Protein AF-A0A2E7RG84-F1 (afdb_monomer_lite)

Structure (mmCIF, N/CA/C/O backbone):
data_AF-A0A2E7RG84-F1
#
_entry.id   AF-A0A2E7RG84-F1
#
loop_
_atom_site.group_PDB
_atom_site.id
_atom_site.type_symbol
_atom_site.label_atom_id
_atom_site.label_alt_id
_atom_site.label_comp_id
_atom_site.label_asym_id
_atom_site.label_entity_id
_atom_site.label_seq_id
_atom_site.pdbx_PDB_ins_code
_atom_site.Cartn_x
_atom_site.Cartn_y
_atom_site.Cartn_z
_atom_site.occupancy
_atom_site.B_iso_or_equiv
_atom_site.auth_seq_id
_atom_site.auth_comp_id
_atom_site.auth_asym_id
_atom_site.auth_atom_id
_atom_site.pdbx_PDB_model_num
ATOM 1 N N . MET A 1 1 ? 33.469 19.936 31.153 1.00 39.25 1 MET A N 1
ATOM 2 C CA . MET A 1 1 ? 32.973 19.456 29.844 1.00 39.25 1 MET A CA 1
ATOM 3 C C . MET A 1 1 ? 33.631 20.201 28.677 1.00 39.25 1 MET A C 1
ATOM 5 O O . MET A 1 1 ? 34.249 19.545 27.854 1.00 39.25 1 MET A O 1
ATOM 9 N N . ILE A 1 2 ? 33.672 21.541 28.676 1.00 36.41 2 ILE A N 1
ATOM 10 C CA . ILE A 1 2 ? 34.371 22.355 27.648 1.00 36.41 2 ILE A CA 1
ATOM 11 C C . ILE A 1 2 ? 35.890 22.063 27.553 1.00 36.41 2 ILE A C 1
ATOM 13 O O . ILE A 1 2 ? 36.446 22.001 26.463 1.00 36.41 2 ILE A O 1
ATOM 17 N N . SER A 1 3 ? 36.561 21.741 28.667 1.00 27.92 3 SER A N 1
ATOM 18 C CA . SER A 1 3 ? 37.991 21.370 28.654 1.00 27.92 3 SER A CA 1
ATOM 19 C C . SER A 1 3 ? 38.306 20.014 27.994 1.00 27.92 3 SER A C 1
ATOM 21 O O . SER A 1 3 ? 39.457 19.793 27.634 1.00 27.92 3 SER A O 1
ATOM 23 N N . ARG A 1 4 ? 37.324 19.110 27.828 1.00 38.44 4 ARG A N 1
ATOM 24 C CA . ARG A 1 4 ? 37.518 17.827 27.115 1.00 38.44 4 ARG A CA 1
ATOM 25 C C . ARG A 1 4 ? 37.231 17.945 25.613 1.00 38.44 4 ARG A C 1
ATOM 27 O O . ARG A 1 4 ? 37.834 17.222 24.829 1.00 38.44 4 ARG A O 1
ATOM 34 N N . LEU A 1 5 ? 36.396 18.908 25.216 1.00 36.53 5 LEU A N 1
ATOM 35 C CA . LEU A 1 5 ? 36.155 19.258 23.811 1.00 36.53 5 LEU A CA 1
ATOM 36 C C . LEU A 1 5 ? 37.372 19.963 23.180 1.00 36.53 5 LEU A C 1
ATOM 38 O O . LEU A 1 5 ? 37.743 19.646 22.054 1.00 36.53 5 LEU A O 1
ATOM 42 N N . LEU A 1 6 ? 38.079 20.815 23.934 1.00 34.78 6 LEU A N 1
ATOM 43 C CA . LEU A 1 6 ? 39.306 21.477 23.458 1.00 34.78 6 LEU A CA 1
ATOM 44 C C . LEU A 1 6 ? 40.503 20.520 23.273 1.00 34.78 6 LEU A C 1
ATOM 46 O O . LEU A 1 6 ? 41.343 20.757 22.410 1.00 34.78 6 LEU A O 1
ATOM 50 N N . GLN A 1 7 ? 40.571 19.410 24.019 1.00 34.28 7 GLN A N 1
ATOM 51 C CA . GLN A 1 7 ? 41.629 18.396 23.859 1.00 34.28 7 GLN A CA 1
ATOM 52 C C . GLN A 1 7 ? 41.414 17.470 22.648 1.00 34.28 7 GLN A C 1
ATOM 54 O O . GLN A 1 7 ? 42.392 17.012 22.052 1.00 34.28 7 GLN A O 1
ATOM 59 N N . CYS A 1 8 ? 40.162 17.246 22.234 1.00 34.12 8 CYS A N 1
ATOM 60 C CA . CYS A 1 8 ? 39.859 16.494 21.011 1.00 34.12 8 CYS A CA 1
ATOM 61 C C . CYS A 1 8 ? 40.117 17.338 19.751 1.00 34.12 8 CYS A C 1
ATOM 63 O O . CYS A 1 8 ? 40.696 16.837 18.790 1.00 34.12 8 CYS A O 1
ATOM 65 N N . ALA A 1 9 ? 39.806 18.640 19.789 1.00 36.47 9 ALA A N 1
ATOM 66 C CA . ALA A 1 9 ? 40.077 19.559 18.680 1.00 36.47 9 ALA A CA 1
ATOM 67 C C . ALA A 1 9 ? 41.586 19.760 18.416 1.00 36.47 9 ALA A C 1
ATOM 69 O O . ALA A 1 9 ? 42.009 19.820 17.264 1.00 36.47 9 ALA A O 1
ATOM 70 N N . PHE A 1 10 ? 42.422 19.783 19.462 1.00 33.31 10 PHE A N 1
ATOM 71 C CA . PHE A 1 10 ? 43.878 19.939 19.316 1.00 33.31 10 PHE A CA 1
ATOM 72 C C . PHE A 1 10 ? 44.573 18.682 18.754 1.00 33.31 10 PHE A C 1
ATOM 74 O O . PHE A 1 10 ? 45.615 18.785 18.111 1.00 33.31 10 PHE A O 1
ATOM 81 N N . SER A 1 11 ? 43.979 17.500 18.955 1.00 36.31 11 SER A N 1
ATOM 82 C CA . SER A 1 11 ? 44.508 16.226 18.442 1.00 36.31 11 SER A CA 1
ATOM 83 C C . SER A 1 11 ? 44.142 15.995 16.970 1.00 36.31 11 SER A C 1
ATOM 85 O O . SER A 1 11 ? 44.943 15.432 16.228 1.00 36.31 11 SER A O 1
ATOM 87 N N . LEU A 1 12 ? 42.985 16.502 16.519 1.00 35.38 12 LEU A N 1
ATOM 88 C CA . LEU A 1 12 ? 42.619 16.511 15.097 1.00 35.38 12 LEU A CA 1
ATOM 89 C C . LEU A 1 12 ? 43.442 17.529 14.287 1.00 35.38 12 LEU A C 1
ATOM 91 O O . LEU A 1 12 ? 43.832 17.241 13.159 1.00 35.38 12 LEU A O 1
ATOM 95 N N . TYR A 1 13 ? 43.765 18.691 14.867 1.00 32.31 13 TYR A N 1
ATOM 96 C CA . TYR A 1 13 ? 44.509 19.745 14.164 1.00 32.31 13 TYR A CA 1
ATOM 97 C C . TYR A 1 13 ? 45.998 19.404 13.946 1.00 32.31 13 TYR A C 1
ATOM 99 O O . TYR A 1 13 ? 46.603 19.854 12.976 1.00 32.31 13 TYR A O 1
ATOM 107 N N . LEU A 1 14 ? 46.596 18.567 14.806 1.00 32.62 14 LEU A N 1
ATOM 108 C CA . LEU A 1 14 ? 47.992 18.133 14.656 1.00 32.62 14 LEU A CA 1
ATOM 109 C C . LEU A 1 14 ? 48.166 16.994 13.631 1.00 32.62 14 LEU A C 1
ATOM 111 O O . LEU A 1 14 ? 49.238 16.862 13.045 1.00 32.62 14 LEU A O 1
ATOM 115 N N . GLY A 1 15 ? 47.117 16.199 13.381 1.00 33.38 15 GLY A N 1
ATOM 116 C CA . GLY A 1 15 ? 47.125 15.133 12.369 1.00 33.38 15 GLY A CA 1
ATOM 117 C C . GLY A 1 15 ? 47.013 15.651 10.930 1.00 33.38 15 GLY A C 1
ATOM 118 O O . GLY A 1 15 ? 47.558 15.046 10.012 1.00 33.38 15 GLY A O 1
ATOM 119 N N . LEU A 1 16 ? 46.377 16.811 10.743 1.00 35.62 16 LEU A N 1
ATOM 120 C CA . LEU A 1 16 ? 46.164 17.451 9.437 1.00 35.62 16 LEU A CA 1
ATOM 121 C C . LEU A 1 16 ? 47.346 18.314 8.953 1.00 35.62 16 LEU A C 1
ATOM 123 O O . LEU A 1 16 ? 47.365 18.729 7.799 1.00 35.62 16 LEU A O 1
ATOM 127 N N . LEU A 1 17 ? 48.365 18.542 9.789 1.00 31.16 17 LEU A N 1
ATOM 128 C CA . LEU A 1 17 ? 49.560 19.331 9.445 1.00 31.16 17 LEU A CA 1
ATOM 129 C C . LEU A 1 17 ? 50.771 18.493 8.984 1.00 31.16 17 LEU A C 1
ATOM 131 O O . LEU A 1 17 ? 51.824 19.063 8.703 1.00 31.16 17 LEU A O 1
ATOM 135 N N . LEU A 1 18 ? 50.648 17.162 8.877 1.00 33.56 18 LEU A N 1
ATOM 136 C CA . LEU A 1 18 ? 51.766 16.265 8.530 1.00 33.56 18 LEU A CA 1
ATOM 137 C C . LEU A 1 18 ? 51.698 15.618 7.137 1.00 33.56 18 LEU A C 1
ATOM 139 O O . LEU A 1 18 ? 52.515 14.748 6.843 1.00 33.56 18 LEU A O 1
ATOM 143 N N . LEU A 1 19 ? 50.793 16.043 6.252 1.00 35.00 19 LEU A N 1
ATOM 144 C CA . LEU A 1 19 ? 50.695 15.469 4.905 1.00 35.00 19 LEU A CA 1
ATOM 145 C C . LEU A 1 19 ? 50.489 16.532 3.820 1.00 35.00 19 LEU A C 1
ATOM 147 O O . LEU A 1 19 ? 49.388 16.705 3.320 1.00 35.00 19 LEU A O 1
ATOM 151 N N . THR A 1 20 ? 51.574 17.199 3.416 1.00 32.81 20 THR A N 1
ATOM 152 C CA . THR A 1 20 ? 51.792 17.698 2.039 1.00 32.81 20 THR A CA 1
ATOM 153 C C . THR A 1 20 ? 53.311 17.681 1.729 1.00 32.81 20 THR A C 1
ATOM 155 O O . THR A 1 20 ? 54.113 17.430 2.629 1.00 32.81 20 THR A O 1
ATOM 158 N N . PRO A 1 21 ? 53.746 17.831 0.466 1.00 36.47 21 PRO A N 1
ATOM 159 C CA . PRO A 1 21 ? 54.131 16.745 -0.426 1.00 36.47 21 PRO A CA 1
ATOM 160 C C . PRO A 1 21 ? 55.659 16.658 -0.593 1.00 36.47 21 PRO A C 1
ATOM 162 O O . PRO A 1 21 ? 56.345 17.671 -0.734 1.00 36.47 21 PRO A O 1
ATOM 165 N N . LEU A 1 22 ? 56.217 15.447 -0.654 1.00 29.44 22 LEU A N 1
ATOM 166 C CA . LEU A 1 22 ? 57.594 15.297 -1.126 1.00 29.44 22 LEU A CA 1
ATOM 167 C C . LEU A 1 22 ? 57.639 15.504 -2.644 1.00 29.44 22 LEU A C 1
ATOM 169 O O . LEU A 1 22 ? 56.875 14.918 -3.409 1.00 29.44 22 LEU A O 1
ATOM 173 N N . SER A 1 23 ? 58.521 16.417 -3.031 1.00 32.97 23 SER A N 1
ATOM 174 C CA . SER A 1 23 ? 58.710 16.972 -4.361 1.00 32.97 23 SER A CA 1
ATOM 175 C C . SER A 1 23 ? 59.216 15.953 -5.387 1.00 32.97 23 SER A C 1
ATOM 177 O O . SER A 1 23 ? 59.891 14.970 -5.084 1.00 32.97 23 SER A O 1
ATOM 179 N N . ALA A 1 24 ? 58.901 16.241 -6.648 1.00 35.69 24 ALA A N 1
ATOM 180 C CA . ALA A 1 24 ? 59.144 15.438 -7.841 1.00 35.69 24 ALA A CA 1
ATOM 181 C C . ALA A 1 24 ? 60.629 15.309 -8.269 1.00 35.69 24 ALA A C 1
ATOM 183 O O . ALA A 1 24 ? 60.942 15.481 -9.446 1.00 35.69 24 ALA A O 1
ATOM 184 N N . GLN A 1 25 ? 61.567 15.009 -7.361 1.00 35.03 25 GLN A N 1
ATOM 185 C CA . GLN A 1 25 ? 62.993 14.979 -7.728 1.00 35.03 25 GLN A CA 1
ATOM 186 C C . GLN A 1 25 ? 63.871 13.868 -7.125 1.00 35.03 25 GLN A C 1
ATOM 188 O O . GLN A 1 25 ? 65.089 13.997 -7.164 1.00 35.03 25 GLN A O 1
ATOM 193 N N . GLU A 1 26 ? 63.306 12.738 -6.676 1.00 34.16 26 GLU A N 1
ATOM 194 C CA . GLU A 1 26 ? 64.103 11.552 -6.274 1.00 34.16 26 GLU A CA 1
ATOM 195 C C . GLU A 1 26 ? 63.571 10.190 -6.773 1.00 34.16 26 GLU A C 1
ATOM 197 O O . GLU A 1 26 ? 64.096 9.141 -6.412 1.00 34.16 26 GLU A O 1
ATOM 202 N N . LEU A 1 27 ? 62.618 10.168 -7.712 1.00 32.81 27 LEU A N 1
ATOM 203 C CA . LEU A 1 27 ? 62.155 8.942 -8.398 1.00 32.81 27 LEU A CA 1
ATOM 204 C C . LEU A 1 27 ? 62.913 8.655 -9.710 1.00 32.81 27 LEU A C 1
ATOM 206 O O . LEU A 1 27 ? 62.388 8.108 -10.676 1.00 32.81 27 LEU A O 1
ATOM 210 N N . GLY A 1 28 ? 64.192 9.023 -9.748 1.00 38.69 28 GLY A N 1
ATOM 211 C CA . GLY A 1 28 ? 65.107 8.742 -10.849 1.00 38.69 28 GLY A CA 1
ATOM 212 C C . GLY A 1 28 ? 66.220 7.806 -10.397 1.00 38.69 28 GLY A C 1
ATOM 213 O O . GLY A 1 28 ? 67.264 8.296 -9.981 1.00 38.69 28 GLY A O 1
ATOM 214 N N . LYS A 1 29 ? 65.988 6.487 -10.526 1.00 37.56 29 LYS A N 1
ATOM 215 C CA . LYS A 1 29 ? 66.951 5.355 -10.618 1.00 37.56 29 LYS A CA 1
ATOM 216 C C . LYS A 1 29 ? 66.550 4.175 -9.726 1.00 37.56 29 LYS A C 1
ATOM 218 O O . LYS A 1 29 ? 67.100 3.987 -8.649 1.00 37.56 29 LYS A O 1
ATOM 223 N N . ARG A 1 30 ? 65.680 3.316 -10.259 1.00 31.19 30 ARG A N 1
ATOM 224 C CA . ARG A 1 30 ? 65.763 1.845 -10.161 1.00 31.19 30 ARG A CA 1
ATOM 225 C C . ARG A 1 30 ? 64.839 1.256 -11.229 1.00 31.19 30 ARG A C 1
ATOM 227 O O . ARG A 1 30 ? 63.664 1.014 -11.006 1.00 31.19 30 ARG A O 1
ATOM 234 N N . LYS A 1 31 ? 65.390 1.123 -12.438 1.00 35.53 31 LYS A N 1
ATOM 235 C CA . LYS A 1 31 ? 64.858 0.256 -13.490 1.00 35.53 31 LYS A CA 1
ATOM 236 C C . LYS A 1 31 ? 65.249 -1.173 -13.120 1.00 35.53 31 LYS A C 1
ATOM 238 O O . LYS A 1 31 ? 66.382 -1.559 -13.379 1.00 35.53 31 LYS A O 1
ATOM 243 N N . GLU A 1 32 ? 64.327 -1.929 -12.547 1.00 34.22 32 GLU A N 1
ATOM 244 C CA . GLU A 1 32 ? 64.296 -3.382 -12.708 1.00 34.22 32 GLU A CA 1
ATOM 245 C C . GLU A 1 32 ? 62.896 -3.752 -13.195 1.00 34.22 32 GLU A C 1
ATOM 247 O O . GLU A 1 32 ? 61.896 -3.198 -12.743 1.00 34.22 32 GLU A O 1
ATOM 252 N N . ALA A 1 33 ? 62.869 -4.569 -14.243 1.00 38.97 33 ALA A N 1
ATOM 253 C CA . ALA A 1 33 ? 61.710 -4.834 -15.075 1.00 38.97 33 ALA A CA 1
ATOM 254 C C . ALA A 1 33 ? 60.600 -5.552 -14.293 1.00 38.97 33 ALA A C 1
ATOM 256 O O . ALA A 1 33 ? 60.776 -6.692 -13.873 1.00 38.97 33 ALA A O 1
ATOM 257 N N . LEU A 1 34 ? 59.449 -4.895 -14.159 1.00 31.16 34 LEU A N 1
ATOM 258 C CA . LEU A 1 34 ? 58.169 -5.542 -13.876 1.00 31.16 34 LEU A CA 1
ATOM 259 C C . LEU A 1 34 ? 57.423 -5.692 -15.212 1.00 31.16 34 LEU A C 1
ATOM 261 O O . LEU A 1 34 ? 57.449 -4.749 -16.009 1.00 31.16 34 LEU A O 1
ATOM 265 N N . PRO A 1 35 ? 56.807 -6.851 -15.501 1.00 33.59 35 PRO A N 1
ATOM 266 C CA . PRO A 1 35 ? 56.099 -7.050 -16.754 1.00 33.59 35 PRO A CA 1
ATOM 267 C C . PRO A 1 35 ? 54.868 -6.139 -16.799 1.00 33.59 35 PRO A C 1
ATOM 269 O O . PRO A 1 35 ? 53.963 -6.240 -15.977 1.00 33.59 35 PRO A O 1
ATOM 272 N N . THR A 1 36 ? 54.869 -5.223 -17.762 1.00 42.00 36 THR A N 1
ATOM 273 C CA . THR A 1 36 ? 53.724 -4.412 -18.168 1.00 42.00 36 THR A CA 1
ATOM 274 C C . THR A 1 36 ? 52.819 -5.265 -19.042 1.00 42.00 36 THR A C 1
ATOM 276 O O . THR A 1 36 ? 53.060 -5.350 -20.239 1.00 42.00 36 THR A O 1
ATOM 279 N N . GLU A 1 37 ? 51.859 -5.938 -18.416 1.00 37.19 37 GLU A N 1
ATOM 280 C CA . GLU A 1 37 ? 50.552 -6.345 -18.956 1.00 37.19 37 GLU A CA 1
ATOM 281 C C . GLU A 1 37 ? 49.878 -7.205 -17.875 1.00 37.19 37 GLU A C 1
ATOM 283 O O . GLU A 1 37 ? 50.251 -8.359 -17.659 1.00 37.19 37 GLU A O 1
ATOM 288 N N . SER A 1 38 ? 48.909 -6.637 -17.149 1.00 34.41 38 SER A N 1
ATOM 289 C CA . SER A 1 38 ? 47.959 -7.461 -16.396 1.00 34.41 38 SER A CA 1
ATOM 290 C C . SER A 1 38 ? 47.107 -8.199 -17.431 1.00 34.41 38 SER A C 1
ATOM 292 O O . SER A 1 38 ? 46.535 -7.534 -18.299 1.00 34.41 38 SER A O 1
ATOM 294 N N . PRO A 1 39 ? 47.029 -9.539 -17.408 1.00 37.53 39 PRO A N 1
ATOM 295 C CA . PRO A 1 39 ? 46.246 -10.263 -18.394 1.00 37.53 39 PRO A CA 1
ATOM 296 C C . PRO A 1 39 ? 44.771 -9.926 -18.179 1.00 37.53 39 PRO A C 1
ATOM 298 O O . PRO A 1 39 ? 44.203 -10.263 -17.144 1.00 37.53 39 PRO A O 1
ATOM 301 N N . VAL A 1 40 ? 44.140 -9.268 -19.152 1.00 42.28 40 VAL A N 1
ATOM 302 C CA . VAL A 1 40 ? 42.677 -9.231 -19.222 1.00 42.28 40 VAL A CA 1
ATOM 303 C C . VAL A 1 40 ? 42.241 -10.664 -19.497 1.00 42.28 40 VAL A C 1
ATOM 305 O O . VAL A 1 40 ? 42.514 -11.205 -20.571 1.00 42.28 40 VAL A O 1
ATOM 308 N N . ILE A 1 41 ? 41.617 -11.309 -18.514 1.00 52.03 41 ILE A N 1
ATOM 309 C CA . ILE A 1 41 ? 41.089 -12.661 -18.689 1.00 52.03 41 ILE A CA 1
ATOM 310 C C . ILE A 1 41 ? 39.840 -12.547 -19.570 1.00 52.03 41 ILE A C 1
ATOM 312 O O . ILE A 1 41 ? 38.747 -12.256 -19.090 1.00 52.03 41 ILE A O 1
ATOM 316 N N . GLN A 1 42 ? 40.009 -12.740 -20.879 1.00 42.78 42 GLN A N 1
ATOM 317 C CA . GLN A 1 42 ? 38.890 -12.873 -21.807 1.00 42.78 42 GLN A CA 1
ATOM 318 C C . GLN A 1 42 ? 38.331 -14.294 -21.716 1.00 42.78 42 GLN A C 1
ATOM 320 O O . GLN A 1 42 ? 38.977 -15.258 -22.130 1.00 42.78 42 GLN A O 1
ATOM 325 N N . VAL A 1 43 ? 37.130 -14.416 -21.155 1.00 48.69 43 VAL A N 1
ATOM 326 C CA . VAL A 1 43 ? 36.356 -15.661 -21.150 1.00 48.69 43 VAL A CA 1
ATOM 327 C C . VAL A 1 43 ? 35.458 -15.686 -22.385 1.00 48.69 43 VAL A C 1
ATOM 329 O O . VAL A 1 43 ? 34.888 -14.671 -22.780 1.00 48.69 43 VAL A O 1
ATOM 332 N N . ASP A 1 44 ? 35.338 -16.859 -22.998 1.00 47.06 44 ASP A N 1
ATOM 333 C CA . ASP A 1 44 ? 34.425 -17.118 -24.108 1.00 47.06 44 ASP A CA 1
ATOM 334 C C . ASP A 1 44 ? 32.962 -16.993 -23.644 1.00 47.06 44 ASP A C 1
ATOM 336 O O . ASP A 1 44 ? 32.420 -17.885 -22.988 1.00 47.06 44 ASP A O 1
ATOM 340 N N . LEU A 1 45 ? 32.330 -15.868 -23.991 1.00 44.44 45 LEU A N 1
ATOM 341 C CA . LEU A 1 45 ? 30.965 -15.516 -23.587 1.00 44.44 45 LEU A CA 1
ATOM 342 C C . LEU A 1 45 ? 29.900 -16.486 -24.129 1.00 44.44 45 LEU A C 1
ATOM 344 O O . LEU A 1 45 ? 28.796 -16.523 -23.596 1.00 44.44 45 LEU A O 1
ATOM 348 N N . SER A 1 46 ? 30.219 -17.305 -25.140 1.00 42.41 46 SER A N 1
ATOM 349 C CA . SER A 1 46 ? 29.287 -18.303 -25.692 1.00 42.41 46 SER A CA 1
ATOM 350 C C . SER A 1 46 ? 29.012 -19.489 -24.754 1.00 42.41 46 SER A C 1
ATOM 352 O O . SER A 1 46 ? 28.125 -20.295 -25.025 1.00 42.41 46 SER A O 1
ATOM 354 N N . LYS A 1 47 ? 29.752 -19.591 -23.640 1.00 43.25 47 LYS A N 1
ATOM 355 C CA . LYS A 1 47 ? 29.615 -20.641 -22.616 1.00 43.25 47 LYS A CA 1
ATOM 356 C C . LYS A 1 47 ? 28.865 -20.192 -21.359 1.00 43.25 47 LYS A C 1
ATOM 358 O O . LYS A 1 47 ? 28.720 -20.981 -20.428 1.00 43.25 47 LYS A O 1
ATOM 363 N N . LEU A 1 48 ? 28.414 -18.939 -21.307 1.00 42.91 48 LEU A N 1
ATOM 364 C CA . LEU A 1 48 ? 27.634 -18.420 -20.188 1.00 42.91 48 LEU A CA 1
ATOM 365 C C . LEU A 1 48 ? 26.192 -18.927 -20.285 1.00 42.91 48 LEU A C 1
ATOM 367 O O . LEU A 1 48 ? 25.417 -18.449 -21.109 1.00 42.91 48 LEU A O 1
ATOM 371 N N . GLU A 1 49 ? 25.819 -19.881 -19.431 1.00 42.22 49 GLU A N 1
ATOM 372 C CA . GLU A 1 49 ? 24.404 -20.214 -19.247 1.00 42.22 49 GLU A CA 1
ATOM 373 C C . GLU A 1 49 ? 23.676 -19.029 -18.584 1.00 42.22 49 GLU A C 1
ATOM 375 O O . GLU A 1 49 ? 24.142 -18.545 -17.541 1.00 42.22 49 GLU A O 1
ATOM 380 N N . PRO A 1 50 ? 22.555 -18.546 -19.151 1.00 40.62 50 PRO A N 1
ATOM 381 C CA . PRO A 1 50 ? 21.757 -17.495 -18.532 1.00 40.62 50 PRO A CA 1
ATOM 382 C C . PRO A 1 50 ? 21.218 -17.949 -17.167 1.00 40.62 50 PRO A C 1
ATOM 384 O O . PRO A 1 50 ? 20.908 -19.120 -16.961 1.00 40.62 50 PRO A O 1
ATOM 387 N N . LEU A 1 51 ? 21.088 -17.003 -16.229 1.00 40.66 51 LEU A N 1
ATOM 388 C CA . LEU A 1 51 ? 20.524 -17.228 -14.883 1.00 40.66 51 LEU A CA 1
ATOM 389 C C . LEU A 1 51 ? 19.067 -17.729 -14.908 1.00 40.66 51 LEU A C 1
ATOM 391 O O . LEU A 1 51 ? 18.587 -18.246 -13.900 1.00 40.66 51 LEU A O 1
ATOM 395 N N . TYR A 1 52 ? 18.407 -17.605 -16.061 1.00 33.91 52 TYR A N 1
ATOM 396 C CA . TYR A 1 52 ? 17.084 -18.132 -16.353 1.00 33.91 52 TYR A CA 1
ATOM 397 C C . TYR A 1 52 ? 17.184 -19.071 -17.561 1.00 33.91 52 TYR A C 1
ATOM 399 O O . TYR A 1 52 ? 17.639 -18.630 -18.623 1.00 33.91 52 TYR A O 1
ATOM 407 N N . PRO A 1 53 ? 16.776 -20.346 -17.455 1.00 27.00 53 PRO A N 1
ATOM 408 C CA . PRO A 1 53 ? 16.643 -21.184 -18.632 1.00 27.00 53 PRO A CA 1
ATOM 409 C C . PRO A 1 53 ? 15.522 -20.605 -19.498 1.00 27.00 53 PRO A C 1
ATOM 411 O O . PRO A 1 53 ? 14.356 -20.636 -19.116 1.00 27.00 53 PRO A O 1
ATOM 414 N N . LEU A 1 54 ? 15.860 -20.083 -20.678 1.00 27.38 54 LEU A N 1
ATOM 415 C CA . LEU A 1 54 ? 14.854 -19.902 -21.721 1.00 27.38 54 LEU A CA 1
ATOM 416 C C . LEU A 1 54 ? 14.287 -21.297 -22.027 1.00 27.38 54 LEU A C 1
ATOM 418 O O . LEU A 1 54 ? 15.078 -22.195 -22.345 1.00 27.38 54 LEU A O 1
ATOM 422 N N . PRO A 1 55 ? 12.965 -21.529 -21.929 1.00 27.58 55 PRO A N 1
ATOM 423 C CA . PRO A 1 55 ? 12.417 -22.814 -22.311 1.00 27.58 55 PRO A CA 1
ATOM 424 C C . PRO A 1 55 ? 12.781 -23.092 -23.769 1.00 27.58 55 PRO A C 1
ATOM 426 O O . PRO A 1 55 ? 12.612 -22.248 -24.654 1.00 27.58 55 PRO A O 1
ATOM 429 N N . SER A 1 56 ? 13.312 -24.289 -24.020 1.00 27.98 56 SER A N 1
ATOM 430 C CA . SER A 1 56 ? 13.565 -24.780 -25.369 1.00 27.98 56 SER A CA 1
ATOM 431 C C . SER A 1 56 ? 12.291 -24.620 -26.190 1.00 27.98 56 SER A C 1
ATOM 433 O O . SER A 1 56 ? 11.250 -25.138 -25.782 1.00 27.98 56 SER A O 1
ATOM 435 N N . ARG A 1 57 ? 12.377 -23.927 -27.335 1.00 27.53 57 ARG A N 1
ATOM 436 C CA . ARG A 1 57 ? 11.299 -23.853 -28.331 1.00 27.53 57 ARG A CA 1
ATOM 437 C C . ARG A 1 57 ? 10.695 -25.246 -28.500 1.00 27.53 57 ARG A C 1
ATOM 439 O O . ARG A 1 57 ? 11.332 -26.129 -29.076 1.00 27.53 57 ARG A O 1
ATOM 446 N N . ALA A 1 58 ? 9.476 -25.437 -28.002 1.00 26.70 58 ALA A N 1
ATOM 447 C CA . ALA A 1 58 ? 8.660 -26.559 -28.414 1.00 26.70 58 ALA A CA 1
ATOM 448 C C . ALA A 1 58 ? 8.547 -26.469 -29.939 1.00 26.70 58 ALA A C 1
ATOM 450 O O . ALA A 1 58 ? 8.235 -25.412 -30.490 1.00 26.70 58 ALA A O 1
ATOM 451 N N . SER A 1 59 ? 8.906 -27.557 -30.611 1.00 26.36 59 SER A N 1
ATOM 452 C CA . SER A 1 59 ? 8.872 -27.693 -32.060 1.00 26.36 59 SER A CA 1
ATOM 453 C C . SER A 1 59 ? 7.482 -27.335 -32.587 1.00 26.36 59 SER A C 1
ATOM 455 O O . SER A 1 59 ? 6.551 -28.135 -32.481 1.00 26.36 59 SER A O 1
ATOM 457 N N . ALA A 1 60 ? 7.346 -26.134 -33.149 1.00 27.09 60 ALA A N 1
ATOM 458 C CA . ALA A 1 60 ? 6.208 -25.787 -33.979 1.00 27.09 60 ALA A CA 1
ATOM 459 C C . ALA A 1 60 ? 6.248 -26.695 -35.213 1.00 27.09 60 ALA A C 1
ATOM 461 O O . ALA A 1 60 ? 7.271 -26.788 -3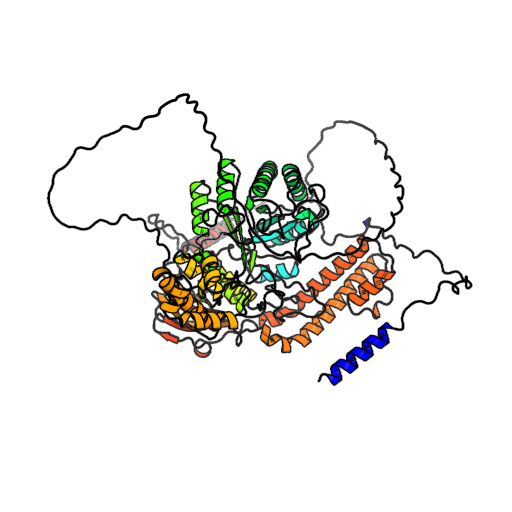5.894 1.00 27.09 60 ALA A O 1
ATOM 462 N N . GLY A 1 61 ? 5.151 -27.423 -35.414 1.00 25.30 61 GLY A N 1
ATOM 463 C CA . GLY A 1 61 ? 5.001 -28.416 -36.464 1.00 25.30 61 GLY A CA 1
ATOM 464 C C . GLY A 1 61 ? 5.261 -27.850 -37.856 1.00 25.30 61 GLY A C 1
ATOM 465 O O . GLY A 1 61 ? 4.944 -26.702 -38.162 1.00 25.30 61 GLY A O 1
ATOM 466 N N . GLU A 1 62 ? 5.841 -28.710 -38.684 1.00 26.11 62 GLU A N 1
ATOM 467 C CA . GLU A 1 62 ? 6.028 -28.526 -40.115 1.00 26.11 62 GLU A CA 1
ATOM 468 C C . GLU A 1 62 ? 4.715 -28.127 -40.803 1.00 26.11 62 GLU A C 1
ATOM 470 O O . GLU A 1 62 ? 3.713 -28.838 -40.705 1.00 26.11 62 GLU A O 1
ATOM 475 N N . LEU A 1 63 ? 4.749 -27.044 -41.581 1.00 26.00 63 LEU A N 1
ATOM 476 C CA . LEU A 1 63 ? 3.870 -26.864 -42.734 1.00 26.00 63 LEU A CA 1
ATOM 477 C C . LEU A 1 63 ? 4.688 -26.372 -43.941 1.00 26.00 63 LEU A C 1
ATOM 479 O O . LEU A 1 63 ? 5.715 -25.715 -43.758 1.00 26.00 63 LEU A O 1
ATOM 483 N N . PRO A 1 64 ? 4.298 -26.764 -45.167 1.00 25.22 64 PRO A N 1
ATOM 484 C CA . PRO A 1 64 ? 5.226 -26.924 -46.276 1.00 25.22 64 PRO A CA 1
ATOM 485 C C . PRO A 1 64 ? 5.335 -25.686 -47.171 1.00 25.22 64 PRO A C 1
ATOM 487 O O . PRO A 1 64 ? 4.348 -25.003 -47.411 1.00 25.22 64 PRO A O 1
ATOM 490 N N . GLY A 1 65 ? 6.553 -25.503 -47.691 1.00 23.70 65 GLY A N 1
ATOM 491 C CA . GLY A 1 65 ? 6.917 -25.023 -49.029 1.00 23.70 65 GLY A CA 1
ATOM 492 C C . GLY A 1 65 ? 6.162 -23.844 -49.637 1.00 23.70 65 GLY A C 1
ATOM 493 O O . GLY A 1 65 ? 5.031 -24.006 -50.064 1.00 23.70 65 GLY A O 1
ATOM 494 N N . ASP A 1 66 ? 6.887 -22.747 -49.860 1.00 25.58 66 ASP A N 1
ATOM 495 C CA . ASP A 1 66 ? 6.901 -22.112 -51.178 1.00 25.58 66 ASP A CA 1
ATOM 496 C C . ASP A 1 66 ? 8.235 -21.383 -51.428 1.00 25.58 66 ASP A C 1
ATOM 498 O O . ASP A 1 66 ? 8.710 -20.576 -50.627 1.00 25.58 66 ASP A O 1
ATOM 502 N N . ASP A 1 67 ? 8.845 -21.746 -52.557 1.00 24.39 67 ASP A N 1
ATOM 503 C CA . ASP A 1 67 ? 10.019 -21.150 -53.194 1.00 24.39 67 ASP A CA 1
ATOM 504 C C . ASP A 1 67 ? 9.733 -19.704 -53.621 1.00 24.39 67 ASP A C 1
ATOM 506 O O . ASP A 1 67 ? 8.859 -19.505 -54.461 1.00 24.39 67 ASP A O 1
ATOM 510 N N . VAL A 1 68 ? 10.554 -18.730 -53.204 1.00 27.73 68 VAL A N 1
ATOM 511 C CA . VAL A 1 68 ? 11.017 -17.659 -54.110 1.00 27.73 68 VAL A CA 1
ATOM 512 C C . VAL A 1 68 ? 12.429 -17.206 -53.719 1.00 27.73 68 VAL A C 1
ATOM 514 O O . VAL A 1 68 ? 12.673 -16.612 -52.673 1.00 27.73 68 VAL A O 1
ATOM 517 N N . SER A 1 69 ? 13.357 -17.472 -54.631 1.00 24.05 69 SER A N 1
ATOM 518 C CA . SER A 1 69 ? 14.734 -16.992 -54.706 1.00 24.05 69 SER A CA 1
ATOM 519 C C . SER A 1 69 ? 14.852 -15.464 -54.823 1.00 24.05 69 SER A C 1
ATOM 521 O O . SER A 1 69 ? 14.193 -14.861 -55.672 1.00 24.05 69 SER A O 1
ATOM 523 N N . GLY A 1 70 ? 15.795 -14.864 -54.093 1.00 24.55 70 GLY A N 1
ATOM 524 C CA . GLY A 1 70 ? 16.235 -13.482 -54.300 1.00 24.55 70 GLY A CA 1
ATOM 525 C C . GLY A 1 70 ? 17.547 -13.188 -53.575 1.00 24.55 70 GLY A C 1
ATOM 526 O O . GLY A 1 70 ? 17.542 -12.784 -52.418 1.00 24.55 70 GLY A O 1
ATOM 527 N N . GLU A 1 71 ? 18.671 -13.419 -54.254 1.00 22.20 71 GLU A N 1
ATOM 528 C CA . GLU A 1 71 ? 20.009 -12.994 -53.827 1.00 22.20 71 GLU A CA 1
ATOM 529 C C . GLU A 1 71 ? 20.106 -11.461 -53.755 1.00 22.20 71 GLU A C 1
ATOM 531 O O . GLU A 1 71 ? 19.726 -10.775 -54.704 1.00 22.20 71 GLU A O 1
ATOM 536 N N . CYS A 1 72 ? 20.702 -10.922 -52.684 1.00 23.02 72 CYS A N 1
ATOM 537 C CA . CYS A 1 72 ? 21.431 -9.653 -52.744 1.00 23.02 72 CYS A CA 1
ATOM 538 C C . CYS A 1 72 ? 22.489 -9.557 -51.626 1.00 23.02 72 CYS A C 1
ATOM 540 O O . CYS A 1 72 ? 22.261 -9.936 -50.481 1.00 23.02 72 CYS A O 1
ATOM 542 N N . SER A 1 73 ? 23.673 -9.091 -52.019 1.00 24.23 73 SER A N 1
ATOM 543 C CA . SER A 1 73 ? 24.974 -9.097 -51.331 1.00 24.23 73 SER A CA 1
ATOM 544 C C . SER A 1 73 ? 25.122 -8.121 -50.143 1.00 24.23 73 SER A C 1
ATOM 546 O O . SER A 1 73 ? 24.399 -7.127 -50.094 1.00 24.23 73 SER A O 1
ATOM 548 N N . PRO A 1 74 ? 26.123 -8.310 -49.250 1.00 25.61 74 PRO A N 1
ATOM 549 C CA . PRO A 1 74 ? 26.356 -7.457 -48.082 1.00 25.61 74 PRO A CA 1
ATOM 550 C C . PRO A 1 74 ? 27.130 -6.174 -48.427 1.00 25.61 74 PRO A C 1
ATOM 552 O O . PRO A 1 74 ? 28.186 -6.227 -49.059 1.00 25.61 74 PRO A O 1
ATOM 555 N N . ALA A 1 75 ? 26.624 -5.026 -47.967 1.00 24.95 75 ALA A N 1
ATOM 556 C CA . ALA A 1 75 ? 27.269 -3.723 -48.100 1.00 24.95 75 ALA A CA 1
ATOM 557 C C . ALA A 1 75 ? 28.124 -3.372 -46.864 1.00 24.95 75 ALA A C 1
ATOM 559 O O . ALA A 1 75 ? 27.636 -3.292 -45.743 1.00 24.95 75 ALA A O 1
ATOM 560 N N . GLU A 1 76 ? 29.415 -3.195 -47.143 1.00 23.69 76 GLU A N 1
ATOM 561 C CA . GLU A 1 76 ? 30.462 -2.379 -46.509 1.00 23.69 76 GLU A CA 1
ATOM 562 C C . GLU A 1 76 ? 30.216 -1.738 -45.126 1.00 23.69 76 GLU A C 1
ATOM 564 O O . GLU A 1 76 ? 29.535 -0.725 -44.971 1.00 23.69 76 GLU A O 1
ATOM 569 N N . VAL A 1 77 ? 30.969 -2.244 -44.143 1.00 23.69 77 VAL A N 1
ATOM 570 C CA . VAL A 1 77 ? 31.303 -1.577 -42.878 1.00 23.69 77 VAL A CA 1
ATOM 571 C C . VAL A 1 77 ? 32.277 -0.425 -43.159 1.00 23.69 77 VAL A C 1
ATOM 573 O O . VAL A 1 77 ? 33.420 -0.658 -43.552 1.00 23.69 77 VAL A O 1
ATOM 576 N N . LYS A 1 78 ? 31.851 0.824 -42.933 1.00 23.86 78 LYS A N 1
ATOM 577 C CA . LYS A 1 78 ? 32.751 1.987 -42.875 1.00 23.86 78 LYS A CA 1
ATOM 578 C C . LYS A 1 78 ? 33.158 2.267 -41.431 1.00 23.86 78 LYS A C 1
ATOM 580 O O . LYS A 1 78 ? 32.342 2.645 -40.600 1.00 23.86 78 LYS A O 1
ATOM 585 N N . SER A 1 79 ? 34.451 2.105 -41.178 1.00 22.69 79 SER A N 1
ATOM 586 C CA . SER A 1 79 ? 35.185 2.557 -39.999 1.00 22.69 79 SER A CA 1
ATOM 587 C C . SER A 1 79 ? 35.101 4.080 -39.829 1.00 22.69 79 SER A C 1
ATOM 589 O O . SER A 1 79 ? 35.445 4.811 -40.761 1.00 22.69 79 SER A O 1
ATOM 591 N N . PHE A 1 80 ? 34.727 4.554 -38.639 1.00 23.31 80 PHE A N 1
ATOM 592 C CA . PHE A 1 80 ? 34.913 5.944 -38.218 1.00 23.31 80 PHE A CA 1
ATOM 593 C C . PHE A 1 80 ? 35.991 6.011 -37.127 1.00 23.31 80 PHE A C 1
ATOM 595 O O . PHE A 1 80 ? 35.886 5.361 -36.090 1.00 23.31 80 PHE A O 1
ATOM 602 N N . GLU A 1 81 ? 37.047 6.780 -37.397 1.00 23.05 81 GLU A N 1
ATOM 603 C CA . GLU A 1 81 ? 38.128 7.100 -36.462 1.00 23.05 81 GLU A CA 1
ATOM 604 C C . GLU A 1 81 ? 37.656 8.141 -35.433 1.00 23.05 81 GLU A C 1
ATOM 606 O O . GLU A 1 81 ? 37.245 9.245 -35.795 1.00 23.05 81 GLU A O 1
ATOM 611 N N . LEU A 1 82 ? 37.774 7.817 -34.143 1.00 23.56 82 LEU A N 1
ATOM 612 C CA . LEU A 1 82 ? 37.650 8.769 -33.036 1.00 23.56 82 LEU A CA 1
ATOM 613 C C . LEU A 1 82 ? 38.931 9.613 -32.940 1.00 23.56 82 LEU A C 1
ATOM 615 O O . LEU A 1 82 ? 40.008 9.099 -32.638 1.00 23.56 82 LEU A O 1
ATOM 619 N N . ARG A 1 83 ? 38.819 10.925 -33.179 1.00 22.80 83 ARG A N 1
ATOM 620 C CA . ARG A 1 83 ? 39.874 11.901 -32.865 1.00 22.80 83 ARG A CA 1
ATOM 621 C C . ARG A 1 83 ? 39.697 12.415 -31.438 1.00 22.80 83 ARG A C 1
ATOM 623 O O . ARG A 1 83 ? 38.661 12.976 -31.103 1.00 22.80 83 ARG A O 1
ATOM 630 N N . SER A 1 84 ? 40.746 12.267 -30.634 1.00 24.08 84 SER A N 1
ATOM 631 C CA . SER A 1 84 ? 40.890 12.847 -29.298 1.00 24.08 84 SER A CA 1
ATOM 632 C C . SER A 1 84 ? 40.924 14.381 -29.352 1.00 24.08 84 SER A C 1
ATOM 634 O O . SER A 1 84 ? 41.774 14.945 -30.048 1.00 24.08 84 SER A O 1
ATOM 636 N N . ALA A 1 85 ? 40.069 15.051 -28.580 1.00 24.92 85 ALA A N 1
ATOM 637 C CA . ALA A 1 85 ? 40.164 16.484 -28.305 1.00 24.92 85 ALA A CA 1
ATOM 638 C C . ALA A 1 85 ? 40.595 16.709 -26.844 1.00 24.92 85 ALA A C 1
ATOM 640 O O . ALA A 1 85 ? 40.082 16.074 -25.928 1.00 24.92 85 ALA A O 1
ATOM 641 N N . ALA A 1 86 ? 41.590 17.577 -26.663 1.00 24.06 86 ALA A N 1
ATOM 642 C CA . ALA A 1 86 ? 42.187 17.967 -25.386 1.00 24.06 86 ALA A CA 1
ATOM 643 C C . ALA A 1 86 ? 41.294 18.968 -24.607 1.00 24.06 86 ALA A C 1
ATOM 645 O O . ALA A 1 86 ? 40.480 19.651 -25.231 1.00 24.06 86 ALA A O 1
ATOM 646 N N . PRO A 1 87 ? 41.451 19.090 -23.272 1.00 26.38 87 PRO A N 1
ATOM 647 C CA . PRO A 1 87 ? 40.579 19.908 -22.422 1.00 26.38 87 PRO A CA 1
ATOM 648 C C . PRO A 1 87 ? 40.931 21.410 -22.475 1.00 26.38 87 PRO A C 1
ATOM 650 O O . PRO A 1 87 ? 42.110 21.742 -22.626 1.00 26.38 87 PRO A O 1
ATOM 653 N N . PRO A 1 88 ? 39.959 22.332 -22.308 1.00 27.52 88 PRO A N 1
ATOM 654 C CA . PRO A 1 88 ? 40.240 23.755 -22.160 1.00 27.52 88 PRO A CA 1
ATOM 655 C C . PRO A 1 88 ? 40.454 24.177 -20.694 1.00 27.52 88 PRO A C 1
ATOM 657 O O . PRO A 1 88 ? 39.910 23.600 -19.755 1.00 27.52 88 PRO A O 1
ATOM 660 N N . GLU A 1 89 ? 41.291 25.202 -20.539 1.00 23.91 89 GLU A N 1
ATOM 661 C CA . GLU A 1 89 ? 41.814 25.764 -19.293 1.00 23.91 89 GLU A CA 1
ATOM 662 C C . GLU A 1 89 ? 40.774 26.537 -18.457 1.00 23.91 89 GLU A C 1
ATOM 664 O O . GLU A 1 89 ? 39.923 27.260 -18.976 1.00 23.91 89 GLU A O 1
ATOM 669 N N . LEU A 1 90 ? 40.931 26.432 -17.133 1.00 24.62 90 LEU A N 1
ATOM 670 C CA . LEU A 1 90 ? 40.214 27.163 -16.086 1.00 24.62 90 LEU A CA 1
ATOM 671 C C . LEU A 1 90 ? 40.499 28.676 -16.125 1.00 24.62 90 LEU A C 1
ATOM 673 O O . LEU A 1 90 ? 41.656 29.101 -16.146 1.00 24.62 90 LEU A O 1
ATOM 677 N N . ARG A 1 91 ? 39.446 29.495 -16.001 1.00 23.59 91 ARG A N 1
ATOM 678 C CA . ARG A 1 91 ? 39.538 30.886 -15.530 1.00 23.59 91 ARG A CA 1
ATOM 679 C C . ARG A 1 91 ? 38.605 31.099 -14.342 1.00 23.59 91 ARG A C 1
ATOM 681 O O . ARG A 1 91 ? 37.413 30.834 -14.423 1.00 23.59 91 ARG A O 1
ATOM 688 N N . SER A 1 92 ? 39.202 31.582 -13.261 1.00 24.08 92 SER A N 1
ATOM 689 C CA . SER A 1 92 ? 38.603 32.024 -12.004 1.00 24.08 92 SER A CA 1
ATOM 690 C C . SER A 1 92 ? 37.791 33.310 -12.174 1.00 24.08 92 SER A C 1
ATOM 692 O O . SER A 1 92 ? 38.302 34.257 -12.776 1.00 24.08 92 SER A O 1
ATOM 694 N N . VAL A 1 93 ? 36.602 33.376 -11.574 1.00 25.73 93 VAL A N 1
ATOM 695 C CA . VAL A 1 93 ? 35.916 34.636 -11.247 1.00 25.73 93 VAL A CA 1
ATOM 696 C C . VAL A 1 93 ? 35.321 34.512 -9.844 1.00 25.73 93 VAL A C 1
ATOM 698 O O . VAL A 1 93 ? 34.801 33.462 -9.477 1.00 25.73 93 VAL A O 1
ATOM 701 N N . GLU A 1 94 ? 35.531 35.577 -9.079 1.00 24.47 94 GLU A N 1
ATOM 702 C CA . GLU A 1 94 ? 35.308 35.765 -7.647 1.00 24.47 94 GLU A CA 1
ATOM 703 C C . GLU A 1 94 ? 33.822 35.809 -7.251 1.00 24.47 94 GLU A C 1
ATOM 705 O O . GLU A 1 94 ? 32.952 36.141 -8.056 1.00 24.47 94 GLU A O 1
ATOM 710 N N . GLU A 1 95 ? 33.576 35.460 -5.985 1.00 26.16 95 GLU A N 1
ATOM 711 C CA . GLU A 1 95 ? 32.315 35.594 -5.250 1.00 26.16 95 GLU A CA 1
ATOM 712 C C . GLU A 1 95 ? 31.903 37.063 -5.096 1.00 26.16 95 GLU A C 1
ATOM 714 O O . GLU A 1 95 ? 32.734 37.891 -4.732 1.00 26.16 95 GLU A O 1
ATOM 719 N N . GLU A 1 96 ? 30.608 37.359 -5.225 1.00 24.53 96 GLU A N 1
ATOM 720 C CA . GLU A 1 96 ? 29.979 38.432 -4.449 1.00 24.53 96 GLU A CA 1
ATOM 721 C C . GLU A 1 96 ? 28.495 38.118 -4.190 1.00 24.53 96 GLU A C 1
ATOM 723 O O . GLU A 1 96 ? 27.758 37.641 -5.053 1.00 24.53 96 GLU A O 1
ATOM 728 N N . SER A 1 97 ? 28.121 38.317 -2.930 1.00 25.25 97 SER A N 1
ATOM 729 C CA . SER A 1 97 ? 26.851 38.041 -2.260 1.00 25.25 97 SER A CA 1
ATOM 730 C C . SER A 1 97 ? 25.855 39.192 -2.399 1.00 25.25 97 SER A C 1
ATOM 732 O O . SER A 1 97 ? 26.266 40.329 -2.179 1.00 25.25 97 SER A O 1
ATOM 734 N N . GLU A 1 98 ? 24.558 38.919 -2.570 1.00 27.31 98 GLU A N 1
ATOM 735 C CA . GLU A 1 98 ? 23.503 39.907 -2.278 1.00 27.31 98 GLU A CA 1
ATOM 736 C C . GLU A 1 98 ? 22.259 39.267 -1.626 1.00 27.31 98 GLU A C 1
ATOM 738 O O . GLU A 1 98 ? 21.624 38.372 -2.186 1.00 27.31 98 GLU A O 1
ATOM 743 N N . ASP A 1 99 ? 21.937 39.766 -0.426 1.00 24.86 99 ASP A N 1
ATOM 744 C CA . ASP A 1 99 ? 20.621 39.744 0.231 1.00 24.86 99 ASP A CA 1
ATOM 745 C C . ASP A 1 99 ? 19.667 40.758 -0.444 1.00 24.86 99 ASP A C 1
ATOM 747 O O . ASP A 1 99 ? 20.144 41.771 -0.964 1.00 24.86 99 ASP A O 1
ATOM 751 N N . PRO A 1 100 ? 18.328 40.596 -0.370 1.00 33.75 100 PRO A N 1
ATOM 752 C CA . PRO A 1 100 ? 17.391 41.615 -0.831 1.00 33.75 100 PRO A CA 1
ATOM 753 C C . PRO A 1 100 ? 16.792 42.437 0.327 1.00 33.75 100 PRO A C 1
ATOM 755 O O . PRO A 1 100 ? 16.161 41.895 1.236 1.00 33.75 100 PRO A O 1
ATOM 758 N N . GLU A 1 101 ? 16.910 43.765 0.234 1.00 25.12 101 GLU A N 1
ATOM 759 C CA . GLU A 1 101 ? 16.095 44.733 0.982 1.00 25.12 101 GLU A CA 1
ATOM 760 C C . GLU A 1 101 ? 14.957 45.313 0.119 1.00 25.12 101 GLU A C 1
ATOM 762 O O . GLU A 1 101 ? 15.039 45.451 -1.102 1.00 25.12 101 GLU A O 1
ATOM 767 N N . GLU A 1 102 ? 13.878 45.640 0.826 1.00 27.39 102 GLU A N 1
ATOM 768 C CA . GLU A 1 102 ? 12.618 46.257 0.414 1.00 27.39 102 GLU A CA 1
ATOM 769 C C . GLU A 1 102 ? 12.760 47.631 -0.285 1.00 27.39 102 GLU A C 1
ATOM 771 O O . GLU A 1 102 ? 13.615 48.432 0.074 1.00 27.39 102 GLU A O 1
ATOM 776 N N . GLN A 1 103 ? 11.823 47.981 -1.183 1.00 25.95 103 GLN A N 1
ATOM 777 C CA . GLN A 1 103 ? 10.780 49.007 -0.945 1.00 25.95 103 GLN A CA 1
ATOM 778 C C . GLN A 1 103 ? 10.111 49.545 -2.231 1.00 25.95 103 GLN A C 1
ATOM 780 O O . GLN A 1 103 ? 10.748 49.933 -3.202 1.00 25.95 103 GLN A O 1
ATOM 785 N N . GLU A 1 104 ? 8.778 49.595 -2.136 1.00 26.67 104 GLU A N 1
ATOM 786 C CA . GLU A 1 104 ? 7.830 50.633 -2.575 1.00 26.67 104 GLU A CA 1
ATOM 787 C C . GLU A 1 104 ? 7.904 51.296 -3.971 1.00 26.67 104 GLU A C 1
ATOM 789 O O . GLU A 1 104 ? 8.727 52.153 -4.264 1.00 26.67 104 GLU A O 1
ATOM 794 N N . GLY A 1 105 ? 6.802 51.106 -4.714 1.00 24.66 105 GLY A N 1
ATOM 795 C CA . GLY A 1 105 ? 5.892 52.222 -5.017 1.00 24.66 105 GLY A CA 1
ATOM 796 C C . GLY A 1 105 ? 5.960 52.855 -6.413 1.00 24.66 105 GLY A C 1
ATOM 797 O O . GLY A 1 105 ? 6.907 53.556 -6.740 1.00 24.66 105 GLY A O 1
ATOM 798 N N . SER A 1 106 ? 4.864 52.736 -7.184 1.00 25.27 106 SER A N 1
ATOM 799 C CA . SER A 1 106 ? 4.128 53.880 -7.781 1.00 25.27 106 SER A CA 1
ATOM 800 C C . SER A 1 106 ? 3.278 53.507 -9.015 1.00 25.27 106 SER A C 1
ATOM 802 O O . SER A 1 106 ? 3.792 53.271 -10.099 1.00 25.27 106 SER A O 1
ATOM 804 N N . GLN A 1 107 ? 1.955 53.575 -8.819 1.00 27.34 107 GLN A N 1
ATOM 805 C CA . GLN A 1 107 ? 0.903 54.173 -9.669 1.00 27.34 107 GLN A CA 1
ATOM 806 C C . GLN A 1 107 ? 0.960 54.101 -11.215 1.00 27.34 107 GLN A C 1
ATOM 808 O O . GLN A 1 107 ? 1.821 54.692 -11.856 1.00 27.34 107 GLN A O 1
ATOM 813 N N . GLY A 1 108 ? -0.137 53.596 -11.809 1.00 25.36 108 GLY A N 1
ATOM 814 C CA . GLY A 1 108 ? -0.540 53.915 -13.190 1.00 25.36 108 GLY A CA 1
ATOM 815 C C . GLY A 1 108 ? -1.698 53.075 -13.762 1.00 25.36 108 GLY A C 1
ATOM 816 O O . GLY A 1 108 ? -1.466 52.123 -14.492 1.00 25.36 108 GLY A O 1
ATOM 817 N N . LYS A 1 109 ? -2.955 53.436 -13.459 1.00 25.77 109 LYS A N 1
ATOM 818 C CA . LYS A 1 109 ? -4.186 53.029 -14.196 1.00 25.77 109 LYS A CA 1
ATOM 819 C C . LYS A 1 109 ? -4.252 53.739 -15.585 1.00 25.77 109 LYS A C 1
ATOM 821 O O . LYS A 1 109 ? -3.522 54.707 -15.771 1.00 25.77 109 LYS A O 1
ATOM 826 N N . PRO A 1 110 ? -5.283 53.528 -16.437 1.00 41.84 110 PRO A N 1
ATOM 827 C CA . PRO A 1 110 ? -5.677 52.323 -17.185 1.00 41.84 110 PRO A CA 1
ATOM 828 C C . PRO A 1 110 ? -5.872 52.647 -18.697 1.00 41.84 110 PRO A C 1
ATOM 830 O O . PRO A 1 110 ? -5.997 53.811 -19.065 1.00 41.84 110 PRO A O 1
ATOM 833 N N . THR A 1 111 ? -6.028 51.666 -19.595 1.00 26.44 111 THR A N 1
ATOM 834 C CA . THR A 1 111 ? -6.706 51.932 -20.887 1.00 26.44 111 THR A CA 1
ATOM 835 C C . THR A 1 111 ? -7.611 50.783 -21.326 1.00 26.44 111 THR A C 1
ATOM 837 O O . THR A 1 111 ? -7.197 49.638 -21.456 1.00 26.44 111 THR A O 1
ATOM 840 N N . ASN A 1 112 ? -8.878 51.147 -21.538 1.00 27.50 112 ASN A N 1
ATOM 841 C CA . ASN A 1 112 ? -9.883 50.422 -22.305 1.00 27.50 112 ASN A CA 1
ATOM 842 C C . ASN A 1 112 ? -9.476 50.341 -23.781 1.00 27.50 112 ASN A C 1
ATOM 844 O O . ASN A 1 112 ? -9.025 51.339 -24.342 1.00 27.50 112 ASN A O 1
ATOM 848 N N . SER A 1 113 ? -9.858 49.256 -24.452 1.00 26.31 113 SER A N 1
ATOM 849 C CA . SER A 1 113 ? -10.394 49.366 -25.810 1.00 26.31 113 SER A CA 1
ATOM 850 C C . SER A 1 113 ? -11.520 48.350 -26.023 1.00 26.31 113 SER A C 1
ATOM 852 O O . SER A 1 113 ? -11.402 47.172 -25.703 1.00 26.31 113 SER A O 1
ATOM 854 N N . GLN A 1 114 ? -12.655 48.885 -26.470 1.00 26.72 114 GLN A N 1
ATOM 855 C CA . GLN A 1 114 ? -13.831 48.181 -26.968 1.00 26.72 114 GLN A CA 1
ATOM 856 C C . GLN A 1 114 ? -13.671 47.907 -28.470 1.00 26.72 114 GLN A C 1
ATOM 858 O O . GLN A 1 114 ? -13.024 48.688 -29.165 1.00 26.72 114 GLN A O 1
ATOM 863 N N . GLY A 1 115 ? -14.406 46.906 -28.960 1.00 24.98 115 GLY A N 1
ATOM 864 C CA . GLY A 1 115 ? -14.782 46.724 -30.368 1.00 24.98 115 GLY A CA 1
ATOM 865 C C . GLY A 1 115 ? -14.486 45.297 -30.834 1.00 24.98 115 GLY A C 1
ATOM 866 O O . GLY A 1 115 ? -13.413 44.790 -30.561 1.00 24.98 115 GLY A O 1
ATOM 867 N N . GLU A 1 116 ? -15.356 44.548 -31.502 1.00 25.36 116 GLU A N 1
ATOM 868 C CA . GLU A 1 116 ? -16.635 44.837 -32.139 1.00 25.36 116 GLU A CA 1
ATOM 869 C C . GLU A 1 116 ? -17.356 43.502 -32.405 1.00 25.36 116 GLU A C 1
ATOM 871 O O . GLU A 1 116 ? -16.744 42.441 -32.507 1.00 25.36 116 GLU A O 1
ATOM 876 N N . ARG A 1 117 ? -18.684 43.574 -32.506 1.00 26.22 117 ARG A N 1
ATOM 877 C CA . ARG A 1 117 ? -19.599 42.475 -32.838 1.00 26.22 117 ARG A CA 1
ATOM 878 C C . ARG A 1 117 ? -19.474 42.048 -34.304 1.00 26.22 117 ARG A C 1
ATOM 880 O O . ARG A 1 117 ? -19.442 42.910 -35.176 1.00 26.22 117 ARG A O 1
ATOM 887 N N . ALA A 1 118 ? -19.691 40.761 -34.573 1.00 26.05 118 ALA A N 1
ATOM 888 C CA . ALA A 1 118 ? -20.394 40.315 -35.776 1.00 26.05 118 ALA A CA 1
ATOM 889 C C . ALA A 1 118 ? -21.257 39.077 -35.470 1.00 26.05 118 ALA A C 1
ATOM 891 O O . ALA A 1 118 ? -20.752 38.008 -35.146 1.00 26.05 118 ALA A O 1
ATOM 892 N N . ASN A 1 119 ? -22.577 39.263 -35.565 1.00 24.55 119 ASN A N 1
ATOM 893 C CA . ASN A 1 119 ? -23.589 38.208 -35.638 1.00 24.55 119 ASN A CA 1
ATOM 894 C C . ASN A 1 119 ? -23.625 37.635 -37.060 1.00 24.55 119 ASN A C 1
ATOM 896 O O . ASN A 1 119 ? -23.696 38.429 -37.997 1.00 24.55 119 ASN A O 1
ATOM 900 N N . VAL A 1 120 ? -23.772 36.313 -37.201 1.00 27.03 120 VAL A N 1
ATOM 901 C CA . VAL A 1 120 ? -24.602 35.699 -38.254 1.00 27.03 120 VAL A CA 1
ATOM 902 C C . VAL A 1 120 ? -25.368 34.502 -37.670 1.00 27.03 120 VAL A C 1
ATOM 904 O O . VAL A 1 120 ? -24.830 33.684 -36.931 1.00 27.03 120 VAL A O 1
ATOM 907 N N . GLU A 1 121 ? -26.659 34.495 -37.994 1.00 24.80 121 GLU A N 1
ATOM 908 C CA . GLU A 1 121 ? -27.736 33.517 -37.784 1.00 24.80 121 GLU A CA 1
ATOM 909 C C . GLU A 1 121 ? -27.346 32.087 -38.236 1.00 24.80 121 GLU A C 1
ATOM 911 O O . GLU A 1 121 ? -26.490 31.927 -39.091 1.00 24.80 121 GLU A O 1
ATOM 916 N N . GLY A 1 122 ? -27.926 30.964 -37.807 1.00 24.39 122 GLY A N 1
ATOM 917 C CA . GLY A 1 122 ? -29.166 30.664 -37.099 1.00 24.39 122 GLY A CA 1
ATOM 918 C C . GLY A 1 122 ? -29.767 29.362 -37.668 1.00 24.39 122 GLY A C 1
ATOM 919 O O . GLY A 1 122 ? -29.826 29.197 -38.879 1.00 24.39 122 GLY A O 1
ATOM 920 N N . THR A 1 123 ? -30.224 28.437 -36.815 1.00 25.61 123 THR A N 1
ATOM 921 C CA . THR A 1 123 ? -31.343 27.475 -37.040 1.00 25.61 123 THR A CA 1
ATOM 922 C C . THR A 1 123 ? -31.512 26.617 -35.774 1.00 25.61 123 THR A C 1
ATOM 924 O O . THR A 1 123 ? -30.698 25.763 -35.469 1.00 25.61 123 THR A O 1
ATOM 927 N N . LYS A 1 124 ? -32.358 27.020 -34.817 1.00 25.89 124 LYS A N 1
ATOM 928 C CA . LYS A 1 124 ? -33.784 26.666 -34.607 1.00 25.89 124 LYS A CA 1
ATOM 929 C C . LYS A 1 124 ? -34.110 25.166 -34.491 1.00 25.89 124 LYS A C 1
ATOM 931 O O . LYS A 1 124 ? -34.232 24.473 -35.490 1.00 25.89 124 LYS A O 1
ATOM 936 N N . GLY A 1 125 ? -34.497 24.779 -33.268 1.00 24.19 125 GLY A N 1
ATOM 937 C CA . GLY A 1 125 ? -35.155 23.510 -32.933 1.00 24.19 125 GLY A CA 1
ATOM 938 C C . GLY A 1 125 ? -35.998 23.547 -31.644 1.00 24.19 125 GLY A C 1
ATOM 939 O O . GLY A 1 125 ? -35.749 22.779 -30.734 1.00 24.19 125 GLY A O 1
ATOM 940 N N . ARG A 1 126 ? -36.965 24.478 -31.566 1.00 24.33 126 ARG A N 1
ATOM 941 C CA . ARG A 1 126 ? -38.210 24.504 -30.747 1.00 24.33 126 ARG A CA 1
ATOM 942 C C . ARG A 1 126 ? -38.362 23.538 -29.542 1.00 24.33 126 ARG A C 1
ATOM 944 O O . ARG A 1 126 ? -38.636 22.356 -29.724 1.00 24.33 126 ARG A O 1
ATOM 951 N N . ARG A 1 127 ? -38.589 24.126 -28.358 1.00 23.62 127 ARG A N 1
ATOM 952 C CA . ARG A 1 127 ? -39.613 23.666 -27.394 1.00 23.62 127 ARG A CA 1
ATOM 953 C C . ARG A 1 127 ? -40.576 24.811 -27.060 1.00 23.62 127 ARG A C 1
ATOM 955 O O . ARG A 1 127 ? -40.190 25.976 -27.028 1.00 23.62 127 ARG A O 1
ATOM 962 N N . ARG A 1 128 ? -41.860 24.461 -26.960 1.00 24.92 128 ARG A N 1
ATOM 963 C CA . ARG A 1 128 ? -43.022 25.349 -26.814 1.00 24.92 128 ARG A CA 1
ATOM 964 C C . ARG A 1 128 ? -43.117 25.941 -25.407 1.00 24.92 128 ARG A C 1
ATOM 966 O O . ARG A 1 128 ? -42.958 25.237 -24.421 1.00 24.92 128 ARG A O 1
ATOM 973 N N . VAL A 1 129 ? -43.476 27.218 -25.403 1.00 23.03 129 VAL A N 1
ATOM 974 C CA . VAL A 1 129 ? -43.914 28.074 -24.297 1.00 23.03 129 VAL A CA 1
ATOM 975 C C . VAL A 1 129 ? -45.330 27.704 -23.844 1.00 23.03 129 VAL A C 1
ATOM 977 O O . VAL A 1 129 ? -46.185 27.474 -24.701 1.00 23.03 129 VAL A O 1
ATOM 980 N N . ILE A 1 130 ? -45.597 27.788 -22.537 1.00 24.89 130 ILE A N 1
ATOM 981 C CA . ILE A 1 130 ? -46.885 28.259 -21.998 1.00 24.89 130 ILE A CA 1
ATOM 982 C C . ILE A 1 130 ? -46.576 29.307 -20.912 1.00 24.89 130 ILE A C 1
ATOM 984 O O . ILE A 1 130 ? -45.724 29.083 -20.059 1.00 24.89 130 ILE A O 1
ATOM 988 N N . GLN A 1 131 ? -47.216 30.476 -21.026 1.00 24.52 131 GLN A N 1
ATOM 989 C CA . GLN A 1 131 ? -47.128 31.631 -20.122 1.00 24.52 131 GLN A CA 1
ATOM 990 C C . GLN A 1 131 ? -48.050 31.483 -18.892 1.00 24.52 131 GLN A C 1
ATOM 992 O O . GLN A 1 131 ? -49.024 30.732 -18.971 1.00 24.52 131 GLN A O 1
ATOM 997 N N . PRO A 1 132 ? -47.792 32.229 -17.799 1.00 25.39 132 PRO A N 1
ATOM 998 C CA . PRO A 1 132 ? -48.568 32.181 -16.563 1.00 25.39 132 PRO A CA 1
ATOM 999 C C . PRO A 1 132 ? -49.747 33.170 -16.572 1.00 25.39 132 PRO A C 1
ATOM 1001 O O . PRO A 1 132 ? -49.693 34.218 -17.218 1.00 25.39 132 PRO A O 1
ATOM 1004 N N . SER A 1 133 ? -50.799 32.841 -15.824 1.00 25.66 133 SER A N 1
ATOM 1005 C CA . SER A 1 133 ? -51.908 33.738 -15.483 1.00 25.66 133 SER A CA 1
ATOM 1006 C C . SER A 1 133 ? -51.901 34.048 -13.983 1.00 25.66 133 SER A C 1
ATOM 1008 O O . SER A 1 133 ? -51.650 33.165 -13.169 1.00 25.66 133 SER A O 1
ATOM 1010 N N . ASP A 1 134 ? -52.173 35.316 -13.692 1.00 26.00 134 ASP A N 1
ATOM 1011 C CA . ASP A 1 134 ? -52.044 36.079 -12.439 1.00 26.00 134 ASP A CA 1
ATOM 1012 C C . ASP A 1 134 ? -53.262 35.885 -11.472 1.00 26.00 134 ASP A C 1
ATOM 1014 O O . ASP A 1 134 ? -54.143 35.083 -11.792 1.00 26.00 134 ASP A O 1
ATOM 1018 N N . PRO A 1 135 ? -53.370 36.574 -10.309 1.00 44.28 135 PRO A N 1
ATOM 1019 C CA . PRO A 1 135 ? -53.307 35.985 -8.967 1.00 44.28 135 PRO A CA 1
ATOM 1020 C C . PRO A 1 135 ? -54.658 35.941 -8.216 1.00 44.28 135 PRO A C 1
ATOM 1022 O O . PRO A 1 135 ? -55.610 36.642 -8.560 1.00 44.28 135 PRO A O 1
ATOM 1025 N N . GLY A 1 136 ? -54.725 35.150 -7.140 1.00 23.94 136 GLY A N 1
ATOM 1026 C CA . GLY A 1 136 ? -55.879 35.073 -6.241 1.00 23.94 136 GLY A CA 1
ATOM 1027 C C . GLY A 1 136 ? -55.481 34.563 -4.858 1.00 23.94 136 GLY A C 1
ATOM 1028 O O . GLY A 1 136 ? -54.874 33.505 -4.748 1.00 23.94 136 GLY A O 1
ATOM 1029 N N . ASP A 1 137 ? -55.793 35.391 -3.871 1.00 27.28 137 ASP A N 1
ATOM 1030 C CA . ASP A 1 137 ? -55.539 35.344 -2.430 1.00 27.28 137 ASP A CA 1
ATOM 1031 C C . ASP A 1 137 ? -56.145 34.117 -1.705 1.00 27.28 137 ASP A C 1
ATOM 1033 O O . ASP A 1 137 ? -57.024 33.448 -2.252 1.00 27.28 137 ASP A O 1
ATOM 1037 N N . ASP A 1 138 ? -55.690 33.917 -0.458 1.00 26.52 138 ASP A N 1
ATOM 1038 C CA . ASP A 1 138 ? -56.348 33.225 0.672 1.00 26.52 138 ASP A CA 1
ATOM 1039 C C . ASP A 1 138 ? -55.716 31.903 1.176 1.00 26.52 138 ASP A C 1
ATOM 1041 O O . ASP A 1 138 ? -56.030 30.812 0.711 1.00 26.52 138 ASP A O 1
ATOM 1045 N N . GLY A 1 139 ? -54.939 32.023 2.262 1.00 25.05 139 GLY A N 1
ATOM 1046 C CA . GLY A 1 139 ? -55.191 31.268 3.501 1.00 25.05 139 GLY A CA 1
ATOM 1047 C C . GLY A 1 139 ? -54.609 29.856 3.687 1.00 25.05 139 GLY A C 1
ATOM 1048 O O . GLY A 1 139 ? -54.980 28.914 3.003 1.00 25.05 139 GLY A O 1
ATOM 1049 N N . GLU A 1 140 ? -53.866 29.736 4.792 1.00 25.91 140 GLU A N 1
ATOM 1050 C CA . GLU A 1 140 ? -53.631 28.544 5.631 1.00 25.91 140 GLU A CA 1
ATOM 1051 C C . GLU A 1 140 ? -52.356 27.707 5.403 1.00 25.91 140 GLU A C 1
ATOM 1053 O O . GLU A 1 140 ? -52.089 27.132 4.353 1.00 25.91 140 GLU A O 1
ATOM 1058 N N . GLU A 1 141 ? -51.571 27.669 6.487 1.00 31.66 141 GLU A N 1
ATOM 1059 C CA . GLU A 1 141 ? -50.420 26.813 6.768 1.00 31.66 141 GLU A CA 1
ATOM 1060 C C . GLU A 1 141 ? -50.719 25.339 6.465 1.00 31.66 141 GLU A C 1
ATOM 1062 O O . GLU A 1 141 ? -51.749 24.849 6.913 1.00 31.66 141 GLU A O 1
ATOM 1067 N N . ILE A 1 142 ? -49.794 24.626 5.803 1.00 25.47 142 ILE A N 1
ATOM 1068 C CA . ILE A 1 142 ? -49.441 23.209 6.035 1.00 25.47 142 ILE A CA 1
ATOM 1069 C C . ILE A 1 142 ? -48.210 22.845 5.177 1.00 25.47 142 ILE A C 1
ATOM 1071 O O . ILE A 1 142 ? -48.231 22.975 3.959 1.00 25.47 142 ILE A O 1
ATOM 1075 N N . GLY A 1 143 ? -47.169 22.363 5.868 1.00 27.69 143 GLY A N 1
ATOM 1076 C CA . GLY A 1 143 ? -46.182 21.350 5.463 1.00 27.69 143 GLY A CA 1
ATOM 1077 C C . GLY A 1 143 ? -45.641 21.350 4.033 1.00 27.69 143 GLY A C 1
ATOM 1078 O O . GLY A 1 143 ? -46.212 20.697 3.162 1.00 27.69 143 GLY A O 1
ATOM 1079 N N . ASP A 1 144 ? -44.455 21.934 3.848 1.00 25.16 144 ASP A N 1
ATOM 1080 C CA . ASP A 1 144 ? -43.632 21.666 2.671 1.00 25.16 144 ASP A CA 1
ATOM 1081 C C . ASP A 1 144 ? -43.121 20.220 2.689 1.00 25.16 144 ASP A C 1
ATOM 1083 O O . ASP A 1 144 ? -42.443 19.761 3.610 1.00 25.16 144 ASP A O 1
ATOM 1087 N N . SER A 1 145 ? -43.503 19.517 1.631 1.00 25.55 145 SER A N 1
ATOM 1088 C CA . SER A 1 145 ? -43.095 18.176 1.250 1.00 25.55 145 SER A CA 1
ATOM 1089 C C . SER A 1 145 ? -41.616 18.117 0.874 1.00 25.55 145 SER A C 1
ATOM 1091 O O . SER A 1 145 ? -41.143 18.908 0.056 1.00 25.55 145 SER A O 1
ATOM 1093 N N . GLU A 1 146 ? -40.936 17.114 1.422 1.00 26.77 146 GLU A N 1
ATOM 1094 C CA . GLU A 1 146 ? -39.574 16.690 1.112 1.00 26.77 146 GLU A CA 1
ATOM 1095 C C . GLU A 1 146 ? -39.332 16.555 -0.401 1.00 26.77 146 GLU A C 1
ATOM 1097 O O . GLU A 1 146 ? -39.859 15.665 -1.072 1.00 26.77 146 GLU A O 1
ATOM 1102 N N . SER A 1 147 ? -38.468 17.417 -0.939 1.00 25.73 147 SER A N 1
ATOM 1103 C CA . SER A 1 147 ? -37.692 17.098 -2.132 1.00 25.73 147 SER A CA 1
ATOM 1104 C C . SER A 1 147 ? -36.531 16.207 -1.703 1.00 25.73 147 SER A C 1
ATOM 1106 O O . SER A 1 147 ? -35.605 16.658 -1.029 1.00 25.73 147 SER A O 1
ATOM 1108 N N . ASN A 1 148 ? -36.614 14.938 -2.083 1.00 28.23 148 ASN A N 1
ATOM 1109 C CA . ASN A 1 148 ? -35.616 13.911 -1.834 1.00 28.23 148 ASN A CA 1
ATOM 1110 C C . ASN A 1 148 ? -34.337 14.208 -2.647 1.00 28.23 148 ASN A C 1
ATOM 1112 O O . ASN A 1 148 ? -34.188 13.764 -3.783 1.00 28.23 148 ASN A O 1
ATOM 1116 N N . THR A 1 149 ? -33.448 15.023 -2.082 1.00 25.38 149 THR A N 1
ATOM 1117 C CA . THR A 1 149 ? -32.036 15.131 -2.467 1.00 25.38 149 THR A CA 1
ATOM 1118 C C . THR A 1 149 ? -31.218 14.634 -1.286 1.00 25.38 149 THR A C 1
ATOM 1120 O O . THR A 1 149 ? -30.698 15.428 -0.501 1.00 25.38 149 THR A O 1
ATOM 1123 N N . ASP A 1 150 ? -31.154 13.316 -1.126 1.00 28.78 150 ASP A N 1
ATOM 1124 C CA . ASP A 1 150 ? -30.254 12.678 -0.172 1.00 28.78 150 ASP A CA 1
ATOM 1125 C C . ASP A 1 150 ? -28.824 12.695 -0.733 1.00 28.78 150 ASP A C 1
ATOM 1127 O O . ASP A 1 150 ? -28.262 11.691 -1.147 1.00 28.78 150 ASP A O 1
ATOM 1131 N N . SER A 1 151 ? -28.248 13.894 -0.823 1.00 31.14 151 SER A N 1
ATOM 1132 C CA . SER A 1 151 ? -26.802 14.064 -0.775 1.00 31.14 151 SER A CA 1
ATOM 1133 C C . SER A 1 151 ? -26.475 14.329 0.689 1.00 31.14 151 SER A C 1
ATOM 1135 O O . SER A 1 151 ? -26.319 15.486 1.104 1.00 31.14 151 SER A O 1
ATOM 1137 N N . SER A 1 152 ? -26.474 13.275 1.504 1.00 33.88 152 SER A N 1
ATOM 1138 C CA . SER A 1 152 ? -26.051 13.352 2.894 1.00 33.88 152 SER A CA 1
ATOM 1139 C C . SER A 1 152 ? -24.595 13.823 2.926 1.00 33.88 152 SER A C 1
ATOM 1141 O O . SER A 1 152 ? -23.656 13.029 2.854 1.00 33.88 152 SER A O 1
ATOM 1143 N N . LYS A 1 153 ? -24.372 15.138 3.024 1.00 39.28 153 LYS A N 1
ATOM 1144 C CA . LYS A 1 153 ? -23.076 15.657 3.454 1.00 39.28 153 LYS A CA 1
ATOM 1145 C C . LYS A 1 153 ? -22.794 14.965 4.779 1.00 39.28 153 LYS A C 1
ATOM 1147 O O . LYS A 1 153 ? -23.589 15.095 5.708 1.00 39.28 153 LYS A O 1
ATOM 1152 N N . ARG A 1 154 ? -21.715 14.185 4.846 1.00 41.53 154 ARG A N 1
ATOM 1153 C CA . ARG A 1 154 ? -21.263 13.526 6.073 1.00 41.53 154 ARG A CA 1
ATOM 1154 C C . ARG A 1 154 ? -20.897 14.624 7.073 1.00 41.53 154 ARG A C 1
ATOM 1156 O O . ARG A 1 154 ? -19.777 15.115 7.093 1.00 41.53 154 ARG A O 1
ATOM 1163 N N . VAL A 1 155 ? -21.880 15.101 7.835 1.00 36.38 155 VAL A N 1
ATOM 1164 C CA . VAL A 1 155 ? -21.679 16.130 8.856 1.00 36.38 155 VAL A CA 1
ATOM 1165 C C . VAL A 1 155 ? -21.090 15.438 10.073 1.00 36.38 155 VAL A C 1
ATOM 1167 O O . VAL A 1 155 ? -21.791 14.745 10.809 1.00 36.38 155 VAL A O 1
ATOM 1170 N N . ALA A 1 156 ? -19.794 15.622 10.289 1.00 35.94 156 ALA A N 1
ATOM 1171 C CA . ALA A 1 156 ? -19.128 15.104 11.467 1.00 35.94 156 ALA A CA 1
ATOM 1172 C C . ALA A 1 156 ? -19.563 15.873 12.731 1.00 35.94 156 ALA A C 1
ATOM 1174 O O . ALA A 1 156 ? -19.652 17.106 12.748 1.00 35.94 156 ALA A O 1
ATOM 1175 N N . GLN A 1 157 ? -19.807 15.124 13.804 1.00 37.00 157 GLN A N 1
ATOM 1176 C CA . GLN A 1 157 ? -19.982 15.585 15.187 1.00 37.00 157 GLN A CA 1
ATOM 1177 C C . GLN A 1 157 ? -18.831 14.998 16.026 1.00 37.00 157 GLN A C 1
ATOM 1179 O O . GLN A 1 157 ? -18.353 13.911 15.701 1.00 37.00 157 GLN A O 1
ATOM 1184 N N . PRO A 1 158 ? -18.358 15.653 17.096 1.00 34.88 158 PRO A N 1
ATOM 1185 C CA . PRO A 1 158 ? -17.228 15.162 17.874 1.00 34.88 158 PRO A CA 1
ATOM 1186 C C . PRO A 1 158 ? -17.679 14.056 18.834 1.00 34.88 158 PRO A C 1
ATOM 1188 O O . PRO A 1 158 ? -18.130 14.343 19.934 1.00 34.88 158 PRO A O 1
ATOM 1191 N N . MET A 1 159 ? -17.536 12.793 18.433 1.00 42.84 159 MET A N 1
ATOM 1192 C CA . MET A 1 159 ? -17.331 11.654 19.337 1.00 42.84 159 MET A CA 1
ATOM 1193 C C . MET A 1 159 ? -16.775 10.492 18.526 1.00 42.84 159 MET A C 1
ATOM 1195 O O . MET A 1 159 ? -17.502 9.951 17.710 1.00 42.84 159 MET A O 1
ATOM 1199 N N . GLY A 1 160 ? -15.534 10.072 18.778 1.00 48.03 160 GLY A N 1
ATOM 1200 C CA . GLY A 1 160 ? -15.056 8.765 18.326 1.00 48.03 160 GLY A CA 1
ATOM 1201 C C . GLY A 1 160 ? -15.958 7.685 18.909 1.00 48.03 160 GLY A C 1
ATOM 1202 O O . GLY A 1 160 ? -15.785 7.289 20.065 1.00 48.03 160 GLY A O 1
ATOM 1203 N N . GLY A 1 161 ? -16.990 7.305 18.157 1.00 57.41 161 GLY A N 1
ATOM 1204 C CA . GLY A 1 161 ? -17.886 6.243 18.551 1.00 57.41 161 GLY A CA 1
ATOM 1205 C C . GLY A 1 161 ? -17.035 4.994 18.686 1.00 57.41 161 GLY A C 1
ATOM 1206 O O . GLY A 1 161 ? -16.369 4.562 17.757 1.00 57.41 161 GLY A O 1
ATOM 1207 N N . SER A 1 162 ? -16.991 4.461 19.895 1.00 70.56 162 SER A N 1
ATOM 1208 C CA . SER A 1 162 ? -16.269 3.229 20.179 1.00 70.56 162 SER A CA 1
ATOM 1209 C C . SER A 1 162 ? -17.093 1.997 19.834 1.00 70.56 162 SER A C 1
ATOM 1211 O O . SER A 1 162 ? -16.637 0.897 20.102 1.00 70.56 162 SER A O 1
ATOM 1213 N N . GLU A 1 163 ? -18.303 2.177 19.312 1.00 86.19 163 GLU A N 1
ATOM 1214 C CA . GLU A 1 163 ? -19.230 1.105 18.995 1.00 86.19 163 GLU A CA 1
ATOM 1215 C C . GLU A 1 163 ? -19.206 0.821 17.494 1.00 86.19 163 GLU A C 1
ATOM 1217 O O . GLU A 1 163 ? -19.486 1.714 16.695 1.00 86.19 163 GLU A O 1
ATOM 1222 N N . LEU A 1 164 ? -18.874 -0.414 17.127 1.00 91.44 164 LEU A N 1
ATOM 1223 C CA . LEU A 1 164 ? -19.070 -0.955 15.786 1.00 91.44 164 LEU A CA 1
ATOM 1224 C C . LEU A 1 164 ? -20.283 -1.883 15.812 1.00 91.44 164 LEU A C 1
ATOM 1226 O O . LEU A 1 164 ? -20.489 -2.598 16.795 1.00 91.44 164 LEU A O 1
ATOM 1230 N N . VAL A 1 165 ? -21.054 -1.924 14.728 1.00 92.81 165 VAL A N 1
ATOM 1231 C CA . VAL A 1 165 ? -22.162 -2.879 14.586 1.00 92.81 165 VAL A CA 1
ATOM 1232 C C . VAL A 1 165 ? -21.862 -3.832 13.440 1.00 92.81 165 VAL A C 1
ATOM 1234 O O . VAL A 1 165 ? -21.680 -3.404 12.307 1.00 92.81 165 VAL A O 1
ATOM 1237 N N . VAL A 1 166 ? -21.834 -5.132 13.721 1.00 92.38 166 VAL A N 1
ATOM 1238 C CA . VAL A 1 166 ? -21.691 -6.181 12.704 1.00 92.38 166 VAL A CA 1
ATOM 1239 C C . VAL A 1 166 ? -23.072 -6.740 12.390 1.00 92.38 166 VAL A C 1
ATOM 1241 O O . VAL A 1 166 ? -23.757 -7.244 13.283 1.00 92.38 166 VAL A O 1
ATOM 1244 N N . LYS A 1 167 ? -23.494 -6.665 11.126 1.00 89.12 167 LYS A N 1
ATOM 1245 C CA . LYS A 1 167 ? -24.792 -7.188 10.679 1.00 89.12 167 LYS A CA 1
ATOM 1246 C C . LYS A 1 167 ? -24.659 -8.648 10.261 1.00 89.12 167 LYS A C 1
ATOM 1248 O O . LYS A 1 167 ? -24.221 -8.953 9.158 1.00 89.12 167 LYS A O 1
ATOM 1253 N N . LEU A 1 168 ? -25.102 -9.560 11.121 1.00 82.81 168 LEU A N 1
ATOM 1254 C CA . LEU A 1 168 ? -24.960 -11.002 10.882 1.00 82.81 168 LEU A CA 1
ATOM 1255 C C . LEU A 1 168 ? -25.878 -11.544 9.776 1.00 82.81 168 LEU A C 1
ATOM 1257 O O . LEU A 1 168 ? -25.550 -12.532 9.132 1.00 82.81 168 LEU A O 1
ATOM 1261 N N . ASN A 1 169 ? -27.022 -10.893 9.544 1.00 72.31 169 ASN A N 1
ATOM 1262 C CA . ASN A 1 169 ? -28.021 -11.307 8.548 1.00 72.31 169 ASN A CA 1
ATOM 1263 C C . ASN A 1 169 ? -27.960 -10.496 7.240 1.00 72.31 169 ASN A C 1
ATOM 1265 O O . ASN A 1 169 ? -28.828 -10.649 6.380 1.00 72.31 169 ASN A O 1
ATOM 1269 N N . GLN A 1 170 ? -26.985 -9.596 7.110 1.00 64.00 170 GLN A N 1
ATOM 1270 C CA . GLN A 1 170 ? -26.776 -8.770 5.922 1.00 64.00 170 GLN A CA 1
ATOM 1271 C C . GLN A 1 170 ? -25.368 -9.037 5.404 1.00 64.00 170 GLN A C 1
ATOM 1273 O O . GLN A 1 170 ? -24.423 -8.297 5.676 1.00 64.00 170 GLN A O 1
ATOM 1278 N N . GLY A 1 171 ? -25.247 -10.147 4.683 1.00 58.94 171 GLY A N 1
ATOM 1279 C CA . GLY A 1 171 ? -24.099 -10.372 3.827 1.00 58.94 171 GLY A CA 1
ATOM 1280 C C . GLY A 1 171 ? -24.095 -9.325 2.714 1.00 58.94 171 GLY A C 1
ATOM 1281 O O . GLY A 1 171 ? -25.152 -8.941 2.197 1.00 58.94 171 GLY A O 1
ATOM 1282 N N . SER A 1 172 ? -22.921 -8.792 2.394 1.00 57.41 172 SER A N 1
ATOM 1283 C CA . SER A 1 172 ? -22.787 -7.731 1.395 1.00 57.41 172 SER A CA 1
ATOM 1284 C C . SER A 1 172 ? -22.993 -8.232 -0.044 1.00 57.41 172 SER A C 1
ATOM 1286 O O . SER A 1 172 ? -22.970 -7.420 -0.969 1.00 57.41 172 SER A O 1
ATOM 1288 N N . ASN A 1 173 ? -23.176 -9.548 -0.262 1.00 55.41 173 ASN A N 1
ATOM 1289 C CA . ASN A 1 173 ? -23.002 -10.242 -1.546 1.00 55.41 173 ASN A CA 1
ATOM 1290 C C . ASN A 1 173 ? -21.638 -9.970 -2.209 1.00 55.41 173 ASN A C 1
ATOM 1292 O O . ASN A 1 173 ? -21.461 -10.222 -3.402 1.00 55.41 173 ASN A O 1
ATOM 1296 N N . GLN A 1 174 ? -20.675 -9.444 -1.454 1.00 59.03 174 GLN A N 1
ATOM 1297 C CA . GLN A 1 174 ? -19.320 -9.181 -1.902 1.00 59.03 174 GLN A CA 1
ATOM 1298 C C . GLN A 1 174 ? -18.369 -10.005 -1.038 1.00 59.03 174 GLN A C 1
ATOM 1300 O O . GLN A 1 174 ? -18.555 -10.130 0.172 1.00 59.03 174 GLN A O 1
ATOM 1305 N N . SER A 1 175 ? -17.350 -10.576 -1.665 1.00 69.75 175 SER A N 1
ATOM 1306 C CA . SER A 1 175 ? -16.149 -11.052 -0.983 1.00 69.75 175 SER A CA 1
ATOM 1307 C C . SER A 1 175 ? -15.017 -10.058 -1.252 1.00 69.75 175 SER A C 1
ATOM 1309 O O . SER A 1 175 ? -15.078 -9.299 -2.226 1.00 69.75 175 SER A O 1
ATOM 1311 N N . TYR A 1 176 ? -13.967 -10.048 -0.420 1.00 68.81 176 TYR A N 1
ATOM 1312 C CA . TYR A 1 176 ? -12.759 -9.273 -0.750 1.00 68.81 176 TYR A CA 1
ATOM 1313 C C . TYR A 1 176 ? -12.157 -9.754 -2.080 1.00 68.81 176 TYR A C 1
ATOM 1315 O O . TYR A 1 176 ? -11.547 -8.970 -2.817 1.00 68.81 176 TYR A O 1
ATOM 1323 N N . GLY A 1 177 ? -12.329 -11.046 -2.384 1.00 75.00 177 GLY A N 1
ATOM 1324 C CA . GLY A 1 177 ? -11.754 -11.706 -3.542 1.00 75.00 177 GLY A CA 1
ATOM 1325 C C . GLY A 1 177 ? -10.263 -11.407 -3.631 1.00 75.00 177 GLY A C 1
ATOM 1326 O O . GLY A 1 177 ? -9.552 -11.318 -2.629 1.00 75.00 177 GLY A O 1
ATOM 1327 N N . SER A 1 178 ? -9.779 -11.179 -4.844 1.00 83.62 178 SER A N 1
ATOM 1328 C CA . SER A 1 178 ? -8.373 -10.867 -5.073 1.00 83.62 178 SER A CA 1
ATOM 1329 C C . SER A 1 178 ? -7.999 -9.387 -4.895 1.00 83.62 178 SER A C 1
ATOM 1331 O O . SER A 1 178 ? -6.825 -9.028 -4.990 1.00 83.62 178 SER A O 1
ATOM 1333 N N . ARG A 1 179 ? -8.970 -8.507 -4.611 1.00 87.19 179 ARG A N 1
ATOM 1334 C CA . ARG A 1 179 ? -8.798 -7.040 -4.643 1.00 87.19 179 ARG A CA 1
ATOM 1335 C C . ARG A 1 179 ? -7.895 -6.502 -3.534 1.00 87.19 179 ARG A C 1
ATOM 1337 O O . ARG A 1 179 ? -7.292 -5.447 -3.705 1.00 87.19 179 ARG A O 1
ATOM 1344 N N . LEU A 1 180 ? -7.780 -7.227 -2.419 1.00 85.88 180 LEU A N 1
ATOM 1345 C CA . LEU A 1 180 ? -6.922 -6.879 -1.278 1.00 85.88 180 LEU A CA 1
ATOM 1346 C C . LEU A 1 180 ? -5.555 -7.581 -1.286 1.00 85.88 180 LEU A C 1
ATOM 1348 O O . LEU A 1 180 ? -4.803 -7.463 -0.324 1.00 85.88 180 LEU A O 1
ATOM 1352 N N . LYS A 1 181 ? -5.232 -8.322 -2.351 1.00 88.88 181 LYS A N 1
ATOM 1353 C CA . LYS A 1 181 ? -4.049 -9.196 -2.410 1.00 88.88 181 LYS A CA 1
ATOM 1354 C C . LYS A 1 181 ? -2.908 -8.623 -3.245 1.00 88.88 181 LYS A C 1
ATOM 1356 O O . LYS A 1 181 ? -2.101 -9.384 -3.772 1.00 88.88 181 LYS A O 1
ATOM 1361 N N . GLY A 1 182 ? -2.882 -7.309 -3.454 1.00 94.31 182 GLY A N 1
ATOM 1362 C CA . GLY A 1 182 ? -1.857 -6.703 -4.290 1.00 94.31 182 GLY A CA 1
ATOM 1363 C C . GLY A 1 182 ? -0.649 -6.188 -3.519 1.00 94.31 182 GLY A C 1
ATOM 1364 O O . GLY A 1 182 ? -0.722 -5.818 -2.346 1.00 94.31 182 GLY A O 1
ATOM 1365 N N . ILE A 1 183 ? 0.491 -6.183 -4.202 1.00 96.62 183 ILE A N 1
ATOM 1366 C CA . ILE A 1 183 ? 1.808 -6.007 -3.599 1.00 96.62 183 ILE A CA 1
ATOM 1367 C C . ILE A 1 183 ? 2.776 -5.332 -4.573 1.00 96.62 183 ILE A C 1
ATOM 1369 O O . ILE A 1 183 ? 2.725 -5.548 -5.788 1.00 96.62 183 ILE A O 1
ATOM 1373 N N . VAL A 1 184 ? 3.701 -4.544 -4.029 1.00 97.00 184 VAL A N 1
ATOM 1374 C CA . VAL A 1 184 ? 4.908 -4.100 -4.731 1.00 97.00 184 VAL A CA 1
ATOM 1375 C C . VAL A 1 184 ? 6.083 -4.965 -4.269 1.00 97.00 184 VAL A C 1
ATOM 1377 O O . VAL A 1 184 ? 6.507 -4.885 -3.117 1.00 97.00 184 VAL A O 1
ATOM 1380 N N . ASN A 1 185 ? 6.619 -5.806 -5.158 1.00 93.00 185 ASN A N 1
ATOM 1381 C CA . ASN A 1 185 ? 7.843 -6.580 -4.909 1.00 93.00 185 ASN A CA 1
ATOM 1382 C C . ASN A 1 185 ? 9.044 -5.878 -5.552 1.00 93.00 185 ASN A C 1
ATOM 1384 O O . ASN A 1 185 ? 9.609 -6.352 -6.540 1.00 93.00 185 ASN A O 1
ATOM 1388 N N . GLU A 1 186 ? 9.387 -4.694 -5.047 1.00 87.19 186 GLU A N 1
ATOM 1389 C CA . GLU A 1 186 ? 10.471 -3.912 -5.633 1.00 87.19 186 GLU A CA 1
ATOM 1390 C C . GLU A 1 186 ? 11.808 -4.672 -5.574 1.00 87.19 186 GLU A C 1
ATOM 1392 O O . GLU A 1 186 ? 12.180 -5.290 -4.579 1.00 87.19 186 GLU A O 1
ATOM 1397 N N . GLY A 1 187 ? 12.515 -4.661 -6.705 1.00 80.19 187 GLY A N 1
ATOM 1398 C CA . GLY A 1 187 ? 13.732 -5.442 -6.909 1.00 80.19 187 GLY A CA 1
ATOM 1399 C C . GLY A 1 187 ? 13.495 -6.875 -7.397 1.00 80.19 187 GLY A C 1
ATOM 1400 O O . GLY A 1 187 ? 14.466 -7.518 -7.793 1.00 80.19 187 GLY A O 1
ATOM 1401 N N . GLY A 1 188 ? 12.248 -7.360 -7.435 1.00 85.38 188 GLY A N 1
ATOM 1402 C CA . GLY A 1 188 ? 11.910 -8.637 -8.064 1.00 85.38 188 GLY A CA 1
ATOM 1403 C C . GLY A 1 188 ? 12.455 -9.861 -7.337 1.00 85.38 188 GLY A C 1
ATOM 1404 O O . GLY A 1 188 ? 12.952 -10.789 -7.978 1.00 85.38 188 GLY A O 1
ATOM 1405 N N . ASN A 1 189 ? 12.435 -9.858 -6.003 1.00 89.94 189 ASN A N 1
ATOM 1406 C CA . ASN A 1 189 ? 12.954 -10.980 -5.230 1.00 89.94 189 ASN A CA 1
ATOM 1407 C C . ASN A 1 189 ? 11.987 -12.175 -5.305 1.00 89.94 189 ASN A C 1
ATOM 1409 O O . ASN A 1 189 ? 10.894 -12.128 -4.736 1.00 89.94 189 ASN A O 1
ATOM 1413 N N . GLN A 1 190 ? 12.395 -13.241 -6.001 1.00 88.56 190 GLN A N 1
ATOM 1414 C CA . GLN A 1 190 ? 11.559 -14.429 -6.197 1.00 88.56 190 GLN A CA 1
ATOM 1415 C C . GLN A 1 190 ? 11.253 -15.149 -4.884 1.00 88.56 190 GLN A C 1
ATOM 1417 O O . GLN A 1 190 ? 10.108 -15.505 -4.646 1.00 88.56 190 GLN A O 1
ATOM 1422 N N . ALA A 1 191 ? 12.245 -15.344 -4.016 1.00 89.00 191 ALA A N 1
ATOM 1423 C CA . ALA A 1 191 ? 12.041 -16.078 -2.770 1.00 89.00 191 ALA A CA 1
ATOM 1424 C C . ALA A 1 191 ? 11.070 -15.339 -1.829 1.00 89.00 191 ALA A C 1
ATOM 1426 O O . ALA A 1 191 ? 10.253 -15.968 -1.161 1.00 89.00 191 ALA A O 1
ATOM 1427 N N . ALA A 1 192 ? 11.095 -14.003 -1.820 1.00 92.19 192 ALA A N 1
ATOM 1428 C CA . ALA A 1 192 ? 10.105 -13.213 -1.092 1.00 92.19 192 ALA A CA 1
ATOM 1429 C C . ALA A 1 192 ? 8.701 -13.371 -1.699 1.00 92.19 192 ALA A C 1
ATOM 1431 O O . ALA A 1 192 ? 7.729 -13.544 -0.960 1.00 92.19 192 ALA A O 1
ATOM 1432 N N . LEU A 1 193 ? 8.594 -13.366 -3.034 1.00 93.00 193 LEU A N 1
ATOM 1433 C CA . LEU A 1 193 ? 7.333 -13.625 -3.735 1.00 93.00 193 LEU A CA 1
ATOM 1434 C C . LEU A 1 193 ? 6.807 -15.043 -3.458 1.00 93.00 193 LEU A C 1
ATOM 1436 O O . LEU A 1 193 ? 5.610 -15.215 -3.247 1.00 93.00 193 LEU A O 1
ATOM 1440 N N . ASP A 1 194 ? 7.676 -16.047 -3.377 1.00 91.00 194 ASP A N 1
ATOM 1441 C CA . ASP A 1 194 ? 7.302 -17.418 -3.016 1.00 91.00 194 ASP A CA 1
ATOM 1442 C C . ASP A 1 194 ? 6.743 -17.481 -1.588 1.00 91.00 194 ASP A C 1
ATOM 1444 O O . ASP A 1 194 ? 5.717 -18.120 -1.351 1.00 91.00 194 ASP A O 1
ATOM 1448 N N . ILE A 1 195 ? 7.361 -16.770 -0.633 1.00 91.50 195 ILE A N 1
ATOM 1449 C CA . ILE A 1 195 ? 6.838 -16.650 0.739 1.00 91.50 195 ILE A CA 1
ATOM 1450 C C . ILE A 1 195 ? 5.449 -16.004 0.724 1.00 91.50 195 ILE A C 1
ATOM 1452 O O . ILE A 1 195 ? 4.540 -16.515 1.383 1.00 91.50 195 ILE A O 1
ATOM 1456 N N . PHE A 1 196 ? 5.271 -14.912 -0.024 1.00 92.94 196 PHE A N 1
ATOM 1457 C CA . PHE A 1 196 ? 3.991 -14.211 -0.158 1.00 92.94 196 PHE A CA 1
ATOM 1458 C C . PHE A 1 196 ? 2.899 -15.125 -0.720 1.00 92.94 196 PHE A C 1
ATOM 1460 O O . PHE A 1 196 ? 1.861 -15.315 -0.094 1.00 92.94 196 PHE A O 1
ATOM 1467 N N . THR A 1 197 ? 3.164 -15.746 -1.864 1.00 90.12 197 THR A N 1
ATOM 1468 C CA . THR A 1 197 ? 2.200 -16.551 -2.631 1.00 90.12 197 THR A CA 1
ATOM 1469 C C . THR A 1 197 ? 1.919 -17.920 -2.009 1.00 90.12 197 THR A C 1
ATOM 1471 O O . THR A 1 197 ? 0.865 -18.500 -2.247 1.00 90.12 197 THR A O 1
ATOM 1474 N N . THR A 1 198 ? 2.836 -18.443 -1.190 1.00 88.25 198 THR A N 1
ATOM 1475 C CA . THR A 1 198 ? 2.611 -19.675 -0.416 1.00 88.25 198 THR A CA 1
ATOM 1476 C C . THR A 1 198 ? 1.861 -19.393 0.885 1.00 88.25 198 THR A C 1
ATOM 1478 O O . THR A 1 198 ? 1.100 -20.240 1.350 1.00 88.25 198 THR A O 1
ATOM 1481 N N . SER A 1 199 ? 2.078 -18.221 1.493 1.00 88.50 199 SER A N 1
ATOM 1482 C CA . SER A 1 199 ? 1.399 -17.839 2.741 1.00 88.50 199 SER A CA 1
ATOM 1483 C C . SER A 1 199 ? -0.015 -17.308 2.501 1.00 88.50 199 SER A C 1
ATOM 1485 O O . SER A 1 199 ? -0.865 -17.449 3.376 1.00 88.50 199 SER A O 1
ATOM 1487 N N . LEU A 1 200 ? -0.261 -16.708 1.334 1.00 87.81 200 LEU A N 1
ATOM 1488 C CA . LEU A 1 200 ? -1.534 -16.104 0.944 1.00 87.81 200 LEU A CA 1
ATOM 1489 C C . LEU A 1 200 ? -2.035 -16.751 -0.349 1.00 87.81 200 LEU A C 1
ATOM 1491 O O . LEU A 1 200 ? -1.248 -16.948 -1.272 1.00 87.81 200 LEU A O 1
ATOM 1495 N N . ASN A 1 201 ? -3.339 -17.003 -0.486 1.00 84.25 201 ASN A N 1
ATOM 1496 C CA . ASN A 1 201 ? -3.946 -17.388 -1.766 1.00 84.25 201 ASN A CA 1
ATOM 1497 C C . ASN A 1 201 ? -3.978 -16.185 -2.725 1.00 84.25 201 ASN A C 1
ATOM 1499 O O . ASN A 1 201 ? -5.027 -15.629 -3.037 1.00 84.25 201 ASN A O 1
ATOM 1503 N N . SER A 1 202 ? -2.807 -15.768 -3.189 1.00 83.00 202 SER A N 1
ATOM 1504 C CA . SER A 1 202 ? -2.582 -14.517 -3.915 1.00 83.00 202 SER A CA 1
ATOM 1505 C C . SER A 1 202 ? -3.180 -14.469 -5.331 1.00 83.00 202 SER A C 1
ATOM 1507 O O . SER A 1 202 ? -3.137 -13.424 -5.974 1.00 83.00 202 SER A O 1
ATOM 1509 N N . ASN A 1 203 ? -3.792 -15.559 -5.807 1.00 89.00 203 ASN A N 1
ATOM 1510 C CA . ASN A 1 203 ? -4.405 -15.645 -7.132 1.00 89.00 203 ASN A CA 1
ATOM 1511 C C . ASN A 1 203 ? -5.350 -14.465 -7.424 1.00 89.00 203 ASN A C 1
ATOM 1513 O O . ASN A 1 203 ? -6.217 -14.108 -6.625 1.00 89.00 203 ASN A O 1
ATOM 1517 N N . GLY A 1 204 ? -5.182 -13.867 -8.603 1.00 91.12 204 GLY A N 1
ATOM 1518 C CA . GLY A 1 204 ? -5.921 -12.702 -9.086 1.00 91.12 204 GLY A CA 1
ATOM 1519 C C . GLY A 1 204 ? -5.517 -11.367 -8.448 1.00 91.12 204 GLY A C 1
ATOM 1520 O O . GLY A 1 204 ? -6.087 -10.334 -8.827 1.00 91.12 204 GLY A O 1
ATOM 1521 N N . GLY A 1 205 ? -4.609 -11.372 -7.462 1.00 93.62 205 GLY A N 1
ATOM 1522 C CA . GLY A 1 205 ? -4.080 -10.171 -6.811 1.00 93.62 205 GLY A CA 1
ATOM 1523 C C . GLY A 1 205 ? -3.299 -9.299 -7.790 1.00 93.62 205 GLY A C 1
ATOM 1524 O O . GLY A 1 205 ? -2.969 -9.748 -8.884 1.00 93.62 205 GLY A O 1
ATOM 1525 N N . LEU A 1 206 ? -3.031 -8.044 -7.430 1.00 96.56 206 LEU A N 1
ATOM 1526 C CA . LEU A 1 206 ? -2.354 -7.092 -8.316 1.00 96.56 206 LEU A CA 1
ATOM 1527 C C . LEU A 1 206 ? -0.865 -6.970 -7.959 1.00 96.56 206 LEU A C 1
ATOM 1529 O O . LEU A 1 206 ? -0.520 -6.551 -6.862 1.00 96.56 206 LEU A O 1
ATOM 1533 N N . ALA A 1 207 ? 0.032 -7.310 -8.876 1.00 97.62 207 ALA A N 1
ATOM 1534 C CA . ALA A 1 207 ? 1.461 -7.059 -8.743 1.00 97.62 207 ALA A CA 1
ATOM 1535 C C . ALA A 1 207 ? 1.828 -5.800 -9.523 1.00 97.62 207 ALA A C 1
ATOM 1537 O O . ALA A 1 207 ? 1.673 -5.762 -10.746 1.00 97.62 207 ALA A O 1
ATOM 1538 N N . ARG A 1 208 ? 2.345 -4.781 -8.837 1.00 97.81 208 ARG A N 1
ATOM 1539 C CA . ARG A 1 208 ? 2.880 -3.600 -9.519 1.00 97.81 208 ARG A CA 1
ATOM 1540 C C . ARG A 1 208 ? 4.355 -3.785 -9.844 1.00 97.81 208 ARG A C 1
ATOM 1542 O O . ARG A 1 208 ? 5.153 -4.110 -8.966 1.00 97.81 208 ARG A O 1
ATOM 1549 N N . VAL A 1 209 ? 4.710 -3.543 -11.103 1.00 97.44 209 VAL A N 1
ATOM 1550 C CA . VAL A 1 209 ? 6.077 -3.643 -11.619 1.00 97.44 209 VAL A CA 1
ATOM 1551 C C . VAL A 1 209 ? 6.471 -2.320 -12.263 1.00 97.44 209 VAL A C 1
ATOM 1553 O O . VAL A 1 209 ? 5.805 -1.827 -13.170 1.00 97.44 209 VAL A O 1
ATOM 1556 N N . TYR A 1 210 ? 7.593 -1.754 -11.828 1.00 95.94 210 TYR A N 1
ATOM 1557 C CA . TYR A 1 210 ? 8.148 -0.556 -12.450 1.00 95.94 210 TYR A CA 1
ATOM 1558 C C . TYR A 1 210 ? 8.629 -0.851 -13.875 1.00 95.94 210 TYR A C 1
ATOM 1560 O O . TYR A 1 210 ? 9.524 -1.672 -14.079 1.00 95.94 210 TYR A O 1
ATOM 1568 N N . PHE A 1 211 ? 8.087 -0.126 -14.852 1.00 97.06 211 PHE A N 1
ATOM 1569 C CA . PHE A 1 211 ? 8.446 -0.213 -16.266 1.00 97.06 211 PHE A CA 1
ATOM 1570 C C . PHE A 1 211 ? 9.061 1.115 -16.739 1.00 97.06 211 PHE A C 1
ATOM 1572 O O . PHE A 1 211 ? 8.515 1.856 -17.550 1.00 97.06 211 PHE A O 1
ATOM 1579 N N . ARG A 1 212 ? 10.229 1.437 -16.178 1.00 95.19 212 ARG A N 1
ATOM 1580 C CA . ARG A 1 212 ? 10.969 2.694 -16.386 1.00 95.19 212 ARG A CA 1
ATOM 1581 C C . ARG A 1 212 ? 11.461 2.829 -17.833 1.00 95.19 212 ARG A C 1
ATOM 1583 O O . ARG A 1 212 ? 12.486 2.260 -18.192 1.00 95.19 212 ARG A O 1
ATOM 1590 N N . ILE A 1 213 ? 10.764 3.602 -18.661 1.00 96.06 213 ILE A N 1
ATOM 1591 C CA . ILE A 1 213 ? 11.020 3.710 -20.111 1.00 96.06 213 ILE A CA 1
ATOM 1592 C C . ILE A 1 213 ? 12.375 4.349 -20.431 1.00 96.06 213 ILE A C 1
ATOM 1594 O O . ILE A 1 213 ? 12.966 4.067 -21.476 1.00 96.06 213 ILE A O 1
ATOM 1598 N N . TYR A 1 214 ? 12.906 5.150 -19.507 1.00 93.06 214 TYR A N 1
ATOM 1599 C CA . TYR A 1 214 ? 14.249 5.718 -19.605 1.00 93.06 214 TYR A CA 1
ATOM 1600 C C . TYR A 1 214 ? 15.379 4.688 -19.415 1.00 93.06 214 TYR A C 1
ATOM 1602 O O . TYR A 1 214 ? 16.514 4.962 -19.800 1.00 93.06 214 TYR A O 1
ATOM 1610 N N . ASP A 1 215 ? 15.097 3.496 -18.874 1.00 92.50 215 ASP A N 1
ATOM 1611 C CA . ASP A 1 215 ? 16.059 2.394 -18.818 1.00 92.50 215 ASP A CA 1
ATOM 1612 C C . ASP A 1 215 ? 16.080 1.628 -20.152 1.00 92.50 215 ASP A C 1
ATOM 1614 O O . ASP A 1 215 ? 15.119 0.969 -20.567 1.00 92.50 215 ASP A O 1
ATOM 1618 N N . SER A 1 216 ? 17.232 1.663 -20.826 1.00 88.88 216 SER A N 1
ATOM 1619 C CA . SER A 1 216 ? 17.447 0.943 -22.083 1.00 88.88 216 SER A CA 1
ATOM 1620 C C . SER A 1 216 ? 17.220 -0.575 -21.977 1.00 88.88 216 SER A C 1
ATOM 1622 O O . SER A 1 216 ? 16.860 -1.190 -22.983 1.00 88.88 216 SER A O 1
ATOM 1624 N N . ASN A 1 217 ? 17.348 -1.178 -20.791 1.00 91.00 217 ASN A N 1
ATOM 1625 C CA . ASN A 1 217 ? 17.134 -2.604 -20.546 1.00 91.00 217 ASN A CA 1
ATOM 1626 C C . ASN A 1 217 ? 15.874 -2.896 -19.704 1.00 91.00 217 ASN A C 1
ATOM 1628 O O . ASN A 1 217 ? 15.771 -3.966 -19.104 1.00 91.00 217 ASN A O 1
ATOM 1632 N N . VAL A 1 218 ? 14.884 -1.993 -19.683 1.00 93.69 218 VAL A N 1
ATOM 1633 C CA . VAL A 1 218 ? 13.654 -2.168 -18.885 1.00 93.69 218 VAL A CA 1
ATOM 1634 C C . VAL A 1 218 ? 12.943 -3.506 -19.127 1.00 93.69 218 VAL A C 1
ATOM 1636 O O . VAL A 1 218 ? 12.483 -4.141 -18.185 1.00 93.69 218 VAL A O 1
ATOM 1639 N N . ALA A 1 219 ? 12.910 -4.008 -20.365 1.00 94.12 219 ALA A N 1
ATOM 1640 C CA . ALA A 1 219 ? 12.315 -5.313 -20.661 1.00 94.12 219 ALA A CA 1
ATOM 1641 C C . ALA A 1 219 ? 13.080 -6.472 -19.992 1.00 94.12 219 ALA A C 1
ATOM 1643 O O . ALA A 1 219 ? 12.470 -7.442 -19.550 1.00 94.12 219 ALA A O 1
ATOM 1644 N N . GLY A 1 220 ? 14.406 -6.363 -19.869 1.00 89.94 220 GLY A N 1
ATOM 1645 C CA . GLY A 1 220 ? 15.243 -7.355 -19.197 1.00 89.94 220 GLY A CA 1
ATOM 1646 C C . GLY A 1 220 ? 15.155 -7.300 -17.670 1.00 89.94 220 GLY A C 1
ATOM 1647 O O . GLY A 1 220 ? 15.305 -8.336 -17.026 1.00 89.94 220 GLY A O 1
ATOM 1648 N N . SER A 1 221 ? 14.900 -6.126 -17.082 1.00 88.81 221 SER A N 1
ATOM 1649 C CA . SER A 1 221 ? 14.760 -5.960 -15.628 1.00 88.81 221 SER A CA 1
ATOM 1650 C C . SER A 1 221 ? 13.328 -6.202 -15.133 1.00 88.81 221 SER A C 1
ATOM 1652 O O . SER A 1 221 ? 13.140 -6.859 -14.108 1.00 88.81 221 SER A O 1
ATOM 1654 N N . ALA A 1 222 ? 12.314 -5.733 -15.865 1.00 94.75 222 ALA A N 1
ATOM 1655 C CA . ALA A 1 222 ? 10.902 -5.911 -15.529 1.00 94.75 222 ALA A CA 1
ATOM 1656 C C . ALA A 1 222 ? 10.320 -7.234 -16.049 1.00 94.75 222 ALA A C 1
ATOM 1658 O O . ALA A 1 222 ? 9.480 -7.827 -15.383 1.00 94.75 222 ALA A O 1
ATOM 1659 N N . GLY A 1 223 ? 10.774 -7.738 -17.201 1.00 95.44 223 GLY A N 1
ATOM 1660 C CA . GLY A 1 223 ? 10.230 -8.953 -17.820 1.00 95.44 223 GLY A CA 1
ATOM 1661 C C . GLY A 1 223 ? 10.230 -10.186 -16.912 1.00 95.44 223 GLY A C 1
ATOM 1662 O O . GLY A 1 223 ? 9.181 -10.821 -16.800 1.00 95.44 223 GLY A O 1
ATOM 1663 N N . PRO A 1 224 ? 11.334 -10.502 -16.204 1.00 93.31 224 PRO A N 1
ATOM 1664 C CA . PRO A 1 224 ? 11.334 -11.570 -15.211 1.00 93.31 224 PRO A CA 1
ATOM 1665 C C . PRO A 1 224 ? 10.299 -11.342 -14.106 1.00 93.31 224 PRO A C 1
ATOM 1667 O O . PRO A 1 224 ? 9.561 -12.260 -13.788 1.00 93.31 224 PRO A O 1
ATOM 1670 N N . GLN A 1 225 ? 10.168 -10.121 -13.581 1.00 94.75 225 GLN A N 1
ATOM 1671 C CA . GLN A 1 225 ? 9.195 -9.806 -12.524 1.00 94.75 225 GLN A CA 1
ATOM 1672 C C . GLN A 1 225 ? 7.748 -9.994 -12.997 1.00 94.75 225 GLN A C 1
ATOM 1674 O O . GLN A 1 225 ? 6.931 -10.570 -12.283 1.00 94.75 225 GLN A O 1
ATOM 1679 N N . ILE A 1 226 ? 7.441 -9.551 -14.222 1.00 97.31 226 ILE A N 1
ATOM 1680 C CA . ILE A 1 226 ? 6.126 -9.733 -14.854 1.00 97.31 226 ILE A CA 1
ATOM 1681 C C . ILE A 1 226 ? 5.829 -11.226 -15.005 1.00 97.31 226 ILE A C 1
ATOM 1683 O O . ILE A 1 226 ? 4.750 -11.685 -14.637 1.00 97.31 226 ILE A O 1
ATOM 1687 N N . GLN A 1 227 ? 6.789 -11.996 -15.521 1.00 95.88 227 GLN A N 1
ATOM 1688 C CA . GLN A 1 227 ? 6.628 -13.436 -15.695 1.00 95.88 227 GLN A CA 1
ATOM 1689 C C . GLN A 1 227 ? 6.389 -14.141 -14.353 1.00 95.88 227 GLN A C 1
ATOM 1691 O O . GLN A 1 227 ? 5.433 -14.901 -14.232 1.00 95.88 227 GLN A O 1
ATOM 1696 N N . GLN A 1 228 ? 7.210 -13.847 -13.346 1.00 93.69 228 GLN A N 1
ATOM 1697 C CA . GLN A 1 228 ? 7.120 -14.438 -12.010 1.00 93.69 228 GLN A CA 1
ATOM 1698 C C . GLN A 1 228 ? 5.768 -14.158 -11.349 1.00 93.69 228 GLN A C 1
ATOM 1700 O O . GLN A 1 228 ? 5.130 -15.067 -10.824 1.00 93.69 228 GLN A O 1
ATOM 1705 N N . ALA A 1 229 ? 5.292 -12.912 -11.421 1.00 95.75 229 ALA A N 1
ATOM 1706 C CA . ALA A 1 229 ? 3.986 -12.544 -10.889 1.00 95.75 229 ALA A CA 1
ATOM 1707 C C . ALA A 1 229 ? 2.845 -13.299 -11.595 1.00 95.75 229 ALA A C 1
ATOM 1709 O O . ALA A 1 229 ? 1.958 -13.832 -10.929 1.00 95.75 229 ALA A O 1
ATOM 1710 N N . LYS A 1 230 ? 2.888 -13.421 -12.928 1.00 95.94 230 LYS A N 1
ATOM 1711 C CA . LYS A 1 230 ? 1.860 -14.156 -13.685 1.00 95.94 230 LYS A CA 1
ATOM 1712 C C . LYS A 1 230 ? 1.886 -15.657 -13.413 1.00 95.94 230 LYS A C 1
ATOM 1714 O O . LYS A 1 230 ? 0.828 -16.271 -13.312 1.00 95.94 230 LYS A O 1
ATOM 1719 N N . GLU A 1 231 ? 3.068 -16.250 -13.261 1.00 94.44 231 GLU A N 1
ATOM 1720 C CA . GLU A 1 231 ? 3.223 -17.657 -12.866 1.00 94.44 231 GLU A CA 1
ATOM 1721 C C . GLU A 1 231 ? 2.693 -17.916 -11.448 1.00 94.44 231 GLU A C 1
ATOM 1723 O O . GLU A 1 231 ? 2.123 -18.976 -11.193 1.00 94.44 231 GLU A O 1
ATOM 1728 N N . ALA A 1 232 ? 2.792 -16.922 -10.561 1.00 92.69 232 ALA A N 1
ATOM 1729 C CA . ALA A 1 232 ? 2.168 -16.925 -9.241 1.00 92.69 232 ALA A CA 1
ATOM 1730 C C . ALA A 1 232 ? 0.647 -16.652 -9.257 1.00 92.69 232 ALA A C 1
ATOM 1732 O O . ALA A 1 232 ? 0.018 -16.612 -8.201 1.00 92.69 232 ALA A O 1
ATOM 1733 N N . GLY A 1 233 ? 0.045 -16.457 -10.435 1.00 94.25 233 GLY A N 1
ATOM 1734 C CA . GLY A 1 233 ? -1.387 -16.207 -10.590 1.00 94.25 233 GLY A CA 1
ATOM 1735 C C . GLY A 1 233 ? -1.819 -14.762 -10.328 1.00 94.25 233 GLY A C 1
ATOM 1736 O O . GLY A 1 233 ? -3.019 -14.507 -10.231 1.00 94.25 233 GLY A O 1
ATOM 1737 N N . LEU A 1 234 ? -0.884 -13.814 -10.221 1.00 96.00 234 LEU A N 1
ATOM 1738 C CA . LEU A 1 234 ? -1.174 -12.386 -10.059 1.00 96.00 234 LEU A CA 1
ATOM 1739 C C . LEU A 1 234 ? -1.469 -11.723 -11.413 1.00 96.00 234 LEU A C 1
ATOM 1741 O O . LEU A 1 234 ? -0.870 -12.060 -12.435 1.00 96.00 234 LEU A O 1
ATOM 1745 N N . ARG A 1 235 ? -2.361 -10.730 -11.397 1.00 97.62 235 ARG A N 1
ATOM 1746 C CA . ARG A 1 235 ? -2.495 -9.728 -12.462 1.00 97.62 235 ARG A CA 1
ATOM 1747 C C . ARG A 1 235 ? -1.345 -8.738 -12.345 1.00 97.62 235 ARG A C 1
ATOM 1749 O O . ARG A 1 235 ? -0.984 -8.358 -11.235 1.00 97.62 235 ARG A O 1
ATOM 1756 N N . VAL A 1 236 ? -0.803 -8.272 -13.460 1.00 98.31 236 VAL A N 1
ATOM 1757 C CA . VAL A 1 236 ? 0.358 -7.378 -13.460 1.00 98.31 236 VAL A CA 1
ATOM 1758 C C . VAL A 1 236 ? -0.000 -5.988 -13.967 1.00 98.31 236 VAL A C 1
ATOM 1760 O O . VAL A 1 236 ? -0.457 -5.837 -15.100 1.00 98.31 236 VAL A O 1
ATOM 1763 N N . LEU A 1 237 ? 0.272 -4.986 -13.129 1.00 98.69 237 LEU A N 1
ATOM 1764 C CA . LEU A 1 237 ? 0.250 -3.562 -13.448 1.00 98.69 237 LEU A CA 1
ATOM 1765 C C . LEU A 1 237 ? 1.677 -3.085 -13.712 1.00 98.69 237 LEU A C 1
ATOM 1767 O O . LEU A 1 237 ? 2.471 -2.946 -12.782 1.00 98.69 237 LEU A O 1
ATOM 1771 N N . ALA A 1 238 ? 2.014 -2.848 -14.977 1.00 98.38 238 ALA A N 1
ATOM 1772 C CA . ALA A 1 238 ? 3.302 -2.286 -15.354 1.00 98.38 238 ALA A CA 1
ATOM 1773 C C . ALA A 1 238 ? 3.211 -0.753 -15.429 1.00 98.38 238 ALA A C 1
ATOM 1775 O O . ALA A 1 238 ? 2.469 -0.203 -16.241 1.00 98.38 238 ALA A O 1
ATOM 1776 N N . THR A 1 239 ? 3.977 -0.064 -14.586 1.00 98.25 239 THR A N 1
ATOM 1777 C CA . THR A 1 239 ? 3.985 1.403 -14.504 1.00 98.25 239 THR A CA 1
ATOM 1778 C C . THR A 1 239 ? 5.022 1.981 -15.459 1.00 98.25 239 THR A C 1
ATOM 1780 O O . THR A 1 239 ? 6.222 1.962 -15.170 1.00 98.25 239 THR A O 1
ATOM 1783 N N . ALA A 1 240 ? 4.563 2.472 -16.608 1.00 98.19 240 ALA A N 1
ATOM 1784 C CA . ALA A 1 240 ? 5.385 3.042 -17.664 1.00 98.19 240 ALA A CA 1
ATOM 1785 C C . ALA A 1 240 ? 5.727 4.506 -17.356 1.00 98.19 240 ALA A C 1
ATOM 1787 O O . ALA A 1 240 ? 4.890 5.394 -17.514 1.00 98.19 240 ALA A O 1
ATOM 1788 N N . SER A 1 241 ? 6.962 4.773 -16.924 1.00 95.94 241 SER A N 1
ATOM 1789 C CA . SER A 1 241 ? 7.356 6.104 -16.441 1.00 95.94 241 SER A CA 1
ATOM 1790 C C . SER A 1 241 ? 8.716 6.591 -16.942 1.00 95.94 241 SER A C 1
ATOM 1792 O O . SER A 1 241 ? 9.615 5.811 -17.272 1.00 95.94 241 SER A O 1
ATOM 1794 N N . GLY A 1 242 ? 8.846 7.920 -16.957 1.00 95.06 242 GLY A N 1
ATOM 1795 C CA . GLY A 1 242 ? 10.053 8.677 -17.269 1.00 95.06 242 GLY A CA 1
ATOM 1796 C C . GLY A 1 242 ? 10.433 8.732 -18.751 1.00 95.06 242 GLY A C 1
ATOM 1797 O O . GLY A 1 242 ? 9.982 7.947 -19.586 1.00 95.06 242 GLY A O 1
ATOM 1798 N N . THR A 1 243 ? 11.287 9.694 -19.072 1.00 95.31 243 THR A N 1
ATOM 1799 C CA . THR A 1 243 ? 11.635 10.086 -20.440 1.00 95.31 243 THR A CA 1
ATOM 1800 C C . THR A 1 243 ? 13.015 9.560 -20.833 1.00 95.31 243 THR A C 1
ATOM 1802 O O . THR A 1 243 ? 13.991 9.830 -20.130 1.00 95.31 243 THR A O 1
ATOM 1805 N N . PRO A 1 244 ? 13.139 8.808 -21.943 1.00 94.00 244 PRO A N 1
ATOM 1806 C CA . PRO A 1 244 ? 14.435 8.433 -22.497 1.00 94.00 244 PRO A CA 1
ATOM 1807 C C . PRO A 1 244 ? 15.325 9.646 -22.756 1.00 94.00 244 PRO A C 1
ATOM 1809 O O . PRO A 1 244 ? 14.843 10.697 -23.170 1.00 94.00 244 PRO A O 1
ATOM 1812 N N . GLU A 1 245 ? 16.630 9.480 -22.559 1.00 91.50 245 GLU A N 1
ATOM 1813 C CA . GLU A 1 245 ? 17.617 10.549 -22.743 1.00 91.50 245 GLU A CA 1
ATOM 1814 C C . GLU A 1 245 ? 17.544 11.177 -24.147 1.00 91.50 245 GLU A C 1
ATOM 1816 O O . GLU A 1 245 ? 17.588 12.396 -24.278 1.00 91.50 245 GLU A O 1
ATOM 1821 N N . ASP A 1 246 ? 17.313 10.369 -25.190 1.00 92.69 246 ASP A N 1
ATOM 1822 C CA . ASP A 1 246 ? 17.186 10.829 -26.579 1.00 92.69 246 ASP A CA 1
ATOM 1823 C C . ASP A 1 246 ? 15.900 11.619 -26.878 1.00 92.69 246 ASP A C 1
ATOM 1825 O O . ASP A 1 246 ? 15.798 12.256 -27.926 1.00 92.69 246 ASP A O 1
ATOM 1829 N N . LEU A 1 247 ? 14.935 11.603 -25.954 1.00 94.50 247 LEU A N 1
ATOM 1830 C CA . LEU A 1 247 ? 13.679 12.353 -26.022 1.00 94.50 247 LEU A CA 1
ATOM 1831 C C . LEU A 1 247 ? 13.618 13.485 -24.985 1.00 94.50 247 LEU A C 1
ATOM 1833 O O . LEU A 1 247 ? 12.558 14.076 -24.793 1.00 94.50 247 LEU A O 1
ATOM 1837 N N . SER A 1 248 ? 14.728 13.798 -24.313 1.00 91.81 248 SER A N 1
ATOM 1838 C CA . SER A 1 248 ? 14.806 14.851 -23.298 1.00 91.81 248 SER A CA 1
ATOM 1839 C C . SER A 1 248 ? 15.589 16.067 -23.804 1.00 91.81 248 SER A C 1
ATOM 1841 O O . SER A 1 248 ? 16.618 15.932 -24.460 1.00 91.81 248 SER A O 1
ATOM 1843 N N . GLU A 1 249 ? 15.126 17.282 -23.489 1.00 82.12 249 GLU A N 1
ATOM 1844 C CA . GLU A 1 249 ? 15.793 18.531 -23.906 1.00 82.12 249 GLU A CA 1
ATOM 1845 C C . GLU A 1 249 ? 16.991 18.939 -23.027 1.00 82.12 249 GLU A C 1
ATOM 1847 O O . GLU A 1 249 ? 17.691 19.895 -23.366 1.00 82.12 249 GLU A O 1
ATOM 1852 N N . ALA A 1 250 ? 17.230 18.284 -21.882 1.00 66.62 250 ALA A N 1
ATOM 1853 C CA . ALA A 1 250 ? 18.259 18.715 -20.932 1.00 66.62 250 ALA A CA 1
ATOM 1854 C C . ALA A 1 250 ? 18.968 17.554 -20.216 1.00 66.62 250 ALA A C 1
ATOM 1856 O O . ALA A 1 250 ? 18.325 16.726 -19.580 1.00 66.62 250 ALA A O 1
ATOM 1857 N N . GLU A 1 251 ? 20.307 17.581 -20.218 1.00 61.50 251 GLU A N 1
ATOM 1858 C CA . GLU A 1 251 ? 21.166 16.691 -19.413 1.00 61.50 251 GLU A CA 1
ATOM 1859 C C . GLU A 1 251 ? 21.302 17.157 -17.942 1.00 61.50 251 GLU A C 1
ATOM 1861 O O . GLU A 1 251 ? 21.740 16.393 -17.084 1.00 61.50 251 GLU A O 1
ATOM 1866 N N . ILE A 1 252 ? 20.941 18.413 -17.625 1.00 63.72 252 ILE A N 1
ATOM 1867 C CA . ILE A 1 252 ? 21.185 19.058 -16.319 1.00 63.72 252 ILE A CA 1
ATOM 1868 C C . ILE A 1 252 ? 19.873 19.596 -15.735 1.00 63.72 252 ILE A C 1
ATOM 1870 O O . ILE A 1 252 ? 19.184 20.397 -16.366 1.00 63.72 252 ILE A O 1
ATOM 1874 N N . GLY A 1 253 ? 19.562 19.221 -14.494 1.00 66.31 253 GLY A N 1
ATOM 1875 C CA . GLY A 1 253 ? 18.434 19.751 -13.726 1.00 66.31 253 GLY A CA 1
ATOM 1876 C C . GLY A 1 253 ? 18.689 19.672 -12.222 1.00 66.31 253 GLY A C 1
ATOM 1877 O O . GLY A 1 253 ? 19.744 19.206 -11.791 1.00 66.31 253 GLY A O 1
ATOM 1878 N N . ARG A 1 254 ? 17.735 20.150 -11.411 1.00 74.44 254 ARG A N 1
ATOM 1879 C CA . ARG A 1 254 ? 17.821 20.016 -9.949 1.00 74.44 254 ARG A CA 1
ATOM 1880 C C . ARG A 1 254 ? 17.857 18.530 -9.585 1.00 74.44 254 ARG A C 1
ATOM 1882 O O . ARG A 1 254 ? 17.035 17.758 -10.084 1.00 74.44 254 ARG A O 1
ATOM 1889 N N . ASP A 1 255 ? 18.805 18.173 -8.729 1.00 75.19 255 ASP A N 1
ATOM 1890 C CA . ASP A 1 255 ? 18.880 16.851 -8.123 1.00 75.19 255 ASP A CA 1
ATOM 1891 C C . ASP A 1 255 ? 17.945 16.797 -6.910 1.00 75.19 255 ASP A C 1
ATOM 1893 O O . ASP A 1 255 ? 17.921 17.719 -6.087 1.00 75.19 255 ASP A O 1
ATOM 1897 N N . TYR A 1 256 ? 17.151 15.739 -6.838 1.00 76.69 256 TYR A N 1
ATOM 1898 C CA . TYR A 1 256 ? 16.215 15.477 -5.754 1.00 76.69 256 TYR A CA 1
ATOM 1899 C C . TYR A 1 256 ? 16.589 14.117 -5.172 1.00 76.69 256 TYR A C 1
ATOM 1901 O O . TYR A 1 256 ? 16.725 13.136 -5.901 1.00 76.69 256 TYR A O 1
ATOM 1909 N N . VAL A 1 257 ? 16.775 14.050 -3.855 1.00 70.56 257 VAL A N 1
ATOM 1910 C CA . VAL A 1 257 ? 17.155 12.799 -3.190 1.00 70.56 257 VAL A CA 1
ATOM 1911 C C . VAL A 1 257 ? 16.061 11.752 -3.422 1.00 70.56 257 VAL A C 1
ATOM 1913 O O . VAL A 1 257 ? 14.899 12.007 -3.128 1.00 70.56 257 VAL A O 1
ATOM 1916 N N . GLY A 1 258 ? 16.434 10.587 -3.959 1.00 70.19 258 GLY A N 1
ATOM 1917 C CA . GLY A 1 258 ? 15.501 9.487 -4.239 1.00 70.19 258 GLY A CA 1
ATOM 1918 C C . GLY A 1 258 ? 14.662 9.639 -5.516 1.00 70.19 258 GLY A C 1
ATOM 1919 O O . GLY A 1 258 ? 13.850 8.764 -5.801 1.00 70.19 258 GLY A O 1
ATOM 1920 N N . ALA A 1 259 ? 14.857 10.703 -6.298 1.00 79.88 259 ALA A N 1
ATOM 1921 C CA . ALA A 1 259 ? 14.131 10.926 -7.546 1.00 79.88 259 ALA A CA 1
ATOM 1922 C C . ALA A 1 259 ? 14.730 10.168 -8.740 1.00 79.88 259 ALA A C 1
ATOM 1924 O O . ALA A 1 259 ? 15.896 9.761 -8.736 1.00 79.88 259 ALA A O 1
ATOM 1925 N N . ILE A 1 260 ? 13.942 10.039 -9.813 1.00 88.19 260 ILE A N 1
ATOM 1926 C CA . ILE A 1 260 ? 14.468 9.581 -11.105 1.00 88.19 260 ILE A CA 1
ATOM 1927 C C . ILE A 1 260 ? 15.429 10.641 -11.692 1.00 88.19 260 ILE A C 1
ATOM 1929 O O . ILE A 1 260 ? 15.342 11.821 -11.328 1.00 88.19 260 ILE A O 1
ATOM 1933 N N . PRO A 1 261 ? 16.347 10.266 -12.609 1.00 89.38 261 PRO A N 1
ATOM 1934 C CA . PRO A 1 261 ? 17.316 11.202 -13.179 1.00 89.38 261 PRO A CA 1
ATOM 1935 C C . PRO A 1 261 ? 16.664 12.471 -13.737 1.00 89.38 261 PRO A C 1
ATOM 1937 O O . PRO A 1 261 ? 15.588 12.409 -14.327 1.00 89.38 261 PRO A O 1
ATOM 1940 N N . ALA A 1 262 ? 17.333 13.622 -13.610 1.00 88.62 262 ALA A N 1
ATOM 1941 C CA . ALA A 1 262 ? 16.766 14.912 -14.012 1.00 88.62 262 ALA A CA 1
ATOM 1942 C C . ALA A 1 262 ? 16.252 14.940 -15.464 1.00 88.62 262 ALA A C 1
ATOM 1944 O O . ALA A 1 262 ? 15.165 15.458 -15.705 1.00 88.62 262 ALA A O 1
ATOM 1945 N N . TYR A 1 263 ? 16.980 14.334 -16.410 1.00 89.81 263 TYR A N 1
ATOM 1946 C CA . TYR A 1 263 ? 16.537 14.231 -17.805 1.00 89.81 263 TYR A CA 1
ATOM 1947 C C . TYR A 1 263 ? 15.260 13.386 -17.956 1.00 89.81 263 TYR A C 1
ATOM 1949 O O . TYR A 1 263 ? 14.437 13.678 -18.822 1.00 89.81 263 TYR A O 1
ATOM 1957 N N . ALA A 1 264 ? 15.073 12.371 -17.106 1.00 93.06 264 ALA A N 1
ATOM 1958 C CA . ALA A 1 264 ? 13.958 11.432 -17.170 1.00 93.06 264 ALA A CA 1
ATOM 1959 C C . ALA A 1 264 ? 12.654 12.011 -16.604 1.00 93.06 264 ALA A C 1
ATOM 1961 O O . ALA A 1 264 ? 11.588 11.493 -16.914 1.00 93.06 264 ALA A O 1
ATOM 1962 N N . ARG A 1 265 ? 12.720 13.096 -15.823 1.00 92.06 265 ARG A N 1
ATOM 1963 C CA . ARG A 1 265 ? 11.543 13.828 -15.312 1.00 92.06 265 ARG A CA 1
ATOM 1964 C C . ARG A 1 265 ? 10.934 14.764 -16.357 1.00 92.06 265 ARG A C 1
ATOM 1966 O O . ARG A 1 265 ? 9.804 15.216 -16.202 1.00 92.06 265 ARG A O 1
ATOM 1973 N N . ARG A 1 266 ? 11.691 15.110 -17.403 1.00 91.50 266 ARG A N 1
ATOM 1974 C CA . ARG A 1 266 ? 11.284 16.092 -18.418 1.00 91.50 266 ARG A CA 1
ATOM 1975 C C . ARG A 1 266 ? 10.138 15.561 -19.265 1.00 91.50 266 ARG A C 1
ATOM 1977 O O . ARG A 1 266 ? 10.065 14.364 -19.521 1.00 91.50 266 ARG A O 1
ATOM 1984 N N . VAL A 1 267 ? 9.303 16.465 -19.766 1.00 94.44 267 VAL A N 1
ATOM 1985 C CA . VAL A 1 267 ? 8.324 16.138 -20.808 1.00 94.44 267 VAL A CA 1
ATOM 1986 C C . VAL A 1 267 ? 9.076 15.618 -22.043 1.00 94.44 267 VAL A C 1
ATOM 1988 O O . VAL A 1 267 ? 10.038 16.273 -22.458 1.00 94.44 267 VAL A O 1
ATOM 1991 N N . PRO A 1 268 ? 8.690 14.467 -22.626 1.00 95.75 268 PRO A N 1
ATOM 1992 C CA . PRO A 1 268 ? 9.264 14.007 -23.884 1.00 95.75 268 PRO A CA 1
ATOM 1993 C C . PRO A 1 268 ? 9.090 15.056 -24.985 1.00 95.75 268 PRO A C 1
ATOM 1995 O O . PRO A 1 268 ? 7.996 15.586 -25.168 1.00 95.75 268 PRO A O 1
ATOM 1998 N N . THR A 1 269 ? 10.145 15.317 -25.758 1.00 96.31 269 THR A N 1
ATOM 1999 C CA . THR A 1 269 ? 10.102 16.234 -26.915 1.00 96.31 269 THR A CA 1
ATOM 2000 C C . THR A 1 269 ? 9.103 15.803 -27.983 1.00 96.31 269 THR A C 1
ATOM 2002 O O . THR A 1 269 ? 8.583 16.637 -28.722 1.00 96.31 269 THR A O 1
ATOM 2005 N N . ASP A 1 270 ? 8.841 14.500 -28.058 1.00 97.44 270 ASP A N 1
ATOM 2006 C CA . ASP A 1 270 ? 7.857 13.887 -28.936 1.00 97.44 270 ASP A CA 1
ATOM 2007 C C . ASP A 1 270 ? 7.105 12.776 -28.170 1.00 97.44 270 ASP A C 1
ATOM 2009 O O . ASP A 1 270 ? 7.646 11.681 -27.965 1.00 97.44 270 ASP A O 1
ATOM 2013 N N . PRO A 1 271 ? 5.857 13.039 -27.732 1.00 97.69 271 PRO A N 1
ATOM 2014 C CA . PRO A 1 271 ? 5.015 12.044 -27.071 1.00 97.69 271 PRO A CA 1
ATOM 2015 C C . PRO A 1 271 ? 4.742 10.795 -27.919 1.00 97.69 271 PRO A C 1
ATOM 2017 O O . PRO A 1 271 ? 4.643 9.699 -27.368 1.00 97.69 271 PRO A O 1
ATOM 2020 N N . GLN A 1 272 ? 4.664 10.923 -29.250 1.00 98.50 272 GLN A N 1
ATOM 2021 C CA . GLN A 1 272 ? 4.466 9.773 -30.133 1.00 98.50 272 GLN A CA 1
ATOM 2022 C C . GLN A 1 272 ? 5.719 8.899 -30.172 1.00 98.50 272 GLN A C 1
ATOM 2024 O O . GLN A 1 272 ? 5.619 7.681 -30.049 1.00 98.50 272 GLN A O 1
ATOM 2029 N N . ALA A 1 273 ? 6.907 9.502 -30.258 1.00 98.25 273 ALA A N 1
ATOM 2030 C CA . ALA A 1 273 ? 8.158 8.747 -30.195 1.00 98.25 273 ALA A CA 1
ATOM 2031 C C . ALA A 1 273 ? 8.334 8.026 -28.845 1.00 98.25 273 ALA A C 1
ATOM 2033 O O . ALA A 1 273 ? 8.878 6.918 -28.796 1.00 98.25 273 ALA A O 1
ATOM 2034 N N . TRP A 1 274 ? 7.852 8.624 -27.748 1.00 98.38 274 TRP A N 1
ATOM 2035 C CA . TRP A 1 274 ? 7.807 7.963 -26.442 1.00 98.38 274 TRP A CA 1
ATOM 2036 C C . TRP A 1 274 ? 6.853 6.761 -26.449 1.00 98.38 274 TRP A C 1
ATOM 2038 O O . TRP A 1 274 ? 7.237 5.672 -26.019 1.00 98.38 274 TRP A O 1
ATOM 2048 N N . ALA A 1 275 ? 5.645 6.921 -26.995 1.00 98.75 275 ALA A N 1
ATOM 2049 C CA . ALA A 1 275 ? 4.659 5.847 -27.099 1.00 98.75 275 ALA A CA 1
ATOM 2050 C C . ALA A 1 275 ? 5.163 4.679 -27.971 1.00 98.75 275 ALA A C 1
ATOM 2052 O O . ALA A 1 275 ? 5.072 3.515 -27.575 1.00 98.75 275 ALA A O 1
ATOM 2053 N N . ASP A 1 276 ? 5.802 4.978 -29.104 1.00 98.50 276 ASP A 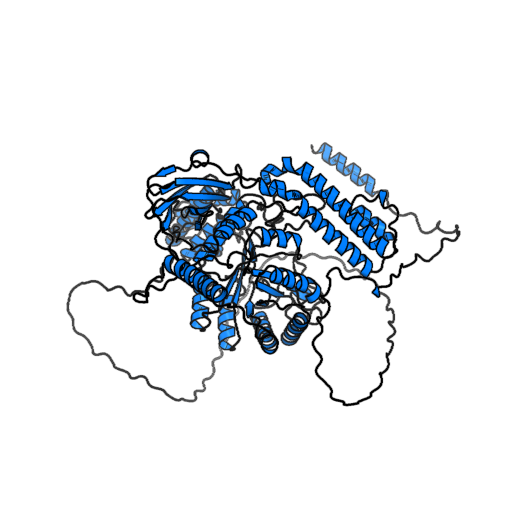N 1
ATOM 2054 C CA . ASP A 1 276 ? 6.432 3.980 -29.975 1.00 98.50 276 ASP A CA 1
ATOM 2055 C C . ASP A 1 276 ? 7.563 3.229 -29.247 1.00 98.50 276 ASP A C 1
ATOM 2057 O O . ASP A 1 276 ? 7.750 2.018 -29.429 1.00 98.50 276 ASP A O 1
ATOM 2061 N N . ARG A 1 277 ? 8.316 3.926 -28.381 1.00 97.88 277 ARG A N 1
ATOM 2062 C CA . ARG A 1 277 ? 9.351 3.318 -27.531 1.00 97.88 277 ARG A CA 1
ATOM 2063 C C . ARG A 1 277 ? 8.733 2.384 -26.495 1.00 97.88 277 ARG A C 1
ATOM 2065 O O . ARG A 1 277 ? 9.245 1.275 -26.345 1.00 97.88 277 ARG A O 1
ATOM 2072 N N . LEU A 1 278 ? 7.657 2.792 -25.821 1.00 98.56 278 LEU A N 1
ATOM 2073 C CA . LEU A 1 278 ? 6.908 1.938 -24.894 1.00 98.56 278 LEU A CA 1
ATOM 2074 C C . LEU A 1 278 ? 6.453 0.653 -25.595 1.00 98.56 278 LEU A C 1
ATOM 2076 O O . LEU A 1 278 ? 6.799 -0.438 -25.140 1.00 98.56 278 LEU A O 1
ATOM 2080 N N . VAL A 1 279 ? 5.781 0.766 -26.744 1.00 98.69 279 VAL A N 1
ATOM 2081 C CA . VAL A 1 279 ? 5.342 -0.391 -27.541 1.00 98.69 279 VAL A CA 1
ATOM 2082 C C . VAL A 1 279 ? 6.524 -1.293 -27.904 1.00 98.69 279 VAL A C 1
ATOM 2084 O O . VAL A 1 279 ? 6.476 -2.498 -27.663 1.00 98.69 279 VAL A O 1
ATOM 2087 N N . SER A 1 280 ? 7.626 -0.713 -28.385 1.00 98.06 280 SER A N 1
ATOM 2088 C CA . SER A 1 280 ? 8.836 -1.466 -28.739 1.00 98.06 280 SER A CA 1
ATOM 2089 C C . SER A 1 280 ? 9.435 -2.226 -27.548 1.00 98.06 280 SER A C 1
ATOM 2091 O O . SER A 1 280 ? 10.030 -3.289 -27.731 1.00 98.06 280 SER A O 1
ATOM 2093 N N . LYS A 1 281 ? 9.333 -1.688 -26.324 1.00 97.94 281 LYS A N 1
ATOM 2094 C CA . LYS A 1 281 ? 9.783 -2.364 -25.095 1.00 97.94 281 LYS A CA 1
ATOM 2095 C C . LYS A 1 281 ? 8.820 -3.464 -24.661 1.00 97.94 281 LYS A C 1
ATOM 2097 O O . LYS A 1 281 ? 9.288 -4.515 -24.236 1.00 97.94 281 LYS A O 1
ATOM 2102 N N . LEU A 1 282 ? 7.512 -3.263 -24.810 1.00 98.38 282 LEU A N 1
ATOM 2103 C CA . LEU A 1 282 ? 6.509 -4.299 -24.549 1.00 98.38 282 LEU A CA 1
ATOM 2104 C C . LEU A 1 282 ? 6.672 -5.497 -25.497 1.00 98.38 282 LEU A C 1
ATOM 2106 O O . LEU A 1 282 ? 6.591 -6.636 -25.054 1.00 98.38 282 LEU A O 1
ATOM 2110 N N . GLU A 1 283 ? 7.012 -5.268 -26.770 1.00 97.94 283 GLU A N 1
ATOM 2111 C CA . GLU A 1 283 ? 7.304 -6.343 -27.737 1.00 97.94 283 GLU A CA 1
ATOM 2112 C C . GLU A 1 283 ? 8.502 -7.224 -27.354 1.00 97.94 283 GLU A C 1
ATOM 2114 O O . GLU A 1 283 ? 8.629 -8.346 -27.844 1.00 97.94 283 GLU A O 1
ATOM 2119 N N . GLN A 1 284 ? 9.392 -6.727 -26.492 1.00 97.44 284 GLN A N 1
ATOM 2120 C CA . GLN A 1 284 ? 10.556 -7.472 -26.007 1.00 97.44 284 GLN A CA 1
ATOM 2121 C C . GLN A 1 284 ? 10.223 -8.361 -24.804 1.00 97.44 284 GLN A C 1
ATOM 2123 O O . GLN A 1 284 ? 11.064 -9.163 -24.394 1.00 97.44 284 GLN A O 1
ATOM 2128 N N . LEU A 1 285 ? 9.029 -8.222 -24.220 1.00 97.44 285 LEU A N 1
ATOM 2129 C CA . LEU A 1 285 ? 8.633 -8.995 -23.054 1.00 97.44 285 LEU A CA 1
ATOM 2130 C C . LEU A 1 285 ? 8.299 -10.446 -23.426 1.00 97.44 285 LEU A C 1
ATOM 2132 O O . LEU A 1 285 ? 7.644 -10.695 -24.440 1.00 97.44 285 LEU A O 1
ATOM 2136 N N . PRO A 1 286 ? 8.689 -11.424 -22.588 1.00 93.25 286 PRO A N 1
ATOM 2137 C CA . PRO A 1 286 ? 8.315 -12.821 -22.800 1.00 93.25 286 PRO A CA 1
ATOM 2138 C C . PRO A 1 286 ? 6.821 -13.062 -22.549 1.00 93.25 286 PRO A C 1
ATOM 2140 O O . PRO A 1 286 ? 6.227 -13.951 -23.157 1.00 93.25 286 PRO A O 1
ATOM 2143 N N . VAL A 1 287 ? 6.223 -12.276 -21.649 1.00 97.31 287 VAL A N 1
ATOM 2144 C CA . VAL A 1 287 ? 4.801 -12.293 -21.307 1.00 97.31 287 VAL A CA 1
ATOM 2145 C C . VAL A 1 287 ? 4.353 -10.850 -21.085 1.00 97.31 287 VAL A C 1
ATOM 2147 O O . VAL A 1 287 ? 5.051 -10.084 -20.421 1.00 97.31 287 VAL A O 1
ATOM 2150 N N . LEU A 1 288 ? 3.200 -10.483 -21.644 1.00 98.19 288 LEU A N 1
ATOM 2151 C CA . LEU A 1 288 ? 2.640 -9.139 -21.506 1.00 98.19 288 LEU A CA 1
ATOM 2152 C C . LEU A 1 288 ? 1.994 -8.937 -20.122 1.00 98.19 288 LEU A C 1
ATOM 2154 O O . LEU A 1 288 ? 1.391 -9.884 -19.590 1.00 98.19 288 LEU A O 1
ATOM 2158 N N . PRO A 1 289 ? 2.092 -7.726 -19.543 1.00 98.44 289 PRO A N 1
ATOM 2159 C CA . PRO A 1 289 ? 1.316 -7.354 -18.366 1.00 98.44 289 PRO A CA 1
ATOM 2160 C C . PRO A 1 289 ? -0.174 -7.260 -18.715 1.00 98.44 289 PRO A C 1
ATOM 2162 O O . PRO A 1 289 ? -0.543 -7.164 -19.883 1.00 98.44 289 PRO A O 1
ATOM 2165 N N . ASP A 1 290 ? -1.027 -7.298 -17.697 1.00 98.62 290 ASP A N 1
ATOM 2166 C CA . ASP A 1 290 ? -2.479 -7.187 -17.878 1.00 98.62 290 ASP A CA 1
ATOM 2167 C C . ASP A 1 290 ? -2.913 -5.711 -17.953 1.00 98.62 290 ASP A C 1
ATOM 2169 O O . ASP A 1 290 ? -3.886 -5.379 -18.629 1.00 98.62 290 ASP A O 1
ATOM 2173 N N . TYR A 1 291 ? -2.148 -4.829 -17.300 1.00 98.81 291 TYR A N 1
ATOM 2174 C CA . TYR A 1 291 ? -2.393 -3.393 -17.230 1.00 98.81 291 TYR A CA 1
ATOM 2175 C C . TYR A 1 291 ? -1.121 -2.582 -17.493 1.00 98.81 291 TYR A C 1
ATOM 2177 O O . TYR A 1 291 ? -0.031 -2.954 -17.045 1.00 98.81 291 TYR A O 1
ATOM 2185 N N . ILE A 1 292 ? -1.282 -1.426 -18.136 1.00 98.75 292 ILE A N 1
ATOM 2186 C CA . ILE A 1 292 ? -0.254 -0.391 -18.266 1.00 98.75 292 ILE A CA 1
ATOM 2187 C C . ILE A 1 292 ? -0.744 0.899 -17.606 1.00 98.75 292 ILE A C 1
ATOM 2189 O O . ILE A 1 292 ? -1.715 1.510 -18.051 1.00 98.75 292 ILE A O 1
ATOM 2193 N N . GLU A 1 293 ? -0.053 1.308 -16.543 1.00 98.81 293 GLU A N 1
ATOM 2194 C CA . GLU A 1 293 ? -0.222 2.614 -15.896 1.00 98.81 293 GLU A CA 1
ATOM 2195 C C . GLU A 1 293 ? 0.724 3.614 -16.564 1.00 98.81 293 GLU A C 1
ATOM 2197 O O . GLU A 1 293 ? 1.938 3.408 -16.568 1.00 98.81 293 GLU A O 1
ATOM 2202 N N . ILE A 1 294 ? 0.178 4.677 -17.155 1.00 98.62 294 ILE A N 1
ATOM 2203 C CA . ILE A 1 294 ? 0.968 5.733 -17.794 1.00 98.62 294 ILE A CA 1
ATOM 2204 C C . ILE A 1 294 ? 1.386 6.762 -16.742 1.00 98.62 294 ILE A C 1
ATOM 2206 O O . ILE A 1 294 ? 0.545 7.380 -16.093 1.00 98.62 294 ILE A O 1
ATOM 2210 N N . GLY A 1 295 ? 2.694 6.977 -16.614 1.00 96.06 295 GLY A N 1
ATOM 2211 C CA . GLY A 1 295 ? 3.281 7.885 -15.632 1.00 96.06 295 GLY A CA 1
ATOM 2212 C C . GLY A 1 295 ? 3.465 7.257 -14.248 1.00 96.06 295 GLY A C 1
ATOM 2213 O O . GLY A 1 295 ? 3.138 6.102 -14.009 1.00 96.06 295 GLY A O 1
ATOM 2214 N N . ASN A 1 296 ? 4.068 8.023 -13.343 1.00 96.25 296 ASN A N 1
ATOM 2215 C CA . ASN A 1 296 ? 4.158 7.726 -11.914 1.00 96.25 296 ASN A CA 1
ATOM 2216 C C . ASN A 1 296 ? 4.258 9.062 -11.191 1.00 96.25 296 ASN A C 1
ATOM 2218 O O . ASN A 1 296 ? 5.205 9.801 -11.450 1.00 96.25 296 ASN A O 1
ATOM 2222 N N . GLU A 1 297 ? 3.308 9.359 -10.313 1.00 95.75 297 GLU A N 1
ATOM 2223 C CA . GLU A 1 297 ? 3.229 10.599 -9.542 1.00 95.75 297 GLU A CA 1
ATOM 2224 C C . GLU A 1 297 ? 3.548 11.852 -10.374 1.00 95.75 297 GLU A C 1
ATOM 2226 O O . GLU A 1 297 ? 4.447 12.616 -10.016 1.00 95.75 297 GLU A O 1
ATOM 2231 N N . PRO A 1 298 ? 2.860 12.096 -11.509 1.00 95.06 298 PRO A N 1
ATOM 2232 C CA . PRO A 1 298 ? 3.158 13.261 -12.341 1.00 95.06 298 PRO A CA 1
ATOM 2233 C C . PRO A 1 298 ? 2.917 14.596 -11.619 1.00 95.06 298 PRO A C 1
ATOM 2235 O O . PRO A 1 298 ? 3.306 15.649 -12.105 1.00 95.06 298 PRO A O 1
ATOM 2238 N N . ASP A 1 299 ? 2.294 14.569 -10.445 1.00 93.69 299 ASP A N 1
ATOM 2239 C CA . ASP A 1 299 ? 2.123 15.702 -9.549 1.00 93.69 299 ASP A CA 1
ATOM 2240 C C . ASP A 1 299 ? 3.302 15.981 -8.611 1.00 93.69 299 ASP A C 1
ATOM 2242 O O . ASP A 1 299 ? 3.259 16.926 -7.816 1.00 93.69 299 ASP A O 1
ATOM 2246 N N . ARG A 1 300 ? 4.358 15.174 -8.700 1.00 90.62 300 ARG A N 1
ATOM 2247 C CA . ARG A 1 300 ? 5.608 15.334 -7.964 1.00 90.62 300 ARG A CA 1
ATOM 2248 C C . ARG A 1 300 ? 6.696 15.797 -8.915 1.00 90.62 300 ARG A C 1
ATOM 2250 O O . ARG A 1 300 ? 6.980 15.144 -9.917 1.00 90.62 300 ARG A O 1
ATOM 2257 N N . MET A 1 301 ? 7.366 16.894 -8.559 1.00 88.31 301 MET A N 1
ATOM 2258 C CA . MET A 1 301 ? 8.511 17.385 -9.335 1.00 88.31 301 MET A CA 1
ATOM 2259 C C . MET A 1 301 ? 9.647 16.358 -9.363 1.00 88.31 301 MET A C 1
ATOM 2261 O O . MET A 1 301 ? 10.449 16.357 -10.287 1.00 88.31 301 MET A O 1
ATOM 2265 N N . GLU A 1 302 ? 9.718 15.468 -8.374 1.00 88.69 302 GLU A N 1
ATOM 2266 C CA . GLU A 1 302 ? 10.653 14.344 -8.308 1.00 88.69 302 GLU A CA 1
ATOM 2267 C C . GLU A 1 302 ? 10.414 13.286 -9.404 1.00 88.69 302 GLU A C 1
ATOM 2269 O O . GLU A 1 302 ? 11.308 12.487 -9.685 1.00 88.69 302 GLU A O 1
ATOM 2274 N N . SER A 1 303 ? 9.257 13.312 -10.069 1.00 90.94 303 SER A N 1
ATOM 2275 C CA . SER A 1 303 ? 8.860 12.328 -11.083 1.00 90.94 303 SER A CA 1
ATOM 2276 C C . SER A 1 303 ? 8.519 12.954 -12.441 1.00 90.94 303 SER A C 1
ATOM 2278 O O . SER A 1 303 ? 8.739 12.317 -13.471 1.00 90.94 303 SER A O 1
ATOM 2280 N N . TRP A 1 304 ? 8.025 14.197 -12.469 1.00 92.56 304 TRP A N 1
ATOM 2281 C CA . TRP A 1 304 ? 7.562 14.873 -13.684 1.00 92.56 304 TRP A CA 1
ATOM 2282 C C . TRP A 1 304 ? 7.705 16.399 -13.588 1.00 92.56 304 TRP A C 1
ATOM 2284 O O . TRP A 1 304 ? 7.265 17.023 -12.627 1.00 92.56 304 TRP A O 1
ATOM 2294 N N . ASP A 1 305 ? 8.306 17.011 -14.609 1.00 91.56 305 ASP A N 1
ATOM 2295 C CA . ASP A 1 305 ? 8.486 18.469 -14.723 1.00 91.56 305 ASP A CA 1
ATOM 2296 C C . ASP A 1 305 ? 7.362 19.159 -15.525 1.00 91.56 305 ASP A C 1
ATOM 2298 O O . ASP A 1 305 ? 7.355 20.388 -15.640 1.00 91.56 305 ASP A O 1
ATOM 2302 N N . GLY A 1 306 ? 6.470 18.388 -16.151 1.00 92.00 306 GLY A N 1
ATOM 2303 C CA . GLY A 1 306 ? 5.441 18.900 -17.053 1.00 92.00 306 GLY A CA 1
ATOM 2304 C C . GLY A 1 306 ? 4.158 19.348 -16.362 1.00 92.00 306 GLY A C 1
ATOM 2305 O O . GLY A 1 306 ? 3.941 19.152 -15.168 1.00 92.00 306 GLY A O 1
ATOM 2306 N N . SER A 1 307 ? 3.268 19.930 -17.155 1.00 94.75 307 SER A N 1
ATOM 2307 C CA . SER A 1 307 ? 1.903 20.257 -16.753 1.00 94.75 307 SER A CA 1
ATOM 2308 C C . SER A 1 307 ? 0.963 19.045 -16.851 1.00 94.75 307 SER A C 1
ATOM 2310 O O . SER A 1 307 ? 1.332 17.982 -17.360 1.00 94.75 307 SER A O 1
ATOM 2312 N N . LEU A 1 308 ? -0.283 19.218 -16.394 1.00 95.56 308 LEU A N 1
ATOM 2313 C CA . LEU A 1 308 ? -1.359 18.259 -16.653 1.00 95.56 308 LEU A CA 1
ATOM 2314 C C . LEU A 1 308 ? -1.622 18.097 -18.159 1.00 95.56 308 LEU A C 1
ATOM 2316 O O . LEU A 1 308 ? -1.832 16.981 -18.614 1.00 95.56 308 LEU A O 1
ATOM 2320 N N . GLU A 1 309 ? -1.575 19.181 -18.938 1.00 96.62 309 GLU A N 1
ATOM 2321 C CA . GLU A 1 309 ? -1.771 19.132 -20.396 1.00 96.62 309 GLU A CA 1
ATOM 2322 C C . GLU A 1 309 ? -0.684 18.288 -21.077 1.00 96.62 309 GLU A C 1
ATOM 2324 O O . GLU A 1 309 ? -0.988 17.442 -21.917 1.00 96.62 309 GLU A O 1
ATOM 2329 N N . ASP A 1 310 ? 0.574 18.441 -20.652 1.00 97.00 310 ASP A N 1
ATOM 2330 C CA . ASP A 1 310 ? 1.687 17.623 -21.146 1.00 97.00 310 ASP A CA 1
ATOM 2331 C C . ASP A 1 310 ? 1.473 16.133 -20.840 1.00 97.00 310 ASP A C 1
ATOM 2333 O O . ASP A 1 310 ? 1.720 15.278 -21.693 1.00 97.00 310 ASP A O 1
ATOM 2337 N N . TYR A 1 311 ? 0.972 15.815 -19.641 1.00 97.81 311 TYR A N 1
ATOM 2338 C CA . TYR A 1 311 ? 0.610 14.446 -19.283 1.00 97.81 311 TYR A CA 1
ATOM 2339 C C . TYR A 1 311 ? -0.540 13.913 -20.153 1.00 97.81 311 TYR A C 1
ATOM 2341 O O . TYR A 1 311 ? -0.456 12.789 -20.643 1.00 97.81 311 TYR A O 1
ATOM 2349 N N . LEU A 1 312 ? -1.603 14.696 -20.374 1.00 98.31 312 LEU A N 1
ATOM 2350 C CA . LEU A 1 312 ? -2.748 14.271 -21.191 1.00 98.31 312 LEU A CA 1
ATOM 2351 C C . LEU A 1 312 ? -2.327 13.990 -22.643 1.00 98.31 312 LEU A C 1
ATOM 2353 O O . LEU A 1 312 ? -2.761 12.996 -23.223 1.00 98.31 312 LEU A O 1
ATOM 2357 N N . ASN A 1 313 ? -1.410 14.791 -23.196 1.00 98.31 313 ASN A N 1
ATOM 2358 C CA . ASN A 1 313 ? -0.819 14.547 -24.516 1.00 98.31 313 ASN A CA 1
ATOM 2359 C C . ASN A 1 313 ? 0.005 13.247 -24.559 1.00 98.31 313 ASN A C 1
ATOM 2361 O O . ASN A 1 313 ? -0.070 12.494 -25.533 1.00 98.31 313 ASN A O 1
ATOM 2365 N N . LEU A 1 314 ? 0.770 12.953 -23.501 1.00 98.50 314 LEU A N 1
ATOM 2366 C CA . LEU A 1 314 ? 1.498 11.688 -23.372 1.00 98.50 314 LEU A CA 1
ATOM 23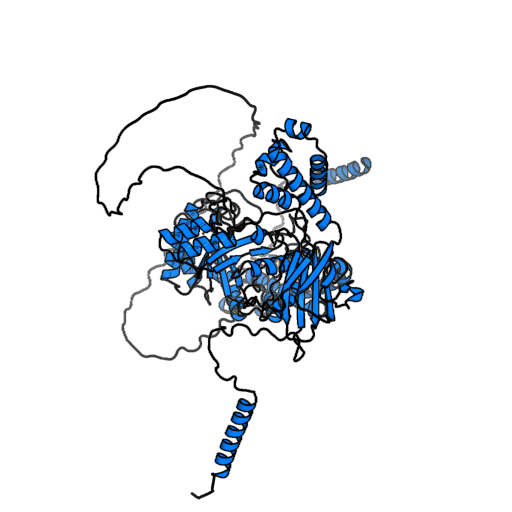67 C C . LEU A 1 314 ? 0.545 10.491 -23.271 1.00 98.50 314 LEU A C 1
ATOM 2369 O O . LEU A 1 314 ? 0.750 9.477 -23.942 1.00 98.50 314 LEU A O 1
ATOM 2373 N N . TYR A 1 315 ? -0.510 10.619 -22.466 1.00 98.75 315 TYR A N 1
ATOM 2374 C CA . TYR A 1 315 ? -1.550 9.609 -22.313 1.00 98.75 315 TYR A CA 1
ATOM 2375 C C . TYR A 1 315 ? -2.241 9.313 -23.650 1.00 98.75 315 TYR A C 1
ATOM 2377 O O . TYR A 1 315 ? -2.322 8.152 -24.046 1.00 98.75 315 TYR A O 1
ATOM 2385 N N . HIS A 1 316 ? -2.638 10.352 -24.392 1.00 98.81 316 HIS A N 1
ATOM 2386 C CA . HIS A 1 316 ? -3.242 10.236 -25.722 1.00 98.81 316 HIS A CA 1
ATOM 2387 C C . HIS A 1 316 ? -2.380 9.393 -26.668 1.00 98.81 316 HIS A C 1
ATOM 2389 O O . HIS A 1 316 ? -2.847 8.386 -27.209 1.00 98.81 316 HIS A O 1
ATOM 2395 N N . ALA A 1 317 ? -1.115 9.783 -26.861 1.00 98.81 317 ALA A N 1
ATOM 2396 C CA . ALA A 1 317 ? -0.204 9.075 -27.759 1.00 98.81 317 ALA A CA 1
ATOM 2397 C C . ALA A 1 317 ? -0.006 7.610 -27.329 1.00 98.81 317 ALA A C 1
ATOM 2399 O O . ALA A 1 317 ? 0.016 6.705 -28.166 1.00 98.81 317 ALA A O 1
ATOM 2400 N N . SER A 1 318 ? 0.081 7.374 -26.017 1.00 98.75 318 SER A N 1
ATOM 2401 C CA . SER A 1 318 ? 0.282 6.044 -25.438 1.00 98.75 318 SER A CA 1
ATOM 2402 C C . SER A 1 318 ? -0.908 5.118 -25.673 1.00 98.75 318 SER A C 1
ATOM 2404 O O . SER A 1 318 ? -0.711 4.004 -26.153 1.00 98.75 318 SER A O 1
ATOM 2406 N N . VAL A 1 319 ? -2.134 5.572 -25.392 1.00 98.69 319 VAL A N 1
ATOM 2407 C CA . VAL A 1 319 ? -3.358 4.772 -25.579 1.00 98.69 319 VAL A CA 1
ATOM 2408 C C . VAL A 1 319 ? -3.521 4.370 -27.042 1.00 98.69 319 VAL A C 1
ATOM 2410 O O . VAL A 1 319 ? -3.731 3.194 -27.334 1.00 98.69 319 VAL A O 1
ATOM 2413 N N . ILE A 1 320 ? -3.340 5.307 -27.981 1.00 98.69 320 ILE A N 1
ATOM 2414 C CA . ILE A 1 320 ? -3.429 5.004 -29.417 1.00 98.69 320 ILE A CA 1
ATOM 2415 C C . ILE A 1 320 ? -2.401 3.940 -29.821 1.00 98.69 320 ILE A C 1
ATOM 2417 O O . ILE A 1 320 ? -2.747 2.980 -30.516 1.00 98.69 320 ILE A O 1
ATOM 2421 N N . ALA A 1 321 ? -1.145 4.096 -29.396 1.00 98.75 321 ALA A N 1
ATOM 2422 C CA . ALA A 1 321 ? -0.072 3.179 -29.767 1.00 98.75 321 ALA A CA 1
ATOM 2423 C C . ALA A 1 321 ? -0.260 1.779 -29.157 1.00 98.75 321 ALA A C 1
ATOM 2425 O O . ALA A 1 321 ? -0.078 0.777 -29.854 1.00 98.75 321 ALA A O 1
ATOM 2426 N N . ILE A 1 322 ? -0.657 1.699 -27.881 1.00 98.69 322 ILE A N 1
ATOM 2427 C CA . ILE A 1 322 ? -0.919 0.429 -27.193 1.00 98.69 322 ILE A CA 1
ATOM 2428 C C . ILE A 1 322 ? -2.105 -0.275 -27.845 1.00 98.69 322 ILE A C 1
ATOM 2430 O O . ILE A 1 322 ? -1.946 -1.409 -28.280 1.00 98.69 322 ILE A O 1
ATOM 2434 N N . ASN A 1 323 ? -3.245 0.395 -28.021 1.00 98.38 323 ASN A N 1
ATOM 2435 C CA . ASN A 1 323 ? -4.442 -0.218 -28.604 1.00 98.38 323 ASN A CA 1
ATOM 2436 C C . ASN A 1 323 ? -4.222 -0.716 -30.034 1.00 98.38 323 ASN A C 1
ATOM 2438 O O . ASN A 1 323 ? -4.765 -1.747 -30.435 1.00 98.38 323 ASN A O 1
ATOM 2442 N N . ALA A 1 324 ? -3.398 -0.011 -30.814 1.00 98.38 324 ALA A N 1
ATOM 2443 C CA . ALA A 1 324 ? -3.044 -0.440 -32.161 1.00 98.38 324 ALA A CA 1
ATOM 2444 C C . ALA A 1 324 ? -2.240 -1.752 -32.175 1.00 98.38 324 ALA A C 1
ATOM 2446 O O . ALA A 1 324 ? -2.304 -2.491 -33.162 1.00 98.38 324 ALA A O 1
ATOM 2447 N N . ARG A 1 325 ? -1.473 -2.043 -31.114 1.00 98.50 325 ARG A N 1
ATOM 2448 C CA . ARG A 1 325 ? -0.528 -3.168 -31.083 1.00 98.50 325 ARG A CA 1
ATOM 2449 C C . ARG A 1 325 ? -0.912 -4.319 -30.150 1.00 98.50 325 ARG A C 1
ATOM 2451 O O . ARG A 1 325 ? -0.623 -5.470 -30.496 1.00 98.50 325 ARG A O 1
ATOM 2458 N N . PHE A 1 326 ? -1.513 -3.999 -29.012 1.00 98.25 326 PHE A N 1
ATOM 2459 C CA . PHE A 1 326 ? -1.847 -4.867 -27.882 1.00 98.25 326 PHE A CA 1
ATOM 2460 C C . PHE A 1 326 ? -3.243 -4.515 -27.329 1.00 98.25 326 PHE A C 1
ATOM 2462 O O . PHE A 1 326 ? -3.354 -4.054 -26.192 1.00 98.25 326 PHE A O 1
ATOM 2469 N N . PRO A 1 327 ? -4.319 -4.694 -28.119 1.00 97.00 327 PRO A N 1
ATOM 2470 C CA . PRO A 1 327 ? -5.682 -4.331 -27.713 1.00 97.00 327 PRO A CA 1
ATOM 2471 C C . PRO A 1 327 ? -6.207 -5.107 -26.490 1.00 97.00 327 PRO A C 1
ATOM 2473 O O . PRO A 1 327 ? -7.277 -4.799 -25.980 1.00 97.00 327 PRO A O 1
ATOM 2476 N N . GLU A 1 328 ? -5.508 -6.153 -26.048 1.00 96.62 328 GLU A N 1
ATOM 2477 C CA . GLU A 1 328 ? -5.822 -6.914 -24.841 1.00 96.62 328 GLU A CA 1
ATOM 2478 C C . GLU A 1 328 ? -5.297 -6.286 -23.540 1.00 96.62 328 GLU A C 1
ATOM 2480 O O . GLU A 1 328 ? -5.733 -6.693 -22.462 1.00 96.62 328 GLU A O 1
ATOM 2485 N N . ILE A 1 329 ? -4.350 -5.344 -23.623 1.00 98.44 329 ILE A N 1
ATOM 2486 C CA . ILE A 1 329 ? -3.771 -4.676 -22.454 1.00 98.44 329 ILE A CA 1
ATOM 2487 C C . ILE A 1 329 ? -4.679 -3.522 -22.046 1.00 98.44 329 ILE A C 1
ATOM 2489 O O . ILE A 1 329 ? -4.952 -2.635 -22.849 1.00 98.44 329 ILE A O 1
ATOM 2493 N N . LYS A 1 330 ? -5.074 -3.492 -20.772 1.00 98.69 330 LYS A N 1
ATOM 2494 C CA . LYS A 1 330 ? -5.837 -2.378 -20.205 1.00 98.69 330 LYS A CA 1
ATOM 2495 C C . LYS A 1 330 ? -4.931 -1.180 -19.923 1.00 98.69 330 LYS A C 1
ATOM 2497 O O . LYS A 1 330 ? -3.855 -1.350 -19.345 1.00 98.69 330 LYS A O 1
ATOM 2502 N N . VAL A 1 331 ? -5.363 0.030 -20.263 1.00 98.69 331 VAL A N 1
ATOM 2503 C CA . VAL A 1 331 ? -4.568 1.258 -20.112 1.00 98.69 331 VAL A CA 1
ATOM 2504 C C . VAL A 1 331 ? -5.259 2.261 -19.192 1.00 98.69 331 VAL A C 1
ATOM 2506 O O . VAL A 1 331 ? -6.463 2.504 -19.268 1.00 98.69 331 VAL A O 1
ATOM 2509 N N . GLY A 1 332 ? -4.475 2.875 -18.311 1.00 98.62 332 GLY A N 1
ATOM 2510 C CA . GLY A 1 332 ? -4.971 3.795 -17.297 1.00 98.62 332 GLY A CA 1
ATOM 2511 C C . GLY A 1 332 ? -3.864 4.637 -16.680 1.00 98.62 332 GLY A C 1
ATOM 2512 O O . GLY A 1 332 ? -2.721 4.633 -17.141 1.00 98.62 332 GLY A O 1
ATOM 2513 N N . GLY A 1 333 ? -4.207 5.395 -15.645 1.00 97.31 333 GLY A N 1
ATOM 2514 C CA . GLY A 1 333 ? -3.281 6.312 -14.984 1.00 97.31 333 GLY A CA 1
ATOM 2515 C C . GLY A 1 333 ? -3.942 7.107 -13.857 1.00 97.31 333 GLY A C 1
ATOM 2516 O O . GLY A 1 333 ? -5.134 6.975 -13.605 1.00 97.31 333 GLY A O 1
ATOM 2517 N N . MET A 1 334 ? -3.223 7.960 -13.133 1.00 95.06 334 MET A N 1
ATOM 2518 C CA . MET A 1 334 ? -1.891 8.506 -13.450 1.00 95.06 334 MET A CA 1
ATOM 2519 C C . MET A 1 334 ? -0.803 8.037 -12.471 1.00 95.06 334 MET A C 1
ATOM 2521 O O . MET A 1 334 ? 0.334 8.504 -12.536 1.00 95.06 334 MET A O 1
ATOM 2525 N N . GLY A 1 335 ? -1.179 7.202 -11.496 1.00 96.25 335 GLY A N 1
ATOM 2526 C CA . GLY A 1 335 ? -0.356 6.919 -10.323 1.00 96.25 335 GLY A CA 1
ATOM 2527 C C . GLY A 1 335 ? -0.064 8.183 -9.507 1.00 96.25 335 GLY A C 1
ATOM 2528 O O . GLY A 1 335 ? 1.061 8.356 -9.063 1.00 96.25 335 GLY A O 1
ATOM 2529 N N . LEU A 1 336 ? -1.023 9.116 -9.373 1.00 96.06 336 LEU A N 1
ATOM 2530 C CA . LEU A 1 336 ? -0.830 10.373 -8.620 1.00 96.06 336 LEU A CA 1
ATOM 2531 C C . LEU A 1 336 ? -0.388 10.106 -7.180 1.00 96.06 336 LEU A C 1
ATOM 2533 O O . LEU A 1 336 ? -0.954 9.226 -6.541 1.00 96.06 336 LEU A O 1
ATOM 2537 N N . ALA A 1 337 ? 0.486 10.938 -6.611 1.00 92.56 337 ALA A N 1
ATOM 2538 C CA . ALA A 1 337 ? 0.917 10.793 -5.215 1.00 92.56 337 ALA A CA 1
ATOM 2539 C C . ALA A 1 337 ? -0.238 10.945 -4.204 1.00 92.56 337 ALA A C 1
ATOM 2541 O O . ALA A 1 337 ? -0.151 10.488 -3.063 1.00 92.56 337 ALA A O 1
ATOM 2542 N N . LEU A 1 338 ? -1.312 11.632 -4.604 1.00 88.75 338 LEU A N 1
ATOM 2543 C CA . LEU A 1 338 ? -2.564 11.743 -3.863 1.00 88.75 338 LEU A CA 1
ATOM 2544 C C . LEU A 1 338 ? -3.734 11.911 -4.840 1.00 88.75 338 LEU A C 1
ATOM 2546 O O . LEU A 1 338 ? -3.646 12.692 -5.784 1.00 88.75 338 LEU A O 1
ATOM 2550 N N . ALA A 1 339 ? -4.873 11.267 -4.578 1.00 86.81 339 ALA A N 1
ATOM 2551 C CA . ALA A 1 339 ? -6.053 11.362 -5.450 1.00 86.81 339 ALA A CA 1
ATOM 2552 C C . ALA A 1 339 ? -6.576 12.806 -5.646 1.00 86.81 339 ALA A C 1
ATOM 2554 O O . ALA A 1 339 ? -7.075 13.156 -6.712 1.00 86.81 339 ALA A O 1
ATOM 2555 N N . GLU A 1 340 ? -6.430 13.660 -4.628 1.00 82.44 340 GLU A N 1
ATOM 2556 C CA . GLU A 1 340 ? -6.836 15.079 -4.624 1.00 82.44 340 GLU A CA 1
ATOM 2557 C C . GLU A 1 340 ? -5.707 16.026 -5.092 1.00 82.44 340 GLU A C 1
ATOM 2559 O O . GLU A 1 340 ? -5.633 17.182 -4.668 1.00 82.44 340 GLU A O 1
ATOM 2564 N N . SER A 1 341 ? -4.779 15.513 -5.902 1.00 82.50 341 SER A N 1
ATOM 2565 C CA . SER A 1 341 ? -3.549 16.186 -6.322 1.00 82.50 341 SER A CA 1
ATOM 2566 C C . SER A 1 341 ? -3.732 17.639 -6.811 1.00 82.50 341 SER A C 1
ATOM 2568 O O . SER A 1 341 ? -4.665 17.922 -7.572 1.00 82.50 341 SER A O 1
ATOM 2570 N N . PRO A 1 342 ? -2.804 18.561 -6.468 1.00 70.75 342 PRO A N 1
ATOM 2571 C CA . PRO A 1 342 ? -2.861 19.956 -6.898 1.00 70.75 342 PRO A CA 1
ATOM 2572 C C . PRO A 1 342 ? -2.450 20.185 -8.360 1.00 70.75 342 PRO A C 1
ATOM 2574 O O . PRO A 1 342 ? -2.550 21.323 -8.810 1.00 70.75 342 PRO A O 1
ATOM 2577 N N . ILE A 1 343 ? -1.984 19.163 -9.097 1.00 85.31 343 ILE A N 1
ATOM 2578 C CA . ILE A 1 343 ? -1.753 19.301 -10.549 1.00 85.31 343 ILE A CA 1
ATOM 2579 C C . ILE A 1 343 ? -3.077 19.448 -11.323 1.00 85.31 343 ILE A C 1
ATOM 2581 O O . ILE A 1 343 ? -3.086 19.910 -12.462 1.00 85.31 343 ILE A O 1
ATOM 2585 N N . GLY A 1 344 ? -4.200 19.071 -10.698 1.00 77.31 344 GLY A N 1
ATOM 2586 C CA . GLY A 1 344 ? -5.542 19.340 -11.208 1.00 77.31 344 GLY A CA 1
ATOM 2587 C C . GLY A 1 344 ? -5.885 20.831 -11.213 1.00 77.31 344 GLY A C 1
ATOM 2588 O O . GLY A 1 344 ? -5.232 21.651 -10.571 1.00 77.31 344 GLY A O 1
ATOM 2589 N N . GLU A 1 345 ? -6.961 21.192 -11.910 1.00 74.25 345 GLU A N 1
ATOM 2590 C CA . GLU A 1 345 ? -7.416 22.588 -11.987 1.00 74.25 345 GLU A CA 1
ATOM 2591 C C . GLU A 1 345 ? -7.829 23.136 -10.610 1.00 74.25 345 GLU A C 1
ATOM 2593 O O . GLU A 1 345 ? -7.648 24.318 -10.307 1.00 74.25 345 GLU A O 1
ATOM 2598 N N . SER A 1 346 ? -8.413 22.279 -9.768 1.00 74.75 346 SER A N 1
ATOM 2599 C CA . SER A 1 346 ? -8.790 22.596 -8.390 1.00 74.75 346 SER A CA 1
ATOM 2600 C C . SER A 1 346 ? -9.054 21.317 -7.588 1.00 74.75 346 SER A C 1
ATOM 2602 O O . SER A 1 346 ? -9.113 20.227 -8.143 1.00 74.75 346 SER A O 1
ATOM 2604 N N . ARG A 1 347 ? -9.309 21.439 -6.279 1.00 69.25 347 ARG A N 1
ATOM 2605 C CA . ARG A 1 347 ? -9.814 20.304 -5.482 1.00 69.25 347 ARG A CA 1
ATOM 2606 C C . ARG A 1 347 ? -11.205 19.831 -5.916 1.00 69.25 347 ARG A C 1
ATOM 2608 O O . ARG A 1 347 ? -11.528 18.669 -5.729 1.00 69.25 347 ARG A O 1
ATOM 2615 N N . GLU A 1 348 ? -12.024 20.721 -6.479 1.00 74.38 348 GLU A N 1
ATOM 2616 C CA . GLU A 1 348 ? -13.357 20.374 -6.995 1.00 74.38 348 GLU A CA 1
ATOM 2617 C C . GLU A 1 348 ? -13.268 19.650 -8.345 1.00 74.38 348 GLU A C 1
ATOM 2619 O O . GLU A 1 348 ? -14.145 18.856 -8.677 1.00 74.38 348 GLU A O 1
ATOM 2624 N N . LYS A 1 349 ? -12.184 19.887 -9.094 1.00 84.38 349 LYS A N 1
ATOM 2625 C CA . LYS A 1 349 ? -11.865 19.224 -10.359 1.00 84.38 349 LYS A CA 1
ATOM 2626 C C . LYS A 1 349 ? -10.442 18.640 -10.310 1.00 84.38 349 LYS A C 1
ATOM 2628 O O . LYS A 1 349 ? -9.511 19.242 -10.860 1.00 84.38 349 LYS A O 1
ATOM 2633 N N . PRO A 1 350 ? -10.258 17.515 -9.594 1.00 90.06 350 PRO A N 1
ATOM 2634 C CA . PRO A 1 350 ? -8.956 16.874 -9.452 1.00 90.06 350 PRO A CA 1
ATOM 2635 C C . PRO A 1 350 ? -8.477 16.305 -10.794 1.00 90.06 350 PRO A C 1
ATOM 2637 O O . PRO A 1 350 ? -9.280 16.011 -11.678 1.00 90.06 350 PRO A O 1
ATOM 2640 N N . ALA A 1 351 ? -7.164 16.104 -10.935 1.00 94.75 351 ALA A N 1
ATOM 2641 C CA . ALA A 1 351 ? -6.549 15.666 -12.193 1.00 94.75 351 ALA A CA 1
ATOM 2642 C C . ALA A 1 351 ? -7.125 14.346 -12.745 1.00 94.75 351 ALA A C 1
ATOM 2644 O O . ALA A 1 351 ? -7.260 14.204 -13.956 1.00 94.75 351 ALA A O 1
ATOM 2645 N N . LEU A 1 352 ? -7.537 13.416 -11.874 1.00 96.19 352 LEU A N 1
ATOM 2646 C CA . LEU A 1 352 ? -8.199 12.172 -12.289 1.00 96.19 352 LEU A CA 1
ATOM 2647 C C . LEU A 1 352 ? -9.552 12.423 -12.971 1.00 96.19 352 LEU A C 1
ATOM 2649 O O . LEU A 1 352 ? -9.864 11.752 -13.946 1.00 96.19 352 LEU A O 1
ATOM 2653 N N . VAL A 1 353 ? -10.333 13.406 -12.507 1.00 95.38 353 VAL A N 1
ATOM 2654 C CA . VAL A 1 353 ? -11.586 13.805 -13.176 1.00 95.38 353 VAL A CA 1
ATOM 2655 C C . VAL A 1 353 ? -11.273 14.459 -14.520 1.00 95.38 353 VAL A C 1
ATOM 2657 O O . VAL A 1 353 ? -11.901 14.124 -15.517 1.00 95.38 353 VAL A O 1
ATOM 2660 N N . SER A 1 354 ? -10.244 15.312 -14.586 1.00 95.69 354 SER A N 1
ATOM 2661 C CA . SER A 1 354 ? -9.793 15.885 -15.861 1.00 95.69 354 SER A CA 1
ATOM 2662 C C . SER A 1 354 ? -9.330 14.818 -16.864 1.00 95.69 354 SER A C 1
ATOM 2664 O O . SER A 1 354 ? -9.549 14.988 -18.059 1.00 95.69 354 SER A O 1
ATOM 2666 N N . LEU A 1 355 ? -8.727 13.714 -16.407 1.00 97.50 355 LEU A N 1
ATOM 2667 C CA . LEU A 1 355 ? -8.373 12.581 -17.269 1.00 97.50 355 LEU A CA 1
ATOM 2668 C C . LEU A 1 355 ? -9.620 11.871 -17.821 1.00 97.50 355 LEU A C 1
ATOM 2670 O O . LEU A 1 355 ? -9.641 11.532 -19.003 1.00 97.50 355 LEU A O 1
ATOM 2674 N N . VAL A 1 356 ? -10.661 11.681 -17.002 1.00 97.88 356 VAL A N 1
ATOM 2675 C CA . VAL A 1 356 ? -11.946 11.118 -17.459 1.00 97.88 356 VAL A CA 1
ATOM 2676 C C . VAL A 1 356 ? -12.591 12.017 -18.512 1.00 97.88 356 VAL A C 1
ATOM 2678 O O . VAL A 1 356 ? -12.981 11.525 -19.572 1.00 97.88 356 VAL A O 1
ATOM 2681 N N . ASP A 1 357 ? -12.663 13.324 -18.244 1.00 96.38 357 ASP A N 1
ATOM 2682 C CA . ASP A 1 357 ? -13.216 14.314 -19.173 1.00 96.38 357 ASP A CA 1
ATOM 2683 C C . ASP A 1 357 ? -12.465 14.273 -20.511 1.00 96.38 357 ASP A C 1
ATOM 2685 O O . ASP A 1 357 ? -13.079 14.104 -21.564 1.00 96.38 357 ASP A O 1
ATOM 2689 N N . TYR A 1 358 ? -11.131 14.333 -20.464 1.00 97.81 358 TYR A N 1
ATOM 2690 C CA . TYR A 1 358 ? -10.277 14.310 -21.650 1.00 97.81 358 TYR A CA 1
ATOM 2691 C C . TYR A 1 358 ? -10.432 13.015 -22.458 1.00 97.81 358 TYR A C 1
ATOM 2693 O O . TYR A 1 358 ? -10.630 13.058 -23.671 1.00 97.81 358 TYR A O 1
ATOM 2701 N N . ALA A 1 359 ? -10.405 11.851 -21.797 1.00 98.31 359 ALA A N 1
ATOM 2702 C CA . ALA A 1 359 ? -10.585 10.568 -22.473 1.00 98.31 359 ALA A CA 1
ATOM 2703 C C . ALA A 1 359 ? -11.967 10.457 -23.138 1.00 98.31 359 ALA A C 1
ATOM 2705 O O . ALA A 1 359 ? -12.094 9.895 -24.226 1.00 98.31 359 ALA A O 1
ATOM 2706 N N . ASN A 1 360 ? -13.007 11.012 -22.515 1.00 97.75 360 ASN A N 1
ATOM 2707 C CA . ASN A 1 360 ? -14.347 11.043 -23.089 1.00 97.75 360 ASN A CA 1
ATOM 2708 C C . ASN A 1 360 ? -14.455 12.006 -24.286 1.00 97.75 360 ASN A C 1
ATOM 2710 O O . ASN A 1 360 ? -15.065 11.651 -25.294 1.00 97.75 360 ASN A O 1
ATOM 2714 N N . GLU A 1 361 ? -13.863 13.198 -24.193 1.00 97.62 361 GLU A N 1
ATOM 2715 C CA . GLU A 1 361 ? -13.863 14.209 -25.261 1.00 97.62 361 GLU A CA 1
ATOM 2716 C C . GLU A 1 361 ? -13.097 13.743 -26.507 1.00 97.62 361 GLU A C 1
ATOM 2718 O O . GLU A 1 361 ? -13.584 13.908 -27.628 1.00 97.62 361 GLU A O 1
ATOM 2723 N N . GLU A 1 362 ? -11.944 13.102 -26.310 1.00 98.06 362 GLU A N 1
ATOM 2724 C CA . GLU A 1 362 ? -11.076 12.615 -27.388 1.00 98.06 362 GLU A CA 1
ATOM 2725 C C . GLU A 1 362 ? -11.444 11.200 -27.875 1.00 98.06 362 GLU A C 1
ATOM 2727 O O . GLU A 1 362 ? -10.924 10.728 -28.886 1.00 98.06 362 GLU A O 1
ATOM 2732 N N . GLY A 1 363 ? -12.364 10.511 -27.190 1.00 97.38 363 GLY A N 1
ATOM 2733 C CA . GLY A 1 363 ? -12.770 9.146 -27.536 1.00 97.38 363 GLY A CA 1
ATOM 2734 C C . GLY A 1 363 ? -11.675 8.102 -27.293 1.00 97.38 363 GLY A C 1
ATOM 2735 O O . GLY A 1 363 ? -11.561 7.150 -28.063 1.00 97.38 363 GLY A O 1
ATOM 2736 N N . LEU A 1 364 ? -10.874 8.291 -26.242 1.00 98.06 364 LEU A N 1
ATOM 2737 C CA . LEU A 1 364 ? -9.801 7.390 -25.824 1.00 98.06 364 LEU A CA 1
ATOM 2738 C C . LEU A 1 364 ? -10.323 6.308 -24.868 1.00 98.06 364 LEU A C 1
ATOM 2740 O O . LEU A 1 364 ? -11.238 6.550 -24.066 1.00 98.06 364 LEU A O 1
ATOM 2744 N N . ASP A 1 365 ? -9.703 5.130 -24.927 1.00 97.06 365 ASP A N 1
ATOM 2745 C CA . ASP A 1 365 ? -9.916 4.081 -23.931 1.00 97.06 365 ASP A CA 1
ATOM 2746 C C . ASP A 1 365 ? -9.311 4.511 -22.591 1.00 97.06 365 ASP A C 1
ATOM 2748 O O . ASP A 1 365 ? -8.226 5.089 -22.538 1.00 97.06 365 ASP A O 1
ATOM 2752 N N . LEU A 1 366 ? -10.055 4.251 -21.518 1.00 98.50 366 LEU A N 1
ATOM 2753 C CA . LEU A 1 366 ? -9.665 4.494 -20.133 1.00 98.50 366 LEU A CA 1
ATOM 2754 C C . LEU A 1 366 ? -10.211 3.330 -19.308 1.00 98.50 366 LEU A C 1
ATOM 2756 O O . LEU A 1 366 ? -11.366 3.351 -18.880 1.00 98.50 366 LEU A O 1
ATOM 2760 N N . ASP A 1 367 ? -9.387 2.299 -19.137 1.00 98.62 367 ASP A N 1
ATOM 2761 C CA . ASP A 1 367 ? -9.788 1.046 -18.493 1.00 98.62 367 ASP A CA 1
ATOM 2762 C C . ASP A 1 367 ? -9.691 1.107 -16.971 1.00 98.62 367 ASP A C 1
ATOM 2764 O O . ASP A 1 367 ? -10.341 0.330 -16.272 1.00 98.62 367 ASP A O 1
ATOM 2768 N N . PHE A 1 368 ? -8.856 2.001 -16.441 1.00 98.75 368 PHE A N 1
ATOM 2769 C CA . PHE A 1 368 ? -8.728 2.210 -15.006 1.00 98.75 368 PHE A CA 1
ATOM 2770 C C . PHE A 1 368 ? -8.155 3.585 -14.654 1.00 98.75 368 PHE A C 1
ATOM 2772 O O . PHE A 1 368 ? -7.444 4.213 -15.442 1.00 98.75 368 PHE A O 1
ATOM 2779 N N . LEU A 1 369 ? -8.421 4.022 -13.425 1.00 98.56 369 LEU A N 1
ATOM 2780 C CA . LEU A 1 369 ? -7.758 5.159 -12.788 1.00 98.56 369 LEU A CA 1
ATOM 2781 C C . LEU A 1 369 ? -6.908 4.682 -11.616 1.00 98.56 369 LEU A C 1
ATOM 2783 O O . LEU A 1 369 ? -7.288 3.749 -10.905 1.00 98.56 369 LEU A O 1
ATOM 2787 N N . SER A 1 370 ? -5.784 5.352 -11.383 1.00 98.31 370 SER A N 1
ATOM 2788 C CA . SER A 1 370 ? -4.850 4.989 -10.325 1.00 98.31 370 SER A CA 1
ATOM 2789 C C . SER A 1 370 ? -4.228 6.176 -9.593 1.00 98.31 370 SER A C 1
ATOM 2791 O O . SER A 1 370 ? -3.974 7.244 -10.163 1.00 98.31 370 SER A O 1
ATOM 2793 N N . TRP A 1 371 ? -3.980 5.971 -8.301 1.00 97.12 371 TRP A N 1
ATOM 2794 C CA . TRP A 1 371 ? -3.300 6.905 -7.406 1.00 97.12 371 TRP A CA 1
ATOM 2795 C C . TRP A 1 371 ? -2.613 6.160 -6.256 1.00 97.12 371 TRP A C 1
ATOM 2797 O O . TRP A 1 371 ? -2.821 4.965 -6.055 1.00 97.12 371 TRP A O 1
ATOM 2807 N N . HIS A 1 372 ? -1.811 6.876 -5.479 1.00 95.94 372 HIS A N 1
ATOM 2808 C CA . HIS A 1 372 ? -1.133 6.391 -4.289 1.00 95.94 372 HIS A CA 1
ATOM 2809 C C . HIS A 1 372 ? -1.808 6.920 -3.019 1.00 95.94 372 HIS A C 1
ATOM 2811 O O . HIS A 1 372 ? -2.449 7.976 -3.021 1.00 95.94 372 HIS A O 1
ATOM 2817 N N . ASN A 1 373 ? -1.664 6.196 -1.911 1.00 93.19 373 ASN A N 1
ATOM 2818 C CA . ASN A 1 373 ? -2.202 6.620 -0.620 1.00 93.19 373 ASN A CA 1
ATOM 2819 C C . ASN A 1 373 ? -1.217 6.332 0.513 1.00 93.19 373 ASN A C 1
ATOM 2821 O O . ASN A 1 373 ? -1.215 5.246 1.087 1.00 93.19 373 ASN A O 1
ATOM 2825 N N . TYR A 1 374 ? -0.415 7.330 0.873 1.00 91.06 374 TYR A N 1
ATOM 2826 C CA . TYR A 1 374 ? 0.473 7.243 2.027 1.00 91.06 374 TYR A CA 1
ATOM 2827 C C . TYR A 1 374 ? -0.089 7.978 3.241 1.00 91.06 374 TYR A C 1
ATOM 2829 O O . TYR A 1 374 ? -0.413 9.162 3.165 1.00 91.06 374 TYR A O 1
ATOM 2837 N N . GLY A 1 375 ? -0.147 7.288 4.379 1.00 86.06 375 GLY A N 1
ATOM 2838 C CA . GLY A 1 375 ? -0.573 7.849 5.658 1.00 86.06 375 GLY A CA 1
ATOM 2839 C C . GLY A 1 375 ? -1.873 7.263 6.159 1.00 86.06 375 GLY A C 1
ATOM 2840 O O . GLY A 1 375 ? -1.971 6.050 6.335 1.00 86.06 375 GLY A O 1
ATOM 2841 N N . LEU A 1 376 ? -2.844 8.126 6.455 1.00 82.69 376 LEU A N 1
ATOM 2842 C CA . LEU A 1 376 ? -4.091 7.695 7.068 1.00 82.69 376 LEU A CA 1
ATOM 2843 C C . LEU A 1 376 ? -4.867 6.781 6.115 1.00 82.69 376 LEU A C 1
ATOM 2845 O O . LEU A 1 376 ? -5.382 7.219 5.085 1.00 82.69 376 LEU A O 1
ATOM 2849 N N . ALA A 1 377 ? -5.017 5.519 6.504 1.00 81.19 377 ALA A N 1
ATOM 2850 C CA . ALA A 1 377 ? -5.723 4.520 5.718 1.00 81.19 377 ALA A CA 1
ATOM 2851 C C . ALA A 1 377 ? -7.185 4.905 5.424 1.00 81.19 377 ALA A C 1
ATOM 2853 O O . ALA A 1 377 ? -7.679 4.725 4.311 1.00 81.19 377 ALA A O 1
ATOM 2854 N N . SER A 1 378 ? -7.867 5.490 6.412 1.00 80.50 378 SER A N 1
ATOM 2855 C CA . SER A 1 378 ? -9.272 5.891 6.312 1.00 80.50 378 SER A CA 1
ATOM 2856 C C . SER A 1 378 ? -9.491 7.191 5.529 1.00 80.50 378 SER A C 1
ATOM 2858 O O . SER A 1 378 ? -10.639 7.547 5.263 1.00 80.50 378 SER A O 1
ATOM 2860 N N . GLN A 1 379 ? -8.433 7.894 5.096 1.00 81.88 379 GLN A N 1
ATOM 2861 C CA . GLN A 1 379 ? -8.538 9.192 4.415 1.00 81.88 379 GLN A CA 1
ATOM 2862 C C . GLN A 1 379 ? -9.473 9.153 3.200 1.00 81.88 379 GLN A C 1
ATOM 2864 O O . GLN A 1 379 ? -10.273 10.073 3.016 1.00 81.88 379 GLN A O 1
ATOM 2869 N N . MET A 1 380 ? -9.419 8.084 2.402 1.00 84.94 380 MET A N 1
ATOM 2870 C CA . MET A 1 380 ? -10.252 7.936 1.202 1.00 84.94 380 MET A CA 1
ATOM 2871 C C . MET A 1 380 ? -11.749 7.883 1.523 1.00 84.94 380 MET A C 1
ATOM 2873 O O . MET A 1 380 ? -12.566 8.382 0.750 1.00 84.94 380 MET A O 1
ATOM 2877 N N . ARG A 1 381 ? -12.122 7.334 2.690 1.00 82.44 381 ARG A N 1
ATOM 2878 C CA . ARG A 1 381 ? -13.515 7.322 3.158 1.00 82.44 381 ARG A CA 1
ATOM 2879 C C . ARG A 1 381 ? -14.032 8.747 3.346 1.00 82.44 381 ARG A C 1
ATOM 2881 O O . ARG A 1 381 ? -15.217 8.990 3.135 1.00 82.44 381 ARG A O 1
ATOM 2888 N N . TYR A 1 382 ? -13.162 9.672 3.748 1.00 78.56 382 TYR A N 1
ATOM 2889 C CA . TYR A 1 382 ? -13.525 11.042 4.105 1.00 78.56 382 TYR A CA 1
ATOM 2890 C C . TYR A 1 382 ? -13.413 12.040 2.962 1.00 78.56 382 TYR A C 1
ATOM 2892 O O . TYR A 1 382 ? -14.190 12.990 2.935 1.00 78.56 382 TYR A O 1
ATOM 2900 N N . SER A 1 383 ? -12.478 11.849 2.031 1.00 80.12 383 SER A N 1
ATOM 2901 C CA . SER A 1 383 ? -12.337 12.765 0.894 1.00 80.12 383 SER A CA 1
ATOM 2902 C C . SER A 1 383 ? -13.534 12.710 -0.058 1.00 80.12 383 SER A C 1
ATOM 2904 O O . SER A 1 383 ? -13.803 13.686 -0.749 1.00 80.12 383 SER A O 1
ATOM 2906 N N . GLY A 1 384 ? -14.258 11.583 -0.111 1.00 83.94 384 GLY A N 1
ATOM 2907 C CA . GLY A 1 384 ? -15.343 11.374 -1.078 1.00 83.94 384 GLY A CA 1
ATOM 2908 C C . GLY A 1 384 ? -14.844 11.200 -2.516 1.00 83.94 384 GLY A C 1
ATOM 2909 O O . GLY A 1 384 ? -15.649 11.105 -3.440 1.00 83.94 384 GLY A O 1
ATOM 2910 N N . ILE A 1 385 ? -13.522 11.116 -2.715 1.00 87.75 385 ILE A N 1
ATOM 2911 C CA . ILE A 1 385 ? -12.915 11.073 -4.047 1.00 87.75 385 ILE A CA 1
ATOM 2912 C C . ILE A 1 385 ? -13.372 9.851 -4.844 1.00 87.75 385 ILE A C 1
ATOM 2914 O O . ILE A 1 385 ? -13.676 9.972 -6.022 1.00 87.75 385 ILE A O 1
ATOM 2918 N N . VAL A 1 386 ? -13.508 8.686 -4.204 1.00 92.69 386 VAL A N 1
ATOM 2919 C CA . VAL A 1 386 ? -13.950 7.460 -4.886 1.00 92.69 386 VAL A CA 1
ATOM 2920 C C . VAL A 1 386 ? -15.368 7.622 -5.441 1.00 92.69 386 VAL A C 1
ATOM 2922 O O . VAL A 1 386 ? -15.617 7.271 -6.589 1.00 92.69 386 VAL A O 1
ATOM 2925 N N . GLU A 1 387 ? -16.282 8.217 -4.673 1.00 92.12 387 GLU A N 1
ATOM 2926 C CA . GLU A 1 387 ? -17.654 8.498 -5.118 1.00 92.12 387 GLU A CA 1
ATOM 2927 C C . GLU A 1 387 ? -17.675 9.497 -6.286 1.00 92.12 387 GLU A C 1
ATOM 2929 O O . GLU A 1 387 ? -18.389 9.292 -7.272 1.00 92.12 387 GLU A O 1
ATOM 2934 N N . GLN A 1 388 ? -16.838 10.537 -6.220 1.00 92.56 388 GLN A N 1
ATOM 2935 C CA . GLN A 1 388 ? -16.682 11.508 -7.302 1.00 92.56 388 GLN A CA 1
ATOM 2936 C C . GLN A 1 388 ? -16.168 10.850 -8.592 1.00 92.56 388 GLN A C 1
ATOM 2938 O O . GLN A 1 388 ? -16.724 11.091 -9.663 1.00 92.56 388 GLN A O 1
ATOM 2943 N N . LEU A 1 389 ? -15.145 9.993 -8.499 1.00 95.00 389 LEU A N 1
ATOM 2944 C CA . LEU A 1 389 ? -14.592 9.279 -9.653 1.00 95.00 389 LEU A CA 1
ATOM 2945 C C . LEU A 1 389 ? -15.604 8.302 -10.248 1.00 95.00 389 LEU A C 1
ATOM 2947 O O . LEU A 1 389 ? -15.790 8.294 -11.461 1.00 95.00 389 LEU A O 1
ATOM 2951 N N . ARG A 1 390 ? -16.314 7.529 -9.417 1.00 95.69 390 ARG A N 1
ATOM 2952 C CA . ARG A 1 390 ? -17.384 6.635 -9.891 1.00 95.69 390 ARG A CA 1
ATOM 2953 C C . ARG A 1 390 ? -18.488 7.406 -10.611 1.00 95.69 390 ARG A C 1
ATOM 2955 O O . ARG A 1 390 ? -18.947 6.953 -11.654 1.00 95.69 390 ARG A O 1
ATOM 2962 N N . THR A 1 391 ? -18.873 8.573 -10.098 1.00 95.56 391 THR A N 1
ATOM 2963 C CA . THR A 1 391 ? -19.868 9.443 -10.747 1.00 95.56 391 THR A CA 1
ATOM 2964 C C . THR A 1 391 ? -19.362 9.952 -12.098 1.00 95.56 391 THR A C 1
ATOM 2966 O O . THR A 1 391 ? -20.047 9.799 -13.102 1.00 95.56 391 THR A O 1
ATOM 2969 N N . SER A 1 392 ? -18.134 10.477 -12.155 1.00 95.56 392 SER A N 1
ATOM 2970 C CA . SER A 1 392 ? -17.521 10.973 -13.398 1.00 95.56 392 SER A CA 1
ATOM 2971 C C . SER A 1 392 ? -17.367 9.868 -14.460 1.00 95.56 392 SER A C 1
ATOM 2973 O O . SER A 1 392 ? -17.672 10.069 -15.639 1.00 95.56 392 SER A O 1
ATOM 2975 N N . LEU A 1 393 ? -16.977 8.660 -14.047 1.00 97.38 393 LEU A N 1
ATOM 2976 C CA . LEU A 1 393 ? -16.925 7.484 -14.917 1.00 97.38 393 LEU A CA 1
ATOM 2977 C C . LEU A 1 393 ? -18.322 7.065 -15.401 1.00 97.38 393 LEU A C 1
ATOM 2979 O O . LEU A 1 393 ? -18.499 6.764 -16.579 1.00 97.38 393 LEU A O 1
ATOM 2983 N N . ALA A 1 394 ? -19.338 7.088 -14.536 1.00 96.62 394 ALA A N 1
ATOM 2984 C CA . ALA A 1 394 ? -20.715 6.792 -14.928 1.00 96.62 394 ALA A CA 1
ATOM 2985 C C . ALA A 1 394 ? -21.257 7.805 -15.951 1.00 96.62 394 ALA A C 1
ATOM 2987 O O . ALA A 1 394 ? -21.832 7.404 -16.965 1.00 96.62 394 ALA A O 1
ATOM 2988 N N . ASP A 1 395 ? -21.017 9.098 -15.726 1.00 96.31 395 ASP A N 1
ATOM 2989 C CA . ASP A 1 395 ? -21.453 10.185 -16.609 1.00 96.31 395 ASP A CA 1
ATOM 2990 C C . ASP A 1 395 ? -20.771 10.135 -17.989 1.00 96.31 395 ASP A C 1
ATOM 2992 O O . ASP A 1 395 ? -21.370 10.525 -18.994 1.00 96.31 395 ASP A O 1
ATOM 2996 N N . SER A 1 396 ? -19.552 9.590 -18.061 1.00 95.62 396 SER A N 1
ATOM 2997 C CA . SER A 1 396 ? -18.822 9.318 -19.312 1.00 95.62 396 SER A CA 1
ATOM 2998 C C . SER A 1 396 ? -19.092 7.924 -19.908 1.00 95.62 396 SER A C 1
ATOM 3000 O O . SER A 1 396 ? -18.466 7.535 -20.899 1.00 95.62 396 SER A O 1
ATOM 3002 N N . GLY A 1 397 ? -20.026 7.154 -19.335 1.00 95.44 397 GLY A N 1
ATOM 3003 C CA . GLY A 1 397 ? -20.413 5.824 -19.819 1.00 95.44 397 GLY A CA 1
ATOM 3004 C C . GLY A 1 397 ? -19.374 4.718 -19.586 1.00 95.44 397 GLY A C 1
ATOM 3005 O O . GLY A 1 397 ? -19.431 3.693 -20.260 1.00 95.44 397 GLY A O 1
ATOM 3006 N N . ARG A 1 398 ? -18.436 4.909 -18.650 1.00 95.44 398 ARG A N 1
ATOM 3007 C CA . ARG A 1 398 ? -17.289 4.029 -18.343 1.00 95.44 398 ARG A CA 1
ATOM 3008 C C . ARG A 1 398 ? -17.464 3.297 -17.011 1.00 95.44 398 ARG A C 1
ATOM 3010 O O . ARG A 1 398 ? -16.588 3.319 -16.154 1.00 95.44 398 ARG A O 1
ATOM 3017 N N . LEU A 1 399 ? -18.613 2.649 -16.823 1.00 93.88 399 LEU A N 1
ATOM 3018 C CA . LEU A 1 399 ? -18.940 1.941 -15.573 1.00 93.88 399 LEU A CA 1
ATOM 3019 C C . LEU A 1 399 ? -17.989 0.775 -15.257 1.00 93.88 399 LEU A C 1
ATOM 3021 O O . LEU A 1 399 ? -17.834 0.432 -14.089 1.00 93.88 399 LEU A O 1
ATOM 3025 N N . ASP A 1 400 ? -17.356 0.203 -16.282 1.00 95.00 400 ASP A N 1
ATOM 3026 C CA . ASP A 1 400 ? -16.431 -0.927 -16.148 1.00 95.00 400 ASP A CA 1
ATOM 3027 C C . ASP A 1 400 ? -14.989 -0.498 -15.823 1.00 95.00 400 ASP A C 1
ATOM 3029 O O . ASP A 1 400 ? -14.136 -1.359 -15.605 1.00 95.00 400 ASP A O 1
ATOM 3033 N N . ALA A 1 401 ? -14.701 0.812 -15.792 1.00 97.81 401 ALA A N 1
ATOM 3034 C CA . ALA A 1 401 ? -13.366 1.303 -15.476 1.00 97.81 401 ALA A CA 1
ATOM 3035 C C . ALA A 1 401 ? -13.007 1.021 -14.008 1.00 97.81 401 ALA A C 1
ATOM 3037 O O . ALA A 1 401 ? -13.743 1.374 -13.077 1.00 97.81 401 ALA A O 1
ATOM 3038 N N . GLU A 1 402 ? -11.854 0.390 -13.803 1.00 97.75 402 GLU A N 1
ATOM 3039 C CA . GLU A 1 402 ? -11.381 -0.032 -12.485 1.00 97.75 402 GLU A CA 1
ATOM 3040 C C . GLU A 1 402 ? -10.769 1.150 -11.705 1.00 97.75 402 GLU A C 1
ATOM 3042 O O . GLU A 1 402 ? -10.219 2.089 -12.281 1.00 97.75 402 GLU A O 1
ATOM 3047 N N . LEU A 1 403 ? -10.844 1.121 -10.372 1.00 97.31 403 LEU A N 1
ATOM 3048 C CA . LEU A 1 403 ? -10.155 2.085 -9.505 1.00 97.31 403 LEU A CA 1
ATOM 3049 C C . LEU A 1 403 ? -9.076 1.389 -8.679 1.00 97.31 403 LEU A C 1
ATOM 3051 O O . LEU A 1 403 ? -9.385 0.506 -7.870 1.00 97.31 403 LEU A O 1
ATOM 3055 N N . PHE A 1 404 ? -7.826 1.822 -8.851 1.00 97.81 404 PHE A N 1
ATOM 3056 C CA . PHE A 1 404 ? -6.663 1.253 -8.180 1.00 97.81 404 PHE A CA 1
ATOM 3057 C C . PHE A 1 404 ? -5.976 2.240 -7.241 1.00 97.81 404 PHE A C 1
ATOM 3059 O O . PHE A 1 404 ? -5.645 3.361 -7.616 1.00 97.81 404 PHE A O 1
ATOM 3066 N N . VAL A 1 405 ? -5.639 1.766 -6.044 1.00 97.31 405 VAL A N 1
ATOM 3067 C CA . VAL A 1 405 ? -4.580 2.393 -5.244 1.00 97.31 405 VAL A CA 1
ATOM 3068 C C . VAL A 1 405 ? -3.276 1.675 -5.566 1.00 97.31 405 VAL A C 1
ATOM 3070 O O . VAL A 1 405 ? -2.934 0.675 -4.932 1.00 97.31 405 VAL A O 1
ATOM 3073 N N . SER A 1 406 ? -2.582 2.120 -6.610 1.00 97.44 406 SER A N 1
ATOM 3074 C CA . SER A 1 406 ? -1.438 1.403 -7.179 1.00 97.44 406 SER A CA 1
ATOM 3075 C C . SER A 1 406 ? -0.203 1.395 -6.272 1.00 97.44 406 SER A C 1
ATOM 3077 O O . SER A 1 406 ? 0.694 0.592 -6.504 1.00 97.44 406 SER A O 1
ATOM 3079 N N . GLU A 1 407 ? -0.178 2.189 -5.199 1.00 96.12 407 GLU A N 1
ATOM 3080 C CA . GLU A 1 407 ? 0.861 2.140 -4.166 1.00 96.12 407 GLU A CA 1
ATOM 3081 C C . GLU A 1 407 ? 0.355 2.716 -2.831 1.00 96.12 407 GLU A C 1
ATOM 3083 O O . GLU A 1 407 ? -0.263 3.783 -2.806 1.00 96.12 407 GLU A O 1
ATOM 3088 N N . TRP A 1 408 ? 0.589 2.039 -1.704 1.00 95.69 408 TRP A N 1
ATOM 3089 C CA . TRP A 1 408 ? 0.230 2.570 -0.381 1.00 95.69 408 TRP A CA 1
ATOM 3090 C C . TRP A 1 408 ? 0.995 1.913 0.774 1.00 95.69 408 TRP A C 1
ATOM 3092 O O . TRP A 1 408 ? 1.346 0.735 0.711 1.00 95.69 408 TRP A O 1
ATOM 3102 N N . ASN A 1 409 ? 1.211 2.679 1.847 1.00 93.88 409 ASN A N 1
ATOM 3103 C CA . ASN A 1 409 ? 1.655 2.247 3.183 1.00 93.88 409 ASN A CA 1
ATOM 3104 C C . ASN A 1 409 ? 1.475 3.434 4.161 1.00 93.88 409 ASN A C 1
ATOM 3106 O O . ASN A 1 409 ? 0.952 4.484 3.783 1.00 93.88 409 ASN A O 1
ATOM 3110 N N . ILE A 1 410 ? 1.971 3.354 5.398 1.00 90.44 410 ILE A N 1
ATOM 3111 C CA . ILE A 1 410 ? 1.967 4.489 6.333 1.00 90.44 410 ILE A CA 1
ATOM 3112 C C . ILE A 1 410 ? 2.779 5.666 5.767 1.00 90.44 410 ILE A C 1
ATOM 3114 O O . ILE A 1 410 ? 2.352 6.821 5.835 1.00 90.44 410 ILE A O 1
ATOM 3118 N N . ARG A 1 411 ? 3.962 5.396 5.203 1.00 88.62 411 ARG A N 1
ATOM 3119 C CA . ARG A 1 411 ? 4.813 6.369 4.495 1.00 88.62 411 ARG A CA 1
ATOM 3120 C C . ARG A 1 411 ? 5.639 5.661 3.410 1.00 88.62 411 ARG A C 1
ATOM 3122 O O . ARG A 1 411 ? 5.866 4.460 3.547 1.00 88.62 411 ARG A O 1
ATOM 3129 N N . PRO A 1 412 ? 6.129 6.387 2.387 1.00 86.06 412 PRO A N 1
ATOM 3130 C CA . PRO A 1 412 ? 6.920 5.790 1.305 1.00 86.06 412 PRO A CA 1
ATOM 3131 C C . PRO A 1 412 ? 8.345 5.417 1.730 1.00 86.06 412 PRO A C 1
ATOM 3133 O O . PRO A 1 412 ? 9.031 4.682 1.031 1.00 86.06 412 PRO A O 1
ATOM 3136 N N . ASN A 1 413 ? 8.825 5.928 2.869 1.00 81.06 413 ASN A N 1
ATOM 3137 C CA . ASN A 1 413 ? 10.147 5.611 3.394 1.00 81.06 413 ASN A CA 1
ATOM 3138 C C . ASN A 1 413 ? 10.183 5.682 4.930 1.00 81.06 413 ASN A C 1
ATOM 3140 O O . ASN A 1 413 ? 9.372 6.369 5.560 1.00 81.06 413 ASN A O 1
ATOM 3144 N N . ALA A 1 414 ? 11.148 4.986 5.534 1.00 73.75 414 ALA A N 1
ATOM 3145 C CA . ALA A 1 414 ? 11.317 4.946 6.987 1.00 73.75 414 ALA A CA 1
ATOM 3146 C C . ALA A 1 414 ? 12.306 5.993 7.537 1.00 73.75 414 ALA A C 1
ATOM 3148 O O . ALA A 1 414 ? 12.168 6.441 8.673 1.00 73.75 414 ALA A O 1
ATOM 3149 N N . ARG A 1 415 ? 13.297 6.415 6.737 1.00 63.50 415 ARG A N 1
ATOM 3150 C CA . ARG A 1 415 ? 14.406 7.271 7.205 1.00 63.50 415 ARG A CA 1
ATOM 3151 C C . ARG A 1 415 ? 13.983 8.694 7.551 1.00 63.50 415 ARG A C 1
ATOM 3153 O O . ARG A 1 415 ? 14.617 9.324 8.392 1.00 63.50 415 ARG A O 1
ATOM 3160 N N . GLU A 1 416 ? 12.949 9.209 6.897 1.00 60.94 416 GLU A N 1
ATOM 3161 C CA . GLU A 1 416 ? 12.559 10.618 7.009 1.00 60.94 416 GLU A CA 1
ATOM 3162 C C . GLU A 1 416 ? 11.342 10.825 7.915 1.00 60.94 416 GLU A C 1
ATOM 3164 O O . GLU A 1 416 ? 10.915 11.958 8.135 1.00 60.94 416 GLU A O 1
ATOM 3169 N N . THR A 1 417 ? 10.762 9.744 8.442 1.00 60.50 417 THR A N 1
ATOM 3170 C CA . THR A 1 417 ? 9.372 9.778 8.902 1.00 60.50 417 THR A CA 1
ATOM 3171 C C . THR A 1 417 ? 9.187 9.587 10.403 1.00 60.50 417 THR A C 1
ATOM 3173 O O . THR A 1 417 ? 8.102 9.876 10.900 1.00 60.50 417 THR A O 1
ATOM 3176 N N . ASN A 1 418 ? 10.221 9.175 11.155 1.00 68.38 418 ASN A N 1
ATOM 3177 C CA . ASN A 1 418 ? 10.124 8.786 12.579 1.00 68.38 418 ASN A CA 1
ATOM 3178 C C . ASN A 1 418 ? 9.005 7.755 12.864 1.00 68.38 418 ASN A C 1
ATOM 3180 O O . ASN A 1 418 ? 8.608 7.574 14.015 1.00 68.38 418 ASN A O 1
ATOM 3184 N N . VAL A 1 419 ? 8.486 7.098 11.822 1.00 77.19 419 VAL A N 1
ATOM 3185 C CA . VAL A 1 419 ? 7.456 6.067 11.907 1.00 77.19 419 VAL A CA 1
ATOM 3186 C C . VAL A 1 419 ? 8.152 4.720 12.005 1.00 77.19 419 VAL A C 1
ATOM 3188 O O . VAL A 1 419 ? 9.060 4.429 11.232 1.00 77.19 419 VAL A O 1
ATOM 3191 N N . ASP A 1 420 ? 7.703 3.903 12.951 1.00 84.31 420 ASP A N 1
ATOM 3192 C CA . ASP A 1 420 ? 8.111 2.509 13.057 1.00 84.31 420 ASP A CA 1
ATOM 3193 C C . ASP A 1 420 ? 7.223 1.623 12.168 1.00 84.31 420 ASP A C 1
ATOM 3195 O O . ASP A 1 420 ? 5.992 1.697 12.236 1.00 84.31 420 ASP A O 1
ATOM 3199 N N . PHE A 1 421 ? 7.861 0.797 11.338 1.00 89.00 421 PHE A N 1
ATOM 3200 C CA . PHE A 1 421 ? 7.203 -0.118 10.396 1.00 89.00 421 PHE A CA 1
ATOM 3201 C C . PHE A 1 421 ? 7.232 -1.589 10.838 1.00 89.00 421 PHE A C 1
ATOM 3203 O O . PHE A 1 421 ? 6.572 -2.431 10.228 1.00 89.00 421 PHE A O 1
ATOM 3210 N N . ASP A 1 422 ? 7.987 -1.909 11.891 1.00 90.94 422 ASP A N 1
ATOM 3211 C CA . ASP A 1 422 ? 8.203 -3.283 12.359 1.00 90.94 422 ASP A CA 1
ATOM 3212 C C . ASP A 1 422 ? 7.236 -3.684 13.484 1.00 90.94 422 ASP A C 1
ATOM 3214 O O . ASP A 1 422 ? 7.073 -4.869 13.790 1.00 90.94 422 ASP A O 1
ATOM 3218 N N . GLY A 1 423 ? 6.593 -2.699 14.108 1.00 90.81 423 GLY A N 1
ATOM 3219 C CA . GLY A 1 423 ? 5.578 -2.850 15.136 1.00 90.81 423 GLY A CA 1
ATOM 3220 C C . GLY A 1 423 ? 4.156 -3.011 14.593 1.00 90.81 423 GLY A C 1
ATOM 3221 O O . GLY A 1 423 ? 3.896 -3.154 13.398 1.00 90.81 423 GLY A O 1
ATOM 3222 N N . ALA A 1 424 ? 3.192 -2.978 15.514 1.00 94.06 424 ALA A N 1
ATOM 3223 C CA . ALA A 1 424 ? 1.781 -3.208 15.208 1.00 94.06 424 ALA A CA 1
ATOM 3224 C C . ALA A 1 424 ? 1.110 -2.066 14.416 1.00 94.06 424 ALA A C 1
ATOM 3226 O O . ALA A 1 424 ? 0.038 -2.274 13.851 1.00 94.06 424 ALA A O 1
ATOM 3227 N N . HIS A 1 425 ? 1.746 -0.895 14.302 1.00 93.31 425 HIS A N 1
ATOM 3228 C CA . HIS A 1 425 ? 1.206 0.239 13.548 1.00 93.31 425 HIS A CA 1
ATOM 3229 C C . HIS A 1 425 ? 0.987 -0.096 12.070 1.00 93.31 425 HIS A C 1
ATOM 3231 O O . HIS A 1 425 ? -0.096 0.152 11.549 1.00 93.31 425 HIS A O 1
ATOM 3237 N N . ALA A 1 426 ? 1.959 -0.741 11.416 1.00 93.44 426 ALA A N 1
ATOM 3238 C CA . ALA A 1 426 ? 1.816 -1.168 10.023 1.00 93.44 426 ALA A CA 1
ATOM 3239 C C . ALA A 1 426 ? 0.658 -2.164 9.845 1.00 93.44 426 ALA A C 1
ATOM 3241 O O . ALA A 1 426 ? -0.078 -2.095 8.864 1.00 93.44 426 ALA A O 1
ATOM 3242 N N . ALA A 1 427 ? 0.436 -3.045 10.826 1.00 95.44 427 ALA A N 1
ATOM 3243 C CA . ALA A 1 427 ? -0.706 -3.956 10.828 1.00 95.44 427 ALA A CA 1
ATOM 3244 C C . ALA A 1 427 ? -2.043 -3.213 11.004 1.00 95.44 427 ALA A C 1
ATOM 3246 O O . ALA A 1 427 ? -3.009 -3.514 10.302 1.00 95.44 427 ALA A O 1
ATOM 3247 N N . ALA A 1 428 ? -2.101 -2.229 11.907 1.00 95.81 428 ALA A N 1
ATOM 3248 C CA . ALA A 1 428 ? -3.293 -1.416 12.147 1.00 95.81 428 ALA A CA 1
ATOM 3249 C C . ALA A 1 428 ? -3.672 -0.576 10.922 1.00 95.81 428 ALA A C 1
ATOM 3251 O O . ALA A 1 428 ? -4.842 -0.560 10.524 1.00 95.81 428 ALA A O 1
ATOM 3252 N N . ASN A 1 429 ? -2.682 0.048 10.286 1.00 94.94 429 ASN A N 1
ATOM 3253 C CA . ASN A 1 429 ? -2.864 0.782 9.044 1.00 94.94 429 ASN A CA 1
ATOM 3254 C C . ASN A 1 429 ? -3.326 -0.142 7.912 1.00 94.94 429 ASN A C 1
ATOM 3256 O O . ASN A 1 429 ? -4.292 0.177 7.222 1.00 94.94 429 ASN A O 1
ATOM 3260 N N . PHE A 1 430 ? -2.728 -1.335 7.789 1.00 95.44 430 PHE A N 1
ATOM 3261 C CA . PHE A 1 430 ? -3.137 -2.309 6.780 1.00 95.44 430 PHE A CA 1
ATOM 3262 C C . PHE A 1 430 ? -4.599 -2.738 6.924 1.00 95.44 430 PHE A C 1
ATOM 3264 O O . PHE A 1 430 ? -5.358 -2.682 5.959 1.00 95.44 430 PHE A O 1
ATOM 3271 N N . VAL A 1 431 ? -5.023 -3.129 8.128 1.00 94.94 431 VAL A N 1
ATOM 3272 C CA . VAL A 1 431 ? -6.410 -3.554 8.385 1.00 94.94 431 VAL A CA 1
ATOM 3273 C C . VAL A 1 431 ? -7.392 -2.403 8.157 1.00 94.94 431 VAL A C 1
ATOM 3275 O O . VAL A 1 431 ? -8.455 -2.605 7.570 1.00 94.94 431 VAL A O 1
ATOM 3278 N N . SER A 1 432 ? -7.041 -1.185 8.577 1.00 93.81 432 SER A N 1
ATOM 3279 C CA . SER A 1 432 ? -7.880 -0.001 8.354 1.00 93.81 432 SER A CA 1
ATOM 3280 C C . SER A 1 432 ? -8.007 0.338 6.869 1.00 93.81 432 SER A C 1
ATOM 3282 O O . SER A 1 432 ? -9.085 0.735 6.411 1.00 93.81 432 SER A O 1
ATOM 3284 N N . PHE A 1 433 ? -6.937 0.134 6.097 1.00 93.94 433 PHE A N 1
ATOM 3285 C CA . PHE A 1 433 ? -6.943 0.344 4.654 1.00 93.94 433 PHE A CA 1
ATOM 3286 C C . PHE A 1 433 ? -7.763 -0.736 3.961 1.00 93.94 433 PHE A C 1
ATOM 3288 O O . PHE A 1 433 ? -8.606 -0.410 3.134 1.00 93.94 433 PHE A O 1
ATOM 3295 N N . ALA A 1 434 ? -7.583 -2.004 4.336 1.00 92.38 434 ALA A N 1
ATOM 3296 C CA . ALA A 1 434 ? -8.380 -3.120 3.840 1.00 92.38 434 ALA A CA 1
ATOM 3297 C C . ALA A 1 434 ? -9.885 -2.876 4.053 1.00 92.38 434 ALA A C 1
ATOM 3299 O O . ALA A 1 434 ? -10.665 -3.041 3.116 1.00 92.38 434 ALA A O 1
ATOM 3300 N N . ALA A 1 435 ? -10.279 -2.397 5.240 1.00 90.25 435 ALA A N 1
ATOM 3301 C CA . ALA A 1 435 ? -11.670 -2.050 5.546 1.00 90.25 435 ALA A CA 1
ATOM 3302 C C . ALA A 1 435 ? -12.173 -0.897 4.681 1.00 90.25 435 ALA A C 1
ATOM 3304 O O . ALA A 1 435 ? -13.220 -0.995 4.050 1.00 90.25 435 ALA A O 1
ATOM 3305 N N . THR A 1 436 ? -11.388 0.174 4.584 1.00 90.00 436 THR A N 1
ATOM 3306 C CA . THR A 1 436 ? -11.740 1.343 3.769 1.00 90.00 436 THR A CA 1
ATOM 3307 C C . THR A 1 436 ? -11.848 0.997 2.282 1.00 90.00 436 THR A C 1
ATOM 3309 O O . THR A 1 436 ? -12.770 1.441 1.607 1.00 90.00 436 THR A O 1
ATOM 3312 N N . SER A 1 437 ? -10.921 0.190 1.773 1.00 90.94 437 SER A N 1
ATOM 3313 C CA . SER A 1 437 ? -10.871 -0.272 0.386 1.00 90.94 437 SER A CA 1
ATOM 3314 C C . SER A 1 437 ? -12.100 -1.110 0.030 1.00 90.94 437 SER A C 1
ATOM 3316 O O . SER A 1 437 ? -12.716 -0.890 -1.015 1.00 90.94 437 SER A O 1
ATOM 3318 N N . ALA A 1 438 ? -12.500 -2.013 0.931 1.00 86.31 438 ALA A N 1
ATOM 3319 C CA . ALA A 1 438 ? -13.700 -2.823 0.773 1.00 86.31 438 ALA A CA 1
ATOM 3320 C C . ALA A 1 438 ? -14.980 -1.978 0.816 1.00 86.31 438 ALA A C 1
ATOM 3322 O O . ALA A 1 438 ? -15.801 -2.083 -0.092 1.00 86.31 438 ALA A O 1
ATOM 3323 N N . ASP A 1 439 ? -15.113 -1.089 1.805 1.00 85.81 439 ASP A N 1
ATOM 3324 C CA . ASP A 1 439 ? -16.279 -0.206 1.947 1.00 85.81 439 ASP A CA 1
ATOM 3325 C C . ASP A 1 439 ? -16.493 0.692 0.722 1.00 85.81 439 ASP A C 1
ATOM 3327 O O . ASP A 1 439 ? -17.626 0.998 0.352 1.00 85.81 439 ASP A O 1
ATOM 3331 N N . LEU A 1 440 ? -15.400 1.148 0.105 1.00 88.00 440 LEU A N 1
ATOM 3332 C CA . LEU A 1 440 ? -15.433 2.036 -1.057 1.00 88.00 440 LEU A CA 1
ATOM 3333 C C . LEU A 1 440 ? -15.503 1.290 -2.395 1.00 88.00 440 LEU A C 1
ATOM 3335 O O . LEU A 1 440 ? -15.646 1.935 -3.434 1.00 88.00 440 LEU A O 1
ATOM 3339 N N . GLY A 1 441 ? -15.405 -0.043 -2.393 1.00 88.94 441 GLY A N 1
ATOM 3340 C CA . GLY A 1 441 ? -15.459 -0.853 -3.607 1.00 88.94 441 GLY A CA 1
ATOM 3341 C C . GLY A 1 441 ? -14.315 -0.558 -4.581 1.00 88.94 441 GLY A C 1
ATOM 3342 O O . GLY A 1 441 ? -14.559 -0.369 -5.775 1.00 88.94 441 GLY A O 1
ATOM 3343 N N . LEU A 1 442 ? -13.076 -0.476 -4.083 1.00 92.44 442 LEU A N 1
ATOM 3344 C CA . LEU A 1 442 ? -11.887 -0.409 -4.941 1.00 92.44 442 LEU A CA 1
ATOM 3345 C C . LEU A 1 442 ? -11.658 -1.748 -5.660 1.00 92.44 442 LEU A C 1
ATOM 3347 O O . LEU A 1 442 ? -11.918 -2.813 -5.102 1.00 92.44 442 LEU A O 1
ATOM 3351 N N . ASP A 1 443 ? -11.134 -1.707 -6.885 1.00 94.12 443 ASP A N 1
ATOM 3352 C CA . ASP A 1 443 ? -10.941 -2.901 -7.728 1.00 94.12 443 ASP A CA 1
ATOM 3353 C C . ASP A 1 443 ? -9.556 -3.548 -7.558 1.00 94.12 443 ASP A C 1
ATOM 3355 O O . ASP A 1 443 ? -9.308 -4.677 -7.995 1.00 94.12 443 ASP A O 1
ATOM 3359 N N . GLY A 1 444 ? -8.640 -2.844 -6.899 1.00 94.44 444 GLY A N 1
ATOM 3360 C CA . GLY A 1 444 ? -7.292 -3.315 -6.628 1.00 94.44 444 GLY A CA 1
ATOM 3361 C C . GLY A 1 444 ? -6.482 -2.306 -5.830 1.00 94.44 444 GLY A C 1
ATOM 3362 O O . GLY A 1 444 ? -6.763 -1.108 -5.816 1.00 94.44 444 GLY A O 1
ATOM 3363 N N . ASN A 1 445 ? -5.462 -2.797 -5.142 1.00 95.50 445 ASN A N 1
ATOM 3364 C CA . ASN A 1 445 ? -4.463 -1.962 -4.494 1.00 95.50 445 ASN A CA 1
ATOM 3365 C C . ASN A 1 445 ? -3.136 -2.711 -4.387 1.00 95.50 445 ASN A C 1
ATOM 3367 O O . ASN A 1 445 ? -3.160 -3.938 -4.406 1.00 95.50 445 ASN A O 1
ATOM 3371 N N . CYS A 1 446 ? -2.016 -2.005 -4.230 1.00 97.19 446 CYS A N 1
ATOM 3372 C CA . CYS A 1 446 ? -0.707 -2.627 -4.027 1.00 97.19 446 CYS A CA 1
ATOM 3373 C C . CYS A 1 446 ? -0.016 -2.085 -2.774 1.00 97.19 446 CYS A C 1
ATOM 3375 O O . CYS A 1 446 ? 0.370 -0.917 -2.732 1.00 97.19 446 CYS A O 1
ATOM 3377 N N . PHE A 1 447 ? 0.180 -2.945 -1.773 1.00 96.81 447 PHE A N 1
ATOM 3378 C CA . PHE A 1 447 ? 0.934 -2.585 -0.572 1.00 96.81 447 PHE A CA 1
ATOM 3379 C C . PHE A 1 447 ? 2.417 -2.364 -0.912 1.00 96.81 447 PHE A C 1
ATOM 3381 O O . PHE A 1 447 ? 3.050 -3.214 -1.545 1.00 96.81 447 PHE A O 1
ATOM 3388 N N . PHE A 1 448 ? 2.978 -1.237 -0.480 1.00 95.25 448 PHE A N 1
ATOM 3389 C CA . PHE A 1 448 ? 4.383 -0.882 -0.658 1.00 95.25 448 PHE A CA 1
ATOM 3390 C C . PHE A 1 448 ? 5.141 -1.099 0.656 1.00 95.25 448 PHE A C 1
ATOM 3392 O O . PHE A 1 448 ? 5.093 -0.261 1.541 1.00 95.25 448 PHE A O 1
ATOM 3399 N N . MET A 1 449 ? 5.854 -2.201 0.862 1.00 93.50 449 MET A N 1
ATOM 3400 C CA . MET A 1 449 ? 6.272 -3.194 -0.133 1.00 93.50 449 MET A CA 1
ATOM 3401 C C . MET A 1 449 ? 6.465 -4.575 0.497 1.00 93.50 449 MET A C 1
ATOM 3403 O O . MET A 1 449 ? 6.310 -4.753 1.703 1.00 93.50 449 MET A O 1
ATOM 3407 N N . LEU A 1 450 ? 6.797 -5.579 -0.315 1.00 95.31 450 LEU A N 1
ATOM 3408 C CA . LEU A 1 450 ? 6.916 -6.956 0.162 1.00 95.31 450 LEU A CA 1
ATOM 3409 C C . LEU A 1 450 ? 8.107 -7.180 1.100 1.00 95.31 450 LEU A C 1
ATOM 3411 O O . LEU A 1 450 ? 7.941 -7.776 2.161 1.00 95.31 450 LEU A O 1
ATOM 3415 N N . LEU A 1 451 ? 9.296 -6.725 0.709 1.00 93.56 451 LEU A N 1
ATOM 3416 C CA . LEU A 1 451 ? 10.563 -7.064 1.356 1.00 93.56 451 LEU A CA 1
ATOM 3417 C C . LEU A 1 451 ? 11.321 -5.802 1.763 1.00 93.56 451 LEU A C 1
ATOM 3419 O O . LEU A 1 451 ? 11.373 -4.842 1.002 1.00 93.56 451 LEU A O 1
ATOM 3423 N N . ASP A 1 452 ? 11.951 -5.819 2.933 1.00 91.44 452 ASP A N 1
ATOM 3424 C CA . ASP A 1 452 ? 12.876 -4.761 3.330 1.00 91.44 452 ASP A CA 1
ATOM 3425 C C . ASP A 1 452 ? 14.077 -4.659 2.384 1.00 91.44 452 ASP A C 1
ATOM 3427 O O . ASP A 1 452 ? 14.786 -5.634 2.122 1.00 91.44 452 ASP A O 1
ATOM 3431 N N . VAL A 1 453 ? 14.365 -3.438 1.937 1.00 79.06 453 VAL A N 1
ATOM 3432 C CA . VAL A 1 453 ? 15.573 -3.135 1.167 1.00 79.06 453 VAL A CA 1
ATOM 3433 C C . VAL A 1 453 ? 16.701 -2.747 2.126 1.00 79.06 453 VAL A C 1
ATOM 3435 O O . VAL A 1 453 ? 16.712 -1.662 2.708 1.00 79.06 453 VAL A O 1
ATOM 3438 N N . ASN A 1 454 ? 17.689 -3.631 2.283 1.00 67.25 454 ASN A N 1
ATOM 3439 C CA . ASN A 1 454 ? 18.877 -3.362 3.095 1.00 67.25 454 ASN A CA 1
ATOM 3440 C C . ASN A 1 454 ? 19.921 -2.564 2.303 1.00 67.25 454 ASN A C 1
ATOM 3442 O O . ASN A 1 454 ? 20.753 -3.127 1.595 1.00 67.25 454 ASN A O 1
ATOM 3446 N N . GLU A 1 455 ? 19.915 -1.244 2.457 1.00 58.78 455 GLU A N 1
ATOM 3447 C CA . GLU A 1 455 ? 20.961 -0.370 1.895 1.00 58.78 455 GLU A CA 1
ATOM 3448 C C . GLU A 1 455 ? 22.127 -0.104 2.865 1.00 58.78 455 GLU A C 1
ATOM 3450 O O . GLU A 1 455 ? 23.132 0.499 2.493 1.00 58.78 455 GLU A O 1
ATOM 3455 N N . GLN A 1 456 ? 21.986 -0.497 4.133 1.00 56.53 456 GLN A N 1
ATOM 3456 C CA . GLN A 1 456 ? 22.976 -0.246 5.181 1.00 56.53 456 GLN A CA 1
ATOM 3457 C C . GLN A 1 456 ? 23.831 -1.489 5.433 1.00 56.53 456 GLN A C 1
ATOM 3459 O O . GLN A 1 456 ? 23.378 -2.620 5.276 1.00 56.53 456 GLN A O 1
ATOM 3464 N N . ALA A 1 457 ? 25.079 -1.277 5.852 1.00 61.41 457 ALA A N 1
ATOM 3465 C CA . ALA A 1 457 ? 25.953 -2.372 6.248 1.00 61.41 457 ALA A CA 1
ATOM 3466 C C . ALA A 1 457 ? 25.463 -3.012 7.562 1.00 61.41 457 ALA A C 1
ATOM 3468 O O . ALA A 1 457 ? 25.307 -2.322 8.570 1.00 61.41 457 ALA A O 1
ATOM 3469 N N . GLY A 1 458 ? 25.291 -4.337 7.558 1.00 73.44 458 GLY A N 1
ATOM 3470 C CA . GLY A 1 458 ? 24.908 -5.136 8.727 1.00 73.44 458 GLY A CA 1
ATOM 3471 C C . GLY A 1 458 ? 23.422 -5.510 8.785 1.00 73.44 458 GLY A C 1
ATOM 3472 O O . GLY A 1 458 ? 22.655 -5.239 7.868 1.00 73.44 458 GLY A O 1
ATOM 3473 N N . VAL A 1 459 ? 23.024 -6.168 9.880 1.00 84.12 459 VAL A N 1
ATOM 3474 C CA . VAL A 1 459 ? 21.645 -6.633 10.108 1.00 84.12 459 VAL A CA 1
ATOM 3475 C C . VAL A 1 459 ? 20.768 -5.493 10.635 1.00 84.12 459 VAL A C 1
ATOM 3477 O O . VAL A 1 459 ? 20.862 -5.100 11.806 1.00 84.12 459 VAL A O 1
ATOM 3480 N N . THR A 1 460 ? 19.869 -5.004 9.784 1.00 87.19 460 THR A N 1
ATOM 3481 C CA . THR A 1 460 ? 18.895 -3.943 10.095 1.00 87.19 460 THR A CA 1
ATOM 3482 C C . THR A 1 460 ? 17.481 -4.449 10.365 1.00 87.19 460 THR A C 1
ATOM 3484 O O . THR A 1 460 ? 16.610 -3.641 10.683 1.00 87.19 460 THR A O 1
ATOM 3487 N N . ASP A 1 461 ? 17.247 -5.761 10.313 1.00 90.69 461 ASP A N 1
ATOM 3488 C CA . ASP A 1 461 ? 15.954 -6.375 10.613 1.00 90.69 461 ASP A CA 1
ATOM 3489 C C . ASP A 1 461 ? 15.411 -5.914 11.975 1.00 90.69 461 ASP A C 1
ATOM 3491 O O . ASP A 1 461 ? 16.143 -5.862 12.978 1.00 90.69 461 ASP A O 1
ATOM 3495 N N . LEU A 1 462 ? 14.110 -5.605 11.994 1.00 90.12 462 LEU A N 1
ATOM 3496 C CA . LEU A 1 462 ? 13.346 -5.211 13.180 1.00 90.12 462 LEU A CA 1
ATOM 3497 C C . LEU A 1 462 ? 13.851 -3.916 13.853 1.00 90.12 462 LEU A C 1
ATOM 3499 O O . LEU A 1 462 ? 13.639 -3.716 15.045 1.00 90.12 462 LEU A O 1
ATOM 3503 N N . SER A 1 463 ? 14.585 -3.055 13.141 1.00 86.88 463 SER A N 1
ATOM 3504 C CA . SER A 1 463 ? 15.112 -1.785 13.678 1.00 86.88 463 SER A CA 1
ATOM 3505 C C . SER A 1 463 ? 14.107 -0.623 13.671 1.00 86.88 463 SER A C 1
ATOM 3507 O O . SER A 1 463 ? 14.442 0.471 14.127 1.00 86.88 463 SER A O 1
ATOM 3509 N N . GLY A 1 464 ? 12.915 -0.846 13.126 1.00 83.12 464 GLY A N 1
ATOM 3510 C CA . GLY A 1 464 ? 11.869 0.136 12.857 1.00 83.12 464 GLY A CA 1
ATOM 3511 C C . GLY A 1 464 ? 12.055 0.904 11.549 1.00 83.12 464 GLY A C 1
ATOM 3512 O O . GLY A 1 464 ? 11.188 1.683 11.170 1.00 83.12 464 GLY A O 1
ATOM 3513 N N . GLN A 1 465 ? 13.189 0.716 10.865 1.00 79.62 465 GLN A N 1
ATOM 3514 C CA . GLN A 1 465 ? 13.688 1.611 9.814 1.00 79.62 465 GLN A CA 1
ATOM 3515 C C . GLN A 1 465 ? 13.529 1.060 8.387 1.00 79.62 465 GLN A C 1
ATOM 3517 O O . GLN A 1 465 ? 14.235 1.506 7.480 1.00 79.62 465 GLN A O 1
ATOM 3522 N N . ALA A 1 466 ? 12.637 0.093 8.168 1.00 87.88 466 ALA A N 1
ATOM 3523 C CA . ALA A 1 466 ? 12.412 -0.489 6.849 1.00 87.88 466 ALA A CA 1
ATOM 3524 C C . ALA A 1 466 ? 10.930 -0.830 6.625 1.00 87.88 466 ALA A C 1
ATOM 3526 O O . ALA A 1 466 ? 10.244 -1.281 7.537 1.00 87.88 466 ALA A O 1
ATOM 3527 N N . VAL A 1 467 ? 10.433 -0.554 5.417 1.00 90.44 467 VAL A N 1
ATOM 3528 C CA . VAL A 1 467 ? 8.992 -0.448 5.115 1.00 90.44 467 VAL A CA 1
ATOM 3529 C C . VAL A 1 467 ? 8.337 -1.750 4.641 1.00 90.44 467 VAL A C 1
ATOM 3531 O O . VAL A 1 467 ? 7.120 -1.794 4.469 1.00 90.44 467 VAL A O 1
ATOM 3534 N N . GLY A 1 468 ? 9.123 -2.802 4.398 1.00 93.75 468 GLY A N 1
ATOM 3535 C CA . GLY A 1 468 ? 8.642 -4.068 3.854 1.00 93.75 468 GLY A CA 1
ATOM 3536 C C . GLY A 1 468 ? 7.753 -4.831 4.834 1.00 93.75 468 GLY A C 1
ATOM 3537 O O . GLY A 1 468 ? 7.880 -4.666 6.043 1.00 93.75 468 GLY A O 1
ATOM 3538 N N . ALA A 1 469 ? 6.872 -5.700 4.335 1.00 95.62 469 ALA A N 1
ATOM 3539 C CA . ALA A 1 469 ? 6.084 -6.619 5.164 1.00 95.62 469 ALA A CA 1
ATOM 3540 C C . ALA A 1 469 ? 6.919 -7.800 5.699 1.00 95.62 469 ALA A C 1
ATOM 3542 O O . ALA A 1 469 ? 6.623 -8.365 6.755 1.00 95.62 469 ALA A O 1
ATOM 3543 N N . LEU A 1 470 ? 7.982 -8.159 4.980 1.00 94.38 470 LEU A N 1
ATOM 3544 C CA . LEU A 1 470 ? 9.013 -9.108 5.381 1.00 94.38 470 LEU A CA 1
ATOM 3545 C C . LEU A 1 470 ? 10.303 -8.360 5.701 1.00 94.38 470 LEU A C 1
ATOM 3547 O O . LEU A 1 470 ? 10.684 -7.429 4.988 1.00 94.38 470 LEU A O 1
ATOM 3551 N N . THR A 1 471 ? 11.015 -8.807 6.733 1.00 93.31 471 THR A N 1
ATOM 3552 C CA . THR A 1 471 ? 12.391 -8.351 6.943 1.00 93.31 471 THR A CA 1
ATOM 3553 C C . THR A 1 471 ? 13.321 -8.893 5.856 1.00 93.31 471 THR A C 1
ATOM 3555 O O . THR A 1 471 ? 12.971 -9.838 5.149 1.00 93.31 471 THR A O 1
ATOM 3558 N N . ALA A 1 472 ? 14.536 -8.356 5.740 1.00 90.25 472 ALA A N 1
ATOM 3559 C CA . ALA A 1 472 ? 15.515 -8.829 4.759 1.00 90.25 472 ALA A CA 1
ATOM 3560 C C . ALA A 1 472 ? 15.885 -10.316 4.926 1.00 90.25 472 ALA A C 1
ATOM 3562 O O . ALA A 1 472 ? 16.277 -10.961 3.958 1.00 90.25 472 ALA A O 1
ATOM 3563 N N . HIS A 1 473 ? 15.731 -10.864 6.136 1.00 90.94 473 HIS A N 1
ATOM 3564 C CA . HIS A 1 473 ? 15.881 -12.291 6.431 1.00 90.94 473 HIS A CA 1
ATOM 3565 C C . HIS A 1 473 ? 14.558 -13.082 6.426 1.00 90.94 473 HIS A C 1
ATOM 3567 O O . HIS A 1 473 ? 14.502 -14.222 6.878 1.00 90.94 473 HIS A O 1
ATOM 3573 N N . GLY A 1 474 ? 13.465 -12.502 5.932 1.00 90.94 474 GLY A N 1
ATOM 3574 C CA . GLY A 1 474 ? 12.201 -13.216 5.742 1.00 90.94 474 GLY A CA 1
ATOM 3575 C C . GLY A 1 474 ? 11.409 -13.441 7.028 1.00 90.94 474 GLY A C 1
ATOM 3576 O O . GLY A 1 474 ? 10.532 -14.309 7.065 1.00 90.94 474 GLY A O 1
ATOM 3577 N N . ILE A 1 475 ? 11.685 -12.677 8.090 1.00 92.12 475 ILE A N 1
ATOM 3578 C CA . ILE A 1 475 ? 10.811 -12.659 9.265 1.00 92.12 475 ILE A CA 1
ATOM 3579 C C . ILE A 1 475 ? 9.519 -11.941 8.867 1.00 92.12 475 ILE A C 1
ATOM 3581 O O . ILE A 1 475 ? 9.552 -10.811 8.373 1.00 92.12 475 ILE A O 1
ATOM 3585 N N . LYS A 1 476 ? 8.378 -12.598 9.088 1.00 93.81 476 LYS A N 1
ATOM 3586 C CA . LYS A 1 476 ? 7.049 -12.016 8.877 1.00 93.81 476 LYS A CA 1
ATOM 3587 C C . LYS A 1 476 ? 6.800 -10.947 9.928 1.00 93.81 476 LYS A C 1
ATOM 3589 O O . LYS A 1 476 ? 6.772 -11.259 11.111 1.00 93.81 476 LYS A O 1
ATOM 3594 N N . LYS A 1 477 ? 6.630 -9.687 9.526 1.00 94.62 477 LYS A N 1
ATOM 3595 C CA . LYS A 1 477 ? 6.285 -8.602 10.458 1.00 94.62 477 LYS A CA 1
ATOM 3596 C C . LYS A 1 477 ? 4.804 -8.685 10.855 1.00 94.62 477 LYS A C 1
ATOM 3598 O O . LYS A 1 477 ? 4.030 -9.352 10.162 1.00 94.62 477 LYS A O 1
ATOM 3603 N N . PRO A 1 478 ? 4.356 -7.975 11.911 1.00 95.12 478 PRO A N 1
ATOM 3604 C CA . PRO A 1 478 ? 2.939 -7.907 12.281 1.00 95.12 478 PRO A CA 1
ATOM 3605 C C . PRO A 1 478 ? 1.994 -7.627 11.103 1.00 95.12 478 PRO A C 1
ATOM 3607 O O . PRO A 1 478 ? 0.935 -8.242 11.004 1.00 95.12 478 PRO A O 1
ATOM 3610 N N . VAL A 1 479 ? 2.393 -6.751 10.173 1.00 95.94 479 VAL A N 1
ATOM 3611 C CA . VAL A 1 479 ? 1.603 -6.440 8.971 1.00 95.94 479 VAL A CA 1
ATOM 3612 C C . VAL A 1 479 ? 1.437 -7.636 8.029 1.00 95.94 479 VAL A C 1
ATOM 3614 O O . VAL A 1 479 ? 0.352 -7.834 7.493 1.00 95.94 479 VAL A O 1
ATOM 3617 N N . PHE A 1 480 ? 2.453 -8.492 7.883 1.00 96.00 480 PHE A N 1
ATOM 3618 C CA . PHE A 1 480 ? 2.345 -9.701 7.065 1.00 96.00 480 PHE A CA 1
ATOM 3619 C C . PHE A 1 480 ? 1.356 -10.695 7.684 1.00 96.00 480 PHE A C 1
ATOM 3621 O O . PHE A 1 480 ? 0.532 -11.274 6.986 1.00 96.00 480 PHE A O 1
ATOM 3628 N N . HIS A 1 481 ? 1.368 -10.852 9.009 1.00 95.00 481 HIS A N 1
ATOM 3629 C CA . HIS A 1 481 ? 0.366 -11.679 9.684 1.00 95.00 481 HIS A CA 1
ATOM 3630 C C . HIS A 1 481 ? -1.051 -11.098 9.559 1.00 95.00 481 HIS A C 1
ATOM 3632 O O . HIS A 1 481 ? -2.013 -11.848 9.405 1.00 95.00 481 HIS A O 1
ATOM 3638 N N . ALA A 1 482 ? -1.201 -9.770 9.569 1.00 94.94 482 ALA A N 1
ATOM 3639 C CA . ALA A 1 482 ? -2.483 -9.134 9.270 1.00 94.94 482 ALA A CA 1
ATOM 3640 C C . ALA A 1 482 ? -2.965 -9.462 7.844 1.00 94.94 482 ALA A C 1
ATOM 3642 O O . ALA A 1 482 ? -4.143 -9.777 7.667 1.00 94.94 482 ALA A O 1
ATOM 3643 N N . MET A 1 483 ? -2.062 -9.472 6.852 1.00 95.00 483 MET A N 1
ATOM 3644 C CA . MET A 1 483 ? -2.368 -9.937 5.491 1.00 95.00 483 MET A CA 1
ATOM 3645 C C . MET A 1 483 ? -2.858 -11.390 5.489 1.00 95.00 483 MET A C 1
ATOM 3647 O O . MET A 1 483 ? -3.863 -11.676 4.846 1.00 95.00 483 MET A O 1
ATOM 3651 N N . GLU A 1 484 ? -2.224 -12.292 6.249 1.00 92.75 484 GLU A N 1
ATOM 36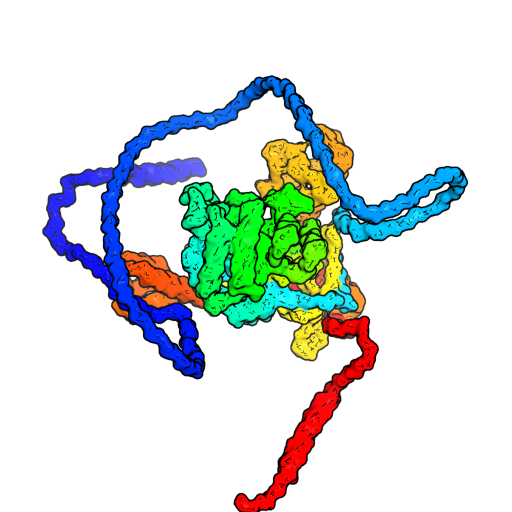52 C CA . GLU A 1 484 ? -2.655 -13.697 6.370 1.00 92.75 484 GLU A CA 1
ATOM 3653 C C . GLU A 1 484 ? -4.071 -13.829 6.946 1.00 92.75 484 GLU A C 1
ATOM 3655 O O . GLU A 1 484 ? -4.881 -14.601 6.432 1.00 92.75 484 GLU A O 1
ATOM 3660 N N . PHE A 1 485 ? -4.409 -13.061 7.985 1.00 91.06 485 PHE A N 1
ATOM 3661 C CA . PHE A 1 485 ? -5.751 -13.103 8.575 1.00 91.06 485 PHE A CA 1
ATOM 3662 C C . PHE A 1 485 ? -6.839 -12.601 7.624 1.00 91.06 485 PHE A C 1
ATOM 3664 O O . PHE A 1 485 ? -7.925 -13.193 7.566 1.00 91.06 485 PHE A O 1
ATOM 3671 N N . VAL A 1 486 ? -6.552 -11.525 6.887 1.00 90.12 486 VAL A N 1
ATOM 3672 C CA . VAL A 1 486 ? -7.464 -10.979 5.875 1.00 90.12 486 VAL A CA 1
ATOM 3673 C C . VAL A 1 486 ? -7.601 -11.948 4.699 1.00 90.12 486 VAL A C 1
ATOM 3675 O O . VAL A 1 486 ? -8.721 -12.226 4.273 1.00 90.12 486 VAL A O 1
ATOM 3678 N N . ASP A 1 487 ? -6.500 -12.530 4.217 1.00 87.31 487 ASP A N 1
ATOM 3679 C CA . ASP A 1 487 ? -6.504 -13.459 3.082 1.00 87.31 487 ASP A CA 1
ATOM 3680 C C . ASP A 1 487 ? -7.260 -14.757 3.373 1.00 87.31 487 ASP A C 1
ATOM 3682 O O . ASP A 1 487 ? -8.074 -15.181 2.552 1.00 87.31 487 ASP A O 1
ATOM 3686 N N . GLN A 1 488 ? -7.097 -15.338 4.565 1.00 82.38 488 GLN A N 1
ATOM 3687 C CA . GLN A 1 488 ? -7.863 -16.517 4.999 1.00 82.38 488 GLN A CA 1
ATOM 3688 C C . GLN A 1 488 ? -9.384 -16.298 4.969 1.00 82.38 488 GLN A C 1
ATOM 3690 O O . GLN A 1 488 ? -10.152 -17.257 5.008 1.00 82.38 48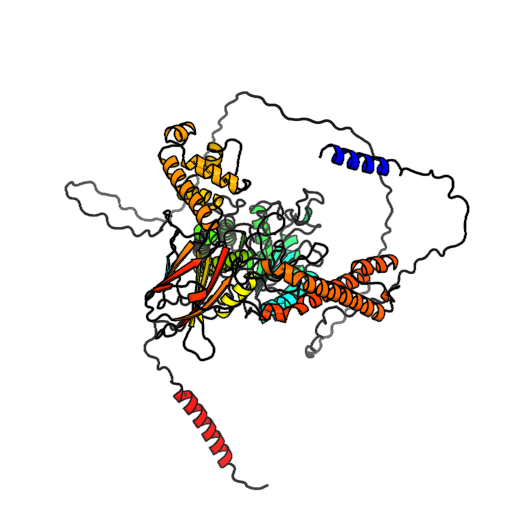8 GLN A O 1
ATOM 3695 N N . SER A 1 489 ? -9.810 -15.038 4.898 1.00 74.44 489 SER A N 1
ATOM 3696 C CA . SER A 1 489 ? -11.206 -14.619 4.881 1.00 74.44 489 SER A CA 1
ATOM 3697 C C . SER A 1 489 ? -11.628 -14.015 3.534 1.00 74.44 489 SER A C 1
ATOM 3699 O O . SER A 1 489 ? -12.752 -13.545 3.395 1.00 74.44 489 SER A O 1
ATOM 3701 N N . SER A 1 490 ? -10.737 -14.001 2.538 1.00 72.94 490 SER A N 1
ATOM 3702 C CA . SER A 1 490 ? -10.921 -13.256 1.285 1.00 72.94 490 SER A CA 1
ATOM 3703 C C . SER A 1 490 ? -11.975 -13.836 0.346 1.00 72.94 490 SER A C 1
ATOM 3705 O O . SER A 1 490 ? -12.650 -13.076 -0.346 1.00 72.94 490 SER A O 1
ATOM 3707 N N . ASP A 1 491 ? -12.144 -15.158 0.357 1.00 77.12 491 ASP A N 1
ATOM 3708 C CA . ASP A 1 491 ? -13.148 -15.865 -0.446 1.00 77.12 491 ASP A CA 1
ATOM 3709 C C . ASP A 1 491 ? -14.506 -15.976 0.276 1.00 77.12 491 ASP A C 1
ATOM 3711 O O . ASP A 1 491 ? -15.500 -16.376 -0.330 1.00 77.12 491 ASP A O 1
ATOM 3715 N N . ALA A 1 492 ? -14.560 -15.618 1.564 1.00 76.06 492 ALA A N 1
ATOM 3716 C CA . ALA A 1 492 ? -15.791 -15.596 2.344 1.00 76.06 492 ALA A CA 1
ATOM 3717 C C . ALA A 1 492 ? -16.632 -14.349 2.036 1.00 76.06 492 ALA A C 1
ATOM 3719 O O . ALA A 1 492 ? -16.108 -13.292 1.677 1.00 76.06 492 ALA A O 1
ATOM 3720 N N . GLU A 1 493 ? -17.950 -14.463 2.214 1.00 74.75 493 GLU A N 1
ATOM 3721 C CA . GLU A 1 493 ? -18.833 -13.300 2.159 1.00 74.75 493 GLU A CA 1
ATOM 3722 C C . GLU A 1 493 ? -18.521 -12.344 3.317 1.00 74.75 493 GLU A C 1
ATOM 3724 O O . GLU A 1 493 ? -18.366 -12.759 4.475 1.00 74.75 493 GLU A O 1
ATOM 3729 N N . LEU A 1 494 ? -18.428 -11.053 2.993 1.00 78.44 494 LEU A N 1
ATOM 3730 C CA . LEU A 1 494 ? -18.221 -10.012 3.988 1.00 78.44 494 LEU A CA 1
ATOM 3731 C C . LEU A 1 494 ? -19.525 -9.708 4.697 1.00 78.44 494 LEU A C 1
ATOM 3733 O O . LEU A 1 494 ? -20.571 -9.519 4.071 1.00 78.44 494 LEU A O 1
ATOM 3737 N N . LEU A 1 495 ? -19.436 -9.581 6.012 1.00 85.94 495 LEU A N 1
ATOM 3738 C CA . LEU A 1 495 ? -20.520 -9.015 6.791 1.00 85.94 495 LEU A CA 1
ATOM 3739 C C . LEU A 1 495 ? -20.380 -7.501 6.804 1.00 85.94 495 LEU A C 1
ATOM 3741 O O . LEU A 1 495 ? -19.275 -6.965 6.919 1.00 85.94 495 LEU A O 1
ATOM 3745 N N . GLN A 1 496 ? -21.510 -6.808 6.721 1.00 86.94 496 GLN A N 1
ATOM 3746 C CA . GLN A 1 496 ? -21.508 -5.361 6.851 1.00 86.94 496 GLN A CA 1
ATOM 3747 C C . GLN A 1 496 ? -21.054 -4.963 8.263 1.00 86.94 496 GLN A C 1
ATOM 3749 O O . GLN A 1 496 ? -21.643 -5.388 9.263 1.00 86.94 496 GLN A O 1
ATOM 3754 N N . VAL A 1 497 ? -20.019 -4.124 8.328 1.00 89.75 497 VAL A N 1
ATOM 3755 C CA . VAL A 1 497 ? -19.534 -3.497 9.560 1.00 89.75 497 VAL A CA 1
ATOM 3756 C C . VAL A 1 497 ? -19.897 -2.019 9.511 1.00 89.75 497 VAL A C 1
ATOM 3758 O O . VAL A 1 497 ? -19.336 -1.246 8.740 1.00 89.75 497 VAL A O 1
ATOM 3761 N N . GLU A 1 498 ? -20.852 -1.607 10.335 1.00 89.00 498 GLU A N 1
ATOM 3762 C CA . GLU A 1 498 ? -21.189 -0.199 10.499 1.00 89.00 498 GLU A CA 1
ATOM 3763 C C . GLU A 1 498 ? -20.216 0.431 11.493 1.00 89.00 498 GLU A C 1
ATOM 3765 O O . GLU A 1 498 ? -20.183 0.085 12.679 1.00 89.00 498 GLU A O 1
ATOM 3770 N N . ILE A 1 499 ? -19.424 1.370 10.986 1.00 83.50 499 ILE A N 1
ATOM 3771 C CA . ILE A 1 499 ? -18.527 2.211 11.770 1.00 83.50 499 ILE A CA 1
ATOM 3772 C C . ILE A 1 499 ? -19.167 3.605 11.874 1.00 83.50 499 ILE A C 1
ATOM 3774 O O . ILE A 1 499 ? -19.751 4.084 10.895 1.00 83.50 499 ILE A O 1
ATOM 3778 N N . PRO A 1 500 ? -19.075 4.290 13.027 1.00 76.44 500 PRO A N 1
ATOM 3779 C CA . PRO A 1 500 ? -19.560 5.656 13.165 1.00 76.44 500 PRO A CA 1
ATOM 3780 C C . PRO A 1 500 ? -18.969 6.575 12.089 1.00 76.44 500 PRO A C 1
ATOM 3782 O O . PRO A 1 500 ? -17.771 6.548 11.813 1.00 76.44 500 PRO A O 1
ATOM 3785 N N . THR A 1 501 ? -19.795 7.439 11.497 1.00 70.44 501 THR A N 1
ATOM 3786 C CA . THR A 1 501 ? -19.387 8.326 10.388 1.00 70.44 501 THR A CA 1
ATOM 3787 C C . THR A 1 501 ? -18.236 9.272 10.740 1.00 70.44 501 THR A C 1
ATOM 3789 O O . THR A 1 501 ? -17.565 9.788 9.852 1.00 70.44 501 THR A O 1
ATOM 3792 N N . ASN A 1 502 ? -17.992 9.497 12.027 1.00 67.75 502 ASN A N 1
ATOM 3793 C CA . ASN A 1 502 ? -16.977 10.378 12.595 1.00 67.75 502 ASN A CA 1
ATOM 3794 C C . ASN A 1 502 ? -15.786 9.624 13.225 1.00 67.75 502 ASN A C 1
ATOM 3796 O O . ASN A 1 502 ? -15.020 10.224 13.981 1.00 67.75 502 ASN A O 1
ATOM 3800 N N . GLU A 1 503 ? -15.646 8.323 12.971 1.00 79.81 503 GLU A N 1
ATOM 3801 C CA . GLU A 1 503 ? -14.566 7.500 13.515 1.00 79.81 503 GLU A CA 1
ATOM 3802 C C . GLU A 1 503 ? -13.417 7.333 12.515 1.00 79.81 503 GLU A C 1
ATOM 3804 O O . GLU A 1 503 ? -13.508 6.576 11.552 1.00 79.81 503 GLU A O 1
ATOM 3809 N N . TYR A 1 504 ? -12.321 8.040 12.780 1.00 78.38 504 TYR A N 1
ATOM 3810 C CA . TYR A 1 504 ? -11.186 8.137 11.865 1.00 78.38 504 TYR A CA 1
ATOM 3811 C C . TYR A 1 504 ? -10.120 7.054 12.086 1.00 78.38 504 TYR A C 1
ATOM 3813 O O . TYR A 1 504 ? -9.332 6.807 11.176 1.00 78.38 504 TYR A O 1
ATOM 3821 N N . ALA A 1 505 ? -10.082 6.433 13.271 1.00 85.44 505 ALA A N 1
ATOM 3822 C CA . ALA A 1 505 ? -9.006 5.533 13.690 1.00 85.44 505 ALA A CA 1
ATOM 3823 C C . ALA A 1 505 ? -9.397 4.051 13.661 1.00 85.44 505 ALA A C 1
ATOM 3825 O O . ALA A 1 505 ? -8.548 3.185 13.453 1.00 85.44 505 ALA A O 1
ATOM 3826 N N . LEU A 1 506 ? -10.670 3.734 13.922 1.00 88.31 506 LEU A N 1
ATOM 3827 C CA . LEU A 1 506 ? -11.111 2.343 13.956 1.00 88.31 506 LEU A CA 1
ATOM 3828 C C . LEU A 1 506 ? -11.360 1.795 12.548 1.00 88.31 506 LEU A C 1
ATOM 3830 O O . LEU A 1 506 ? -12.162 2.330 11.778 1.00 88.31 506 LEU A O 1
ATOM 3834 N N . GLY A 1 507 ? -10.707 0.674 12.259 1.00 90.50 507 GLY A N 1
ATOM 3835 C CA . GLY A 1 507 ? -11.000 -0.207 11.134 1.00 90.50 507 GLY A CA 1
ATOM 3836 C C . GLY A 1 507 ? -11.609 -1.513 11.635 1.00 90.50 507 GLY A C 1
ATOM 3837 O O . GLY A 1 507 ? -11.260 -1.985 12.718 1.00 90.50 507 GLY A O 1
ATOM 3838 N N . GLY A 1 508 ? -12.515 -2.107 10.861 1.00 91.44 508 GLY A N 1
ATOM 3839 C CA . GLY A 1 508 ? -13.164 -3.361 11.228 1.00 91.44 508 GLY A CA 1
ATOM 3840 C C . GLY A 1 508 ? -13.519 -4.190 10.002 1.00 91.44 508 GLY A C 1
ATOM 3841 O O . GLY A 1 508 ? -14.110 -3.672 9.062 1.00 91.44 508 GLY A O 1
ATOM 3842 N N . LEU A 1 509 ? -13.170 -5.473 10.035 1.00 91.62 509 LEU A N 1
ATOM 3843 C CA . LEU A 1 509 ? -13.540 -6.475 9.039 1.00 91.62 509 LEU A CA 1
ATOM 3844 C C . LEU A 1 509 ? -14.251 -7.620 9.755 1.00 91.62 509 LEU A C 1
ATOM 3846 O O . LEU A 1 509 ? -13.762 -8.099 10.779 1.00 91.62 509 LEU A O 1
ATOM 3850 N N . ALA A 1 510 ? -15.369 -8.084 9.204 1.00 91.12 510 ALA A N 1
ATOM 3851 C CA . ALA A 1 510 ? -16.114 -9.221 9.729 1.00 91.12 510 ALA A CA 1
ATOM 3852 C C . ALA A 1 510 ? -16.433 -10.207 8.602 1.00 91.12 510 ALA A C 1
ATOM 3854 O O . ALA A 1 510 ? -16.929 -9.816 7.546 1.00 91.12 510 ALA A O 1
ATOM 3855 N N . THR A 1 511 ? -16.127 -11.485 8.817 1.00 87.12 511 THR A N 1
ATOM 3856 C CA . THR A 1 511 ? -16.238 -12.532 7.786 1.00 87.12 511 THR A CA 1
ATOM 3857 C C . THR A 1 511 ? -16.648 -13.865 8.388 1.00 87.12 511 THR A C 1
ATOM 3859 O O . THR A 1 511 ? -16.247 -14.195 9.503 1.00 87.12 511 THR A O 1
ATOM 3862 N N . MET A 1 512 ? -17.422 -14.651 7.641 1.00 80.62 512 MET A N 1
ATOM 3863 C CA . MET A 1 512 ? -17.761 -16.021 8.028 1.00 80.62 512 MET A CA 1
ATOM 3864 C C . MET A 1 512 ? -16.723 -16.990 7.455 1.00 80.62 512 MET A C 1
ATOM 3866 O O . MET A 1 512 ? -16.715 -17.277 6.262 1.00 80.62 512 MET A O 1
ATOM 3870 N N . VAL A 1 513 ? -15.833 -17.499 8.300 1.00 73.06 513 VAL A N 1
ATOM 3871 C CA . VAL A 1 513 ? -14.745 -18.406 7.923 1.00 73.06 513 VAL A CA 1
ATOM 3872 C C . VAL A 1 513 ? -15.160 -19.856 8.181 1.00 73.06 513 VAL A C 1
ATOM 3874 O O . VAL A 1 513 ? -15.771 -20.188 9.200 1.00 73.06 513 VAL A O 1
ATOM 3877 N N . ARG A 1 514 ? -14.806 -20.759 7.260 1.00 60.75 514 ARG A N 1
ATOM 3878 C CA . ARG A 1 514 ? -14.966 -22.207 7.452 1.00 60.75 514 ARG A CA 1
ATOM 3879 C C . ARG A 1 514 ? -13.687 -22.798 8.037 1.00 60.75 514 ARG A C 1
ATOM 3881 O O . ARG A 1 514 ? -12.727 -23.037 7.309 1.00 60.75 514 ARG A O 1
ATOM 3888 N N . ALA A 1 515 ? -13.694 -23.102 9.329 1.00 51.91 515 ALA A N 1
ATOM 3889 C CA . ALA A 1 515 ? -12.713 -24.019 9.894 1.00 51.91 515 ALA A CA 1
ATOM 3890 C C . ALA A 1 515 ? -13.143 -25.460 9.551 1.00 51.91 515 ALA A C 1
ATOM 3892 O O . ALA A 1 515 ? -14.176 -25.931 10.018 1.00 51.91 515 ALA A O 1
ATOM 3893 N N . ASP A 1 516 ? -12.416 -26.122 8.644 1.00 50.78 516 ASP A N 1
ATOM 3894 C CA . ASP A 1 516 ? -12.265 -27.588 8.561 1.00 50.78 516 ASP A CA 1
ATOM 3895 C C . ASP A 1 516 ? -13.427 -28.482 9.077 1.00 50.78 516 ASP A C 1
ATOM 3897 O O . ASP A 1 516 ? -13.278 -29.265 10.015 1.00 50.78 516 ASP A O 1
ATOM 3901 N N . PHE A 1 517 ? -14.579 -28.445 8.390 1.00 47.84 517 PHE A N 1
ATOM 3902 C CA . PHE A 1 517 ? -15.790 -29.246 8.684 1.00 47.84 517 PHE A CA 1
ATOM 3903 C C . PHE A 1 517 ? -16.476 -28.955 10.037 1.00 47.84 517 PHE A C 1
ATOM 3905 O O . PHE A 1 517 ? -17.308 -29.751 10.482 1.00 47.84 517 PHE A O 1
ATOM 3912 N N . ARG A 1 518 ? -16.163 -27.827 10.681 1.00 53.22 518 ARG A N 1
ATOM 3913 C CA . ARG A 1 518 ? -16.887 -27.291 11.843 1.00 53.22 518 ARG A CA 1
ATOM 3914 C C . ARG A 1 518 ? -18.010 -26.338 11.417 1.00 53.22 518 ARG A C 1
ATOM 3916 O O . ARG A 1 518 ? -18.126 -25.978 10.245 1.00 53.22 518 ARG A O 1
ATOM 3923 N N . GLU A 1 519 ? -18.848 -25.972 12.388 1.00 59.19 519 GLU A N 1
ATOM 3924 C CA . GLU A 1 519 ? -19.827 -24.881 12.271 1.00 59.19 519 GLU A CA 1
ATOM 3925 C C . GLU A 1 519 ? -19.139 -23.592 11.760 1.00 59.19 519 GLU A C 1
ATOM 3927 O O . GLU A 1 519 ? -17.955 -23.390 12.053 1.00 59.19 519 GLU A O 1
ATOM 3932 N N . PRO A 1 520 ? -19.839 -22.726 11.002 1.00 62.94 520 PRO A N 1
ATOM 3933 C CA . PRO A 1 520 ? -19.288 -21.454 10.537 1.00 62.94 520 PRO A CA 1
ATOM 3934 C C . PRO A 1 520 ? -18.755 -20.616 11.710 1.00 62.94 520 PRO A C 1
ATOM 3936 O O . PRO A 1 520 ? -19.479 -20.391 12.681 1.00 62.94 520 PRO A O 1
ATOM 3939 N N . GLN A 1 521 ? -17.514 -20.131 11.616 1.00 81.06 521 GLN A N 1
ATOM 3940 C CA . GLN A 1 521 ? -16.925 -19.234 12.614 1.00 81.06 521 GLN A CA 1
ATOM 3941 C C . GLN A 1 521 ? -16.921 -17.802 12.089 1.00 81.06 521 GLN A C 1
ATOM 3943 O O . GLN A 1 521 ? -16.517 -17.546 10.958 1.00 81.06 521 GLN A O 1
ATOM 3948 N N . LEU A 1 522 ? -17.351 -16.852 12.912 1.00 87.69 522 LEU A N 1
ATOM 3949 C CA . LEU A 1 522 ? -17.197 -15.435 12.620 1.00 87.69 522 LEU A CA 1
ATOM 3950 C C . LEU A 1 522 ? -15.773 -15.014 12.990 1.00 87.69 522 LEU A C 1
ATOM 3952 O O . LEU A 1 522 ? -15.386 -15.092 14.152 1.00 87.69 522 LEU A O 1
ATOM 3956 N N . ARG A 1 523 ? -15.010 -14.506 12.025 1.00 91.69 523 ARG A N 1
ATOM 3957 C CA . ARG A 1 523 ? -13.754 -13.803 12.285 1.00 91.69 523 ARG A CA 1
ATOM 3958 C C . ARG A 1 523 ? -13.985 -12.304 12.259 1.00 91.69 523 ARG A C 1
ATOM 3960 O O . ARG A 1 523 ? -14.446 -11.758 11.256 1.00 91.69 523 ARG A O 1
ATOM 3967 N N . LEU A 1 524 ? -13.595 -11.653 13.347 1.00 93.81 524 LEU A N 1
ATOM 3968 C CA . LEU A 1 524 ? -13.573 -10.209 13.497 1.00 93.81 524 LEU A CA 1
ATOM 3969 C C . LEU A 1 524 ? -12.120 -9.728 13.576 1.00 93.81 524 LEU A C 1
ATOM 3971 O O . LEU A 1 524 ? -11.365 -10.170 14.440 1.00 93.81 524 LEU A O 1
ATOM 3975 N N . ILE A 1 525 ? -11.734 -8.812 12.693 1.00 95.25 525 ILE A N 1
ATOM 3976 C CA . ILE A 1 525 ? -10.419 -8.163 12.696 1.00 95.25 525 ILE A CA 1
ATOM 3977 C C . ILE A 1 525 ? -10.656 -6.679 12.952 1.00 95.25 525 ILE A C 1
ATOM 3979 O O . ILE A 1 525 ? -11.289 -6.008 12.138 1.00 95.25 525 ILE A O 1
ATOM 3983 N N . LEU A 1 526 ? -10.166 -6.168 14.078 1.00 95.94 526 LEU A N 1
ATOM 3984 C CA . LEU A 1 526 ? -10.285 -4.761 14.452 1.00 95.94 526 LEU A CA 1
ATOM 3985 C C . LEU A 1 526 ? -8.909 -4.107 14.465 1.00 95.94 526 LEU A C 1
ATOM 3987 O O . LEU A 1 526 ? -7.939 -4.702 14.937 1.00 95.94 526 LEU A O 1
ATOM 3991 N N . ALA A 1 527 ? -8.853 -2.856 14.027 1.00 95.56 527 ALA A N 1
ATOM 3992 C CA . ALA A 1 527 ? -7.676 -2.006 14.104 1.00 95.56 527 ALA A CA 1
ATOM 3993 C C . ALA A 1 527 ? -7.987 -0.707 14.838 1.00 95.56 527 ALA A C 1
ATOM 3995 O O . ALA A 1 527 ? -9.076 -0.157 14.702 1.00 95.56 527 ALA A O 1
ATOM 3996 N N . ASN A 1 528 ? -7.008 -0.214 15.590 1.00 93.88 528 ASN A N 1
ATOM 3997 C CA . ASN A 1 528 ? -6.987 1.140 16.129 1.00 93.88 528 ASN A CA 1
ATOM 3998 C C . ASN A 1 528 ? -5.771 1.870 15.546 1.00 93.88 528 ASN A C 1
ATOM 4000 O O . ASN A 1 528 ? -4.720 1.922 16.186 1.00 93.88 528 ASN A O 1
ATOM 4004 N N . ASP A 1 529 ? -5.915 2.365 14.318 1.00 92.06 529 ASP A N 1
ATOM 4005 C CA . ASP A 1 529 ? -4.895 3.102 13.566 1.00 92.06 529 ASP A CA 1
ATOM 4006 C C . ASP A 1 529 ? -4.940 4.584 13.952 1.00 92.06 529 ASP A C 1
ATOM 4008 O O . ASP A 1 529 ? -5.927 5.277 13.712 1.00 92.06 529 ASP A O 1
ATOM 4012 N N . VAL A 1 530 ? -3.922 5.081 14.652 1.00 86.56 530 VAL A N 1
ATOM 4013 C CA . VAL A 1 530 ? -3.981 6.430 15.225 1.00 86.56 530 VAL A CA 1
ATOM 4014 C C . VAL A 1 530 ? -3.887 7.481 14.131 1.00 86.56 530 VAL A C 1
ATOM 4016 O O . VAL A 1 530 ? -2.987 7.464 13.300 1.00 86.56 530 VAL A O 1
ATOM 4019 N N . VAL A 1 531 ? -4.766 8.477 14.209 1.00 83.62 531 VAL A N 1
ATOM 4020 C CA . VAL A 1 531 ? -4.801 9.583 13.249 1.00 83.62 531 VAL A CA 1
ATOM 4021 C C . VAL A 1 531 ? -4.033 10.790 13.759 1.00 83.62 531 VAL A C 1
ATOM 4023 O O . VAL A 1 531 ? -4.106 11.146 14.940 1.00 83.62 531 VAL A O 1
ATOM 4026 N N . GLU A 1 532 ? -3.339 11.480 12.859 1.00 83.31 532 GLU A N 1
ATOM 4027 C CA . GLU A 1 532 ? -2.586 12.663 13.224 1.00 83.31 532 GLU A CA 1
ATOM 4028 C C . GLU A 1 532 ? -3.498 13.865 13.580 1.00 83.31 532 GLU A C 1
ATOM 4030 O O . GLU A 1 532 ? -4.370 14.258 12.794 1.00 83.31 532 GLU A O 1
ATOM 4035 N N . PRO A 1 533 ? -3.281 14.537 14.731 1.00 85.50 533 PRO A N 1
ATOM 4036 C CA . PRO A 1 533 ? -4.105 15.670 15.167 1.00 85.50 533 PRO A CA 1
ATOM 4037 C C . PRO A 1 533 ? -4.160 16.831 14.168 1.00 85.50 533 PRO A C 1
ATOM 4039 O O . PRO A 1 533 ? -5.190 17.495 14.045 1.00 85.50 533 PRO A O 1
ATOM 4042 N N . GLN A 1 534 ? -3.063 17.087 13.446 1.00 83.56 534 GLN A N 1
ATOM 4043 C CA . GLN A 1 534 ? -3.015 18.123 12.415 1.00 83.56 534 GLN A CA 1
ATOM 4044 C C . GLN A 1 534 ? -3.956 17.819 11.249 1.00 83.56 534 GLN A C 1
ATOM 4046 O O . GLN A 1 534 ? -4.611 18.738 10.759 1.00 83.56 534 GLN A O 1
ATOM 4051 N N . TRP A 1 535 ? -4.066 16.552 10.843 1.00 83.75 535 TRP A N 1
ATOM 4052 C CA . TRP A 1 535 ? -4.962 16.139 9.767 1.00 83.75 535 TRP A CA 1
ATOM 4053 C C . TRP A 1 535 ? -6.419 16.333 10.196 1.00 83.75 535 TRP A C 1
ATOM 4055 O O . TRP A 1 535 ? -7.196 16.966 9.482 1.00 83.75 535 TRP A O 1
ATOM 4065 N N . ILE A 1 536 ? -6.758 15.917 11.423 1.00 85.81 536 ILE A N 1
ATOM 4066 C CA . ILE A 1 536 ? -8.096 16.103 12.005 1.00 85.81 536 ILE A CA 1
ATOM 4067 C C . ILE A 1 536 ? -8.476 17.584 12.073 1.00 85.81 536 ILE A C 1
ATOM 4069 O O . ILE A 1 536 ? -9.579 17.958 11.677 1.00 85.81 536 ILE A O 1
ATOM 4073 N N . PHE A 1 537 ? -7.564 18.445 12.533 1.00 87.12 537 PHE A N 1
ATOM 4074 C CA . PHE A 1 537 ? -7.805 19.887 12.579 1.00 87.12 537 PHE A CA 1
ATOM 4075 C C . PHE A 1 537 ? -8.073 20.472 11.185 1.00 87.12 537 PHE A C 1
ATOM 4077 O O . PHE A 1 537 ? -9.019 21.243 11.010 1.00 87.12 537 PHE A O 1
ATOM 4084 N N . GLN A 1 538 ? -7.249 20.110 10.195 1.00 85.38 538 GLN A N 1
ATOM 4085 C CA . GLN A 1 538 ? -7.396 20.592 8.822 1.00 85.38 538 GLN A CA 1
ATOM 4086 C C . GLN A 1 538 ? -8.728 20.138 8.219 1.00 85.38 538 GLN A C 1
ATOM 4088 O O . GLN A 1 538 ? -9.470 20.974 7.703 1.00 85.38 538 GLN A O 1
ATOM 4093 N N . LYS A 1 539 ? -9.077 18.854 8.348 1.00 83.12 539 LYS A N 1
ATOM 4094 C CA . LYS A 1 539 ? -10.331 18.317 7.809 1.00 83.12 539 LYS A CA 1
ATOM 4095 C C . LYS A 1 539 ? -11.560 18.890 8.503 1.00 83.12 539 LYS A C 1
ATOM 4097 O O . LYS A 1 539 ? -12.482 19.314 7.816 1.00 83.12 539 LYS A O 1
ATOM 4102 N N . ALA A 1 540 ? -11.543 19.045 9.826 1.00 84.44 540 ALA A N 1
ATOM 4103 C CA . ALA A 1 540 ? -12.643 19.683 10.552 1.00 84.44 540 ALA A CA 1
ATOM 4104 C C . ALA A 1 540 ? -12.857 21.158 10.145 1.00 84.44 540 ALA A C 1
ATOM 4106 O O . ALA A 1 540 ? -13.995 21.631 10.081 1.00 84.44 540 ALA A O 1
ATOM 4107 N N . CYS A 1 541 ? -11.778 21.882 9.822 1.00 87.50 541 CYS A N 1
ATOM 4108 C CA . CYS A 1 541 ? -11.874 23.223 9.247 1.00 87.50 541 CYS A CA 1
ATOM 4109 C C . CYS A 1 541 ? -12.521 23.193 7.850 1.00 87.50 541 CYS A C 1
ATOM 4111 O O . CYS A 1 541 ? -13.454 23.959 7.593 1.00 87.50 541 CYS A O 1
ATOM 4113 N N . GLU A 1 542 ? -12.045 22.307 6.968 1.00 84.12 542 GLU A N 1
ATOM 4114 C CA . GLU A 1 542 ? -12.523 22.166 5.583 1.00 84.12 542 GLU A CA 1
ATOM 4115 C C . GLU A 1 542 ? -14.005 21.778 5.520 1.00 84.12 542 GLU A C 1
ATOM 4117 O O . GLU A 1 542 ? -14.770 22.414 4.794 1.00 84.12 542 GLU A O 1
ATOM 4122 N N . GLU A 1 543 ? -14.433 20.818 6.346 1.00 81.75 543 GLU A N 1
ATOM 4123 C CA . GLU A 1 543 ? -15.829 20.365 6.474 1.00 81.75 543 GLU A CA 1
ATOM 4124 C C . GLU A 1 543 ? -16.810 21.524 6.703 1.00 81.75 543 GLU A C 1
ATOM 4126 O O . GLU A 1 543 ? -17.968 21.478 6.282 1.00 81.75 543 GLU A O 1
ATOM 4131 N N . LYS A 1 544 ? -16.350 22.580 7.378 1.00 86.06 544 LYS A N 1
ATOM 4132 C CA . LYS A 1 544 ? -17.160 23.744 7.751 1.00 86.06 544 LYS A CA 1
ATOM 4133 C C . LYS A 1 544 ? -16.834 24.987 6.919 1.00 86.06 544 LYS A C 1
ATOM 4135 O O . LYS A 1 544 ? -17.232 26.094 7.281 1.00 86.06 544 LYS A O 1
ATOM 4140 N N . GLY A 1 545 ? -16.148 24.803 5.791 1.00 86.12 545 GLY A N 1
ATOM 4141 C CA . GLY A 1 545 ? -15.874 25.845 4.802 1.00 86.12 545 GLY A CA 1
ATOM 4142 C C . GLY A 1 545 ? -14.741 26.799 5.175 1.00 86.12 545 GLY A C 1
ATOM 4143 O O . GLY A 1 545 ? -14.603 27.850 4.547 1.00 86.12 545 GLY A O 1
ATOM 4144 N N . LEU A 1 546 ? -13.923 26.469 6.181 1.00 89.31 546 LEU A N 1
ATOM 4145 C CA . LEU A 1 546 ? -12.703 27.220 6.460 1.00 89.31 546 LEU A CA 1
ATOM 4146 C C . LEU A 1 546 ? -11.546 26.674 5.637 1.00 89.31 546 LEU A C 1
ATOM 4148 O O . LEU A 1 546 ? -11.377 25.470 5.490 1.00 89.31 546 LEU A O 1
ATOM 4152 N N . LYS A 1 547 ? -10.695 27.579 5.156 1.00 87.25 547 LYS A N 1
ATOM 4153 C CA . LYS A 1 547 ? -9.438 27.224 4.497 1.00 87.25 547 LYS A CA 1
ATOM 4154 C C . LYS A 1 547 ? -8.343 27.069 5.555 1.00 87.25 547 LYS A C 1
ATOM 4156 O O . LYS A 1 547 ? -7.929 28.091 6.117 1.00 87.25 547 LYS A O 1
ATOM 4161 N N . PRO A 1 548 ? -7.819 25.855 5.815 1.00 83.19 548 PRO A N 1
ATOM 4162 C CA . PRO A 1 548 ? -6.858 25.636 6.894 1.00 83.19 548 PRO A CA 1
ATOM 4163 C C . PRO A 1 548 ? -5.616 26.520 6.774 1.00 83.19 548 PRO A C 1
ATOM 4165 O O . PRO A 1 548 ? -5.185 27.099 7.761 1.00 83.19 548 PRO A O 1
ATOM 4168 N N . GLY A 1 549 ? -5.088 26.735 5.566 1.00 80.31 549 GLY A N 1
ATOM 4169 C CA . GLY A 1 549 ? -3.932 27.617 5.367 1.00 80.31 549 GLY A CA 1
ATOM 4170 C C . GLY A 1 549 ? -4.191 29.084 5.748 1.00 80.31 549 GLY A C 1
ATOM 4171 O O . GLY A 1 549 ? -3.323 29.741 6.318 1.00 80.31 549 GLY A O 1
ATOM 4172 N N . GLU A 1 550 ? -5.388 29.617 5.486 1.00 85.88 550 GLU A N 1
ATOM 4173 C CA . GLU A 1 550 ? -5.749 30.989 5.885 1.00 85.88 550 GLU A CA 1
ATOM 4174 C C . GLU A 1 550 ? -6.001 31.097 7.391 1.00 85.88 550 GLU A C 1
ATOM 4176 O O . GLU A 1 550 ? -5.697 32.120 8.005 1.00 85.88 550 GLU A O 1
ATOM 4181 N N . VAL A 1 551 ? -6.562 30.044 7.988 1.00 87.88 551 VAL A N 1
ATOM 4182 C CA . VAL A 1 551 ? -6.718 29.913 9.439 1.00 87.88 551 VAL A CA 1
ATOM 4183 C C . VAL A 1 551 ? -5.344 29.900 10.106 1.00 87.88 551 VAL A C 1
ATOM 4185 O O . VAL A 1 551 ? -5.079 30.711 10.989 1.00 87.88 551 VAL A O 1
ATOM 4188 N N . LEU A 1 552 ? -4.441 29.032 9.648 1.00 83.94 552 LEU A N 1
ATOM 4189 C CA . LEU A 1 552 ? -3.115 28.858 10.231 1.00 83.94 552 LEU A CA 1
ATOM 4190 C C . LEU A 1 552 ? -2.273 30.124 10.142 1.00 83.94 552 LEU A C 1
ATOM 4192 O O . LEU A 1 552 ? -1.687 30.503 11.147 1.00 83.94 552 LEU A O 1
ATOM 4196 N N . ARG A 1 553 ? -2.290 30.852 9.018 1.00 85.12 553 ARG A N 1
ATOM 4197 C CA . ARG A 1 553 ? -1.575 32.139 8.907 1.00 85.12 553 ARG A CA 1
ATOM 4198 C C . ARG A 1 553 ? -2.076 33.201 9.888 1.00 85.12 553 ARG A C 1
ATOM 4200 O O . ARG A 1 553 ? -1.295 34.050 10.308 1.00 85.12 553 ARG A O 1
ATOM 4207 N N . ARG A 1 554 ? -3.366 33.173 10.237 1.00 87.88 554 ARG A N 1
ATOM 4208 C CA . ARG A 1 554 ? -3.955 34.076 11.241 1.00 87.88 554 ARG A CA 1
ATOM 4209 C C . ARG A 1 554 ? -3.584 33.661 12.665 1.00 87.88 554 ARG A C 1
ATOM 4211 O O . ARG A 1 554 ? -3.347 34.523 13.505 1.00 87.88 554 ARG A O 1
ATOM 4218 N N . ILE A 1 555 ? -3.530 32.355 12.936 1.00 84.62 555 ILE A N 1
ATOM 4219 C CA . ILE A 1 555 ? -3.189 31.819 14.260 1.00 84.62 555 ILE A CA 1
ATOM 4220 C C . ILE A 1 555 ? -1.683 31.905 14.544 1.00 84.62 555 ILE A C 1
ATOM 4222 O O . ILE A 1 555 ? -1.284 32.296 15.641 1.00 84.62 555 ILE A O 1
ATOM 4226 N N . PHE A 1 556 ? -0.863 31.579 13.549 1.00 81.50 556 PHE A N 1
ATOM 4227 C CA . PHE A 1 556 ? 0.591 31.504 13.613 1.00 81.50 556 PHE A CA 1
ATOM 4228 C C . PHE A 1 556 ? 1.211 32.343 12.479 1.00 81.50 556 PHE A C 1
ATOM 4230 O O . PHE A 1 556 ? 1.620 31.800 11.447 1.00 81.50 556 PHE A O 1
ATOM 4237 N N . PRO A 1 557 ? 1.285 33.681 12.628 1.00 77.38 557 PRO A N 1
ATOM 4238 C CA . PRO A 1 557 ? 1.931 34.534 11.636 1.00 77.38 557 PRO A CA 1
ATOM 4239 C C . PRO A 1 557 ? 3.377 34.082 11.381 1.00 77.38 557 PRO A C 1
ATOM 4241 O O . PRO A 1 557 ? 4.164 33.960 12.317 1.00 77.38 557 PRO A O 1
ATOM 4244 N N . GLY A 1 558 ? 3.719 33.818 10.117 1.00 72.12 558 GLY A N 1
ATOM 4245 C CA . GLY A 1 558 ? 5.036 33.299 9.720 1.00 72.12 558 GLY A CA 1
ATOM 4246 C C . GLY A 1 558 ? 5.156 31.770 9.681 1.00 72.12 558 GLY A C 1
ATOM 4247 O O . GLY A 1 558 ? 6.210 31.268 9.305 1.00 72.12 558 GLY A O 1
ATOM 4248 N N . MET A 1 559 ? 4.094 31.025 10.008 1.00 67.75 559 MET A N 1
ATOM 4249 C CA . MET A 1 559 ? 4.064 29.563 9.913 1.00 67.75 559 MET A CA 1
ATOM 4250 C C . MET A 1 559 ? 3.018 29.113 8.876 1.00 67.75 559 MET A C 1
ATOM 4252 O O . MET A 1 559 ? 1.817 29.269 9.105 1.00 67.75 559 MET A O 1
ATOM 4256 N N . PRO A 1 560 ? 3.440 28.584 7.713 1.00 58.69 560 PRO A N 1
ATOM 4257 C CA . PRO A 1 560 ? 2.518 28.257 6.627 1.00 58.69 560 PRO A CA 1
ATOM 4258 C C . PRO A 1 560 ? 1.787 26.913 6.802 1.00 58.69 560 PRO A C 1
ATOM 4260 O O . PRO A 1 560 ? 0.722 26.750 6.208 1.00 58.69 560 PRO A O 1
ATOM 4263 N N . SER A 1 561 ? 2.307 25.971 7.604 1.00 68.88 561 SER A N 1
ATOM 4264 C CA . SER A 1 561 ? 1.685 24.656 7.843 1.00 68.88 561 SER A CA 1
ATOM 4265 C C . SER A 1 561 ? 1.981 24.098 9.245 1.00 68.88 561 SER A C 1
ATOM 4267 O O . SER A 1 561 ? 2.942 24.504 9.899 1.00 68.88 561 SER A O 1
ATOM 4269 N N . LEU A 1 562 ? 1.136 23.163 9.706 1.00 69.81 562 LEU A N 1
ATOM 4270 C CA . LEU A 1 562 ? 1.326 22.416 10.963 1.00 69.81 562 LEU A CA 1
ATOM 4271 C C . LEU A 1 562 ? 2.185 21.154 10.793 1.00 69.81 562 LEU A C 1
ATOM 4273 O O . LEU A 1 562 ? 2.564 20.545 11.787 1.00 69.81 562 LEU A O 1
ATOM 4277 N N . GLU A 1 563 ? 2.472 20.755 9.555 1.00 65.19 563 GLU A N 1
ATOM 4278 C CA . GLU A 1 563 ? 3.085 19.462 9.212 1.00 65.19 563 GLU A CA 1
ATOM 4279 C C . GLU A 1 563 ? 4.506 19.301 9.762 1.00 65.19 563 GLU A C 1
ATOM 4281 O O . GLU A 1 563 ? 4.945 18.185 10.013 1.00 65.19 563 GLU A O 1
ATOM 4286 N N . PHE A 1 564 ? 5.200 20.413 10.013 1.00 64.06 564 PHE A N 1
ATOM 4287 C CA . PHE A 1 564 ? 6.577 20.419 10.511 1.00 64.06 564 PHE A CA 1
ATOM 4288 C C . PHE A 1 564 ? 6.686 20.631 12.025 1.00 64.06 564 PHE A C 1
ATOM 4290 O O . PHE A 1 564 ? 7.792 20.731 12.558 1.00 64.06 564 PHE A O 1
ATOM 4297 N N . LEU A 1 565 ? 5.561 20.749 12.736 1.00 68.62 565 LEU A N 1
ATOM 4298 C CA . LEU A 1 565 ? 5.594 20.925 14.182 1.00 68.62 565 LEU A CA 1
ATOM 4299 C C . LEU A 1 565 ? 5.786 19.578 14.885 1.00 68.62 565 LEU A C 1
ATOM 4301 O O . LEU A 1 565 ? 5.015 18.651 14.631 1.00 68.62 565 LEU A O 1
ATOM 4305 N N . PRO A 1 566 ? 6.728 19.479 15.844 1.00 73.44 566 PRO A N 1
ATOM 4306 C CA . PRO A 1 566 ? 6.756 18.352 16.763 1.00 73.44 566 PRO A CA 1
ATOM 4307 C C . PRO A 1 566 ? 5.387 18.189 17.423 1.00 73.44 566 PRO A C 1
ATOM 4309 O O . PRO A 1 566 ? 4.765 19.183 17.815 1.00 73.44 566 PRO A O 1
ATOM 4312 N N . GLN A 1 567 ? 4.936 16.944 17.582 1.00 73.06 567 GLN A N 1
ATOM 4313 C CA . GLN A 1 567 ? 3.610 16.644 18.121 1.00 73.06 567 GLN A CA 1
ATOM 4314 C C . GLN A 1 567 ? 3.379 17.331 19.476 1.00 73.06 567 GLN A C 1
ATOM 4316 O O . GLN A 1 567 ? 2.328 17.923 19.684 1.00 73.06 567 GLN A O 1
ATOM 4321 N N . GLU A 1 568 ? 4.375 17.361 20.364 1.00 77.94 568 GLU A N 1
ATOM 4322 C CA . GLU A 1 568 ? 4.286 18.056 21.658 1.00 77.94 568 GLU A CA 1
ATOM 4323 C C . GLU A 1 568 ? 3.969 19.553 21.510 1.00 77.94 568 GLU A C 1
ATOM 4325 O O . GLU A 1 568 ? 3.088 20.084 22.192 1.00 77.94 568 GLU A O 1
ATOM 4330 N N . THR A 1 569 ? 4.644 20.227 20.576 1.00 81.06 569 THR A N 1
ATOM 4331 C CA . THR A 1 569 ? 4.413 21.642 20.260 1.00 81.06 569 THR A CA 1
ATOM 4332 C C . THR A 1 569 ? 3.018 21.848 19.684 1.00 81.06 569 THR A C 1
ATOM 4334 O O . THR A 1 569 ? 2.326 22.796 20.055 1.00 81.06 569 THR A O 1
ATOM 4337 N N . LEU A 1 570 ? 2.582 20.949 18.800 1.00 79.81 570 LEU A N 1
ATOM 4338 C CA . LEU A 1 570 ? 1.253 20.986 18.202 1.00 79.81 570 LEU A CA 1
ATOM 4339 C C . LEU A 1 570 ? 0.152 20.849 19.265 1.00 79.81 570 LEU A C 1
ATOM 4341 O O . LEU A 1 570 ? -0.788 21.644 19.289 1.00 79.81 570 LEU A O 1
ATOM 4345 N N . VAL A 1 571 ? 0.292 19.889 20.181 1.00 83.56 571 VAL A N 1
ATOM 4346 C CA . VAL A 1 571 ? -0.654 19.681 21.285 1.00 83.56 571 VAL A CA 1
ATOM 4347 C C . VAL A 1 571 ? -0.695 20.893 22.208 1.00 83.56 571 VAL A C 1
ATOM 4349 O O . VAL A 1 571 ? -1.782 21.379 22.523 1.00 83.56 571 VAL A O 1
ATOM 4352 N N . ALA A 1 572 ? 0.466 21.421 22.607 1.00 85.62 572 ALA A N 1
ATOM 4353 C CA . ALA A 1 572 ? 0.539 22.617 23.442 1.00 85.62 572 ALA A CA 1
ATOM 4354 C C . ALA A 1 572 ? -0.155 23.814 22.772 1.00 85.62 572 ALA A C 1
ATOM 4356 O O . ALA A 1 572 ? -0.927 24.531 23.410 1.00 85.62 572 ALA A O 1
ATOM 4357 N N . ASN A 1 573 ? 0.054 23.990 21.466 1.00 86.00 573 ASN A N 1
ATOM 4358 C CA . ASN A 1 573 ? -0.610 25.020 20.681 1.00 86.00 573 ASN A CA 1
ATOM 4359 C C . ASN A 1 573 ? -2.133 24.840 20.665 1.00 86.00 573 ASN A C 1
ATOM 4361 O O . ASN A 1 573 ? -2.853 25.797 20.945 1.00 86.00 573 ASN A O 1
ATOM 4365 N N . PHE A 1 574 ? -2.644 23.633 20.406 1.00 88.44 574 PHE A N 1
ATOM 4366 C CA . PHE A 1 574 ? -4.086 23.375 20.455 1.00 88.44 574 PHE A CA 1
ATOM 4367 C C . PHE A 1 574 ? -4.685 23.638 21.841 1.00 88.44 574 PHE A C 1
ATOM 4369 O O . PHE A 1 574 ? -5.740 24.260 21.933 1.00 88.44 574 PHE A O 1
ATOM 4376 N N . GLN A 1 575 ? -3.995 23.271 22.924 1.00 89.62 575 GLN A N 1
ATOM 4377 C CA . GLN A 1 575 ? -4.436 23.570 24.292 1.00 89.62 575 GLN A CA 1
ATOM 4378 C C . GLN A 1 575 ? -4.476 25.079 24.581 1.00 89.62 575 GLN A C 1
ATOM 4380 O O . GLN A 1 575 ? -5.430 25.569 25.186 1.00 89.62 575 GLN A O 1
ATOM 4385 N N . ILE A 1 576 ? -3.470 25.833 24.123 1.00 88.50 576 ILE A N 1
ATOM 4386 C CA . ILE A 1 576 ? -3.444 27.299 24.244 1.00 88.50 576 ILE A CA 1
ATOM 4387 C C . ILE A 1 576 ? -4.620 27.918 23.485 1.00 88.50 576 ILE A C 1
ATOM 4389 O O . ILE A 1 576 ? -5.283 28.815 24.005 1.00 88.50 576 ILE A O 1
ATOM 4393 N N . LEU A 1 577 ? -4.889 27.448 22.264 1.00 88.38 577 LEU A N 1
ATOM 4394 C CA . LEU A 1 577 ? -5.984 27.956 21.439 1.00 88.38 577 LEU A CA 1
ATOM 4395 C C . LEU A 1 577 ? -7.352 27.627 22.040 1.00 88.38 577 LEU A C 1
ATOM 4397 O O . LEU A 1 577 ? -8.208 28.509 22.082 1.00 88.38 577 LEU A O 1
ATOM 4401 N N . ALA A 1 578 ? -7.536 26.419 22.578 1.00 88.88 578 ALA A N 1
ATOM 4402 C CA . ALA A 1 578 ? -8.752 26.027 23.292 1.00 88.88 578 ALA A CA 1
ATOM 4403 C C . ALA A 1 578 ? -9.040 26.934 24.506 1.00 88.88 578 ALA A C 1
ATOM 4405 O O . ALA A 1 578 ? -10.195 27.159 24.859 1.00 88.88 578 ALA A O 1
ATOM 4406 N N . GLY A 1 579 ? -7.997 27.491 25.132 1.00 88.75 579 GLY A N 1
ATOM 4407 C CA . GLY A 1 579 ? -8.111 28.397 26.278 1.00 88.75 579 GLY A CA 1
ATOM 4408 C C . GLY A 1 579 ? -8.394 29.868 25.945 1.00 88.75 579 GLY A C 1
ATOM 4409 O O . GLY A 1 579 ? -8.583 30.659 26.871 1.00 88.75 579 GLY A O 1
ATOM 4410 N N . LYS A 1 580 ? -8.406 30.270 24.666 1.00 89.75 580 LYS A N 1
ATOM 4411 C CA . LYS A 1 580 ? -8.581 31.680 24.274 1.00 89.75 580 LYS A CA 1
ATOM 4412 C C . LYS A 1 580 ? -10.009 32.175 24.487 1.00 89.75 580 LYS A C 1
ATOM 4414 O O . LYS A 1 580 ? -10.987 31.540 24.096 1.00 89.75 580 LYS A O 1
ATOM 4419 N N . SER A 1 581 ? -10.127 33.381 25.031 1.00 91.06 581 SER A N 1
ATOM 4420 C CA . SER A 1 581 ? -11.397 34.088 25.173 1.00 91.06 581 SER A CA 1
ATOM 4421 C C . SER A 1 581 ? -11.933 34.600 23.831 1.00 91.06 581 SER A C 1
ATOM 4423 O O . SER A 1 581 ? -11.205 34.784 22.854 1.00 91.06 581 SER A O 1
ATOM 4425 N N . SER A 1 582 ? -13.232 34.910 23.796 1.00 88.06 582 SER A N 1
ATOM 4426 C CA . SER A 1 582 ? -13.884 35.519 22.629 1.00 88.06 582 SER A CA 1
ATOM 4427 C C . SER A 1 582 ? -13.173 36.792 22.142 1.00 88.06 582 SER A C 1
ATOM 4429 O O . SER A 1 582 ? -12.992 36.951 20.936 1.00 88.06 582 SER A O 1
ATOM 4431 N N . ALA A 1 583 ? -12.727 37.653 23.064 1.00 91.38 583 ALA A N 1
ATOM 4432 C CA . ALA A 1 583 ? -12.037 38.900 22.738 1.00 91.38 583 ALA A CA 1
ATOM 4433 C C . ALA A 1 583 ? -10.647 38.665 22.120 1.00 91.38 583 ALA A C 1
ATOM 4435 O O . ALA A 1 583 ? -10.242 39.398 21.221 1.00 91.38 583 ALA A O 1
ATOM 4436 N N . GLU A 1 584 ? -9.924 37.633 22.561 1.00 91.44 584 GLU A N 1
ATOM 4437 C CA . GLU A 1 584 ? -8.619 37.281 21.987 1.00 91.44 584 GLU A CA 1
ATOM 4438 C C . GLU A 1 584 ? -8.754 36.756 20.558 1.00 91.44 584 GLU A C 1
ATOM 4440 O O . GLU A 1 584 ? -7.987 37.150 19.685 1.00 91.44 584 GLU A O 1
ATOM 4445 N N . TRP A 1 585 ? -9.758 35.918 20.292 1.00 92.00 585 TRP A N 1
ATOM 4446 C CA . TRP A 1 585 ? -10.040 35.455 18.934 1.00 92.00 585 TRP A CA 1
ATOM 4447 C C . TRP A 1 585 ? -10.491 36.587 17.995 1.00 92.00 585 TRP A C 1
ATOM 4449 O O . TRP A 1 585 ? -10.094 36.616 16.832 1.00 92.00 585 TRP A O 1
ATOM 4459 N N . GLU A 1 586 ? -11.290 37.537 18.492 1.00 90.94 586 GLU A N 1
ATOM 4460 C CA . GLU A 1 586 ? -11.680 38.740 17.738 1.00 90.94 586 GLU A CA 1
ATOM 4461 C C . GLU A 1 586 ? -10.470 39.620 17.413 1.00 90.94 586 GLU A C 1
ATOM 4463 O O . GLU A 1 586 ? -10.342 40.097 16.286 1.00 90.94 586 GLU A O 1
ATOM 4468 N N . ALA A 1 587 ? -9.540 39.777 18.361 1.00 90.31 587 ALA A N 1
ATOM 4469 C CA . ALA A 1 587 ? -8.289 40.499 18.136 1.00 90.31 587 ALA A CA 1
ATOM 4470 C C . ALA A 1 587 ? -7.401 39.838 17.062 1.00 90.31 587 ALA A C 1
ATOM 4472 O O . ALA A 1 587 ? -6.619 40.527 16.411 1.00 90.31 587 ALA A O 1
ATOM 4473 N N . MET A 1 588 ? -7.549 38.527 16.842 1.00 89.56 588 MET A N 1
ATOM 4474 C CA . MET A 1 588 ? -6.887 37.769 15.769 1.00 89.56 588 MET A CA 1
ATOM 4475 C C . MET A 1 588 ? -7.652 37.811 14.430 1.00 89.56 588 MET A C 1
ATOM 4477 O O . MET A 1 588 ? -7.225 37.197 13.454 1.00 89.56 588 MET A O 1
ATOM 4481 N N . GLY A 1 589 ? -8.775 38.533 14.364 1.00 91.88 589 GLY A N 1
ATOM 4482 C CA . GLY A 1 589 ? -9.551 38.723 13.138 1.00 91.88 589 GLY A CA 1
ATOM 4483 C C . GLY A 1 589 ? -10.515 37.583 12.804 1.00 91.88 589 GLY A C 1
ATOM 4484 O O . GLY A 1 589 ? -10.894 37.447 11.643 1.00 91.88 589 GLY A O 1
ATOM 4485 N N . PHE A 1 590 ? -10.913 36.764 13.784 1.00 93.62 590 PHE A N 1
ATOM 4486 C CA . PHE A 1 590 ? -11.908 35.706 13.582 1.00 93.62 590 PHE A CA 1
ATOM 4487 C C . PHE A 1 590 ? -13.324 36.161 13.945 1.00 93.62 590 PHE A C 1
ATOM 4489 O O . PHE A 1 590 ? -13.576 36.722 15.015 1.00 93.62 590 PHE A O 1
ATOM 4496 N N . THR A 1 591 ? -14.277 35.859 13.065 1.00 94.31 591 THR A N 1
ATOM 4497 C CA . THR A 1 591 ? -15.711 36.083 13.286 1.00 94.31 591 THR A CA 1
ATOM 4498 C C . THR A 1 591 ? -16.288 35.125 14.336 1.00 94.31 591 THR A C 1
ATOM 4500 O O . THR A 1 591 ? -15.677 34.129 14.718 1.00 94.31 591 THR A O 1
ATOM 4503 N N . GLN A 1 592 ? -17.507 35.382 14.820 1.00 92.81 592 GLN A N 1
ATOM 4504 C CA . GLN A 1 592 ? -18.197 34.456 15.731 1.00 92.81 592 GLN A CA 1
ATOM 4505 C C . GLN A 1 592 ? -18.380 33.053 15.135 1.00 92.81 592 GLN A C 1
ATOM 4507 O O . GLN A 1 592 ? -18.140 32.066 15.827 1.00 92.81 592 GLN A O 1
ATOM 4512 N N . THR A 1 593 ? -18.749 32.973 13.858 1.00 92.94 593 THR A N 1
ATOM 4513 C CA . THR A 1 593 ? -18.929 31.701 13.153 1.00 92.94 593 THR A CA 1
ATOM 4514 C C . THR A 1 593 ? -17.612 30.940 13.034 1.00 92.94 593 THR A C 1
ATOM 4516 O O . THR A 1 593 ? -17.549 29.777 13.422 1.00 92.94 593 THR A O 1
ATOM 4519 N N . GLU A 1 594 ? -16.538 31.601 12.587 1.00 93.94 594 GLU A N 1
ATOM 4520 C CA . GLU A 1 594 ? -15.213 30.975 12.482 1.00 93.94 594 GLU A CA 1
ATOM 4521 C C . GLU A 1 594 ? -14.716 30.468 13.839 1.00 93.94 594 GLU A C 1
ATOM 4523 O O . GLU A 1 594 ? -14.212 29.355 13.925 1.00 93.94 594 GLU A O 1
ATOM 4528 N N . ARG A 1 595 ? -14.920 31.230 14.921 1.00 91.75 595 ARG A N 1
ATOM 4529 C CA . ARG A 1 595 ? -14.552 30.802 16.282 1.00 91.75 595 ARG A CA 1
ATOM 4530 C C . ARG A 1 595 ? -15.253 29.517 16.705 1.00 91.75 595 ARG A C 1
ATOM 4532 O O . ARG A 1 595 ? -14.614 28.640 17.275 1.00 91.75 595 ARG A O 1
ATOM 4539 N N . SER A 1 596 ? -16.549 29.390 16.415 1.00 90.38 596 SER A N 1
ATOM 4540 C CA . SER A 1 596 ? -17.298 28.168 16.725 1.00 90.38 596 SER A CA 1
ATOM 4541 C C . SER A 1 596 ? -16.767 26.962 15.951 1.00 90.38 596 SER A C 1
ATOM 4543 O O . SER A 1 596 ? -16.714 25.864 16.498 1.00 90.38 596 SER A O 1
ATOM 4545 N N . ILE A 1 597 ? -16.383 27.160 14.688 1.00 91.44 597 ILE A N 1
ATOM 4546 C CA . ILE A 1 597 ? -15.794 26.112 13.850 1.00 91.44 597 ILE A CA 1
ATOM 4547 C C . ILE A 1 597 ? -14.417 25.707 14.389 1.00 91.44 597 ILE A C 1
ATOM 4549 O O . ILE A 1 597 ? -14.130 24.519 14.518 1.00 91.44 597 ILE A O 1
ATOM 4553 N N . LEU A 1 598 ? -13.581 26.688 14.733 1.00 91.69 598 LEU A N 1
ATOM 4554 C CA . LEU A 1 598 ? -12.229 26.457 15.234 1.00 91.69 598 LEU A CA 1
ATOM 4555 C C . LEU A 1 598 ? -12.228 25.769 16.593 1.00 91.69 598 LEU A C 1
ATOM 4557 O O . LEU A 1 598 ? -11.432 24.859 16.781 1.00 91.69 598 LEU A O 1
ATOM 4561 N N . SER A 1 599 ? -13.128 26.149 17.503 1.00 89.81 599 SER A N 1
ATOM 4562 C CA . SER A 1 599 ? -13.273 25.473 18.797 1.00 89.81 599 SER A CA 1
ATOM 4563 C C . SER A 1 599 ? -13.542 23.981 18.607 1.00 89.81 599 SER A C 1
ATOM 4565 O O . SER A 1 599 ? -12.807 23.159 19.136 1.00 89.81 599 SER A O 1
ATOM 4567 N N . ASP A 1 600 ? -14.524 23.628 17.773 1.00 87.88 600 ASP A N 1
ATOM 4568 C CA . ASP A 1 600 ? -14.830 22.226 17.470 1.00 87.88 600 ASP A CA 1
ATOM 4569 C C . ASP A 1 600 ? -13.664 21.516 16.756 1.00 87.88 600 ASP A C 1
ATOM 4571 O O . ASP A 1 600 ? -13.344 20.376 17.078 1.00 87.88 600 ASP A O 1
ATOM 4575 N N . SER A 1 601 ? -12.974 22.196 15.835 1.00 89.69 601 SER A N 1
ATOM 4576 C CA . SER A 1 601 ? -11.810 21.628 15.133 1.00 89.69 601 SER A CA 1
ATOM 4577 C C . SER A 1 601 ? -10.647 21.331 16.088 1.00 89.69 601 SER A C 1
ATOM 4579 O O . SER A 1 601 ? -9.991 20.296 15.971 1.00 89.69 601 SER A O 1
ATOM 4581 N N . ILE A 1 602 ? -10.398 22.223 17.052 1.00 90.50 602 ILE A N 1
ATOM 4582 C CA . ILE A 1 602 ? -9.373 22.063 18.091 1.00 90.50 602 ILE A CA 1
ATOM 4583 C C . ILE A 1 602 ? -9.756 20.932 19.049 1.00 90.50 602 ILE A C 1
ATOM 4585 O O . ILE A 1 602 ? -8.910 20.093 19.357 1.00 90.50 602 ILE A O 1
ATOM 4589 N N . ASP A 1 603 ? -11.016 20.865 19.481 1.00 88.19 603 ASP A N 1
ATOM 4590 C CA . ASP A 1 603 ? -11.498 19.812 20.381 1.00 88.19 603 ASP A CA 1
ATOM 4591 C C . ASP A 1 603 ? -11.343 18.421 19.749 1.00 88.19 603 ASP A C 1
ATOM 4593 O O . ASP A 1 603 ? -10.876 17.480 20.398 1.00 88.19 603 ASP A O 1
ATOM 4597 N N . ARG A 1 604 ? -11.647 18.289 18.451 1.00 86.81 604 ARG A N 1
ATOM 4598 C CA . ARG A 1 604 ? -11.417 17.048 17.694 1.00 86.81 604 ARG A CA 1
ATOM 4599 C C . ARG A 1 604 ? -9.937 16.697 17.591 1.00 86.81 604 ARG A C 1
ATOM 4601 O O . ARG A 1 604 ? -9.572 15.542 17.801 1.00 86.81 604 ARG A O 1
ATOM 4608 N N . ALA A 1 605 ? -9.078 17.675 17.313 1.00 88.00 605 ALA A N 1
ATOM 4609 C CA . ALA A 1 605 ? -7.638 17.450 17.248 1.00 88.00 605 ALA A CA 1
ATOM 4610 C C . ALA A 1 605 ? -7.077 16.983 18.602 1.00 88.00 605 ALA A C 1
ATOM 4612 O O . ALA A 1 605 ? -6.327 16.011 18.662 1.00 88.00 605 ALA A O 1
ATOM 4613 N N . LEU A 1 606 ? -7.498 17.605 19.710 1.00 87.06 606 LEU A N 1
ATOM 4614 C CA . LEU A 1 606 ? -7.139 17.170 21.064 1.00 87.06 606 LEU A CA 1
ATOM 4615 C C . LEU A 1 606 ? -7.676 15.769 21.384 1.00 87.06 606 LEU A C 1
ATOM 4617 O O . LEU A 1 606 ? -7.023 15.009 22.101 1.00 87.06 606 LEU A O 1
ATOM 4621 N N . LYS A 1 607 ? -8.828 15.384 20.827 1.00 84.94 607 LYS A N 1
ATOM 4622 C CA . LYS A 1 607 ? -9.339 14.019 20.964 1.00 84.94 607 LYS A CA 1
ATOM 4623 C C . LYS A 1 607 ? -8.475 12.992 20.228 1.00 84.94 607 LYS A C 1
ATOM 4625 O O . LYS A 1 607 ? -8.240 11.918 20.777 1.00 84.94 607 LYS A O 1
ATOM 4630 N N . ALA A 1 608 ? -7.962 13.318 19.043 1.00 86.50 608 ALA A N 1
ATOM 4631 C CA . ALA A 1 608 ? -7.030 12.452 18.317 1.00 86.50 608 ALA A CA 1
ATOM 4632 C C . ALA A 1 608 ? -5.743 12.197 19.125 1.00 86.50 608 ALA A C 1
ATOM 4634 O O . ALA A 1 608 ? -5.272 11.066 19.211 1.00 86.50 608 ALA A O 1
ATOM 4635 N N . VAL A 1 609 ? -5.242 13.220 19.830 1.00 86.75 609 VAL A N 1
ATOM 4636 C CA . VAL A 1 609 ? -4.121 13.080 20.782 1.00 86.75 609 VAL A CA 1
ATOM 4637 C C . VAL A 1 609 ? -4.456 12.094 21.904 1.00 86.75 609 VAL A C 1
ATOM 4639 O O . VAL A 1 609 ? -3.624 11.277 22.295 1.00 86.75 609 VAL A O 1
ATOM 4642 N N . GLU A 1 610 ? -5.675 12.154 22.443 1.00 84.00 610 GLU A N 1
ATOM 4643 C CA . GLU A 1 610 ? -6.112 11.221 23.483 1.00 84.00 610 GLU A CA 1
ATOM 4644 C C . GLU A 1 610 ? -6.145 9.773 22.970 1.00 84.00 610 GLU A C 1
ATOM 4646 O O . GLU A 1 610 ? -5.655 8.879 23.657 1.00 84.00 610 GLU A O 1
ATOM 4651 N N . VAL A 1 611 ? -6.676 9.544 21.765 1.00 83.75 611 VAL A N 1
ATOM 4652 C CA . VAL A 1 611 ? -6.705 8.217 21.120 1.00 83.75 611 VAL A CA 1
ATOM 4653 C C . VAL A 1 611 ? -5.293 7.682 20.871 1.00 83.75 611 VAL A C 1
ATOM 4655 O O . VAL A 1 611 ? -5.052 6.496 21.074 1.00 83.75 611 VAL A O 1
ATOM 4658 N N . GLY A 1 612 ? -4.351 8.550 20.499 1.00 87.00 612 GLY A N 1
ATOM 4659 C CA . GLY A 1 612 ? -2.958 8.174 20.264 1.00 87.00 612 GLY A CA 1
ATOM 4660 C C . GLY A 1 612 ? -2.119 7.923 21.517 1.00 87.00 612 GLY A C 1
ATOM 4661 O O . GLY A 1 612 ? -1.023 7.386 21.405 1.00 87.00 612 GLY A O 1
ATOM 4662 N N . SER A 1 613 ? -2.590 8.308 22.708 1.00 87.31 613 SER A N 1
ATOM 4663 C CA . SER A 1 613 ? -1.758 8.315 23.926 1.00 87.31 613 SER A CA 1
ATOM 4664 C C . SER A 1 613 ? -2.096 7.232 24.947 1.00 87.31 613 SER A C 1
ATOM 4666 O O . SER A 1 613 ? -1.318 7.009 25.877 1.00 87.31 613 SER A O 1
ATOM 4668 N N . LYS A 1 614 ? -3.243 6.558 24.824 1.00 88.75 614 LYS A N 1
ATOM 4669 C CA . LYS A 1 614 ? -3.657 5.511 25.767 1.00 88.75 614 LYS A CA 1
ATOM 4670 C C . LYS A 1 614 ? -4.629 4.521 25.129 1.00 88.75 614 LYS A C 1
ATOM 4672 O O . LYS A 1 614 ? -5.314 4.878 24.173 1.00 88.75 614 LYS A O 1
ATOM 4677 N N . PRO A 1 615 ? -4.766 3.311 25.701 1.00 91.56 615 PRO A N 1
ATOM 4678 C CA . PRO A 1 615 ? -5.782 2.376 25.255 1.00 91.56 615 PRO A CA 1
ATOM 4679 C C . PRO A 1 615 ? -7.192 2.972 25.328 1.00 91.56 615 PRO A C 1
ATOM 4681 O O . PRO A 1 615 ? -7.562 3.606 26.325 1.00 91.56 615 PRO A O 1
ATOM 4684 N N . ARG A 1 616 ? -7.995 2.738 24.288 1.00 89.12 616 ARG A N 1
ATOM 4685 C CA . ARG A 1 616 ? -9.404 3.149 24.221 1.00 89.12 616 ARG A CA 1
ATOM 4686 C C . ARG A 1 616 ? -10.319 1.946 24.394 1.00 89.12 616 ARG A C 1
ATOM 4688 O O . ARG A 1 616 ? -9.998 0.848 23.952 1.00 89.12 616 ARG A O 1
ATOM 4695 N N . LYS A 1 617 ? -11.477 2.156 25.019 1.00 91.25 617 LYS A N 1
ATOM 4696 C CA . LYS A 1 617 ? -12.538 1.143 25.038 1.00 91.25 617 LYS A CA 1
ATOM 4697 C C . LYS A 1 617 ? -13.177 1.065 23.657 1.00 91.25 617 LYS A C 1
ATOM 4699 O O . LYS A 1 617 ? -13.429 2.116 23.070 1.00 91.25 617 LYS A O 1
ATOM 4704 N N . VAL A 1 618 ? -13.437 -0.144 23.188 1.00 92.50 618 VAL A N 1
ATOM 4705 C CA . VAL A 1 618 ? -14.147 -0.463 21.949 1.00 92.50 618 VAL A CA 1
ATOM 4706 C C . VAL A 1 618 ? -15.229 -1.478 22.294 1.00 92.50 618 VAL A C 1
ATOM 4708 O O . VAL A 1 618 ? -14.999 -2.393 23.084 1.00 92.50 618 VAL A O 1
ATOM 4711 N N . SER A 1 619 ? -16.407 -1.282 21.726 1.00 93.38 619 SER A N 1
ATOM 4712 C CA . SER A 1 619 ? -17.559 -2.156 21.836 1.00 93.38 619 SER A CA 1
ATOM 4713 C C . SER A 1 619 ? -17.964 -2.601 20.434 1.00 93.38 619 SER A C 1
ATOM 4715 O O . SER A 1 619 ? -17.944 -1.812 19.494 1.00 93.38 619 SER A O 1
ATOM 4717 N N . VAL A 1 620 ? -18.303 -3.871 20.271 1.00 95.56 620 VAL A N 1
ATOM 4718 C CA . VAL A 1 620 ? -18.743 -4.436 18.997 1.00 95.56 620 VAL A CA 1
ATOM 4719 C C . VAL A 1 620 ? -20.050 -5.155 19.235 1.00 95.56 620 VAL A C 1
ATOM 4721 O O . VAL A 1 620 ? -20.080 -6.168 19.931 1.00 95.56 620 VAL A O 1
ATOM 4724 N N . ARG A 1 621 ? -21.125 -4.619 18.669 1.00 94.38 621 ARG A N 1
ATOM 4725 C CA . ARG A 1 621 ? -22.454 -5.213 18.729 1.00 94.38 621 ARG A CA 1
ATOM 4726 C C . ARG A 1 621 ? -22.644 -6.145 17.540 1.00 94.38 621 ARG A C 1
ATOM 4728 O O . ARG A 1 621 ? -22.618 -5.705 16.392 1.00 94.38 621 ARG A O 1
ATOM 4735 N N . LEU A 1 622 ? -22.834 -7.427 17.807 1.00 93.31 622 LEU A N 1
ATOM 4736 C CA . LEU A 1 622 ? -23.116 -8.458 16.815 1.00 93.31 622 LEU A CA 1
ATOM 4737 C C . LEU A 1 622 ? -24.630 -8.579 16.652 1.00 93.31 622 LEU A C 1
ATOM 4739 O O . LEU A 1 622 ? -25.297 -9.309 17.378 1.00 93.31 622 LEU A O 1
ATOM 4743 N N . GLU A 1 623 ? -25.201 -7.820 15.723 1.00 90.19 623 GLU A N 1
ATOM 4744 C CA . GLU A 1 623 ? -26.650 -7.676 15.636 1.00 90.19 623 GLU A CA 1
ATOM 4745 C C . GLU A 1 623 ? -27.341 -9.005 15.305 1.00 90.19 623 GLU A C 1
ATOM 4747 O O . GLU A 1 623 ? -27.174 -9.562 14.218 1.00 90.19 623 GLU A O 1
ATOM 4752 N N . GLY A 1 624 ? -28.162 -9.474 16.247 1.00 80.75 624 GLY A N 1
ATOM 4753 C CA . GLY A 1 624 ? -28.882 -10.741 16.138 1.00 80.75 624 GLY A CA 1
ATOM 4754 C C . GLY A 1 624 ? -28.109 -11.955 16.657 1.00 80.75 624 GLY A C 1
ATOM 4755 O O . GLY A 1 624 ? -28.571 -13.072 16.441 1.00 80.75 624 GLY A O 1
ATOM 4756 N N . ALA A 1 625 ? -26.965 -11.759 17.321 1.00 86.81 625 ALA A N 1
ATOM 4757 C CA . ALA A 1 625 ? -26.245 -12.837 17.987 1.00 86.81 625 ALA A CA 1
ATOM 4758 C C . ALA A 1 625 ? -26.880 -13.187 19.337 1.00 86.81 625 ALA A C 1
ATOM 4760 O O . ALA A 1 625 ? -27.217 -12.307 20.129 1.00 86.81 625 ALA A O 1
ATOM 4761 N N . GLU A 1 626 ? -26.945 -14.481 19.630 1.00 83.50 626 GLU A N 1
ATOM 4762 C CA . GLU A 1 626 ? -27.190 -15.017 20.967 1.00 83.50 626 GLU A CA 1
ATOM 4763 C C . GLU A 1 626 ? -26.064 -16.007 21.296 1.00 83.50 626 GLU A C 1
ATOM 4765 O O . GLU A 1 626 ? -25.481 -16.610 20.394 1.00 83.50 626 GLU A O 1
ATOM 4770 N N . ASP A 1 627 ? -25.734 -16.154 22.582 1.00 85.44 627 ASP A N 1
ATOM 4771 C CA . ASP A 1 627 ? -24.754 -17.134 23.074 1.00 85.44 627 ASP A CA 1
ATOM 4772 C C . ASP A 1 627 ? -23.371 -17.074 22.383 1.00 85.44 627 ASP A C 1
ATOM 4774 O O . ASP A 1 627 ? -22.795 -18.099 22.016 1.00 85.44 627 ASP A O 1
ATOM 4778 N N . VAL A 1 628 ? -22.817 -15.865 22.213 1.00 89.12 628 VAL A N 1
ATOM 4779 C CA . VAL A 1 628 ? -21.505 -15.639 21.577 1.00 89.12 628 VAL A CA 1
ATOM 4780 C C . VAL A 1 628 ? -20.381 -16.332 22.355 1.00 89.12 628 VAL A C 1
ATOM 4782 O O . VAL A 1 628 ? -20.169 -16.067 23.541 1.00 89.12 628 VAL A O 1
ATOM 4785 N N . ILE A 1 629 ? -19.606 -17.171 21.664 1.00 90.25 629 ILE A N 1
ATOM 4786 C CA . ILE A 1 629 ? -18.434 -17.865 22.207 1.00 90.25 629 ILE A CA 1
ATOM 4787 C C . ILE A 1 629 ? -17.181 -17.339 21.507 1.00 90.25 629 ILE A C 1
ATOM 4789 O O . ILE A 1 629 ? -17.111 -17.331 20.283 1.00 90.25 629 ILE A O 1
ATOM 4793 N N . VAL A 1 630 ? -16.173 -16.927 22.278 1.00 91.94 630 VAL A N 1
ATOM 4794 C CA . VAL A 1 630 ? -14.851 -16.558 21.748 1.00 91.94 630 VAL A CA 1
ATOM 4795 C C . VAL A 1 630 ? -13.956 -17.791 21.726 1.00 91.94 630 VAL A C 1
ATOM 4797 O O . VAL A 1 630 ? -13.619 -18.329 22.780 1.00 91.94 630 VAL A O 1
ATOM 4800 N N . ASP A 1 631 ? -13.550 -18.211 20.529 1.00 90.69 631 ASP A N 1
ATOM 4801 C CA . ASP A 1 631 ? -12.726 -19.406 20.316 1.00 90.69 631 ASP A CA 1
ATOM 4802 C C . ASP A 1 631 ? -11.231 -19.123 20.481 1.00 90.69 631 ASP A C 1
ATOM 4804 O O . ASP A 1 631 ? -10.464 -19.990 20.904 1.00 90.69 631 ASP A O 1
ATOM 4808 N N . GLY A 1 632 ? -10.800 -17.902 20.169 1.00 91.88 632 GLY A N 1
ATOM 4809 C CA . GLY A 1 632 ? -9.439 -17.473 20.443 1.00 91.88 632 GLY A CA 1
ATOM 4810 C C . GLY A 1 632 ? -9.124 -16.096 19.893 1.00 91.88 632 GLY A C 1
ATOM 4811 O O . GLY A 1 632 ? -9.708 -15.650 18.905 1.00 91.88 632 GLY A O 1
ATOM 4812 N N . VAL A 1 633 ? -8.131 -15.465 20.503 1.00 96.19 633 VAL A N 1
ATOM 4813 C CA . VAL A 1 633 ? -7.766 -14.077 20.242 1.00 96.19 633 VAL A CA 1
ATOM 4814 C C . VAL A 1 633 ? -6.298 -13.983 19.845 1.00 96.19 633 VAL A C 1
ATOM 4816 O O . VAL A 1 633 ? -5.457 -14.647 20.446 1.00 96.19 633 VAL A O 1
ATOM 4819 N N . SER A 1 634 ? -5.981 -13.142 18.864 1.00 96.44 634 SER A N 1
ATOM 4820 C CA . SER A 1 634 ? -4.610 -12.720 18.560 1.00 96.44 634 SER A CA 1
ATOM 4821 C C . SER A 1 634 ? -4.521 -11.202 18.622 1.00 96.44 634 SER A C 1
ATOM 4823 O O . SER A 1 634 ? -5.166 -10.510 17.837 1.00 96.44 634 SER A O 1
ATOM 4825 N N . ARG A 1 635 ? -3.708 -10.677 19.541 1.00 96.69 635 ARG A N 1
ATOM 4826 C CA . ARG A 1 635 ? -3.398 -9.245 19.638 1.00 96.69 635 ARG A CA 1
ATOM 4827 C C . ARG A 1 635 ? -2.039 -8.941 19.037 1.00 96.69 635 ARG A C 1
ATOM 4829 O O . ARG A 1 635 ? -1.096 -9.700 19.250 1.00 96.69 635 ARG A O 1
ATOM 4836 N N . PHE A 1 636 ? -1.938 -7.817 18.342 1.00 96.62 636 PHE A N 1
ATOM 4837 C CA . PHE A 1 636 ? -0.662 -7.214 17.986 1.00 96.62 636 PHE A CA 1
ATOM 4838 C C . PHE A 1 636 ? -0.645 -5.811 18.570 1.00 96.62 636 PHE A C 1
ATOM 4840 O O . PHE A 1 636 ? -1.388 -4.932 18.135 1.00 96.62 636 PHE A O 1
ATOM 4847 N N . ASP A 1 637 ? 0.184 -5.636 19.586 1.00 94.81 637 ASP A N 1
ATOM 4848 C CA . ASP A 1 637 ? 0.450 -4.378 20.270 1.00 94.81 637 ASP A CA 1
ATOM 4849 C C . ASP A 1 637 ? 1.882 -4.426 20.818 1.00 94.81 637 ASP A C 1
ATOM 4851 O O . ASP A 1 637 ? 2.623 -5.372 20.554 1.00 94.81 637 ASP A O 1
ATOM 4855 N N . ASP A 1 638 ? 2.300 -3.424 21.587 1.00 91.50 638 ASP A N 1
ATOM 4856 C CA . ASP A 1 638 ? 3.645 -3.411 22.165 1.00 91.50 638 ASP A CA 1
ATOM 4857 C C . ASP A 1 638 ? 3.920 -4.626 23.068 1.00 91.50 638 ASP A C 1
ATOM 4859 O O . ASP A 1 638 ? 5.054 -5.060 23.184 1.00 91.50 638 ASP A O 1
ATOM 4863 N N . SER A 1 639 ? 2.912 -5.221 23.696 1.00 91.38 639 SER A N 1
ATOM 4864 C CA . SER A 1 639 ? 3.073 -6.352 24.620 1.00 91.38 639 SER A CA 1
ATOM 4865 C C . SER A 1 639 ? 2.756 -7.730 24.030 1.00 91.38 639 SER A C 1
ATOM 4867 O O . SER A 1 639 ? 3.194 -8.734 24.593 1.00 91.38 639 SER A O 1
ATOM 4869 N N . HIS A 1 640 ? 2.042 -7.806 22.905 1.00 93.94 640 HIS A N 1
ATOM 4870 C CA . HIS A 1 640 ? 1.584 -9.060 22.298 1.00 93.94 640 HIS A CA 1
ATOM 4871 C C . HIS A 1 640 ? 2.005 -9.134 20.836 1.00 93.94 640 HIS A C 1
ATOM 4873 O O . HIS A 1 640 ? 1.793 -8.194 20.077 1.00 93.94 640 HIS A O 1
ATOM 4879 N N . ASN A 1 641 ? 2.610 -10.259 20.439 1.00 93.19 641 ASN A N 1
ATOM 4880 C CA . ASN A 1 641 ? 3.108 -10.481 19.076 1.00 93.19 641 ASN A CA 1
ATOM 4881 C C . ASN A 1 641 ? 4.009 -9.340 18.539 1.00 93.19 641 ASN A C 1
ATOM 4883 O O . ASN A 1 641 ? 4.074 -9.097 17.336 1.00 93.19 641 ASN A O 1
ATOM 4887 N N . SER A 1 642 ? 4.739 -8.657 19.433 1.00 89.88 642 SER A N 1
ATOM 4888 C CA . SER A 1 642 ? 5.667 -7.574 19.089 1.00 89.88 642 SER A CA 1
ATOM 4889 C C . SER A 1 642 ? 7.042 -8.117 18.696 1.00 89.88 642 SER A C 1
ATOM 4891 O O . SER A 1 642 ? 7.900 -8.387 19.545 1.00 89.88 642 SER A O 1
ATOM 4893 N N . LEU A 1 643 ? 7.274 -8.284 17.393 1.00 86.69 643 LEU A N 1
ATOM 4894 C CA . LEU A 1 643 ? 8.578 -8.722 16.883 1.00 86.69 643 LEU A CA 1
ATOM 4895 C C . LEU A 1 643 ? 9.659 -7.651 17.041 1.00 86.69 643 LEU A C 1
ATOM 4897 O O . LEU A 1 643 ? 10.804 -7.993 17.336 1.00 86.69 643 LEU A O 1
ATOM 4901 N N . LEU A 1 644 ? 9.288 -6.371 16.966 1.00 86.38 644 LEU A N 1
ATOM 4902 C CA . LEU A 1 644 ? 10.171 -5.248 17.283 1.00 86.38 644 LEU A CA 1
ATOM 4903 C C . LEU A 1 644 ? 10.830 -5.418 18.664 1.00 86.38 644 LEU A C 1
ATOM 4905 O O . LEU A 1 644 ? 12.053 -5.349 18.793 1.00 86.38 644 LEU A O 1
ATOM 4909 N N . GLN A 1 645 ? 10.047 -5.747 19.698 1.00 86.75 645 GLN A N 1
ATOM 4910 C CA . GLN A 1 645 ? 10.582 -5.976 21.046 1.00 86.75 645 GLN A CA 1
ATOM 4911 C C . GLN A 1 645 ? 11.374 -7.283 21.177 1.00 86.75 645 GLN A C 1
ATOM 4913 O O . GLN A 1 645 ? 12.236 -7.408 22.050 1.00 86.75 645 GLN A O 1
ATOM 4918 N N . ALA A 1 646 ? 11.137 -8.259 20.298 1.00 85.56 646 ALA A N 1
ATOM 4919 C CA . ALA A 1 646 ? 11.911 -9.493 20.266 1.00 85.56 646 ALA A CA 1
ATOM 4920 C C . ALA A 1 646 ? 13.322 -9.304 19.677 1.00 85.56 646 ALA A C 1
ATOM 4922 O O . ALA A 1 646 ? 14.162 -10.193 19.853 1.00 85.56 646 ALA A O 1
ATOM 4923 N N . ARG A 1 647 ? 13.619 -8.169 19.020 1.00 90.06 647 ARG A N 1
ATOM 4924 C CA . ARG A 1 647 ? 14.871 -7.957 18.280 1.00 90.06 647 ARG A CA 1
ATOM 4925 C C . ARG A 1 647 ? 16.124 -8.245 19.092 1.00 90.06 647 ARG A C 1
ATOM 4927 O O . ARG A 1 647 ? 16.987 -8.968 18.606 1.00 90.06 647 ARG A O 1
ATOM 4934 N N . GLU A 1 648 ? 16.253 -7.710 20.307 1.00 91.62 648 GLU A N 1
ATOM 4935 C CA . GLU A 1 648 ? 17.476 -7.896 21.108 1.00 91.62 648 GLU A CA 1
ATOM 4936 C C . GLU A 1 648 ? 17.790 -9.381 21.344 1.00 91.62 648 GLU A C 1
ATOM 4938 O O . GLU A 1 648 ? 18.949 -9.795 21.300 1.00 91.62 648 GLU A O 1
ATOM 4943 N N . ARG A 1 649 ? 16.748 -10.200 21.527 1.00 90.44 649 ARG A N 1
ATOM 4944 C CA . ARG A 1 649 ? 16.863 -11.654 21.686 1.00 90.44 649 ARG A CA 1
ATOM 4945 C C . ARG A 1 649 ? 17.214 -12.357 20.371 1.00 90.44 649 ARG A C 1
ATOM 4947 O O . ARG A 1 649 ? 17.925 -13.360 20.406 1.00 90.44 649 ARG A O 1
ATOM 4954 N N . LEU A 1 650 ? 16.713 -11.863 19.238 1.00 89.50 650 LEU A N 1
ATOM 4955 C CA . LEU A 1 650 ? 16.910 -12.462 17.910 1.00 89.50 650 LEU A CA 1
ATOM 4956 C C . LEU A 1 650 ? 18.228 -12.047 17.242 1.00 89.50 650 LEU A C 1
ATOM 4958 O O . LEU A 1 650 ? 18.772 -12.797 16.433 1.00 89.50 650 LEU A O 1
ATOM 4962 N N . LEU A 1 651 ? 18.780 -10.889 17.608 1.00 91.69 651 LEU A N 1
ATOM 4963 C CA . LEU A 1 651 ? 19.946 -10.288 16.962 1.00 91.69 651 LEU A CA 1
ATOM 4964 C C . LEU A 1 651 ? 21.183 -11.209 16.889 1.00 91.69 651 LEU A C 1
ATOM 4966 O O . LEU A 1 651 ? 21.838 -11.221 15.846 1.00 91.69 651 LEU A O 1
ATOM 4970 N N . PRO A 1 652 ? 21.534 -12.015 17.914 1.00 92.19 652 PRO A N 1
ATOM 4971 C CA . PRO A 1 652 ? 22.645 -12.962 17.793 1.00 92.19 652 PRO A CA 1
ATOM 4972 C C . PRO A 1 652 ? 22.426 -14.019 16.701 1.00 92.19 652 PRO A C 1
ATOM 4974 O O . PRO A 1 652 ? 23.366 -14.351 15.983 1.00 92.19 652 PRO A O 1
ATOM 4977 N N . GLN A 1 653 ? 21.195 -14.521 16.556 1.00 89.44 653 GLN A N 1
ATOM 4978 C CA . GLN A 1 653 ? 20.846 -15.509 15.530 1.00 89.44 653 GLN A CA 1
ATOM 4979 C C . GLN A 1 653 ? 20.841 -14.874 14.137 1.00 89.44 653 GLN A C 1
ATOM 4981 O O . GLN A 1 653 ? 21.399 -15.452 13.209 1.00 89.44 653 GLN A O 1
ATOM 4986 N N . LEU A 1 654 ? 20.300 -13.657 14.010 1.00 89.88 654 LEU A N 1
ATOM 4987 C CA . LEU A 1 654 ? 20.336 -12.890 12.763 1.00 89.88 654 LEU A CA 1
ATOM 4988 C C . LEU A 1 654 ? 21.772 -12.647 12.281 1.00 89.88 654 LEU A C 1
ATOM 4990 O O . LEU A 1 654 ? 22.080 -12.917 11.129 1.00 89.88 654 LEU A O 1
ATOM 4994 N N . ASN A 1 655 ? 22.680 -12.215 13.163 1.00 91.62 655 ASN A N 1
ATOM 4995 C CA . ASN A 1 655 ? 24.087 -12.014 12.791 1.00 91.62 655 ASN A CA 1
ATOM 4996 C C . ASN A 1 655 ? 24.766 -13.312 12.333 1.00 91.62 655 ASN A C 1
ATOM 4998 O O . ASN A 1 655 ? 25.607 -13.289 11.434 1.00 91.62 655 ASN A O 1
ATOM 5002 N N . GLN A 1 656 ? 24.423 -14.447 12.949 1.00 90.06 656 GLN A N 1
ATOM 5003 C CA . GLN A 1 656 ? 24.954 -15.743 12.534 1.00 90.06 656 GLN A CA 1
ATOM 5004 C C . GLN A 1 656 ? 24.444 -16.137 11.142 1.00 90.06 656 GLN A C 1
ATOM 5006 O O . GLN A 1 656 ? 25.228 -16.626 10.330 1.00 90.06 656 GLN A O 1
ATOM 5011 N N . LEU A 1 657 ? 23.157 -15.918 10.868 1.00 88.62 657 LEU A N 1
ATOM 5012 C CA . LEU A 1 657 ? 22.546 -16.212 9.573 1.00 88.62 657 LEU A CA 1
ATOM 5013 C C . LEU A 1 657 ? 23.068 -15.289 8.474 1.00 88.62 657 LEU A C 1
ATOM 5015 O O . LEU A 1 657 ? 23.442 -15.789 7.422 1.00 88.62 657 LEU A O 1
ATOM 5019 N N . GLU A 1 658 ? 23.214 -13.993 8.745 1.00 90.56 658 GLU A N 1
ATOM 5020 C CA . GLU A 1 658 ? 23.855 -13.050 7.822 1.00 90.56 658 GLU A CA 1
ATOM 5021 C C . GLU A 1 658 ? 25.282 -13.501 7.485 1.00 90.56 658 GLU A C 1
ATOM 5023 O O . GLU A 1 658 ? 25.660 -13.557 6.319 1.00 90.56 658 GLU A O 1
ATOM 5028 N N . SER A 1 659 ? 26.067 -13.899 8.493 1.00 90.06 659 SER A N 1
ATOM 5029 C CA . SER A 1 659 ? 27.437 -14.390 8.275 1.00 90.06 659 SER A CA 1
ATOM 5030 C C . SER A 1 659 ? 27.466 -15.648 7.398 1.00 90.06 659 SER A C 1
ATOM 5032 O O . SER A 1 659 ? 28.336 -15.793 6.541 1.00 90.06 659 SER A O 1
ATOM 5034 N N . LEU A 1 660 ? 26.511 -16.565 7.595 1.00 89.69 660 LEU A N 1
ATOM 5035 C CA . LEU A 1 660 ? 26.391 -17.776 6.784 1.00 89.69 660 LEU A CA 1
ATOM 5036 C C . LEU A 1 660 ? 25.949 -17.455 5.350 1.00 89.69 660 LEU A C 1
ATOM 5038 O O . LEU A 1 660 ? 26.541 -17.977 4.408 1.00 89.69 660 LEU A O 1
ATOM 5042 N N . ALA A 1 661 ? 24.965 -16.571 5.182 1.00 90.50 661 ALA A N 1
ATOM 5043 C CA . ALA A 1 661 ? 24.465 -16.144 3.881 1.00 90.50 661 ALA A CA 1
ATOM 5044 C C . ALA A 1 661 ? 25.565 -15.450 3.060 1.00 90.50 661 ALA A C 1
ATOM 5046 O O . ALA A 1 661 ? 25.763 -15.772 1.887 1.00 90.50 661 ALA A O 1
ATOM 5047 N N . GLN A 1 662 ? 26.355 -14.573 3.690 1.00 91.44 662 GLN A N 1
ATOM 5048 C CA . GLN A 1 662 ? 27.540 -13.947 3.093 1.00 91.44 662 GLN A CA 1
ATOM 5049 C C . GLN A 1 662 ? 28.548 -15.000 2.615 1.00 91.44 662 GLN A C 1
ATOM 5051 O O . GLN A 1 662 ? 28.941 -14.997 1.447 1.00 91.44 662 GLN A O 1
ATOM 5056 N N . LEU A 1 663 ? 28.915 -15.950 3.479 1.00 90.38 663 LEU A N 1
ATOM 5057 C CA . LEU A 1 663 ? 29.874 -17.002 3.141 1.00 90.38 663 LEU A CA 1
ATOM 5058 C C . LEU A 1 663 ? 29.374 -17.912 2.005 1.00 90.38 663 LEU A C 1
ATOM 5060 O O . LEU A 1 663 ? 30.134 -18.253 1.094 1.00 90.38 663 LEU A O 1
ATOM 5064 N N . ASN A 1 664 ? 28.099 -18.299 2.028 1.00 92.06 664 ASN A N 1
ATOM 5065 C CA . ASN A 1 664 ? 27.487 -19.118 0.980 1.00 92.06 664 ASN A CA 1
ATOM 5066 C C . ASN A 1 664 ? 27.462 -18.375 -0.362 1.00 92.06 664 ASN A C 1
ATOM 5068 O O . ASN A 1 664 ? 27.790 -18.960 -1.394 1.00 92.06 664 ASN A O 1
ATOM 5072 N N . SER A 1 665 ? 27.206 -17.069 -0.340 1.00 92.00 665 SER A N 1
ATOM 5073 C CA . SER A 1 665 ? 27.243 -16.207 -1.528 1.00 92.00 665 SER A CA 1
ATOM 5074 C C . SER A 1 665 ? 28.651 -16.064 -2.103 1.00 92.00 665 SER A C 1
ATOM 5076 O O . SER A 1 665 ? 28.842 -16.158 -3.318 1.00 92.00 665 SER A O 1
ATOM 5078 N N . VAL A 1 666 ? 29.664 -15.912 -1.242 1.00 91.19 666 VAL A N 1
ATOM 5079 C CA . VAL A 1 666 ? 31.079 -15.950 -1.649 1.00 91.19 666 VAL A CA 1
ATOM 5080 C C . VAL A 1 666 ? 31.410 -17.277 -2.327 1.00 91.19 666 VAL A C 1
ATOM 5082 O O . VAL A 1 666 ? 32.028 -17.289 -3.396 1.00 91.19 666 VAL A O 1
ATOM 5085 N N . ASN A 1 667 ? 30.985 -18.397 -1.737 1.00 91.19 667 ASN A N 1
ATOM 5086 C CA . ASN A 1 667 ? 31.220 -19.724 -2.298 1.00 91.19 667 ASN A CA 1
ATOM 5087 C C . ASN A 1 667 ? 30.533 -19.901 -3.655 1.00 91.19 667 ASN A C 1
ATOM 5089 O O . ASN A 1 667 ? 31.187 -20.357 -4.591 1.00 91.19 667 ASN A O 1
ATOM 5093 N N . ALA A 1 668 ? 29.279 -19.467 -3.798 1.00 93.12 668 ALA A N 1
ATOM 5094 C CA . ALA A 1 668 ? 28.540 -19.532 -5.057 1.00 93.12 668 ALA A CA 1
ATOM 5095 C C . ALA A 1 668 ? 29.238 -18.748 -6.180 1.00 93.12 668 ALA A C 1
ATOM 5097 O O . ALA A 1 668 ? 29.399 -19.258 -7.292 1.00 93.12 668 ALA A O 1
ATOM 5098 N N . VAL A 1 669 ? 29.732 -17.539 -5.888 1.00 91.00 669 VAL A N 1
ATOM 5099 C CA . VAL A 1 669 ? 30.539 -16.768 -6.845 1.00 91.00 669 VAL A CA 1
ATOM 5100 C C . VAL A 1 669 ? 31.832 -17.498 -7.194 1.00 91.00 669 VAL A C 1
ATOM 5102 O O . VAL A 1 669 ? 32.164 -17.621 -8.374 1.00 91.00 669 VAL A O 1
ATOM 5105 N N . CYS A 1 670 ? 32.573 -17.981 -6.194 1.00 88.50 670 CYS A N 1
ATOM 5106 C CA . CYS A 1 670 ? 33.838 -18.679 -6.423 1.00 88.50 670 CYS A CA 1
ATOM 5107 C C . CYS A 1 670 ? 33.645 -19.926 -7.289 1.00 88.50 670 CYS A C 1
ATOM 5109 O O . CYS A 1 670 ? 34.419 -20.148 -8.219 1.00 88.50 670 CYS A O 1
ATOM 5111 N N . ASP A 1 671 ? 32.603 -20.711 -7.026 1.00 89.50 671 ASP A N 1
ATOM 5112 C CA . ASP A 1 671 ? 32.291 -21.917 -7.785 1.00 89.50 671 ASP A CA 1
ATOM 5113 C C . ASP A 1 671 ? 31.860 -21.563 -9.222 1.00 89.50 671 ASP A C 1
ATOM 5115 O O . ASP A 1 671 ? 32.297 -22.209 -10.181 1.00 89.50 671 ASP A O 1
ATOM 5119 N N . ARG A 1 672 ? 31.098 -20.473 -9.408 1.00 87.88 672 ARG A N 1
ATOM 5120 C CA . ARG A 1 672 ? 30.731 -19.950 -10.737 1.00 87.88 672 ARG A CA 1
ATOM 5121 C C . ARG A 1 672 ? 31.952 -19.470 -11.525 1.00 87.88 672 ARG A C 1
ATOM 5123 O O . ARG A 1 672 ? 32.041 -19.726 -12.726 1.00 87.88 672 ARG A O 1
ATOM 5130 N N . LEU A 1 673 ? 32.904 -18.802 -10.878 1.00 86.25 673 LEU A N 1
ATOM 5131 C CA . LEU A 1 673 ? 34.157 -18.370 -11.504 1.00 86.25 673 LEU A CA 1
ATOM 5132 C C . LEU A 1 673 ? 35.060 -19.556 -11.847 1.00 86.25 673 LEU A C 1
ATOM 5134 O O . LEU A 1 673 ? 35.584 -19.618 -12.962 1.00 86.25 673 LEU A O 1
ATOM 5138 N N . ALA A 1 674 ? 35.165 -20.538 -10.951 1.00 86.06 674 ALA A N 1
ATOM 5139 C CA . ALA A 1 674 ? 35.927 -21.759 -11.183 1.00 86.06 674 ALA A CA 1
ATOM 5140 C C . ALA A 1 674 ? 35.372 -22.556 -12.374 1.00 86.06 674 ALA A C 1
ATOM 5142 O O . ALA A 1 674 ? 36.147 -23.020 -13.214 1.00 86.06 674 ALA A O 1
ATOM 5143 N N . ALA A 1 675 ? 34.043 -22.639 -12.517 1.00 84.44 675 ALA A N 1
ATOM 5144 C CA . ALA A 1 675 ? 33.391 -23.235 -13.687 1.00 84.44 675 ALA A CA 1
ATOM 5145 C C . ALA A 1 675 ? 33.754 -22.526 -15.010 1.00 84.44 675 ALA A C 1
ATOM 5147 O O . ALA A 1 675 ? 33.722 -23.144 -16.073 1.00 84.44 675 ALA A O 1
ATOM 5148 N N . ASN A 1 676 ? 34.162 -21.256 -14.943 1.00 78.50 676 ASN A N 1
ATOM 5149 C CA . ASN A 1 676 ? 34.633 -20.452 -16.073 1.00 78.50 676 ASN A CA 1
ATOM 5150 C C . ASN A 1 676 ? 36.172 -20.368 -16.162 1.00 78.50 676 ASN A C 1
ATOM 5152 O O . ASN A 1 676 ? 36.710 -19.560 -16.917 1.00 78.50 676 ASN A O 1
ATOM 5156 N N . GLY A 1 677 ? 36.898 -21.207 -15.413 1.00 84.25 677 GLY A N 1
ATOM 5157 C CA . GLY A 1 677 ? 38.362 -21.274 -15.435 1.00 84.25 677 GLY A CA 1
ATOM 5158 C C . GLY A 1 677 ? 39.072 -20.137 -14.692 1.00 84.25 677 GLY A C 1
ATOM 5159 O O . GLY A 1 677 ? 40.285 -19.983 -14.844 1.00 84.25 677 GLY A O 1
ATOM 5160 N N . ILE A 1 678 ? 38.349 -19.350 -13.891 1.00 82.56 678 ILE A N 1
ATOM 5161 C CA . ILE A 1 678 ? 38.896 -18.256 -13.083 1.00 82.56 678 ILE A CA 1
ATOM 5162 C C . ILE A 1 678 ? 39.029 -18.731 -11.634 1.00 82.56 678 ILE A C 1
ATOM 5164 O O . ILE A 1 678 ? 38.035 -18.963 -10.951 1.00 82.56 678 ILE A O 1
ATOM 5168 N N . ASN A 1 679 ? 40.263 -18.841 -11.140 1.00 80.81 679 ASN A N 1
ATOM 5169 C CA . ASN A 1 679 ? 40.521 -19.123 -9.728 1.00 80.81 679 ASN A CA 1
ATOM 5170 C C . ASN A 1 679 ? 40.583 -17.819 -8.930 1.00 80.81 679 ASN A C 1
ATOM 5172 O O . ASN A 1 679 ? 41.349 -16.923 -9.282 1.00 80.81 679 ASN A O 1
ATOM 5176 N N . VAL A 1 680 ? 39.837 -17.747 -7.827 1.00 80.94 680 VAL A N 1
ATOM 5177 C CA . VAL A 1 680 ? 39.861 -16.602 -6.906 1.00 80.94 680 VAL A CA 1
ATOM 5178 C C . VAL A 1 680 ? 41.064 -16.736 -5.957 1.00 80.94 680 VAL A C 1
ATOM 5180 O O . VAL A 1 680 ? 41.121 -17.697 -5.181 1.00 80.94 680 VAL A O 1
ATOM 5183 N N . PRO A 1 681 ? 42.055 -15.823 -6.003 1.00 75.75 681 PRO A N 1
ATOM 5184 C CA . PRO A 1 681 ? 43.211 -15.885 -5.113 1.00 75.75 681 PRO A CA 1
ATOM 5185 C C . PRO A 1 681 ? 42.798 -15.714 -3.651 1.00 75.75 681 PRO A C 1
ATOM 5187 O O . PRO A 1 681 ? 41.997 -14.844 -3.333 1.00 75.75 681 PRO A O 1
ATOM 5190 N N . GLY A 1 682 ? 43.373 -16.517 -2.753 1.00 75.62 682 GLY A N 1
ATOM 5191 C CA . GLY A 1 682 ? 43.134 -16.363 -1.316 1.00 75.62 682 GLY A CA 1
ATOM 5192 C C . GLY A 1 682 ? 41.712 -16.702 -0.861 1.00 75.62 682 GLY A C 1
ATOM 5193 O O . GLY A 1 682 ? 41.329 -16.236 0.204 1.00 75.62 682 GLY A O 1
ATOM 5194 N N . ARG A 1 683 ? 40.961 -17.519 -1.622 1.00 76.69 683 ARG A N 1
ATOM 5195 C CA . ARG A 1 683 ? 39.581 -17.952 -1.310 1.00 76.69 683 ARG A CA 1
ATOM 5196 C C . ARG A 1 683 ? 39.348 -18.250 0.174 1.00 76.69 683 ARG A C 1
ATOM 5198 O O . ARG A 1 683 ? 38.387 -17.751 0.737 1.00 76.69 683 ARG A O 1
ATOM 5205 N N . ASP A 1 684 ? 40.227 -19.028 0.804 1.00 79.25 684 ASP A N 1
ATOM 5206 C CA . ASP A 1 684 ? 40.063 -19.464 2.201 1.00 79.25 684 ASP A CA 1
ATOM 5207 C C . ASP A 1 684 ? 40.077 -18.305 3.221 1.00 79.25 684 ASP A C 1
ATOM 5209 O O . ASP A 1 684 ? 39.687 -18.486 4.373 1.00 79.25 684 ASP A O 1
ATOM 5213 N N . ALA A 1 685 ? 40.544 -17.120 2.816 1.00 79.00 685 ALA A N 1
ATOM 5214 C CA . ALA A 1 685 ? 40.570 -15.911 3.632 1.00 79.00 685 ALA A CA 1
ATOM 5215 C C . ALA A 1 685 ? 39.375 -14.973 3.382 1.00 79.00 685 ALA A C 1
ATOM 5217 O O . ALA A 1 685 ? 39.232 -14.011 4.127 1.00 79.00 685 ALA A O 1
ATOM 5218 N N . ILE A 1 686 ? 38.535 -15.239 2.374 1.00 81.38 686 ILE A N 1
ATOM 5219 C CA . ILE A 1 686 ? 37.379 -14.405 2.019 1.00 81.38 686 ILE A CA 1
ATOM 5220 C C . ILE A 1 686 ? 36.192 -14.823 2.887 1.00 81.38 686 ILE A C 1
ATOM 5222 O O . ILE A 1 686 ? 35.717 -15.953 2.772 1.00 81.38 686 ILE A O 1
ATOM 5226 N N . GLN A 1 687 ? 35.731 -13.929 3.763 1.00 78.75 687 GLN A N 1
ATOM 5227 C CA . GLN A 1 687 ? 34.653 -14.233 4.713 1.00 78.75 687 GLN A CA 1
ATOM 5228 C C . GLN A 1 687 ? 33.316 -13.585 4.337 1.00 78.75 687 GLN A C 1
ATOM 5230 O O . GLN A 1 687 ? 32.269 -14.079 4.750 1.00 78.75 687 GLN A O 1
ATOM 5235 N N . ASP A 1 688 ? 33.334 -12.514 3.542 1.00 82.75 688 ASP A N 1
ATOM 5236 C CA . ASP A 1 688 ? 32.134 -11.780 3.144 1.00 82.75 688 ASP A CA 1
ATOM 5237 C C . ASP A 1 688 ? 32.235 -11.175 1.730 1.00 82.75 688 ASP A C 1
ATOM 5239 O O . ASP A 1 688 ? 33.243 -11.308 1.024 1.00 82.75 688 ASP A O 1
ATOM 5243 N N . GLY A 1 689 ? 31.158 -10.512 1.296 1.00 82.50 689 GLY A N 1
ATOM 5244 C CA . GLY A 1 689 ? 31.114 -9.827 0.007 1.00 82.50 689 GLY A CA 1
ATOM 5245 C C . GLY A 1 689 ? 32.162 -8.721 -0.144 1.00 82.50 689 GLY A C 1
ATOM 5246 O O . GLY A 1 689 ? 32.709 -8.551 -1.232 1.00 82.50 689 GLY A O 1
ATOM 5247 N N . SER A 1 690 ? 32.494 -7.991 0.923 1.00 84.00 690 SER A N 1
ATOM 5248 C CA . SER A 1 690 ? 33.483 -6.907 0.854 1.00 84.00 690 SER A CA 1
ATOM 5249 C C . SER A 1 690 ? 34.869 -7.462 0.530 1.00 84.00 690 SER A C 1
ATOM 5251 O O . SER A 1 690 ? 35.535 -6.975 -0.387 1.00 84.00 690 SER A O 1
ATOM 5253 N N . ASP A 1 691 ? 35.282 -8.523 1.226 1.00 82.50 691 ASP A N 1
ATOM 5254 C CA . ASP A 1 691 ? 36.529 -9.243 0.950 1.00 82.50 691 ASP A CA 1
ATOM 5255 C C . ASP A 1 691 ? 36.563 -9.780 -0.488 1.00 82.50 691 ASP A C 1
ATOM 5257 O O . ASP A 1 691 ? 37.587 -9.687 -1.178 1.00 82.50 691 ASP A O 1
ATOM 5261 N N . LEU A 1 692 ? 35.432 -10.316 -0.959 1.00 83.75 692 LEU A N 1
ATOM 5262 C CA . LEU A 1 692 ? 35.286 -10.867 -2.302 1.00 83.75 692 LEU A CA 1
ATOM 5263 C C . LEU A 1 692 ? 35.481 -9.788 -3.369 1.00 83.75 692 LEU A C 1
ATOM 5265 O O . LEU A 1 692 ? 36.352 -9.928 -4.229 1.00 83.75 692 LEU A O 1
ATOM 5269 N N . PHE A 1 693 ? 34.707 -8.702 -3.321 1.00 84.50 693 PHE A N 1
ATOM 5270 C CA . PHE A 1 693 ? 34.771 -7.651 -4.339 1.00 84.50 693 PHE A CA 1
ATOM 5271 C C . PHE A 1 693 ? 36.132 -6.941 -4.345 1.00 84.50 693 PHE A C 1
ATOM 5273 O O . PHE A 1 693 ? 36.669 -6.680 -5.423 1.00 84.50 693 PHE A O 1
ATOM 5280 N N . ASN A 1 694 ? 36.758 -6.742 -3.179 1.00 83.62 694 ASN A N 1
ATOM 5281 C CA . ASN A 1 694 ? 38.132 -6.231 -3.088 1.00 83.62 694 ASN A CA 1
ATOM 5282 C C . ASN A 1 694 ? 39.153 -7.179 -3.742 1.00 83.62 694 ASN A C 1
ATOM 5284 O O . ASN A 1 694 ? 40.058 -6.740 -4.459 1.00 83.62 694 ASN A O 1
ATOM 5288 N N . SER A 1 695 ? 39.009 -8.489 -3.529 1.00 78.56 695 SER A N 1
ATOM 5289 C CA . SER A 1 695 ? 39.893 -9.500 -4.125 1.00 78.56 695 SER A CA 1
ATOM 5290 C C . SER A 1 695 ? 39.752 -9.556 -5.649 1.00 78.56 695 SER A C 1
ATOM 5292 O O . SER A 1 695 ? 40.742 -9.722 -6.365 1.00 78.56 695 SER A O 1
ATOM 5294 N N . LEU A 1 696 ? 38.531 -9.374 -6.159 1.00 81.50 696 LEU A N 1
ATOM 5295 C CA . LEU A 1 696 ? 38.215 -9.432 -7.586 1.00 81.50 696 LEU A CA 1
ATOM 5296 C C . LEU A 1 696 ? 38.583 -8.155 -8.350 1.00 81.50 696 LEU A C 1
ATOM 5298 O O . LEU A 1 696 ? 38.933 -8.241 -9.529 1.00 81.50 696 LEU A O 1
ATOM 5302 N N . GLN A 1 697 ? 38.559 -6.986 -7.699 1.00 80.12 697 GLN A N 1
ATOM 5303 C CA . GLN A 1 697 ? 38.887 -5.697 -8.324 1.00 80.12 697 GLN A CA 1
ATOM 5304 C C . GLN A 1 697 ? 40.275 -5.707 -8.992 1.00 80.12 697 GLN A C 1
ATOM 5306 O O . GLN A 1 697 ? 40.482 -5.091 -10.037 1.00 80.12 697 GLN A O 1
ATOM 5311 N N . ASN A 1 698 ? 41.215 -6.473 -8.435 1.00 72.50 698 ASN A N 1
ATOM 5312 C CA . ASN A 1 698 ? 42.590 -6.573 -8.926 1.00 72.50 698 ASN A CA 1
ATOM 5313 C C . ASN A 1 698 ? 42.777 -7.546 -10.107 1.00 72.50 698 ASN A C 1
ATOM 5315 O O . ASN A 1 698 ? 43.881 -7.642 -10.643 1.00 72.50 698 ASN A O 1
ATOM 5319 N N . LEU A 1 699 ? 41.731 -8.269 -10.527 1.00 76.38 699 LEU A N 1
ATOM 5320 C CA . LEU A 1 699 ? 41.814 -9.294 -11.576 1.00 76.38 699 LEU A CA 1
ATOM 5321 C C . LEU A 1 699 ? 41.535 -8.772 -12.995 1.00 76.38 699 LEU A C 1
ATOM 5323 O O . LEU A 1 699 ? 41.626 -9.544 -13.946 1.00 76.38 699 LEU A O 1
ATOM 5327 N N . GLY A 1 700 ? 41.202 -7.485 -13.162 1.00 77.75 700 GLY A N 1
ATOM 5328 C CA . GLY A 1 700 ? 40.974 -6.890 -14.488 1.00 77.75 700 GLY A CA 1
ATOM 5329 C C . GLY A 1 700 ? 39.832 -7.550 -15.273 1.00 77.75 700 GLY A C 1
ATOM 5330 O O . GLY A 1 700 ? 39.940 -7.740 -16.485 1.00 77.75 700 GLY A O 1
ATOM 5331 N N . LEU A 1 701 ? 38.764 -7.954 -14.577 1.00 80.62 701 LEU A N 1
ATOM 5332 C CA . LEU A 1 701 ? 37.622 -8.664 -15.159 1.00 80.62 701 LEU A CA 1
ATOM 5333 C C . LEU A 1 701 ? 36.825 -7.759 -16.107 1.00 80.62 701 LEU A C 1
ATOM 5335 O O . LEU A 1 701 ? 36.626 -6.579 -15.826 1.00 80.62 701 LEU A O 1
ATOM 5339 N N . SER A 1 702 ? 36.307 -8.321 -17.200 1.00 81.31 702 SER A N 1
ATOM 5340 C CA . SER A 1 702 ? 35.398 -7.601 -18.102 1.00 81.31 702 SER A CA 1
ATOM 5341 C C . SER A 1 702 ? 34.058 -7.282 -17.424 1.00 81.31 702 SER A C 1
ATOM 5343 O O . SER A 1 702 ? 33.588 -8.081 -16.612 1.00 81.31 702 SER A O 1
ATOM 5345 N N . GLU A 1 703 ? 33.392 -6.200 -17.831 1.00 77.94 703 GLU A N 1
ATOM 5346 C CA . GLU A 1 703 ? 32.061 -5.794 -17.338 1.00 77.94 703 GLU A CA 1
ATOM 5347 C C . GLU A 1 703 ? 31.005 -6.919 -17.290 1.00 77.94 703 GLU A C 1
ATOM 5349 O O . GLU A 1 703 ? 30.338 -7.054 -16.260 1.00 77.94 703 GLU A O 1
ATOM 5354 N N . PRO A 1 704 ? 30.863 -7.785 -18.319 1.00 79.31 704 PRO A N 1
ATOM 5355 C CA . PRO A 1 704 ? 29.901 -8.889 -18.273 1.00 79.31 704 PRO A CA 1
ATOM 5356 C C . PRO A 1 704 ? 30.167 -9.881 -17.135 1.00 79.31 704 PRO A C 1
ATOM 5358 O O . PRO A 1 704 ? 29.238 -10.376 -16.500 1.00 79.31 704 PRO A O 1
ATOM 5361 N N . ILE A 1 705 ? 31.443 -10.149 -16.843 1.00 80.50 705 ILE A N 1
ATOM 5362 C CA . ILE A 1 705 ? 31.848 -11.038 -15.747 1.00 80.50 705 ILE A CA 1
ATOM 5363 C C . ILE A 1 705 ? 31.587 -10.359 -14.400 1.00 80.50 705 ILE A C 1
ATOM 5365 O O . ILE A 1 705 ? 31.076 -11.007 -13.492 1.00 80.50 705 ILE A O 1
ATOM 5369 N N . GLN A 1 706 ? 31.878 -9.061 -14.270 1.00 81.69 706 GLN A N 1
ATOM 5370 C CA . GLN A 1 706 ? 31.563 -8.300 -13.054 1.00 81.69 706 GLN A CA 1
ATOM 5371 C C . GLN A 1 706 ? 30.054 -8.293 -12.776 1.00 81.69 706 GLN A C 1
ATOM 5373 O O . GLN A 1 706 ? 29.634 -8.573 -11.656 1.00 81.69 706 GLN A O 1
ATOM 5378 N N . SER A 1 707 ? 29.239 -8.073 -13.809 1.00 80.62 707 SER A N 1
ATOM 5379 C CA . SER A 1 707 ? 27.775 -8.111 -13.712 1.00 80.62 707 SER A CA 1
ATOM 5380 C C . SER A 1 707 ? 27.266 -9.493 -13.301 1.00 80.62 707 SER A C 1
ATOM 5382 O O . SER A 1 707 ? 26.422 -9.601 -12.414 1.00 80.62 707 SER A O 1
ATOM 5384 N N . LEU A 1 708 ? 27.820 -10.564 -13.884 1.00 81.94 708 LEU A N 1
ATOM 5385 C CA . LEU A 1 708 ? 27.500 -11.940 -13.498 1.00 81.94 708 LEU A CA 1
ATOM 5386 C C . LEU A 1 708 ? 27.847 -12.223 -12.032 1.00 81.94 708 LEU A C 1
ATOM 5388 O O . LEU A 1 708 ? 27.064 -12.871 -11.340 1.00 81.94 708 LEU A O 1
ATOM 5392 N N . ILE A 1 709 ? 29.009 -11.761 -11.563 1.00 87.19 709 ILE A N 1
ATOM 5393 C CA . ILE A 1 709 ? 29.442 -11.931 -10.173 1.00 87.19 709 ILE A CA 1
ATOM 5394 C C . ILE A 1 709 ? 28.470 -11.226 -9.233 1.00 87.19 709 ILE A C 1
ATOM 5396 O O . ILE A 1 709 ? 27.948 -11.868 -8.326 1.00 87.19 709 ILE A O 1
ATOM 5400 N N . SER A 1 710 ? 28.191 -9.943 -9.473 1.00 84.94 710 SER A N 1
ATOM 5401 C CA . SER A 1 710 ? 27.271 -9.160 -8.646 1.00 84.94 710 SER A CA 1
ATOM 5402 C C . SER A 1 710 ? 25.871 -9.772 -8.624 1.00 84.94 710 SER A C 1
ATOM 5404 O O . SER A 1 710 ? 25.276 -9.888 -7.556 1.00 84.94 710 SER A O 1
ATOM 5406 N N . ALA A 1 711 ? 25.368 -10.234 -9.774 1.00 84.50 711 ALA A N 1
ATOM 5407 C CA . ALA A 1 711 ? 24.074 -10.904 -9.867 1.00 84.50 711 ALA A CA 1
ATOM 5408 C C . ALA A 1 711 ? 24.051 -12.247 -9.119 1.00 84.50 711 ALA A C 1
ATOM 5410 O O . ALA A 1 711 ? 23.099 -12.520 -8.395 1.00 84.50 711 ALA A O 1
ATOM 5411 N N . THR A 1 712 ? 25.100 -13.067 -9.259 1.00 89.56 712 THR A N 1
ATOM 5412 C CA . THR A 1 712 ? 25.215 -14.362 -8.561 1.00 89.56 712 THR A CA 1
ATOM 5413 C C . THR A 1 712 ? 25.285 -14.150 -7.053 1.00 89.56 712 THR A C 1
ATOM 5415 O O . THR A 1 712 ? 24.529 -14.770 -6.315 1.00 89.56 712 THR A O 1
ATOM 5418 N N . PHE A 1 713 ? 26.149 -13.235 -6.607 1.00 90.69 713 PHE A N 1
ATOM 5419 C CA . PHE A 1 713 ? 26.309 -12.906 -5.198 1.00 90.69 713 PHE A CA 1
ATOM 5420 C C . PHE A 1 713 ? 24.996 -12.418 -4.591 1.00 90.69 713 PHE A C 1
ATOM 5422 O O . PHE A 1 713 ? 24.541 -12.978 -3.602 1.00 90.69 713 PHE A O 1
ATOM 5429 N N . LYS A 1 714 ? 24.371 -11.403 -5.207 1.00 86.88 714 LYS A N 1
ATOM 5430 C CA . LYS A 1 714 ? 23.121 -10.818 -4.713 1.00 86.88 714 LYS A CA 1
ATOM 5431 C C . LYS A 1 714 ? 22.004 -11.857 -4.654 1.00 86.88 714 LYS A C 1
ATOM 5433 O O . LYS A 1 714 ? 21.360 -11.976 -3.621 1.00 86.88 714 LYS A O 1
ATOM 5438 N N . LYS A 1 715 ? 21.817 -12.637 -5.725 1.00 86.88 715 LYS A N 1
ATOM 5439 C CA . LYS A 1 715 ? 20.780 -13.674 -5.783 1.00 86.88 715 LYS A CA 1
ATOM 5440 C C . LYS A 1 715 ? 20.948 -14.701 -4.662 1.00 86.88 715 LYS A C 1
ATOM 5442 O O . LYS A 1 715 ? 19.996 -14.955 -3.937 1.00 86.88 715 LYS A O 1
ATOM 5447 N N . THR A 1 716 ? 22.147 -15.264 -4.505 1.00 90.25 716 THR A N 1
ATOM 5448 C CA . THR A 1 716 ? 22.406 -16.255 -3.451 1.00 90.25 716 THR A CA 1
ATOM 5449 C C . THR A 1 716 ? 22.269 -15.643 -2.061 1.00 90.25 716 THR A C 1
ATOM 5451 O O . THR A 1 716 ? 21.693 -16.277 -1.187 1.00 90.25 716 THR A O 1
ATOM 5454 N N . LEU A 1 717 ? 22.735 -14.408 -1.857 1.00 89.06 717 LEU A N 1
ATOM 5455 C CA . LEU A 1 717 ? 22.623 -13.733 -0.565 1.00 89.06 717 LEU A CA 1
ATOM 5456 C C . LEU A 1 717 ? 21.163 -13.569 -0.156 1.00 89.06 717 LEU A C 1
ATOM 5458 O O . LEU A 1 717 ? 20.800 -13.875 0.976 1.00 89.06 717 LEU A O 1
ATOM 5462 N N . ASP A 1 718 ? 20.336 -13.116 -1.090 1.00 87.38 718 ASP A N 1
ATOM 5463 C CA . ASP A 1 718 ? 18.914 -12.912 -0.869 1.00 87.38 718 ASP A CA 1
ATOM 5464 C C . ASP A 1 718 ? 18.181 -14.245 -0.609 1.00 87.38 718 ASP A C 1
ATOM 5466 O O . ASP A 1 718 ? 17.392 -14.336 0.330 1.00 87.38 718 ASP A O 1
ATOM 5470 N N . GLU A 1 719 ? 18.475 -15.303 -1.374 1.00 87.56 719 GLU A N 1
ATOM 5471 C CA . GLU A 1 719 ? 17.899 -16.646 -1.172 1.00 87.56 719 GLU A CA 1
ATOM 5472 C C . GLU A 1 719 ? 18.285 -17.246 0.193 1.00 87.56 719 GLU A C 1
ATOM 5474 O O . GLU A 1 719 ? 17.432 -17.758 0.922 1.00 87.56 719 GLU A O 1
ATOM 5479 N N . GLU A 1 720 ? 19.561 -17.151 0.572 1.00 89.50 720 GLU A N 1
ATOM 5480 C CA . GLU A 1 720 ? 20.077 -17.675 1.842 1.00 89.50 720 GLU A CA 1
ATOM 5481 C C . GLU A 1 720 ? 19.507 -16.920 3.049 1.00 89.50 720 GLU A C 1
ATOM 5483 O O . GLU A 1 720 ? 19.155 -17.537 4.058 1.00 89.50 720 GLU A O 1
ATOM 5488 N N . ARG A 1 721 ? 19.360 -15.591 2.947 1.00 89.00 721 ARG A N 1
ATOM 5489 C CA . ARG A 1 721 ? 18.732 -14.771 3.992 1.00 89.00 721 ARG A CA 1
ATOM 5490 C C . ARG A 1 721 ? 17.291 -15.197 4.255 1.00 89.00 721 ARG A C 1
ATOM 5492 O O . ARG A 1 721 ? 16.908 -15.352 5.413 1.00 89.00 721 ARG A O 1
ATOM 5499 N N . LEU A 1 722 ? 16.514 -15.421 3.197 1.00 89.00 722 LEU A N 1
ATOM 5500 C CA . LEU A 1 722 ? 15.086 -15.741 3.279 1.00 89.00 722 LEU A CA 1
ATOM 5501 C C . LEU A 1 722 ? 14.801 -17.188 3.721 1.00 89.00 722 LEU A C 1
ATOM 5503 O O . LEU A 1 722 ? 13.700 -17.487 4.182 1.00 89.00 722 LEU A O 1
ATOM 5507 N N . GLY A 1 723 ? 15.783 -18.091 3.639 1.00 79.44 723 GLY A N 1
ATOM 5508 C CA . GLY A 1 723 ? 15.630 -19.494 4.043 1.00 79.44 723 GLY A CA 1
ATOM 5509 C C . GLY A 1 723 ? 15.711 -19.765 5.555 1.00 79.44 723 GLY A C 1
ATOM 5510 O O . GLY A 1 723 ? 15.370 -20.863 6.001 1.00 79.44 723 GLY A O 1
ATOM 5511 N N . GLY A 1 724 ? 16.170 -18.799 6.362 1.00 71.44 724 GLY A N 1
ATOM 5512 C CA . GLY A 1 724 ? 16.610 -19.038 7.745 1.00 71.44 724 GLY A CA 1
ATOM 5513 C C . GLY A 1 724 ? 15.533 -19.049 8.840 1.00 71.44 724 GLY A C 1
ATOM 5514 O O . GLY A 1 724 ? 15.820 -19.499 9.950 1.00 71.44 724 GLY A O 1
ATOM 5515 N N . PHE A 1 725 ? 14.312 -18.567 8.573 1.00 72.75 725 PHE A N 1
ATOM 5516 C CA . PHE A 1 725 ? 13.389 -18.127 9.640 1.00 72.75 725 PHE A CA 1
ATOM 5517 C C . PHE A 1 725 ? 12.001 -18.782 9.673 1.00 72.75 725 PHE A C 1
ATOM 5519 O O . PHE A 1 725 ? 11.127 -18.348 10.426 1.00 72.75 725 PHE A O 1
ATOM 5526 N N . ASN A 1 726 ? 11.804 -19.894 8.960 1.00 71.56 726 ASN A N 1
ATOM 5527 C CA . ASN A 1 726 ? 10.536 -20.638 8.980 1.00 71.56 726 ASN A CA 1
ATOM 5528 C C . ASN A 1 726 ? 10.080 -21.046 10.394 1.00 71.56 726 ASN A C 1
ATOM 5530 O O . ASN A 1 726 ? 8.884 -21.068 10.667 1.00 71.56 726 ASN A O 1
ATOM 5534 N N . THR A 1 727 ? 11.012 -21.346 11.304 1.00 66.00 727 THR A N 1
ATOM 5535 C CA . THR A 1 727 ? 10.692 -21.715 12.692 1.00 66.00 727 THR A CA 1
ATOM 5536 C C . THR A 1 727 ? 10.188 -20.537 13.521 1.00 66.00 727 THR A C 1
ATOM 5538 O O . THR A 1 727 ? 9.228 -20.709 14.258 1.00 66.00 727 THR A O 1
ATOM 5541 N N . ILE A 1 728 ? 10.775 -19.341 13.377 1.00 74.00 728 ILE A N 1
ATOM 5542 C CA . ILE A 1 728 ? 10.272 -18.136 14.058 1.00 74.00 728 ILE A CA 1
ATOM 5543 C C . ILE A 1 728 ? 8.890 -17.789 13.524 1.00 74.00 728 ILE A C 1
ATOM 5545 O O . ILE A 1 728 ? 7.972 -17.587 14.306 1.00 74.00 728 ILE A O 1
ATOM 5549 N N . ASN A 1 729 ? 8.722 -17.795 12.204 1.00 81.12 729 ASN A N 1
ATOM 5550 C CA . ASN A 1 729 ? 7.438 -17.500 11.577 1.00 81.12 729 ASN A CA 1
ATOM 5551 C C . ASN A 1 729 ? 6.330 -18.489 11.992 1.00 81.12 729 ASN A C 1
ATOM 5553 O O . ASN A 1 729 ? 5.167 -18.112 11.983 1.00 81.12 729 ASN A O 1
ATOM 5557 N N . ALA A 1 730 ? 6.667 -19.729 12.364 1.00 76.62 730 ALA A N 1
ATOM 5558 C CA . ALA A 1 730 ? 5.700 -20.720 12.845 1.00 76.62 730 ALA A CA 1
ATOM 5559 C C . ALA A 1 730 ? 5.255 -20.497 14.303 1.00 76.62 730 ALA A C 1
ATOM 5561 O O . ALA A 1 730 ? 4.176 -20.946 14.686 1.00 76.62 730 ALA A O 1
ATOM 5562 N N . ASP A 1 731 ? 6.067 -19.807 15.109 1.00 80.44 731 ASP A N 1
ATOM 5563 C CA . ASP A 1 731 ? 5.751 -19.479 16.503 1.00 80.44 731 ASP A CA 1
ATOM 5564 C C . ASP A 1 731 ? 4.886 -18.206 16.624 1.00 80.44 731 ASP A C 1
ATOM 5566 O O . ASP A 1 731 ? 4.514 -17.823 17.733 1.00 80.44 731 ASP A O 1
ATOM 5570 N N . PHE A 1 732 ? 4.556 -17.529 15.520 1.00 83.44 732 PHE A N 1
ATOM 5571 C CA . PHE A 1 732 ? 3.716 -16.331 15.515 1.00 83.44 732 PHE A CA 1
ATOM 5572 C C . PHE A 1 732 ? 2.554 -16.463 14.515 1.00 83.44 732 PHE A C 1
ATOM 5574 O O . PHE A 1 732 ? 2.719 -17.066 13.458 1.00 83.44 732 PHE A O 1
ATOM 5581 N N . PRO A 1 733 ? 1.381 -15.880 14.817 1.00 89.88 733 PRO A N 1
ATOM 5582 C CA . PRO A 1 733 ? 1.046 -15.189 16.060 1.00 89.88 733 PRO A CA 1
ATOM 5583 C C . PRO A 1 733 ? 0.642 -16.144 17.188 1.00 89.88 733 PRO A C 1
ATOM 5585 O O . PRO A 1 733 ? -0.033 -17.152 16.988 1.00 89.88 733 PRO A O 1
ATOM 5588 N N . GLN A 1 734 ? 1.005 -15.770 18.411 1.00 91.06 734 GLN A N 1
ATOM 5589 C CA . GLN A 1 734 ? 0.500 -16.391 19.629 1.00 91.06 734 GLN A CA 1
ATOM 5590 C C . GLN A 1 734 ? -0.985 -16.052 19.818 1.00 91.06 734 GLN A C 1
ATOM 5592 O O . GLN A 1 734 ? -1.427 -14.931 19.526 1.00 91.06 734 GLN A O 1
ATOM 5597 N N . ARG A 1 735 ? -1.743 -17.035 20.317 1.00 93.19 735 ARG A N 1
ATOM 5598 C CA . ARG A 1 735 ? -3.172 -16.919 20.637 1.00 93.19 735 ARG A CA 1
ATOM 5599 C C . ARG A 1 735 ? -3.406 -16.972 22.142 1.00 93.19 735 ARG A C 1
ATOM 5601 O O . ARG A 1 735 ? -2.681 -17.653 22.862 1.00 93.19 735 ARG A O 1
ATOM 5608 N N . GLU A 1 736 ? -4.461 -16.311 22.592 1.00 94.62 736 GLU A N 1
ATOM 5609 C CA . GLU A 1 736 ? -4.915 -16.307 23.982 1.00 94.62 736 GLU A CA 1
ATOM 5610 C C . GLU A 1 736 ? -6.440 -16.473 24.077 1.00 94.62 736 GLU A C 1
ATOM 5612 O O . GLU A 1 736 ? -7.158 -16.394 23.073 1.00 94.62 736 GLU A O 1
ATOM 5617 N N . ASP A 1 737 ? -6.929 -16.742 25.287 1.00 94.62 737 ASP A N 1
ATOM 5618 C CA . ASP A 1 737 ? -8.361 -16.804 25.581 1.00 94.62 737 ASP A CA 1
ATOM 5619 C C . ASP A 1 737 ? -8.974 -15.405 25.795 1.00 94.62 737 ASP A C 1
ATOM 5621 O O . ASP A 1 737 ? -8.279 -14.396 25.936 1.00 94.62 737 ASP A O 1
ATOM 5625 N N . ALA A 1 738 ? -10.308 -15.338 25.809 1.00 94.25 738 ALA A N 1
ATOM 5626 C CA . ALA A 1 738 ? -11.048 -14.085 25.953 1.00 94.25 738 ALA A CA 1
ATOM 5627 C C . ALA A 1 738 ? -10.750 -13.343 27.268 1.00 94.25 738 ALA A C 1
ATOM 5629 O O . ALA A 1 738 ? -10.682 -12.114 27.272 1.00 94.25 738 ALA A O 1
ATOM 5630 N N . GLU A 1 739 ? -10.565 -14.075 28.373 1.00 94.88 739 GLU A N 1
ATOM 5631 C CA . GLU A 1 739 ? -10.287 -13.491 29.690 1.00 94.88 739 GLU A CA 1
ATOM 5632 C C . GLU A 1 739 ? -8.909 -12.818 29.706 1.00 94.88 739 GLU A C 1
ATOM 5634 O O . GLU A 1 739 ? -8.790 -11.667 30.129 1.00 94.88 739 GLU A O 1
ATOM 5639 N N . SER A 1 740 ? -7.891 -13.494 29.169 1.00 95.38 740 SER A N 1
ATOM 5640 C CA . SER A 1 740 ? -6.517 -12.989 29.044 1.00 95.38 740 SER A CA 1
ATOM 5641 C C . SER A 1 740 ? -6.431 -11.777 28.112 1.00 95.38 740 SER A C 1
ATOM 5643 O O . SER A 1 740 ? -5.714 -10.814 28.404 1.00 95.38 740 SER A O 1
ATOM 5645 N N . ALA A 1 741 ? -7.234 -11.776 27.043 1.00 94.62 741 ALA A N 1
ATOM 5646 C CA . ALA A 1 741 ? -7.395 -10.636 26.144 1.00 94.62 741 ALA A CA 1
ATOM 5647 C C . ALA A 1 741 ? -8.232 -9.483 26.736 1.00 94.62 741 ALA A C 1
ATOM 5649 O O . ALA A 1 741 ? -8.295 -8.402 26.148 1.00 94.62 741 ALA A O 1
ATOM 5650 N N . GLY A 1 742 ? -8.886 -9.686 27.886 1.00 95.56 742 GLY A N 1
ATOM 5651 C CA . GLY A 1 742 ? -9.735 -8.683 28.529 1.00 95.56 742 GLY A CA 1
ATOM 5652 C C . GLY A 1 742 ? -11.046 -8.400 27.788 1.00 95.56 742 GLY A C 1
ATOM 5653 O O . GLY A 1 742 ? -11.579 -7.294 27.904 1.00 95.56 742 GLY A O 1
ATOM 5654 N N . ILE A 1 743 ? -11.560 -9.371 27.029 1.00 96.69 743 ILE A N 1
ATOM 5655 C CA . ILE A 1 743 ? -12.830 -9.270 26.304 1.00 96.69 743 ILE A CA 1
ATOM 5656 C C . ILE A 1 743 ? -13.981 -9.607 27.253 1.00 96.69 743 ILE A C 1
ATOM 5658 O O . ILE A 1 743 ? -14.038 -10.685 27.843 1.00 96.69 743 ILE A O 1
ATOM 5662 N N . GLN A 1 744 ? -14.927 -8.682 27.374 1.00 95.44 744 GLN A N 1
ATOM 5663 C CA . GLN A 1 744 ? -16.185 -8.875 28.090 1.00 95.44 744 GLN A CA 1
ATOM 5664 C C . GLN A 1 744 ? -17.308 -9.091 27.081 1.00 95.44 744 GLN A C 1
ATOM 5666 O O . GLN A 1 744 ? -17.386 -8.364 26.096 1.00 95.44 744 GLN A O 1
ATOM 5671 N N . ILE A 1 745 ? -18.177 -10.065 27.336 1.00 92.88 745 ILE A N 1
ATOM 5672 C CA . ILE A 1 745 ? -19.319 -10.385 26.477 1.00 92.88 745 ILE A CA 1
ATOM 5673 C C . ILE A 1 745 ? -20.591 -10.129 27.283 1.00 92.88 745 ILE A C 1
ATOM 5675 O O . ILE A 1 745 ? -20.751 -10.687 28.370 1.00 92.88 745 ILE A O 1
ATOM 5679 N N . ASP A 1 746 ? -21.475 -9.286 26.760 1.00 90.38 746 ASP A N 1
ATOM 5680 C CA . ASP A 1 746 ? -22.813 -9.043 27.299 1.00 90.38 746 ASP A CA 1
ATOM 5681 C C . ASP A 1 746 ? -23.847 -9.268 26.195 1.00 90.38 746 ASP A C 1
ATOM 5683 O O . ASP A 1 746 ? -24.004 -8.435 25.303 1.00 90.38 746 ASP A O 1
ATOM 5687 N N . SER A 1 747 ? -24.518 -10.423 26.235 1.00 86.50 747 SER A N 1
ATOM 5688 C CA . SER A 1 747 ? -25.455 -10.883 25.204 1.00 86.50 747 SER A CA 1
ATOM 5689 C C . SER A 1 747 ? -24.841 -10.863 23.796 1.00 86.50 747 SER A C 1
ATOM 5691 O O . SER A 1 747 ? -24.111 -11.781 23.430 1.00 86.50 747 SER A O 1
ATOM 5693 N N . ASP A 1 748 ? -25.128 -9.818 23.021 1.00 89.81 748 ASP A N 1
ATOM 5694 C CA . ASP A 1 748 ? -24.708 -9.623 21.636 1.00 89.81 748 ASP A CA 1
ATOM 5695 C C . ASP A 1 748 ? -23.505 -8.673 21.501 1.00 89.81 748 ASP A C 1
ATOM 5697 O O . ASP A 1 748 ? -23.044 -8.405 20.395 1.00 89.81 748 ASP A O 1
ATOM 5701 N N . THR A 1 749 ? -22.989 -8.137 22.610 1.00 93.25 749 THR A N 1
ATOM 5702 C CA . THR A 1 749 ? -21.992 -7.065 22.604 1.00 93.25 749 THR A CA 1
ATOM 5703 C C . THR A 1 749 ? -20.669 -7.515 23.215 1.00 93.25 749 THR A C 1
ATOM 5705 O O . THR A 1 749 ? -20.599 -7.911 24.378 1.00 93.25 749 THR A O 1
ATOM 5708 N N . LEU A 1 750 ? -19.585 -7.381 22.450 1.00 95.56 750 LEU A N 1
ATOM 5709 C CA . LEU A 1 750 ? -18.213 -7.538 22.924 1.00 95.56 750 LEU A CA 1
ATOM 5710 C C . LEU A 1 750 ? -17.681 -6.181 23.371 1.00 95.56 750 LEU A C 1
ATOM 5712 O O . LEU A 1 750 ? -17.840 -5.199 22.660 1.00 95.56 750 LEU A O 1
ATOM 5716 N N . SER A 1 751 ? -17.017 -6.107 24.518 1.00 95.25 751 SER A N 1
ATOM 5717 C CA . SER A 1 751 ? -16.327 -4.907 24.997 1.00 95.25 751 SER A CA 1
ATOM 5718 C C . SER A 1 751 ? -14.880 -5.227 25.342 1.00 95.25 751 SER A C 1
ATOM 5720 O O . SER A 1 751 ? -14.609 -6.161 26.091 1.00 95.25 751 SER A O 1
ATOM 5722 N N . LEU A 1 752 ? -13.948 -4.435 24.818 1.00 95.56 752 LEU A N 1
ATOM 5723 C CA . LEU A 1 752 ? -12.508 -4.623 24.995 1.00 95.56 752 LEU A CA 1
ATOM 5724 C C . LEU A 1 752 ? -11.761 -3.282 25.024 1.00 95.56 752 LEU A C 1
ATOM 5726 O O . LEU A 1 752 ? -12.323 -2.228 24.727 1.00 95.56 752 LEU A O 1
ATOM 5730 N N . ALA A 1 753 ? -10.486 -3.309 25.407 1.00 94.56 753 ALA A N 1
ATOM 5731 C CA . ALA A 1 753 ? -9.597 -2.155 25.315 1.00 94.56 753 ALA A CA 1
ATOM 5732 C C . ALA A 1 753 ? -8.546 -2.391 24.227 1.00 94.56 753 ALA A C 1
ATOM 5734 O O . ALA A 1 753 ? -7.882 -3.423 24.234 1.00 94.56 753 ALA A O 1
ATOM 5735 N N . MET A 1 754 ? -8.372 -1.428 23.325 1.00 94.75 754 MET A N 1
ATOM 5736 C CA . MET A 1 754 ? -7.367 -1.483 22.261 1.00 94.75 754 MET A CA 1
ATOM 5737 C C . MET A 1 754 ? -6.294 -0.432 22.494 1.00 94.75 754 MET A C 1
ATOM 5739 O O . MET A 1 754 ? -6.615 0.735 22.729 1.00 94.75 754 MET A O 1
ATOM 5743 N N . ALA A 1 755 ? -5.028 -0.840 22.422 1.00 95.19 755 ALA A N 1
ATOM 5744 C CA . ALA A 1 755 ? -3.898 0.078 22.460 1.00 95.19 755 ALA A CA 1
ATOM 5745 C C . ALA A 1 755 ? -3.873 0.965 21.195 1.00 95.19 755 ALA A C 1
ATOM 5747 O O . ALA A 1 755 ? -4.449 0.591 20.168 1.00 95.19 755 ALA A O 1
ATOM 5748 N N . PRO A 1 756 ? -3.245 2.148 21.234 1.00 93.12 756 PRO A N 1
ATOM 5749 C CA . PRO A 1 756 ? -2.923 2.894 20.019 1.00 93.12 756 PRO A CA 1
ATOM 5750 C C . PRO A 1 756 ? -2.115 2.017 19.051 1.00 93.12 756 PRO A C 1
ATOM 5752 O O . PRO A 1 756 ? -1.279 1.239 19.505 1.00 93.12 756 PRO A O 1
ATOM 5755 N N . ASN A 1 757 ? -2.356 2.143 17.744 1.00 93.69 757 ASN A N 1
ATOM 5756 C CA . ASN A 1 757 ? -1.606 1.451 16.691 1.00 93.69 757 ASN A CA 1
ATOM 5757 C C . ASN A 1 757 ? -1.569 -0.073 16.869 1.00 93.69 757 ASN A C 1
ATOM 5759 O O . ASN A 1 757 ? -0.518 -0.699 16.750 1.00 93.69 757 ASN A O 1
ATOM 5763 N N . SER A 1 758 ? -2.723 -0.659 17.191 1.00 96.06 758 SER A N 1
ATOM 5764 C CA . SER A 1 758 ? -2.854 -2.091 17.472 1.00 96.06 758 SER A CA 1
ATOM 5765 C C . SER A 1 758 ? -3.933 -2.751 16.631 1.00 96.06 758 SER A C 1
ATOM 5767 O O . SER A 1 758 ? -4.866 -2.092 16.158 1.00 96.06 758 SER A O 1
ATOM 5769 N N . ILE A 1 759 ? -3.820 -4.071 16.494 1.00 97.25 759 ILE A N 1
ATOM 5770 C CA . ILE A 1 759 ? -4.879 -4.913 15.943 1.00 97.25 759 ILE A CA 1
ATOM 5771 C C . ILE A 1 759 ? -5.270 -6.010 16.927 1.00 97.25 759 ILE A C 1
ATOM 5773 O O . ILE A 1 759 ? -4.453 -6.492 17.717 1.00 97.25 759 ILE A O 1
ATOM 5777 N N . ILE A 1 760 ? -6.526 -6.431 16.844 1.00 97.56 760 ILE A N 1
ATOM 5778 C CA . ILE A 1 760 ? -7.026 -7.625 17.517 1.00 97.56 760 ILE A CA 1
ATOM 5779 C C . ILE A 1 760 ? -7.844 -8.455 16.531 1.00 97.56 760 ILE A C 1
ATOM 5781 O O . ILE A 1 760 ? -8.728 -7.943 15.845 1.00 97.56 760 ILE A O 1
ATOM 5785 N N . VAL A 1 761 ? -7.526 -9.743 16.463 1.00 96.62 761 VAL A N 1
ATOM 5786 C CA . VAL A 1 761 ? -8.260 -10.749 15.696 1.00 96.62 761 VAL A CA 1
ATOM 5787 C C . VAL A 1 761 ? -9.000 -11.635 16.680 1.00 96.62 761 VAL A C 1
ATOM 5789 O O . VAL A 1 761 ? -8.394 -12.150 17.620 1.00 96.62 761 VAL A O 1
ATOM 5792 N N . ILE A 1 762 ? -10.300 -11.803 16.475 1.00 95.19 762 ILE A N 1
ATOM 5793 C CA . ILE A 1 762 ? -11.186 -12.566 17.347 1.00 95.19 762 ILE A CA 1
ATOM 5794 C C . ILE A 1 762 ? -11.932 -13.572 16.474 1.00 95.19 762 ILE A C 1
ATOM 5796 O O . ILE A 1 762 ? -12.716 -13.179 15.611 1.00 95.19 762 ILE A O 1
ATOM 5800 N N . ASP A 1 763 ? -11.689 -14.859 16.708 1.00 92.38 763 ASP A N 1
ATOM 5801 C CA . ASP A 1 763 ? -12.510 -15.925 16.132 1.00 92.38 763 ASP A CA 1
ATOM 5802 C C . ASP A 1 763 ? -13.650 -16.248 17.108 1.00 92.38 763 ASP A C 1
ATOM 5804 O O . ASP A 1 763 ? -13.428 -16.409 18.315 1.00 92.38 763 ASP A O 1
ATOM 5808 N N . LEU A 1 764 ? -14.869 -16.307 16.583 1.00 91.00 764 LEU A N 1
ATOM 5809 C CA . LEU A 1 764 ? -16.112 -16.431 17.331 1.00 91.00 764 LEU A CA 1
ATOM 5810 C C . LEU A 1 764 ? -16.953 -17.586 16.785 1.00 91.00 764 LEU A C 1
ATOM 5812 O O . LEU A 1 764 ? -17.142 -17.716 15.576 1.00 91.00 764 LEU A O 1
ATOM 5816 N N . THR A 1 765 ? -17.566 -18.344 17.685 1.00 87.75 765 THR A N 1
ATOM 5817 C CA . THR A 1 765 ? -18.662 -19.258 17.368 1.00 87.75 765 THR A CA 1
ATOM 5818 C C . THR A 1 765 ? -19.969 -18.621 17.829 1.00 87.75 765 THR A C 1
ATOM 5820 O O . THR A 1 765 ? -20.104 -18.240 18.993 1.00 87.75 765 THR A O 1
ATOM 5823 N N . ILE A 1 766 ? -20.944 -18.520 16.922 1.00 83.19 766 ILE A N 1
ATOM 5824 C CA . ILE A 1 766 ? -22.292 -18.032 17.235 1.00 83.19 766 ILE A CA 1
ATOM 5825 C C . ILE A 1 766 ? -23.295 -19.140 16.895 1.00 83.19 766 ILE A C 1
ATOM 5827 O O . ILE A 1 766 ? -23.528 -19.412 15.712 1.00 83.19 766 ILE A O 1
ATOM 5831 N N . PRO A 1 767 ? -23.870 -19.818 17.904 1.00 79.44 767 PRO A N 1
ATOM 5832 C CA . PRO A 1 767 ? -24.801 -20.914 17.676 1.00 79.44 767 PRO A CA 1
ATOM 5833 C C . PRO A 1 767 ? -26.004 -20.497 16.816 1.00 79.44 767 PRO A C 1
ATOM 5835 O O . PRO A 1 767 ? -26.681 -19.515 17.102 1.00 79.44 767 PRO A O 1
ATOM 5838 N N . GLY A 1 768 ? -26.308 -21.279 15.776 1.00 68.12 768 GLY A N 1
ATOM 5839 C CA . GLY A 1 768 ? -27.519 -21.101 14.965 1.00 68.12 768 GLY A CA 1
ATOM 5840 C C . GLY A 1 768 ? -27.412 -20.122 13.790 1.00 68.12 768 GLY A C 1
ATOM 5841 O O . GLY A 1 768 ? -28.382 -20.005 13.039 1.00 68.12 768 GLY A O 1
ATOM 5842 N N . ILE A 1 769 ? -26.262 -19.474 13.571 1.00 67.25 769 ILE A N 1
ATOM 5843 C CA . ILE A 1 769 ? -26.016 -18.712 12.337 1.00 67.25 769 ILE A CA 1
ATOM 5844 C C . ILE A 1 769 ? -25.794 -19.685 11.175 1.00 67.25 769 ILE A C 1
ATOM 5846 O O . ILE A 1 769 ? -24.856 -20.480 11.177 1.00 67.25 769 ILE A O 1
ATOM 5850 N N . GLN A 1 770 ? -26.660 -19.611 10.162 1.00 57.12 770 GLN A N 1
ATOM 5851 C CA . GLN A 1 770 ? -26.456 -20.296 8.886 1.00 57.12 770 GLN A CA 1
ATOM 5852 C C . GLN A 1 770 ? -25.651 -19.404 7.938 1.00 57.12 770 GLN A C 1
ATOM 5854 O O . GLN A 1 770 ? -25.817 -18.187 7.932 1.00 57.12 770 GLN A O 1
ATOM 5859 N N . GLU A 1 771 ? -24.794 -20.018 7.124 1.00 54.34 771 GLU A N 1
ATOM 5860 C CA . GLU A 1 771 ? -24.055 -19.335 6.062 1.00 54.34 771 GLU A CA 1
ATOM 5861 C C . GLU A 1 771 ? -25.029 -18.619 5.110 1.00 54.34 771 GLU A C 1
ATOM 5863 O O . GLU A 1 771 ? -25.972 -19.227 4.592 1.00 54.34 771 GLU A O 1
ATOM 5868 N N . ILE A 1 772 ? -24.788 -17.332 4.860 1.00 53.56 772 ILE A N 1
ATOM 5869 C CA . ILE A 1 772 ? -25.404 -16.634 3.735 1.00 53.56 772 ILE A CA 1
ATOM 5870 C C . ILE A 1 772 ? -24.644 -17.123 2.496 1.00 53.56 772 ILE A C 1
ATOM 5872 O O . ILE A 1 772 ? -23.425 -17.018 2.408 1.00 53.56 772 ILE A O 1
ATOM 5876 N N . GLN A 1 773 ? -25.339 -17.814 1.594 1.00 44.59 773 GLN A N 1
ATOM 5877 C CA . GLN A 1 773 ? -24.732 -18.279 0.348 1.00 44.59 773 GLN A CA 1
ATOM 5878 C C . GLN A 1 773 ? -24.604 -17.078 -0.599 1.00 44.59 773 GLN A C 1
ATOM 5880 O O . GLN A 1 773 ? -25.631 -16.441 -0.862 1.00 44.59 773 GLN A O 1
ATOM 5885 N N . PRO A 1 774 ? -23.414 -16.792 -1.159 1.00 37.12 774 PRO A N 1
ATOM 5886 C CA . PRO A 1 774 ? -23.252 -15.682 -2.086 1.00 37.12 774 PRO A CA 1
ATOM 5887 C C . PRO A 1 774 ? -24.122 -15.908 -3.329 1.00 37.12 774 PRO A C 1
ATOM 5889 O O . PRO A 1 774 ? -23.992 -16.918 -4.021 1.00 37.12 774 PRO A O 1
ATOM 5892 N N . GLY A 1 775 ? -25.029 -14.964 -3.596 1.00 38.06 775 GLY A N 1
ATOM 5893 C CA . GLY A 1 775 ? -25.701 -14.806 -4.886 1.00 38.06 775 GLY A CA 1
ATOM 5894 C C . GLY A 1 775 ? -26.471 -16.020 -5.426 1.00 38.06 775 GLY A C 1
ATOM 5895 O O . GLY A 1 775 ? -26.155 -16.529 -6.498 1.00 38.06 775 GLY A O 1
ATOM 5896 N N . LYS A 1 776 ? -27.579 -16.406 -4.784 1.00 29.59 776 LYS A N 1
ATOM 5897 C CA . LYS A 1 776 ? -28.776 -16.764 -5.566 1.00 29.59 776 LYS A CA 1
ATOM 5898 C C . LYS A 1 776 ? -29.661 -15.532 -5.612 1.00 29.59 776 LYS A C 1
ATOM 5900 O O . LYS A 1 776 ? -30.189 -15.121 -4.580 1.00 29.59 776 LYS A O 1
ATOM 5905 N N . GLU A 1 777 ? -29.803 -14.942 -6.796 1.00 31.64 777 GLU A N 1
ATOM 5906 C CA . GLU A 1 777 ? -30.785 -13.893 -7.051 1.00 31.64 777 GLU A CA 1
ATOM 5907 C C . GLU A 1 777 ? -32.121 -14.275 -6.394 1.00 31.64 777 GLU A C 1
ATOM 5909 O O . GLU A 1 777 ? -32.696 -15.333 -6.669 1.00 31.64 777 GLU A O 1
ATOM 5914 N N . ARG A 1 778 ? -32.633 -13.417 -5.502 1.00 33.81 778 ARG A N 1
ATOM 5915 C CA . ARG A 1 778 ? -34.036 -13.472 -5.071 1.00 33.81 778 ARG A CA 1
ATOM 5916 C C . ARG A 1 778 ? -34.891 -13.057 -6.267 1.00 33.81 778 ARG A C 1
ATOM 5918 O O . ARG A 1 778 ? -35.340 -11.919 -6.353 1.00 33.81 778 ARG A O 1
ATOM 5925 N N . GLY A 1 779 ? -35.052 -13.972 -7.214 1.00 32.97 779 GLY A N 1
ATOM 5926 C CA . GLY A 1 779 ? -35.630 -13.665 -8.513 1.00 32.97 779 GLY A CA 1
ATOM 5927 C C . GLY A 1 779 ? -35.954 -14.861 -9.399 1.00 32.97 779 GLY A C 1
ATOM 5928 O O . GLY A 1 779 ? -36.355 -14.631 -10.527 1.00 32.97 779 GLY A O 1
ATOM 5929 N N . GLU A 1 780 ? -35.863 -16.110 -8.932 1.00 30.34 780 GLU A N 1
ATOM 5930 C CA . GLU A 1 780 ? -36.395 -17.252 -9.685 1.00 30.34 780 GLU A CA 1
ATOM 5931 C C . GLU A 1 780 ? -37.231 -18.158 -8.782 1.00 30.34 780 GLU A C 1
ATOM 5933 O O . GLU A 1 780 ? -36.793 -18.661 -7.748 1.00 30.34 780 GLU A O 1
ATOM 5938 N N . THR A 1 781 ? -38.492 -18.316 -9.172 1.00 33.78 781 THR A N 1
ATOM 5939 C CA . THR A 1 781 ? -39.447 -19.258 -8.595 1.00 33.78 781 THR A CA 1
ATOM 5940 C C . THR A 1 781 ? -38.891 -20.678 -8.624 1.00 33.78 781 THR A C 1
ATOM 5942 O O . THR A 1 781 ? -38.531 -21.151 -9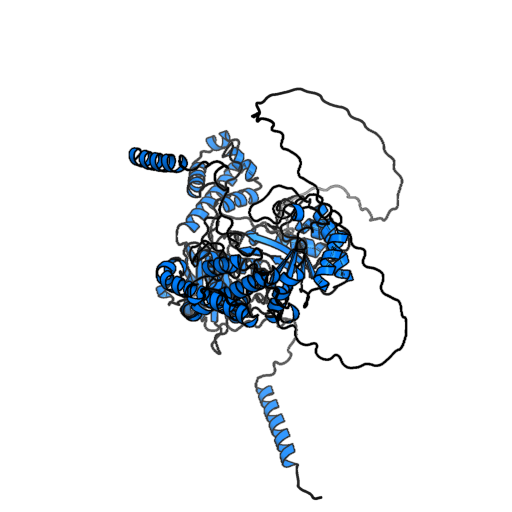.698 1.00 33.78 781 THR A O 1
ATOM 5945 N N . ASP A 1 782 ? -38.886 -21.336 -7.460 1.00 37.06 782 ASP A N 1
ATOM 5946 C CA . ASP A 1 782 ? -38.833 -22.787 -7.242 1.00 37.06 782 ASP A CA 1
ATOM 5947 C C . ASP A 1 782 ? -38.267 -23.623 -8.404 1.00 37.06 782 ASP A C 1
ATOM 5949 O O . ASP A 1 782 ? -39.006 -24.246 -9.168 1.00 37.06 782 ASP A O 1
ATOM 5953 N N . SER A 1 783 ? -36.939 -23.715 -8.490 1.00 35.00 783 SER A N 1
ATOM 5954 C CA . SER A 1 783 ? -36.289 -24.863 -9.123 1.00 35.00 783 SER A CA 1
ATOM 5955 C C . SER A 1 783 ? -35.658 -25.729 -8.035 1.00 35.00 783 SER A C 1
ATOM 5957 O O . SER A 1 783 ? -34.736 -25.297 -7.337 1.00 35.00 783 SER A O 1
ATOM 5959 N N . GLU A 1 784 ? -36.205 -26.932 -7.884 1.00 34.94 784 GLU A N 1
ATOM 5960 C CA . GLU A 1 784 ? -35.839 -27.967 -6.919 1.00 34.94 784 GLU A CA 1
ATOM 5961 C C . GLU A 1 784 ? -34.318 -28.098 -6.727 1.00 34.94 784 GLU A C 1
ATOM 5963 O O . GLU A 1 784 ? -33.560 -28.398 -7.650 1.00 34.94 784 GLU A O 1
ATOM 5968 N N . VAL A 1 785 ? -33.870 -27.889 -5.489 1.00 36.34 785 VAL A N 1
ATOM 5969 C CA . VAL A 1 785 ? -32.508 -28.198 -5.054 1.00 36.34 785 VAL A CA 1
ATOM 5970 C C . VAL A 1 785 ? -32.367 -29.719 -5.030 1.00 36.34 785 VAL A C 1
ATOM 5972 O O . VAL A 1 785 ? -32.990 -30.394 -4.210 1.00 36.34 785 VAL A O 1
ATOM 5975 N N . PHE A 1 786 ? -31.552 -30.272 -5.928 1.00 37.44 786 PHE A N 1
ATOM 5976 C CA . PHE A 1 786 ? -31.191 -31.687 -5.892 1.00 37.44 786 PHE A CA 1
ATOM 5977 C C . PHE A 1 786 ? -30.401 -31.982 -4.609 1.00 37.44 786 PHE A C 1
ATOM 5979 O O . PHE A 1 786 ? -29.287 -31.491 -4.428 1.00 37.44 786 PHE A O 1
ATOM 5986 N N . SER A 1 787 ? -30.991 -32.772 -3.707 1.00 46.28 787 SER A N 1
ATOM 5987 C CA . SER A 1 787 ? -30.333 -33.237 -2.484 1.00 46.28 787 SER A CA 1
ATOM 5988 C C . SER A 1 787 ? -29.148 -34.156 -2.808 1.00 46.28 787 SER A C 1
ATOM 5990 O O . SER A 1 787 ? -29.064 -34.759 -3.882 1.00 46.28 787 SER A O 1
ATOM 5992 N N . SER A 1 788 ? -28.239 -34.312 -1.845 1.00 43.66 788 SER A N 1
ATOM 5993 C CA . SER A 1 788 ? -27.105 -35.251 -1.863 1.00 43.66 788 SER A CA 1
ATOM 5994 C C . SER A 1 788 ? -27.490 -36.709 -2.183 1.00 43.66 788 SER A C 1
ATOM 5996 O O . SER A 1 788 ? -26.630 -37.500 -2.579 1.00 43.66 788 SER A O 1
ATOM 5998 N N . ASP A 1 789 ? -28.778 -37.056 -2.117 1.00 47.72 789 ASP A N 1
ATOM 5999 C CA . ASP A 1 789 ? -29.319 -38.349 -2.544 1.00 47.72 789 ASP A CA 1
ATOM 6000 C C . ASP A 1 789 ? -29.232 -38.566 -4.063 1.00 47.72 789 ASP A C 1
ATOM 6002 O O . ASP A 1 789 ? -29.131 -39.706 -4.520 1.00 47.72 789 ASP A O 1
ATOM 6006 N N . TRP A 1 790 ? -29.220 -37.496 -4.867 1.00 48.41 790 TRP A N 1
ATOM 6007 C CA . TRP A 1 790 ? -29.166 -37.599 -6.329 1.00 48.41 790 TRP A CA 1
ATOM 6008 C C . TRP A 1 790 ? -27.777 -37.989 -6.838 1.00 48.41 790 TRP A C 1
ATOM 6010 O O . TRP A 1 790 ? -27.653 -38.827 -7.731 1.00 48.41 790 TRP A O 1
ATOM 6020 N N . LEU A 1 791 ? -26.719 -37.454 -6.219 1.00 50.62 791 LEU A N 1
ATOM 6021 C CA . LEU A 1 791 ? -25.335 -37.860 -6.488 1.00 50.62 791 LEU A CA 1
ATOM 6022 C C . LEU A 1 791 ? -25.090 -39.310 -6.055 1.00 50.62 791 LEU A C 1
ATOM 6024 O O . LEU A 1 791 ? -24.469 -40.075 -6.793 1.00 50.62 791 LEU A O 1
ATOM 6028 N N . LEU A 1 792 ? -25.645 -39.722 -4.910 1.00 58.69 792 LEU A N 1
ATOM 6029 C CA . LEU A 1 792 ? -25.584 -41.114 -4.462 1.00 58.69 792 LEU A CA 1
ATOM 6030 C C . LEU A 1 792 ? -26.346 -42.047 -5.422 1.00 58.69 792 LEU A C 1
ATOM 6032 O O . LEU A 1 792 ? -25.852 -43.123 -5.768 1.00 58.69 792 LEU A O 1
ATOM 6036 N N . GLY A 1 793 ? -27.509 -41.608 -5.913 1.00 70.75 793 GLY A N 1
ATOM 6037 C CA . GLY A 1 793 ? -28.296 -42.300 -6.932 1.00 70.75 793 GLY A CA 1
ATOM 6038 C C . GLY A 1 793 ? -27.566 -42.430 -8.272 1.00 70.75 793 GLY A C 1
ATOM 6039 O O . GLY A 1 793 ? -27.586 -43.502 -8.876 1.00 70.75 793 GLY A O 1
ATOM 6040 N N . LEU A 1 794 ? -26.857 -41.385 -8.708 1.00 64.19 794 LEU A N 1
ATOM 6041 C CA . LEU A 1 794 ? -26.064 -41.391 -9.939 1.00 64.19 794 LEU A CA 1
ATOM 6042 C C . LEU A 1 794 ? -24.861 -42.340 -9.828 1.00 64.19 794 LEU A C 1
ATOM 6044 O O . LEU A 1 794 ? -24.608 -43.127 -10.739 1.00 64.19 794 LEU A O 1
ATOM 6048 N N . VAL A 1 795 ? -24.157 -42.331 -8.692 1.00 74.50 795 VAL A N 1
ATOM 6049 C CA . VAL A 1 795 ? -23.039 -43.250 -8.425 1.00 74.50 795 VAL A CA 1
ATOM 6050 C C . VAL A 1 795 ? -23.524 -44.702 -8.377 1.00 74.50 795 VAL A C 1
ATOM 6052 O O . VAL A 1 795 ? -22.897 -45.579 -8.976 1.00 74.50 795 VAL A O 1
ATOM 6055 N N . LEU A 1 796 ? -24.673 -44.967 -7.747 1.00 75.12 796 LEU A N 1
ATOM 6056 C CA . LEU A 1 796 ? -25.297 -46.294 -7.736 1.00 75.12 796 LEU A CA 1
ATOM 6057 C C . LEU A 1 796 ? -25.750 -46.734 -9.133 1.00 75.12 796 LEU A C 1
ATOM 6059 O O . LEU A 1 796 ? -25.551 -47.894 -9.491 1.00 75.12 796 LEU A O 1
ATOM 6063 N N . ALA A 1 797 ? -26.298 -45.827 -9.945 1.00 74.50 797 ALA A N 1
ATOM 6064 C CA . ALA A 1 797 ? -26.706 -46.115 -11.318 1.00 74.50 797 ALA A CA 1
ATOM 6065 C C . ALA A 1 797 ? -25.505 -46.431 -12.224 1.00 74.50 797 ALA A C 1
ATOM 6067 O O . ALA A 1 797 ? -25.553 -47.392 -12.993 1.00 74.50 797 ALA A O 1
ATOM 6068 N N . ILE A 1 798 ? -24.403 -45.686 -12.091 1.00 79.25 798 ILE A N 1
ATOM 6069 C CA . ILE A 1 798 ? -23.148 -45.944 -12.813 1.00 79.25 798 ILE A CA 1
ATOM 6070 C C . ILE A 1 798 ? -22.537 -47.277 -12.364 1.00 79.25 798 ILE A C 1
ATOM 6072 O O . ILE A 1 798 ? -22.128 -48.080 -13.204 1.00 79.25 798 ILE A O 1
ATOM 6076 N N . ALA A 1 799 ? -22.535 -47.570 -11.060 1.00 79.25 799 ALA A N 1
ATOM 6077 C CA . ALA A 1 799 ? -22.068 -48.852 -10.537 1.00 79.25 799 ALA A CA 1
ATOM 6078 C C . ALA A 1 799 ? -22.916 -50.029 -11.056 1.00 79.25 799 ALA A C 1
ATOM 6080 O O . ALA A 1 799 ? -22.357 -51.055 -11.451 1.00 79.25 799 ALA A O 1
ATOM 6081 N N . LEU A 1 800 ? -24.244 -49.872 -11.134 1.00 77.00 800 LEU A N 1
ATOM 6082 C CA . LEU A 1 800 ? -25.143 -50.871 -11.718 1.00 77.00 800 LEU A CA 1
ATOM 6083 C C . LEU A 1 800 ? -24.910 -51.047 -13.222 1.00 77.00 800 LEU A C 1
ATOM 6085 O O . LEU A 1 800 ? -24.888 -52.179 -13.697 1.00 77.00 800 LEU A O 1
ATOM 6089 N N . LEU A 1 801 ? -24.680 -49.962 -13.967 1.00 72.69 801 LEU A N 1
ATOM 6090 C CA . LEU A 1 801 ? -24.349 -50.008 -15.394 1.00 72.69 801 LEU A CA 1
ATOM 6091 C C . LEU A 1 801 ? -23.028 -50.740 -15.646 1.00 72.69 801 LEU A C 1
ATOM 6093 O O . LEU A 1 801 ? -22.970 -51.598 -16.524 1.00 72.69 801 LEU A O 1
ATOM 6097 N N . ILE A 1 802 ? -21.995 -50.481 -14.840 1.00 76.81 802 ILE A N 1
ATOM 6098 C CA . ILE A 1 802 ? -20.709 -51.193 -14.912 1.00 76.81 802 ILE A CA 1
ATOM 6099 C C . ILE A 1 802 ? -20.890 -52.678 -14.564 1.00 76.81 802 ILE A C 1
ATOM 6101 O O . ILE A 1 802 ? -20.293 -53.541 -15.214 1.00 76.81 802 ILE A O 1
ATOM 6105 N N . LEU A 1 803 ? -21.732 -52.998 -13.576 1.00 72.38 803 LEU A N 1
ATOM 6106 C CA . LEU A 1 803 ? -22.031 -54.378 -13.194 1.00 72.38 803 LEU A CA 1
ATOM 6107 C C . LEU A 1 803 ? -22.788 -55.119 -14.308 1.00 72.38 803 LEU A C 1
ATOM 6109 O O . LEU A 1 803 ? -22.414 -56.236 -14.655 1.00 72.38 803 LEU A O 1
ATOM 6113 N N . VAL A 1 804 ? -23.787 -54.486 -14.930 1.00 71.94 804 VAL A N 1
ATOM 6114 C CA . VAL A 1 804 ? -24.529 -55.032 -16.080 1.00 71.94 804 VAL A CA 1
ATOM 6115 C C . VAL A 1 804 ? -23.604 -55.221 -17.285 1.00 71.94 804 VAL A C 1
ATOM 6117 O O . VAL A 1 804 ? -23.675 -56.254 -17.948 1.00 71.94 804 VAL A O 1
ATOM 6120 N N . PHE A 1 805 ? -22.671 -54.297 -17.531 1.00 61.62 805 PHE A N 1
ATOM 6121 C CA . PHE A 1 805 ? -21.692 -54.421 -18.617 1.00 61.62 805 PHE A CA 1
ATOM 6122 C C . PHE A 1 805 ? -20.677 -55.549 -18.375 1.00 61.62 805 PHE A C 1
ATOM 6124 O O . PHE A 1 805 ? -20.266 -56.231 -19.314 1.00 61.62 805 PHE A O 1
ATOM 6131 N N . ARG A 1 806 ? -20.293 -55.792 -17.114 1.00 58.91 806 ARG A N 1
ATOM 6132 C CA . ARG A 1 806 ? -19.420 -56.916 -16.735 1.00 58.91 806 ARG A CA 1
ATOM 6133 C C . ARG A 1 806 ? -20.149 -58.261 -16.730 1.00 58.91 806 ARG A C 1
ATOM 6135 O O . ARG A 1 806 ? -19.528 -59.267 -17.054 1.00 58.91 806 ARG A O 1
ATOM 6142 N N . LEU A 1 807 ? -21.445 -58.285 -16.417 1.00 57.56 807 LEU A N 1
ATOM 6143 C CA . LEU A 1 807 ? -22.272 -59.498 -16.409 1.00 57.56 807 LEU A CA 1
ATOM 6144 C C . LEU A 1 807 ? -22.815 -59.881 -17.801 1.00 57.56 807 LEU A C 1
ATOM 6146 O O . LEU A 1 807 ? -23.189 -61.034 -17.998 1.00 57.56 807 LEU A O 1
ATOM 6150 N N . ASN A 1 808 ? -22.797 -58.965 -18.781 1.00 48.25 808 ASN A N 1
ATOM 6151 C CA . ASN A 1 808 ? -23.185 -59.236 -20.175 1.00 48.25 808 ASN A CA 1
ATOM 6152 C C . ASN A 1 808 ? -22.052 -59.751 -21.080 1.00 48.25 808 ASN A C 1
ATOM 6154 O O . ASN A 1 808 ? -22.292 -60.015 -22.258 1.00 48.25 808 ASN A O 1
ATOM 6158 N N . LYS A 1 809 ? -20.834 -59.966 -20.565 1.00 45.91 809 LYS A N 1
ATOM 6159 C CA . LYS A 1 809 ? -19.828 -60.746 -21.300 1.00 45.91 809 LYS A CA 1
ATOM 6160 C C . LYS A 1 809 ? -20.094 -62.241 -21.113 1.00 45.91 809 LYS A C 1
ATOM 6162 O O . LYS A 1 809 ? -19.534 -62.874 -20.222 1.00 45.91 809 LYS A O 1
ATOM 6167 N N . LYS A 1 810 ? -20.942 -62.810 -21.975 1.00 43.78 810 LYS A N 1
ATOM 6168 C CA . LYS A 1 810 ? -20.890 -64.251 -22.256 1.00 43.78 810 LYS A CA 1
ATOM 6169 C C . LYS A 1 810 ? -19.646 -64.572 -23.105 1.00 43.78 810 LYS A C 1
ATOM 6171 O O . LYS A 1 810 ? -19.282 -63.750 -23.946 1.00 43.78 810 LYS A O 1
ATOM 6176 N N . PRO A 1 811 ? -19.001 -65.730 -22.890 1.00 58.03 811 PRO A N 1
ATOM 6177 C CA . PRO A 1 811 ? -17.853 -66.176 -23.670 1.00 58.03 811 PRO A CA 1
ATOM 6178 C C . PRO A 1 811 ? -18.302 -67.034 -24.865 1.00 58.03 811 PRO A C 1
ATOM 6180 O O . PRO A 1 811 ? -18.877 -68.091 -24.644 1.00 58.03 811 PRO A O 1
ATOM 6183 N N . GLU A 1 812 ? -18.012 -66.602 -26.093 1.00 39.31 812 GLU A N 1
ATOM 6184 C CA . GLU A 1 812 ? -17.996 -67.417 -27.330 1.00 39.31 812 GLU A CA 1
ATOM 6185 C C . GLU A 1 812 ? -16.871 -66.819 -28.206 1.00 39.31 812 GLU A C 1
ATOM 6187 O O . GLU A 1 812 ? -16.864 -65.613 -28.439 1.00 39.31 812 GLU A O 1
ATOM 6192 N N . GLU A 1 813 ? -15.714 -67.482 -28.318 1.00 41.69 813 GLU A N 1
ATOM 6193 C CA . GLU A 1 813 ? -15.339 -68.481 -29.347 1.00 41.69 813 GLU A CA 1
ATOM 6194 C C . GLU A 1 813 ? -15.032 -67.867 -30.729 1.00 41.69 813 GLU A C 1
ATOM 6196 O O . GLU A 1 813 ? -15.923 -67.720 -31.556 1.00 41.69 813 GLU A O 1
ATOM 6201 N N . GLU A 1 814 ? -13.758 -67.487 -30.922 1.00 35.31 814 GLU A N 1
ATOM 6202 C CA . GLU A 1 814 ? -12.813 -67.784 -32.034 1.00 35.31 814 GLU A CA 1
ATOM 6203 C C . GLU A 1 814 ? -11.676 -66.750 -32.084 1.00 35.31 814 GLU A C 1
ATOM 6205 O O . GLU A 1 814 ? -11.955 -65.531 -32.170 1.00 35.31 814 GLU A O 1
#

Sequence (814 aa):
MISRLLQCAFSLYLGLLLLTPLSAQELGKRKEALPTESPVIQVDLSKLEPLYPLPSRASAGELPGDDVSGECSPAEVKSFELRSAAPPELRSVEEESEDPEEQEGSQGKPTNSQGERANVEGTKGRRRVIQPSDPGDDGEEIGDSESNTDSSKRVAQPMGGSELVVKLNQGSNQSYGSRLKGIVNEGGNQAALDIFTTSLNSNGGLARVYFRIYDSNVAGSAGPQIQQAKEAGLRVLATASGTPEDLSEAEIGRDYVGAIPAYARRVPTDPQAWADRLVSKLEQLPVLPDYIEIGNEPDRMESWDGSLEDYLNLYHASVIAINARFPEIKVGGMGLALAESPIGESREKPALVSLVDYANEEGLDLDFLSWHNYGLASQMRYSGIVEQLRTSLADSGRLDAELFVSEWNIRPNARETNVDFDGAHAAANFVSFAATSADLGLDGNCFFMLLDVNEQAGVTDLSGQAVGALTAHGIKKPVFHAMEFVDQSSDAELLQVEIPTNEYALGGLATMVRADFREPQLRLILANDVVEPQWIFQKACEEKGLKPGEVLRRIFPGMPSLEFLPQETLVANFQILAGKSSAEWEAMGFTQTERSILSDSIDRALKAVEVGSKPRKVSVRLEGAEDVIVDGVSRFDDSHNSLLQARERLLPQLNQLESLAQLNSVNAVCDRLAANGINVPGRDAIQDGSDLFNSLQNLGLSEPIQSLISATFKKTLDEERLGGFNTINADFPQREDAESAGIQIDSDTLSLAMAPNSIIVIDLTIPGIQEIQPGKERGETDSEVFSSDWLLGLVLAIALLILVFRLNKKPEEE

Secondary structure (DSSP, 8-state):
-HHHHHHHHHHHHHHTTS-----SSS------PPP---------GGG---SS-PPP---PPP----------PPP----------PPPPP--------PPPP-------------------------------------------------------S----EEEEEEEEEEEEE-TTTT--EE-TT--HHHHHHHHHHS--TTPEEEEEEETTSTTHHHHHHHHHHHHHHTT-EEEEEEES--GGG-S-S-----TTPPPGGGGSPPS-HHHHHHHHHHHHTT-SS--SEEEE-S-TTSTTT--S-HHHHHHHHHHHHHHHHHH-TTSEEEEEEESSTT-TTSS-SSS-HHHHHHHHHHHHT----EEEEEEES-TTHHHHH-HHHHHHHHHHHTT-TT-EEEEEEEES-S-STTT---SSSHHHHHHHHHHHHHHHHTT-SEEEEE-SB----SSS--TTSS----SB-TT-PBPHHHHHHHHHHTTTTSEEEEEE--TT-SSEEEEEEEE--TTSSPEEEEEEEE-PPPHHHHHHHHHHHTT--HHHHHHHHSTT---STTS-HHHHHHHHHHHHT--HHHHHHTT--HHHHHHHHHHHHHHHHHHHHHHS-EEEEEEEET--S-EEEEEEEESSSSS-HHHHHHHHHHHHHHHHHHHHHHHHHHHHHHHHHTT---TTGGG--SHHHHHHHHHTT---HHHHHHHHHHHHHHHHHHHHTS-HHHHHT-S--B-TTTTT-EEETTEEEEEE-TTEEEEEEEE-TTPPP--TT--TT--------HHHHHHHHHHHHHHHHHHHHT------

pLDDT: mean 74.71, std 25.32, range [22.2, 98.81]

Radius of gyration: 34.26 Å; chains: 1; bounding box: 123×123×85 Å

Foldseek 3Di:
DVVVVVVVVVVVVVVVPPDDDDDDPDPPDDDDDDDPDQDAPDFDPVPDDDPDPPPDPDDDDDDDDDDDDDDDDDDDDDDDDDDDDDDDDDDDDDDDDDDDDDDDDDDDDDDDDDDDDDDDDDDDDDDDDDDDDDDDDDDDDDDDDDPPPPPPLLDDDDDQALEKEFELPDFVLDFLALFLLAFEAPQLQLLLVVLSLVLFVNAAAEYEFEQELQDPCSQVRRQSSQVSCVVSNYAYEYEYAFDHLVQFPDQDDDDDVPADHLRRQEQGVDLLVSLVSVLVSQVSHPDHGQEYAYFAQCLDSSGHPDALVSSLSNLVSNQVSCCVRPVRHAYADDQHQDLQRPSAPHSVGRSLLVSLVSCLVVVGHHQEYEYADAAQLLVCVQSCSLVVNCVSCVVSVNNNRAYENAEYFNHLFQPPPVAFQQALLRLLSSLQNSQNCVVSVHRHYHYPHAEFDPPDPDQCPLVSGTHHCAYLLGAGGNNNVSVSLSSQQRPFGWTDMDGPSNNRFKGKTWGFGDDDPDDTKIKIKIHRNQHALQVLLCSLCVSLPHHVQVVCCLLPPPDRGPPPDDSVRVLVSLVVLLPDDPVRVVVSVDDPSRSVSNNSSSVSSNVSVVSQPWWDKHKYFHPPFFPKDWPWKAKGDPVFQRVSVCCVVCVVVLRVLLQVLFLVLLVQLQVVCVVSVHHQPPSVVQRGPVSSVVSCVVSNHDPVSVVVSVVSSVSSSSNSSHPRCPPVNVPPDDIDGCVVQVWDDDGRMIMHIDTHSMMMMTIMDGPPSDRDDNDPPPDDPDDDDDDPVVVVVVVVVVVVVVVVVVVPDDDDDD

=== Feature glossary ===
A reading guide for the features in this record.

Start from the sequence.

  · This is the polypeptide sequence — one letter per residue, N-terminus first. Length ranges from a few dozen residues for small domains to over a thousand for large multi-domain proteins.

Fold it, and you get atomic coordinates and the backbone conformation that goes with them.

  · Structure coordinates are given as an mmCIF _atom_site loop: one row per atom with element, residue name, chain id, sequence number, and x/y/z position in Å. Only the four main-chain atoms per residue are included here; side chains are omitted to keep the record compact.

  · Backbone dihedral angles. Every residue except chain termini has a φ (preceding-C → N → Cα → C) and a ψ (N → Cα → C → next-N). They are reported in degrees following the IUPAC sign convention. Secondary structure is essentially a statement about which (φ, ψ) basin each residue occupies.

  · The SS8 string is DSSP's per-residue secondary-structure call. α-helix (H) means an i→i+4 H-bond ladder; β-strand (E) means the residue participates in a β-sheet; 3₁₀ (G) and π (I) are tighter and wider helices; T/S are turns/bends; '-' is loop.

  · SS3 is a coarse helix/strand/coil call (letters a/b/c) made by the P-SEA algorithm from inter-Cα distances and dihedrals. It is less detailed than DSSP but needs only Cα positions.

Summarize the fold with a handful of shape descriptors and a per-residue structural alphabet.

  · Radius of gyration (Rg) is the root-mean-square distance of Cα atoms from their centroid — a single number for overall size and compactness. A globular domain of N residues has Rg ≈ 2.2·N^0.38 Å; an extended or disordered chain has a much larger Rg. The Cα contact count is the number of residue pairs whose Cα atoms are within 8 Å and are more than four positions apart in sequence — a standard proxy for tertiary packing density. The bounding box is the smallest axis-aligned box enclosing all Cα atoms.

  · The Foldseek 3Di string encodes local tertiary geometry as a 20-letter alphabet — one character per residue — derived from the relative positions of nearby Cα atoms. Unlike the amino-acid sequence, 3Di is a direct function of the 3D structure, so two proteins with the same fold have similar 3Di strings even at low sequence identity.

  · Solvent-accessible surface area (SASA) is the area in Å² traced out by the centre of a 1.4 Å probe sphere (a water molecule) rolled over the protein's van der Waals surface (Shrake–Rupley / Lee–Richards construction). Buried residues have near-zero SASA; fully exposed residues can exceed 200 Å². The total SASA scales roughly with the number of surface residues.

Ask how reliable the model is.

  · pLDDT (predicted Local Distance Difference Test) is AlphaFold's per-residue confidence score, ranging from 0 to 100. Values above 90 indicate high confidence (typically well-packed cores); 70–90 is confident; 50–70 low confidence; below 50 usually means the region is disordered or the prediction is unreliable there. AlphaFold stores pLDDT in the mmCIF B-factor column.

  · B-factor (Debye–Waller factor) reflects atomic displacement in the crystal lattice. It is an experimental observable (units Å²), not a prediction; low values mean the atom is pinned down, high values mean it moves or is heterogeneous across the crystal.

  · Predicted Aligned Error (PAE) is an AlphaFold confidence matrix: entry (i, j) is the expected error in the position of residue j, in ångströms, when the prediction is superimposed on the true structure at residue i. Low PAE within a block of residues means that block is internally rigid and well-predicted; high PAE between two blocks means their relative placement is uncertain even if each block individually is confident.

Place it in context: what it resembles, what it is annotated as, and how it looks.

  · Nearest PDB neighbors are the top structural matches found by Foldseek when searching this structure against the entire Protein Data Bank. Each hit reports a TM-score (0 to 1; >0.5 almost always implies the same fold) and an E-value. These are *structural* homologs — they may share no detectable sequence similarity.

  · Functional annotations link the protein to curated databases. InterPro entries identify conserved domains and families by matching the sequence against member-database signatures (Pfam, PROSITE, CDD, …). Gene Ontology (GO) terms describe molecular function, biological process, and cellular component in a controlled vocabulary. CATH places the structure in a hierarchical fold classification (Class/Architecture/Topology/Homologous-superfamily). The organism is the source species.

  · Three diagnostic plots accompany the record. The Cα contact map visualizes the tertiary structure as a 2D adjacency matrix (8 Å cutoff, sequence-local contacts suppressed). The Ramachandran plot shows the distribution of backbone (φ, ψ) torsions, with points in the α and β basins reflecting secondary structure content. The PAE plot shows AlphaFold's inter-residue confidence as a color matrix.

  · Six rendered views show the 3D structure from the faces of a cube — i.e. along ±x, ±y, ±z. Rendering representation is drawn randomly per protein from cartoon (secondary-structure ribbons), sticks (backbone bonds), or molecular surface; coloring is either N→C rainbow (blue at the N-terminus through red at the C-terminus) or one color per chain.